Protein 7N6Q (pdb70)

Organism: Homo sapiens (NCBI:txid9606)

Solvent-accessible surface area: 77449 Å² total; per-residue (Å²): 189,121,40,110,26,102,117,72,80,0,36,25,20,98,15,21,150,79,83,32,32,105,3,56,47,19,41,77,67,0,13,35,39,3,31,63,83,8,4,110,41,12,59,171,113,200,69,47,129,98,46,40,114,88,21,72,34,90,45,31,41,0,68,40,8,66,65,56,0,23,77,21,0,21,87,15,0,27,80,3,3,104,98,129,26,169,119,74,132,4,88,62,64,45,55,64,5,45,100,59,0,65,42,51,1,49,113,14,0,82,130,106,152,11,19,24,26,0,22,34,40,0,3,86,32,8,26,69,0,70,32,3,6,100,0,0,40,72,48,16,38,56,50,59,138,187,132,87,30,79,38,56,21,0,41,42,0,0,69,3,11,10,15,3,8,54,99,94,5,33,109,18,125,140,34,80,49,123,22,5,59,88,1,60,66,22,8,124,24,14,76,54,24,22,12,0,2,73,12,32,52,2,48,72,67,3,51,74,55,99,155,155,101,142,50,87,134,54,46,44,27,16,21,10,83,2,14,66,3,4,12,47,57,14,36,17,96,13,39,15,98,5,4,0,107,20,0,0,51,0,2,69,34,72,1,1,6,4,37,7,0,89,39,6,27,27,7,81,49,48,28,59,12,66,82,15,48,33,0,19,33,18,18,25,13,68,28,7,49,42,35,25,17,58,147,151,128,55,29,239,52,167,46,92,10,63,67,32,10,24,59,68,32,9,87,34,72,45,82,11,66,39,23,20,43,40,4,168,82,45,14,26,30,99,38,22,86,87,45,17,25,119,82,113,175,187,106,179,10,26,84,5,2,13,44,9,25,52,7,36,0,48,33,26,0,37,24,21,20,32,68,56,77,135,190,188,120,41,108,26,102,121,72,90,0,34,26,20,102,15,20,149,78,85,32,32,104,3,54,45,20,41,75,66,0,14,35,41,4,33,65,85,8,5,108,41,14,57,168,114,195,81,50,129,99,46,41,114,88,21,69,33,93,52,99,53,0,90,107,7,61,70,56,0,25,76,15,2,20,90,10,9,26,68,0,4,104,96,126,25,165,121,84,140,1,80,53,49,41,64,61,84,49,80,49,9,67,42,53,1,50,111,15,0,80,128,103,153,12,20,25,27,0,23,33,39,0,1,97,34,4,25,64,0,76,38,5,20,107,0,0,48,73,48,14,37,56,49,61,135,186,134,88,30,77,85,84,21,0,75,42,0,1,72,2,12,9,15,2,7,54,100,95,4,34,107,22,126,140,38,74,160,129,23,4,60,88,1,60,65,22,9,123,24,14,76,58,22,22,13,6,2,74,12,32,54,3,46,71,63,1,53,70,59,100,160,158,101,152,52,85,135,55,44,44,28,12,19,10,84,1,14,66,3,3,10,46,58,14,35,17,94,12,39,15,99,6,5,0,107,20,0,0,50,0,1,70,32,72,1,1,6,6,39,7,0,89,39,6,26,29,6,81,49,51,30,60,12,65,88,16,50,33,0,18,30,18,17,24,12,68,26,7,48,35,35,25,18,58,146,151,130,54,29,238,53,159,42,93,11,48,68,31,12,27,59,69,33,8,86,34,67,44,84,11,66,40,19,21,44,42,4,169,81,44,11,27,28,98,41,31,86,77,66,17,26,117,85,114,174,185,105,178,9,25,82,5,1,11,47,8,24,51,22,37,0,42,39,26,0,36,23,21,22,32,68,57,81,137,192,187,119,39,111,26,101,118,71,79,0,35,24,21,98,16,20,150,78,86,34,32,105,3,58,47,19,40,78,65,0,12,34,42,4,31,64,88,9,4,110,41,14,58,168,115,198,69,50,126,99,46,43,114,89,21,72,33,91,45,31,41,0,67,42,8,64,65,56,0,23,76,20,0,21,88,15,0,26,80,5,3,107,97,131,25,167,120,75,129,4,87,62,63,42,53,64,5,46,101,59,0,65,42,51,2,50,112,15,0,81,128,103,150,11,19,24,26,0,22,35,41,0,3,88,31,10,27,70,0,69,33,4,5,102,0,0,40,74,49,15,38,55,50,60,136,189,133,87,30,76,35,56,19,0,41,40,0,0,70,4,11,9,14,3,7,53,98,94,5,34,107,18,125,141,34,80,47,121,23,5,58,90,1,62,65,21,8,124,25,13,77,56,24,22,13,0,2,74,12,31,55,2,46,72,69,3,51,74,53,97,156,155,100,141,51,87,138,54,46,44,26,16,19,10,84,2,15,65,2,4,10,47,58,14,38,18,93,12,38,15,98,5,5,0,105,22,0,0,51,0,1,68,34,71,1,1,6,3,35,7,0,90,39,6,26,28,6,81,50,49,29,60,12,67,85,15,49,34,0,19,32,17,18,25,12,67,27,6,49,44,37,26,17,59,145,154,128,53,30,237,53,164,44,94,11,65,67,32,12,23,59,71,31,8,87,35,71,45,82,10,68,40,21,20,45,41,4,170,82,46,14,26,30,98,37,22,86,89,45,17,23,121,82,112,175,184,104,178,9,24,82,5,1,12,44,8,25,48,8,36,0,48,34,27,0,37,24,21,22,32,68,58,78,138,192,189,120,40,110,27,102,119,73,90,0,34,25,20,100,17,22,148,77,86,35,32,104,3,58,47,18,43,77,67,0,13,34,42,4,32,65,86,10,4,110,40,14,56,170,114,193,81,48,129,97,45,42,115,89,21,72,34,90,52,99,55,0,90,106,7,62,70,56,1,24,75,14,1,20,89,10,10,26,67,0,4,102,97,126,24,168,123,86,140,2,82,55,49,42,66,62,85,48,83,49,9,66,42,53,2,50,111,15,0,81,127,103,151,12,20,23,27,0,22,33,41,0,1,98,32,5,24,65,0,76,38,5,21,106,0,0,48,71,50,15,38,56,52,58,137,191,133,88,29,78,83,86,20,0,76,41,0,1,71,2,11,10,14,3,8,54,100,96,4,34,106,21,125,141,37,75,159,129,22,4,62,89,1,60,64,20,8,124,24,13,78,58,25,22,12,7,2,73,12,30,54,3,47,69,64,0,53,72,56,100,160,157,100,155,51,86,138,53,44,45,27,13,21,10,83,1,15,66,3,3,12,48,58,15,38,18,94,12,38,15,98,6,4,0,106,20,0,0,50,0,1,71,33,72,1,1,6,4,36,7,0,89,40,7,27,29,6,80,50,52,31,60,12,67,87,16,50,34,0,18,32,18,18,24,12,68,26,6,49,34,36,25,17,60,145,154,129,54,30,239,53,160,43,92,11,50,70,31,12,27,60,70,32,9,88,33,69,45,84,10,67,38,19,19,42,42,3,170,82,46,11,26,30,96,41,31,87,78,64,18,24,117,84,113,177,182,104,176,9,27,80,5,1,13,49,8,26,52,21,37,0,43,38,26,0,37,22,21,24,31,69,57,80,138,191

Secondary structure (DSSP, 8-state):
----------HHHHHHTSHHHHHHHHHHHHHHHHHHHHHHHHHT---SHHHHHHHTTTHHHHHHTHHHHHHHHHHHHHHHHHHHT---THHHHHHHHHHHHHHHHHHHHHTTT--SHHHHHHHHTTTTHHHHHHHHHHHHSTTT------HHHHHHHHHSS-SS--S---B-S---HHHHHHHHHHHHHHHHHHHHHHHHHTHHHHS----S---HHHHHHHHHHHHHHHHHHHHHHHIIIIIIHHHHHHHHTTB----S---GGG-SSHHHHHHHSSHHHHHHHHHHHHHSHHHHT--S--HHHHHHHHHHHHHHHHHHHHHHS-----HHHHHHHHHHHHHHH--THHHHHHHHHHHHHHHHHHHHHHHHH--/----------HHHHHHTSHHHHHHHHHHHHHHHHHHHHHHHHHH---STHHHHHHTTTHHHHHHTHHHHHHHHHHHHHHHHHHHT----HHHHHHHSSSHHHHHHHHHHHTTT--SHHHHHHHHHHHHHHHHHHHHHHHHSTTT------HHHHHHHHHSS-SS--S---B-S---HHHHHHHHHHHHHHHHHHHHHHHHHTHHHHH----S---HHHHHHHHHHHHHHHHHHHHHHHIIIIIIHHHHHHHHTTB----S---GGG-SSHHHHHHHSSHHHHHHHHHHHHHHHHHHT--S--HHHHHHHHHHHHHHHHHHHHHHS-----HHHHHHHHHHHHHHH--THHHHHHHHHHHHHHHHHHHHHHHSS--/----------HHHHHHTSHHHHHHHHHHHHHHHHHHHHHHHHHT---SHHHHHHHTTTHHHHHHTHHHHHHHHHHHHHHHHHHHT---THHHHHHHHHHHHHHHHHHHHHTTT--SHHHHHHHHTTTTHHHHHHHHHHHHSTTT------HHHHHHHHHSS-SS--S---B-S---HHHHHHHHHHHHHHHHHHHHHHHHHTHHHHS----S---HHHHHHHHHHHHHHHHHHHHHHHIIIIIIHHHHHHHHTTB----S---GGG-SSHHHHHHHSSHHHHHHHHHHHHHHHHHHT--S--HHHHHHHHHHHHHHHHHHHHHHS-----HHHHHHHHHHHHHHH--THHHHHHHHHHHHHHHHHHHHHHHHH--/----------HHHHHHTSHHHHHHHHHHHHHHHHHHHHHHHHHH---S-HHHHHHTTTHHHHHHTHHHHHHHHHHHHHHHHHHHT----HHHHHHHSSSHHHHHHHHHHHTTT--SHHHHHHHHHHHHHHHHHHHHHHHHSTTT------HHHHHHHHHSS-SS--S---B-S---HHHHHHHHHHHHHHHHHHHHHHHHHTHHHHH----S---HHHHHHHHHHHHHHHHHHHHHHHIIIIIIHHHHHHHHTTB----S---GGG-SSHHHHHHHSSHHHHHHHHHHHHHHHHHHT--S--HHHHHHHHHHHHHHHHHHHHHHS-----HHHHHHHHHHHHHHH--THHHHHHHHHHHHHHHHHHHHHHHSS--

Radius of gyration: 48.89 Å; Cα contacts (8 Å, |Δi|>4): 1642; chains: 4; bounding box: 139×126×60 Å

GO terms:
  GO:0004772 sterol O-acyltransferase activity (F, IDA)
  GO:0008203 cholesterol metabolic process (P, IDA)
  GO:0004772 sterol O-acyltransferase activity (F, EXP)
  GO:0016746 acyltransferase activity (F, TAS)
  GO:0034383 low-density lipoprotein particle clearance (P, TAS)
  GO:0005789 endoplasmic reticulum membrane (C, TAS)
  GO:0034736 cholesterol O-acyltransferase activity (F, TAS)
  GO:0005515 protein binding (F, IPI)
  GO:0000062 fatty-acyl-CoA binding (F, IDA)
  GO:0015485 cholesterol binding (F, IDA)
  GO:0005783 endoplasmic reticulum (C, IDA)
  GO:0005789 endoplasmic reticulum membrane (C, IDA)
  GO:0005903 brush border (C, IDA)
  GO:0034736 cholesterol O-acyltransferase activity (F, IDA)
  GO:0042632 cholesterol homeostasis (P, TAS)
  GO:0010742 macrophage derived foam cell differentiation (P, TAS)
  GO:0030299 intestinal cholesterol absorption (P, IC)
  GO:0034379 very-low-density lipoprotein particle assembly (P, IMP)
  GO:0033344 cholesterol efflux (P, IMP)
  GO:0006869 lipid transport (P, IMP)

Nearest PDB structures (foldseek):
  7n6q-assembly1_A  TM=1.003E+00  e=4.274E-49  Homo sapiens
  6l47-assembly1_B  TM=9.657E-01  e=1.230E-27  Homo sapiens
  6l48-assembly1_B  TM=9.473E-01  e=5.949E-28  Homo sapiens
  6vum-assembly1_A  TM=9.523E-01  e=1.406E-26  Homo sapiens
  6p2p-assembly1_B  TM=8.940E-01  e=3.490E-24  Homo sapiens

Foldseek 3Di:
DADDFDQDDAPVVVVCVPVVSVVVVVVVVVVLVCLCVVQVVVCVCPHLCVCVCQQCPPLVLLVVLLVVLLVLLLPQLQVLLVVVLVVDCSVVSLVVNVVSLVPSLQCCCPVVVHHQNSSLSSLVSSVLSVLQSVLVNVVCVVVSVVCHDDSVLVNLQSLQLFSHSPSPFDFADAFPVVLLVVLVVVLVSLVVVLSSLCSPQQCVLLLPPVDDDVDPVSLVVLLVSQLVNLVSVVVSCQCNVLPRVNVSSCRVSRGGRSQLADPLLPQLDVLSNVCRGRVRVNSSLCCCQVVVVCVVVVDPDCVCSSVVSVLVVLVSVQVSLCSSLVHNDRPLSCLCVVVVCVVVPPVSSVVVVVSVSSSSSVVSSVSSNVSSVVD/DADDFDQDDAPVVVVCVPVVSVVVVVVVVVVLVCLCVVQVVVCVCPHLCVCVCQQCPPLVLLVVLLVVLLVLLLPLLQVLLVVVLVVDCSVVSCVVSLVSLVPSLQCCCPVVVHHQNSSLSSLCSSVLSVLLSVLQNVVCVVVSVVCHDDSVLVNLSSLQLFSHSPSPFDFADAFPVVLLVVLVVVLVSLVVVLSSLCSPQQCVLLLPPVDDDVDPVSLVVLLVSQLVNLVSVVVSCQCNVLPRVNVSSCRVSRGGRSQLADPLLPVLDVLSNVCRGRVRVSSSLCCCQVVVVCVVVVDPDCVCSSVVSVLVVLVSVQVSLCSSLVHNDSPLSCLCVVVVCVVVPPVSSVVVVVSSSSSSSVVSSVSSNVSSVVD/DADDFDQDDAPVVVVCVPVVSVVVVVVVVVVLVCLCVVQVVVCVCPGLCVCVCQQCPPLVLLVVLLVVLLVLLLPQLQVLQVVVLVVDCSVVSLVVNVVSLVPSLQCCCPVVVHHQNSSLSSLVSSVLSVLQSVLVNVVCVVVSVVCHDDSVLVNLQSLQLFSHSPSPFDFADAFPVVLLVVLVVVLVSLVVVLSSLCSPQQCVLLLPLVDDDVDPVSLVVLLVSQLVNLVSVVVSCQCNVLPRVNVSSCRVSRGGRSQLADPLLPVLDVLSNVCRGRVRVNSSLCCCQVVVVCVVVVDPDCVCSSVVSVLVVLVSVQVSLCSSLVHNDRPLSCLCVVVVCVVVPPVSSVVVVVSVSSSSSVVSSVSSNVSSVVD/DADDFDQDDAPVVVVCVPVVSVVVVVVVVVVLVCLCVVQVVVCVCPGLCVCVCQQCPPLVLLVVLLVVLLVLLLPLLQVLLVVVLVVDCSVVSCVVSLVSLVPSLQCCCPVVVHHQNSSLSSLCSSVLSVLLSVLQNVVCVVVSVVCHDDSVLVNLSSLQLFSHSPSPFDFADAFPVVLLVVLVVVLVSLVVVLSSLCSPQQCVLLLPPVDDDVDPVSLVVLLVSQLVNLVSVVVSCQCNVLPRVNVSSCRVSRGGRSQLADPLLPVLDVLSNVCRGRVRVNSSLCCCQVVVVCVVVVDPDCVCSSVVSVLVVLVSVQVSLCSSLVHNDSPLSCLCVVVVCVVVPPVSSVVVVVSSSSSSSVVSSVSSNVSSVVD

Sequence (1500 aa):
KQKVFIIRKSLLDELMEVQHFRTIYHMFIAGLCVFIISTLAIDFILLEFDLLIFSFGQLPLALVTWVPMFLSTLLAPYQALRLWARGGLGCALLAAHAVVLCALPVHVAVEHQLPPASRCVLVFEQVRFLMKSYSFLREAVPGILRAAPSFSSYLYFLFCPTLIYRETYPRTPYVRWNYVAKNFAQALGCVLYACFILGRLCVPVFANMSREPFSTRALVLSILHATLPGIFMLLLIFFAFLHCWLNAFAEMLRFGDRMFYRDWWNSTSFSNYYRTWNVVVHDWLYSYVYQDGLRLLGARARGVAMLGVFLVSAVAHEYIFCFVLGFFYPVMLILFLVIGGMLNFMAWNVLMWTMLFLGQGIQVSLYCQEWYARRKQKVFIIRKSLLDELMEVQHFRTIYHMFIAGLCVFIISTLAIDFILLEFDLLIFSFGQLPLALVTWVPMFLSTLLAPYQALRLWARGGLGCALLAAHAVVLCALPVHVAVEHQLPPASRCVLVFEQVRFLMKSYSFLREAVPGILRAAPSFSSYLYFLFCPTLIYRETYPRTPYVRWNYVAKNFAQALGCVLYACFILGRLCVPVFANMSREPFSTRALVLSILHATLPGIFMLLLIFFAFLHCWLNAFAEMLRFGDRMFYRDWWNSTSFSNYYRTWNVVVHDWLYSYVYQDGLRLLGARARGVAMLGVFLVSAVAHEYIFCFVLGFFYPVMLILFLVIGGMLNFMAWNVLMWTMLFLGQGIQVSLYCQEWYARRKQKVFIIRKSLLDELMEVQHFRTIYHMFIAGLCVFIISTLAIDFILLEFDLLIFSFGQLPLALVTWVPMFLSTLLAPYQALRLWARGGLGCALLAAHAVVLCALPVHVAVEHQLPPASRCVLVFEQVRFLMKSYSFLREAVPGILRAAPSFSSYLYFLFCPTLIYRETYPRTPYVRWNYVAKNFAQALGCVLYACFILGRLCVPVFANMSREPFSTRALVLSILHATLPGIFMLLLIFFAFLHCWLNAFAEMLRFGDRMFYRDWWNSTSFSNYYRTWNVVVHDWLYSYVYQDGLRLLGARARGVAMLGVFLVSAVAHEYIFCFVLGFFYPVMLILFLVIGGMLNFMAWNVLMWTMLFLGQGIQVSLYCQEWYARRKQKVFIIRKSLLDELMEVQHFRTIYHMFIAGLCVFIISTLAIDFILLEFDLLIFSFGQLPLALVTWVPMFLSTLLAPYQALRLWARGGLGCALLAAHAVVLCALPVHVAVEHQLPPASRCVLVFEQVRFLMKSYSFLREAVPGILRAAPSFSSYLYFLFCPTLIYRETYPRTPYVRWNYVAKNFAQALGCVLYACFILGRLCVPVFANMSREPFSTRALVLSILHATLPGIFMLLLIFFAFLHCWLNAFAEMLRFGDRMFYRDWWNSTSFSNYYRTWNVVVHDWLYSYVYQDGLRLLGARARGVAMLGVFLVSAVAHEYIFCFVLGFFYPVMLILFLVIGGMLNFMAWNVLMWTMLFLGQGIQVSLYCQEWYARR

InterPro domains:
  IPR004299 Membrane bound O-acyl transferase, MBOAT [PF03062] (151-494)
  IPR014371 Sterol O-acyltransferase, ACAT/DAG/ARE types [PIRSF000439] (20-503)
  IPR014371 Sterol O-acyltransferase, ACAT/DAG/ARE types [PTHR10408] (92-501)
  IPR030687 Sterol O-acyltransferase, metazoa [PIRSF500230] (1-522)

Structure (mmCIF, N/CA/C/O backbone):
data_7N6Q
#
_entry.id   7N6Q
#
_cell.length_a   1.00
_cell.length_b   1.00
_cell.length_c   1.00
_cell.angle_alpha   90.00
_cell.angle_beta   90.00
_cell.angle_gamma   90.00
#
_symmetry.space_group_name_H-M   'P 1'
#
loop_
_entity.id
_entity.type
_entity.pdbx_description
1 polymer 'Sterol O-acyltransferase 2'
2 non-polymer '(3S,4R,4aR,6S,6aS,12R,12aS,12bS)-4-[(acetyloxy)methyl]-12-hydroxy-4,6a,12b-trimethyl-11-oxo-9-(pyridin-3-yl)-1,3,4,4a,5,6,6a,12,12a,12b-decahydro-2H,11H-naphtho[2,1-b]pyrano[3,4-e]pyran-3,6-diyl diacetate'
3 non-polymer CHOLESTEROL
4 non-polymer 'OLEIC ACID'
#
loop_
_atom_site.group_PDB
_atom_site.id
_atom_site.type_symbol
_atom_site.label_atom_id
_atom_site.label_alt_id
_atom_site.label_comp_id
_atom_site.label_asym_id
_atom_site.label_entity_id
_atom_site.label_seq_id
_atom_site.pdbx_PDB_ins_code
_atom_site.Cartn_x
_atom_site.Cartn_y
_atom_site.Cartn_z
_atom_site.occupancy
_atom_site.B_iso_or_equiv
_atom_site.auth_seq_id
_atom_site.auth_comp_id
_atom_site.auth_asym_id
_atom_site.auth_atom_id
_atom_site.pdbx_PDB_model_num
ATOM 1 N N . LYS A 1 108 ? 152.445 108.750 99.127 1.00 113.90 100 LYS A N 1
ATOM 2 C CA . LYS A 1 108 ? 151.131 109.446 98.911 1.00 112.87 100 LYS A CA 1
ATOM 3 C C . LYS A 1 108 ? 151.040 110.679 99.818 1.00 110.59 100 LYS A C 1
ATOM 4 O O . LYS A 1 108 ? 151.559 110.619 100.947 1.00 110.34 100 LYS A O 1
ATOM 10 N N . GLN A 1 109 ? 150.418 111.754 99.323 1.00 108.93 101 GLN A N 1
ATOM 11 C CA . GLN A 1 109 ? 150.028 112.961 100.104 1.00 109.62 101 GLN A CA 1
ATOM 12 C C . GLN A 1 109 ? 148.547 113.239 99.827 1.00 109.26 101 GLN A C 1
ATOM 13 O O . GLN A 1 109 ? 148.150 113.123 98.650 1.00 109.65 101 GLN A O 1
ATOM 19 N N . LYS A 1 110 ? 147.765 113.579 100.860 1.00 108.09 102 LYS A N 1
ATOM 20 C CA . LYS A 1 110 ? 146.299 113.816 100.738 1.00 107.68 102 LYS A CA 1
ATOM 21 C C . LYS A 1 110 ? 146.060 115.009 99.804 1.00 107.08 102 LYS A C 1
ATOM 22 O O . LYS A 1 110 ? 146.748 116.036 99.970 1.00 109.83 102 LYS A O 1
ATOM 28 N N . VAL A 1 111 ? 145.117 114.863 98.867 1.00 105.19 103 VAL A N 1
ATOM 29 C CA . VAL A 1 111 ? 144.752 115.889 97.843 1.00 105.87 103 VAL A CA 1
ATOM 30 C C . VAL A 1 111 ? 143.257 116.194 97.979 1.00 107.61 103 VAL A C 1
ATOM 31 O O . VAL A 1 111 ? 142.467 115.241 98.151 1.00 108.81 103 VAL A O 1
ATOM 35 N N . PHE A 1 112 ? 142.895 117.479 97.914 1.00 108.03 104 PHE A N 1
ATOM 36 C CA . PHE A 1 112 ? 141.577 118.015 98.345 1.00 107.07 104 PHE A CA 1
ATOM 37 C C . PHE A 1 112 ? 140.661 118.170 97.122 1.00 108.75 104 PHE A C 1
ATOM 38 O O . PHE A 1 112 ? 141.103 118.730 96.100 1.00 109.61 104 PHE A O 1
ATOM 46 N N . ILE A 1 113 ? 139.428 117.662 97.238 1.00 110.32 105 ILE A N 1
ATOM 47 C CA . ILE A 1 113 ? 138.350 117.677 96.201 1.00 110.34 105 ILE A CA 1
ATOM 48 C C . ILE A 1 113 ? 137.201 118.550 96.738 1.00 111.00 105 ILE A C 1
ATOM 49 O O . ILE A 1 113 ? 137.304 118.988 97.889 1.00 114.55 105 ILE A O 1
ATOM 54 N N . ILE A 1 114 ? 136.180 118.858 95.930 1.00 108.33 106 ILE A N 1
ATOM 55 C CA . ILE A 1 114 ? 134.964 119.621 96.355 1.00 106.91 106 ILE A CA 1
ATOM 56 C C . ILE A 1 114 ? 133.847 118.607 96.664 1.00 105.30 106 ILE A C 1
ATOM 57 O O . ILE A 1 114 ? 132.721 118.765 96.144 1.00 105.65 106 ILE A O 1
ATOM 62 N N . ARG A 1 115 ? 134.165 117.580 97.466 1.00 104.83 107 ARG A N 1
ATOM 63 C CA . ARG A 1 115 ? 133.182 116.610 98.027 1.00 105.07 107 ARG A CA 1
ATOM 64 C C . ARG A 1 115 ? 132.466 117.258 99.218 1.00 104.57 107 ARG A C 1
ATOM 65 O O . ARG A 1 115 ? 132.996 118.248 99.766 1.00 103.71 107 ARG A O 1
ATOM 73 N N . LYS A 1 116 ? 131.310 116.705 99.596 1.00 104.51 108 LYS A N 1
ATOM 74 C CA . LYS A 1 116 ? 130.409 117.239 100.652 1.00 105.31 108 LYS A CA 1
ATOM 75 C C . LYS A 1 116 ? 130.489 116.334 101.886 1.00 106.15 108 LYS A C 1
ATOM 76 O O . LYS A 1 116 ? 130.572 115.102 101.697 1.00 106.63 108 LYS A O 1
ATOM 82 N N . SER A 1 117 ? 130.470 116.924 103.090 1.00 106.64 109 SER A N 1
ATOM 83 C CA . SER A 1 117 ? 130.357 116.213 104.393 1.00 106.94 109 SER A CA 1
ATOM 84 C C . SER A 1 117 ? 129.286 115.127 104.273 1.00 107.86 109 SER A C 1
ATOM 85 O O . SER A 1 117 ? 128.148 115.473 103.902 1.00 109.95 109 SER A O 1
ATOM 88 N N . LEU A 1 118 ? 129.657 113.871 104.545 1.00 108.56 110 LEU A N 1
ATOM 89 C CA . LEU A 1 118 ? 128.866 112.661 104.185 1.00 109.27 110 LEU A CA 1
ATOM 90 C C . LEU A 1 118 ? 127.456 112.757 104.782 1.00 109.04 110 LEU A C 1
ATOM 91 O O . LEU A 1 118 ? 126.490 112.524 104.030 1.00 108.15 110 LEU A O 1
ATOM 96 N N . LEU A 1 119 ? 127.336 113.125 106.062 1.00 108.53 111 LEU A N 1
ATOM 97 C CA . LEU A 1 119 ? 126.029 113.208 106.774 1.00 108.29 111 LEU A CA 1
ATOM 98 C C . LEU A 1 119 ? 125.115 114.240 106.098 1.00 108.81 111 LEU A C 1
ATOM 99 O O . LEU A 1 119 ? 123.893 114.004 106.091 1.00 110.28 111 LEU A O 1
ATOM 104 N N . ASP A 1 120 ? 125.674 115.333 105.564 1.00 109.54 112 ASP A N 1
ATOM 105 C CA . ASP A 1 120 ? 124.907 116.401 104.862 1.00 111.03 112 ASP A CA 1
ATOM 106 C C . ASP A 1 120 ? 124.319 115.844 103.558 1.00 111.76 112 ASP A C 1
ATOM 107 O O . ASP A 1 120 ? 123.172 116.213 103.237 1.00 110.81 112 ASP A O 1
ATOM 112 N N . GLU A 1 121 ? 125.064 114.990 102.841 1.00 114.88 113 GLU A N 1
ATOM 113 C CA . GLU A 1 121 ? 124.608 114.368 101.564 1.00 118.04 113 GLU A CA 1
ATOM 114 C C . GLU A 1 121 ? 123.624 113.228 101.878 1.00 118.74 113 GLU A C 1
ATOM 115 O O . GLU A 1 121 ? 122.882 112.832 100.954 1.00 117.61 113 GLU A O 1
ATOM 121 N N . LEU A 1 122 ? 123.622 112.717 103.117 1.00 119.60 114 LEU A N 1
ATOM 122 C CA . LEU A 1 122 ? 122.583 111.783 103.642 1.00 120.15 114 LEU A CA 1
ATOM 123 C C . LEU A 1 122 ? 121.327 112.567 104.046 1.00 120.97 114 LEU A C 1
ATOM 124 O O . LEU A 1 122 ? 120.225 112.082 103.746 1.00 120.86 114 LEU A O 1
ATOM 129 N N . MET A 1 123 ? 121.485 113.727 104.696 1.00 122.59 115 MET A N 1
ATOM 130 C CA . MET A 1 123 ? 120.372 114.506 105.315 1.00 123.88 115 MET A CA 1
ATOM 131 C C . MET A 1 123 ? 119.395 115.015 104.242 1.00 124.29 115 MET A C 1
ATOM 132 O O . MET A 1 123 ? 118.240 115.306 104.605 1.00 123.89 115 MET A O 1
ATOM 137 N N . GLU A 1 124 ? 119.824 115.120 102.977 1.00 125.35 116 GLU A N 1
ATOM 138 C CA . GLU A 1 124 ? 118.939 115.447 101.822 1.00 126.86 116 GLU A CA 1
ATOM 139 C C . GLU A 1 124 ? 117.948 114.298 101.573 1.00 126.19 116 GLU A C 1
ATOM 140 O O . GLU A 1 124 ? 116.877 114.576 100.997 1.00 126.92 116 GLU A O 1
ATOM 146 N N . VAL A 1 125 ? 118.282 113.067 101.986 1.00 125.92 117 VAL A N 1
ATOM 147 C CA . VAL A 1 125 ? 117.326 111.917 102.060 1.00 126.94 117 VAL A CA 1
ATOM 148 C C . VAL A 1 125 ? 116.367 112.205 103.224 1.00 128.53 117 VAL A C 1
ATOM 149 O O . VAL A 1 125 ? 116.811 112.819 104.216 1.00 129.14 117 VAL A O 1
ATOM 153 N N . GLN A 1 126 ? 115.110 111.768 103.111 1.00 128.60 118 GLN A N 1
ATOM 154 C CA . GLN A 1 126 ? 113.997 112.174 104.016 1.00 128.48 118 GLN A CA 1
ATOM 155 C C . GLN A 1 126 ? 114.119 111.447 105.367 1.00 127.10 118 GLN A C 1
ATOM 156 O O . GLN A 1 126 ? 113.968 112.118 106.410 1.00 127.20 118 GLN A O 1
ATOM 162 N N . HIS A 1 127 ? 114.409 110.140 105.360 1.00 124.04 119 HIS A N 1
ATOM 163 C CA . HIS A 1 127 ? 114.383 109.251 106.559 1.00 122.97 119 HIS A CA 1
ATOM 164 C C . HIS A 1 127 ? 115.367 109.743 107.633 1.00 121.56 119 HIS A C 1
ATOM 165 O O . HIS A 1 127 ? 115.090 109.530 108.836 1.00 120.24 119 HIS A O 1
ATOM 172 N N . PHE A 1 128 ? 116.464 110.384 107.222 1.00 120.24 120 PHE A N 1
ATOM 173 C CA . PHE A 1 128 ? 117.487 110.970 108.127 1.00 119.82 120 PHE A CA 1
ATOM 174 C C . PHE A 1 128 ? 116.986 112.311 108.674 1.00 119.89 120 PHE A C 1
ATOM 175 O O . PHE A 1 128 ? 117.348 112.635 109.826 1.00 123.04 120 PHE A O 1
ATOM 183 N N . ARG A 1 129 ? 116.182 113.054 107.900 1.00 118.13 121 ARG A N 1
ATOM 184 C CA . ARG A 1 129 ? 115.450 114.249 108.405 1.00 117.54 121 ARG A CA 1
ATOM 185 C C . ARG A 1 129 ? 114.510 113.796 109.530 1.00 117.05 121 ARG A C 1
ATOM 186 O O . ARG A 1 129 ? 114.424 114.521 110.535 1.00 118.80 121 ARG A O 1
ATOM 194 N N . THR A 1 130 ? 113.873 112.627 109.380 1.00 115.29 122 THR A N 1
ATOM 195 C CA . THR A 1 130 ? 113.002 112.007 110.417 1.00 114.28 122 THR A CA 1
ATOM 196 C C . THR A 1 130 ? 113.819 111.701 111.681 1.00 113.37 122 THR A C 1
ATOM 197 O O . THR A 1 130 ? 113.414 112.195 112.753 1.00 111.38 122 THR A O 1
ATOM 201 N N . ILE A 1 131 ? 114.887 110.893 111.578 1.00 113.22 123 ILE A N 1
ATOM 202 C CA . ILE A 1 131 ? 115.746 110.508 112.747 1.00 111.41 123 ILE A CA 1
ATOM 203 C C . ILE A 1 131 ? 116.166 111.785 113.486 1.00 111.10 123 ILE A C 1
ATOM 204 O O . ILE A 1 131 ? 116.029 111.833 114.727 1.00 112.45 123 ILE A O 1
ATOM 209 N N . TYR A 1 132 ? 116.686 112.761 112.738 1.00 110.56 124 TYR A N 1
ATOM 210 C CA . TYR A 1 132 ? 117.125 114.093 113.235 1.00 110.65 124 TYR A CA 1
ATOM 211 C C . TYR A 1 132 ? 115.980 114.754 114.022 1.00 114.47 124 TYR A C 1
ATOM 212 O O . TYR A 1 132 ? 116.239 115.275 115.133 1.00 115.16 124 TYR A O 1
ATOM 221 N N . HIS A 1 133 ? 114.754 114.708 113.481 1.00 118.37 125 HIS A N 1
ATOM 222 C CA . HIS A 1 133 ? 113.516 115.267 114.098 1.00 120.70 125 HIS A CA 1
ATOM 223 C C . HIS A 1 133 ? 113.167 114.511 115.389 1.00 119.28 125 HIS A C 1
ATOM 224 O O . HIS A 1 133 ? 112.823 115.189 116.388 1.00 118.64 125 HIS A O 1
ATOM 231 N N . MET A 1 134 ? 113.248 113.174 115.371 1.00 118.52 126 MET A N 1
ATOM 232 C CA . MET A 1 134 ? 113.066 112.307 116.573 1.00 120.47 126 MET A CA 1
ATOM 233 C C . MET A 1 134 ? 113.971 112.800 117.712 1.00 119.23 126 MET A C 1
ATOM 234 O O . MET A 1 134 ? 113.498 112.832 118.867 1.00 122.40 126 MET A O 1
ATOM 239 N N . PHE A 1 135 ? 115.221 113.164 117.403 1.00 115.26 127 PHE A N 1
ATOM 240 C CA . PHE A 1 135 ? 116.241 113.578 118.406 1.00 112.24 127 PHE A CA 1
ATOM 241 C C . PHE A 1 135 ? 115.911 114.974 118.957 1.00 111.32 127 PHE A C 1
ATOM 242 O O . PHE A 1 135 ? 116.041 115.154 120.191 1.00 113.35 127 PHE A O 1
ATOM 250 N N . ILE A 1 136 ? 115.481 115.918 118.108 1.00 108.70 128 ILE A N 1
ATOM 251 C CA . ILE A 1 136 ? 115.023 117.266 118.574 1.00 109.39 128 ILE A CA 1
ATOM 252 C C . ILE A 1 136 ? 113.762 117.081 119.430 1.00 111.20 128 ILE A C 1
ATOM 253 O O . ILE A 1 136 ? 113.617 117.823 120.426 1.00 113.11 128 ILE A O 1
ATOM 258 N N . ALA A 1 137 ? 112.891 116.128 119.077 1.00 112.83 129 ALA A N 1
ATOM 259 C CA . ALA A 1 137 ? 111.684 115.790 119.870 1.00 113.39 129 ALA A CA 1
ATOM 260 C C . ALA A 1 137 ? 112.105 115.298 121.265 1.00 112.99 129 ALA A C 1
ATOM 261 O O . ALA A 1 137 ? 111.483 115.736 122.266 1.00 112.31 129 ALA A O 1
ATOM 263 N N . GLY A 1 138 ? 113.138 114.447 121.325 1.00 113.09 130 GLY A N 1
ATOM 264 C CA . GLY A 1 138 ? 113.795 114.009 122.574 1.00 113.21 130 GLY A CA 1
ATOM 265 C C . GLY A 1 138 ? 114.180 115.188 123.456 1.00 113.47 130 GLY A C 1
ATOM 266 O O . GLY A 1 138 ? 113.856 115.146 124.668 1.00 113.83 130 GLY A O 1
ATOM 267 N N . LEU A 1 139 ? 114.827 116.208 122.873 1.00 113.21 131 LEU A N 1
ATOM 268 C CA . LEU A 1 139 ? 115.205 117.476 123.569 1.00 113.28 131 LEU A CA 1
ATOM 269 C C . LEU A 1 139 ? 113.944 118.167 124.098 1.00 113.49 131 LEU A C 1
ATOM 270 O O . LEU A 1 139 ? 113.960 118.595 125.272 1.00 114.63 131 LEU A O 1
ATOM 275 N N . CYS A 1 140 ? 112.913 118.293 123.258 1.00 113.85 132 CYS A N 1
ATOM 276 C CA . CYS A 1 140 ? 111.629 118.968 123.594 1.00 116.69 132 CYS A CA 1
ATOM 277 C C . CYS A 1 140 ? 110.943 118.262 124.773 1.00 116.48 132 CYS A C 1
ATOM 278 O O . CYS A 1 140 ? 110.393 118.972 125.639 1.00 116.26 132 CYS A O 1
ATOM 281 N N . VAL A 1 141 ? 110.975 116.925 124.824 1.00 116.06 133 VAL A N 1
ATOM 282 C CA . VAL A 1 141 ? 110.408 116.140 125.967 1.00 115.62 133 VAL A CA 1
ATOM 283 C C . VAL A 1 141 ? 111.189 116.484 127.245 1.00 115.93 133 VAL A C 1
ATOM 284 O O . VAL A 1 141 ? 110.529 116.810 128.266 1.00 115.08 133 VAL A O 1
ATOM 288 N N . PHE A 1 142 ? 112.526 116.427 127.190 1.00 117.14 134 PHE A N 1
ATOM 289 C CA . PHE A 1 142 ? 113.435 116.750 128.326 1.00 117.29 134 PHE A CA 1
ATOM 290 C C . PHE A 1 142 ? 113.126 118.160 128.850 1.00 119.59 134 PHE A C 1
ATOM 291 O O . PHE A 1 142 ? 112.901 118.283 130.076 1.00 122.91 134 PHE A O 1
ATOM 299 N N . ILE A 1 143 ? 113.058 119.168 127.969 1.00 121.09 135 ILE A N 1
ATOM 300 C CA . ILE A 1 143 ? 112.829 120.592 128.373 1.00 121.06 135 ILE A CA 1
ATOM 301 C C . ILE A 1 143 ? 111.442 120.710 129.026 1.00 121.52 135 ILE A C 1
ATOM 302 O O . ILE A 1 143 ? 111.368 121.347 130.097 1.00 124.16 135 ILE A O 1
ATOM 307 N N . ILE A 1 144 ? 110.403 120.089 128.445 1.00 120.98 136 ILE A N 1
ATOM 308 C CA . ILE A 1 144 ? 109.005 120.147 128.976 1.00 121.12 136 ILE A CA 1
ATOM 309 C C . ILE A 1 144 ? 108.966 119.471 130.353 1.00 122.17 136 ILE A C 1
ATOM 310 O O . ILE A 1 144 ? 108.435 120.101 131.294 1.00 123.15 136 ILE A O 1
ATOM 315 N N . SER A 1 145 ? 109.498 118.249 130.467 1.00 123.69 137 SER A N 1
ATOM 316 C CA . SER A 1 145 ? 109.445 117.444 131.717 1.00 125.40 137 SER A CA 1
ATOM 317 C C . SER A 1 145 ? 110.227 118.140 132.839 1.00 126.30 137 SER A C 1
ATOM 318 O O . SER A 1 145 ? 109.668 118.259 133.954 1.00 127.29 137 SER A O 1
ATOM 321 N N . THR A 1 146 ? 111.460 118.585 132.562 1.00 127.13 138 THR A N 1
ATOM 322 C CA . THR A 1 146 ? 112.340 119.270 133.552 1.00 128.54 138 THR A CA 1
ATOM 323 C C . THR A 1 146 ? 111.702 120.600 133.977 1.00 129.57 138 THR A C 1
ATOM 324 O O . THR A 1 146 ? 111.706 120.879 135.199 1.00 129.98 138 THR A O 1
ATOM 328 N N . LEU A 1 147 ? 111.161 121.370 133.022 1.00 131.44 139 LEU A N 1
ATOM 329 C CA . LEU A 1 147 ? 110.421 122.636 133.295 1.00 133.65 139 LEU A CA 1
ATOM 330 C C . LEU A 1 147 ? 109.237 122.350 134.229 1.00 134.70 139 LEU A C 1
ATOM 331 O O . LEU A 1 147 ? 109.030 123.154 135.149 1.00 134.61 139 LEU A O 1
ATOM 336 N N . ALA A 1 148 ? 108.499 121.257 133.998 1.00 136.68 140 ALA A N 1
ATOM 337 C CA . ALA A 1 148 ? 107.288 120.871 134.765 1.00 139.17 140 ALA A CA 1
ATOM 338 C C . ALA A 1 148 ? 107.663 120.373 136.170 1.00 141.98 140 ALA A C 1
ATOM 339 O O . ALA A 1 148 ? 106.879 120.637 137.105 1.00 144.82 140 ALA A O 1
ATOM 341 N N . ILE A 1 149 ? 108.791 119.666 136.315 1.00 141.63 141 ILE A N 1
ATOM 342 C CA . ILE A 1 149 ? 109.283 119.131 137.624 1.00 141.03 141 ILE A CA 1
ATOM 343 C C . ILE A 1 149 ? 109.832 120.294 138.459 1.00 142.13 141 ILE A C 1
ATOM 344 O O . ILE A 1 149 ? 109.277 120.550 139.552 1.00 141.79 141 ILE A O 1
ATOM 349 N N . ASP A 1 150 ? 110.856 120.987 137.946 1.00 144.28 142 ASP A N 1
ATOM 350 C CA . ASP A 1 150 ? 111.561 122.095 138.654 1.00 146.63 142 ASP A CA 1
ATOM 351 C C . ASP A 1 150 ? 110.607 123.272 138.918 1.00 147.21 142 ASP A C 1
ATOM 352 O O . ASP A 1 150 ? 110.993 124.165 139.701 1.00 147.90 142 ASP A O 1
ATOM 357 N N . PHE A 1 151 ? 109.420 123.284 138.296 1.00 147.22 143 PHE A N 1
ATOM 358 C CA . PHE A 1 151 ? 108.302 124.219 138.599 1.00 146.70 143 PHE A CA 1
ATOM 359 C C . PHE A 1 151 ? 107.765 123.962 140.015 1.00 146.98 143 PHE A C 1
ATOM 360 O O . PHE A 1 151 ? 107.418 124.954 140.688 1.00 150.29 143 PHE A O 1
ATOM 368 N N . ILE A 1 152 ? 107.700 122.694 140.449 1.00 145.72 144 ILE A N 1
ATOM 369 C CA . ILE A 1 152 ? 107.108 122.275 141.759 1.00 144.78 144 ILE A CA 1
ATOM 370 C C . ILE A 1 152 ? 108.219 121.702 142.649 1.00 143.04 144 ILE A C 1
ATOM 371 O O . ILE A 1 152 ? 108.956 122.519 143.237 1.00 141.39 144 ILE A O 1
ATOM 376 N N . LEU A 1 158 ? 115.991 127.472 139.311 1.00 141.03 150 LEU A N 1
ATOM 377 C CA . LEU A 1 158 ? 114.904 126.983 138.414 1.00 141.84 150 LEU A CA 1
ATOM 378 C C . LEU A 1 158 ? 115.383 125.737 137.653 1.00 141.34 150 LEU A C 1
ATOM 379 O O . LEU A 1 158 ? 115.173 124.626 138.170 1.00 140.45 150 LEU A O 1
ATOM 384 N N . LEU A 1 159 ? 116.055 125.920 136.509 1.00 140.83 151 LEU A N 1
ATOM 385 C CA . LEU A 1 159 ? 116.427 124.844 135.547 1.00 139.56 151 LEU A CA 1
ATOM 386 C C . LEU A 1 159 ? 117.765 124.236 135.998 1.00 139.78 151 LEU A C 1
ATOM 387 O O . LEU A 1 159 ? 118.217 124.578 137.113 1.00 140.52 151 LEU A O 1
ATOM 392 N N . GLU A 1 160 ? 118.379 123.372 135.178 1.00 138.67 152 GLU A N 1
ATOM 393 C CA . GLU A 1 160 ? 119.729 122.787 135.425 1.00 137.85 152 GLU A CA 1
ATOM 394 C C . GLU A 1 160 ? 120.818 123.654 134.766 1.00 138.59 152 GLU A C 1
ATOM 395 O O . GLU A 1 160 ? 121.888 123.104 134.411 1.00 139.19 152 GLU A O 1
ATOM 401 N N . PHE A 1 161 ? 120.593 124.974 134.693 1.00 138.40 153 PHE A N 1
ATOM 402 C CA . PHE A 1 161 ? 121.562 126.008 134.232 1.00 137.39 153 PHE A CA 1
ATOM 403 C C . PHE A 1 161 ? 122.803 126.032 135.141 1.00 134.66 153 PHE A C 1
ATOM 404 O O . PHE A 1 161 ? 123.829 126.602 134.717 1.00 134.72 153 PHE A O 1
ATOM 412 N N . ASP A 1 162 ? 122.706 125.453 136.347 1.00 132.11 154 ASP A N 1
ATOM 413 C CA . ASP A 1 162 ? 123.779 125.402 137.379 1.00 131.90 154 ASP A CA 1
ATOM 414 C C . ASP A 1 162 ? 125.049 124.749 136.812 1.00 130.48 154 ASP A C 1
ATOM 415 O O . ASP A 1 162 ? 126.146 125.310 137.054 1.00 131.80 154 ASP A O 1
ATOM 420 N N . LEU A 1 163 ? 124.917 123.630 136.085 1.00 127.18 155 LEU A N 1
ATOM 421 C CA . LEU A 1 163 ? 126.077 122.905 135.489 1.00 123.12 155 LEU A CA 1
ATOM 422 C C . LEU A 1 163 ? 126.789 123.821 134.487 1.00 120.90 155 LEU A C 1
ATOM 423 O O . LEU A 1 163 ? 128.033 123.865 134.523 1.00 121.16 155 LEU A O 1
ATOM 428 N N . LEU A 1 164 ? 126.027 124.542 133.657 1.00 119.93 156 LEU A N 1
ATOM 429 C CA . LEU A 1 164 ? 126.566 125.533 132.685 1.00 120.75 156 LEU A CA 1
ATOM 430 C C . LEU A 1 164 ? 127.308 126.644 133.442 1.00 120.18 156 LEU A C 1
ATOM 431 O O . LEU A 1 164 ? 128.521 126.789 133.207 1.00 119.39 156 LEU A O 1
ATOM 436 N N . ILE A 1 165 ? 126.630 127.377 134.335 1.00 118.63 157 ILE A N 1
ATOM 437 C CA . ILE A 1 165 ? 127.234 128.537 135.067 1.00 117.44 157 ILE A CA 1
ATOM 438 C C . ILE A 1 165 ? 128.445 128.068 135.891 1.00 117.48 157 ILE A C 1
ATOM 439 O O . ILE A 1 165 ? 129.407 128.857 135.989 1.00 119.12 157 ILE A O 1
ATOM 444 N N . PHE A 1 166 ? 128.419 126.850 136.452 1.00 116.70 158 PHE A N 1
ATOM 445 C CA . PHE A 1 166 ? 129.562 126.277 137.219 1.00 116.15 158 PHE A CA 1
ATOM 446 C C . PHE A 1 166 ? 130.716 125.913 136.273 1.00 116.85 158 PHE A C 1
ATOM 447 O O . PHE A 1 166 ? 131.861 126.321 136.555 1.00 117.07 158 PHE A O 1
ATOM 455 N N . SER A 1 167 ? 130.428 125.153 135.211 1.00 117.87 159 SER A N 1
ATOM 456 C CA . SER A 1 167 ? 131.435 124.551 134.292 1.00 118.15 159 SER A CA 1
ATOM 457 C C . SER A 1 167 ? 132.184 125.630 133.491 1.00 116.78 159 SER A C 1
ATOM 458 O O . SER A 1 167 ? 133.334 125.354 133.092 1.00 118.28 159 SER A O 1
ATOM 461 N N . PHE A 1 168 ? 131.576 126.806 133.276 1.00 114.05 160 PHE A N 1
ATOM 462 C CA . PHE A 1 168 ? 132.158 127.953 132.523 1.00 112.87 160 PHE A CA 1
ATOM 463 C C . PHE A 1 168 ? 132.596 129.067 133.492 1.00 112.47 160 PHE A C 1
ATOM 464 O O . PHE A 1 168 ? 132.476 130.262 133.144 1.00 114.90 160 PHE A O 1
ATOM 472 N N . GLY A 1 169 ? 133.148 128.671 134.646 1.00 109.91 161 GLY A N 1
ATOM 473 C CA . GLY A 1 169 ? 133.495 129.522 135.806 1.00 109.72 161 GLY A CA 1
ATOM 474 C C . GLY A 1 169 ? 134.214 130.809 135.432 1.00 110.39 161 GLY A C 1
ATOM 475 O O . GLY A 1 169 ? 133.613 131.885 135.635 1.00 113.35 161 GLY A O 1
ATOM 476 N N . GLN A 1 170 ? 135.449 130.718 134.919 1.00 109.20 162 GLN A N 1
ATOM 477 C CA . GLN A 1 170 ? 136.290 131.894 134.549 1.00 108.85 162 GLN A CA 1
ATOM 478 C C . GLN A 1 170 ? 136.435 131.988 133.023 1.00 108.88 162 GLN A C 1
ATOM 479 O O . GLN A 1 170 ? 137.515 132.430 132.561 1.00 108.61 162 GLN A O 1
ATOM 485 N N . LEU A 1 171 ? 135.365 131.681 132.274 1.00 108.09 163 LEU A N 1
ATOM 486 C CA . LEU A 1 171 ? 135.362 131.664 130.782 1.00 107.43 163 LEU A CA 1
ATOM 487 C C . LEU A 1 171 ? 135.973 132.949 130.217 1.00 107.58 163 LEU A C 1
ATOM 488 O O . LEU A 1 171 ? 136.670 132.887 129.203 1.00 107.52 163 LEU A O 1
ATOM 493 N N . PRO A 1 172 ? 135.736 134.146 130.815 1.00 107.79 164 PRO A N 1
ATOM 494 C CA . PRO A 1 172 ? 136.510 135.338 130.461 1.00 108.89 164 PRO A CA 1
ATOM 495 C C . PRO A 1 172 ? 138.033 135.119 130.454 1.00 110.73 164 PRO A C 1
ATOM 496 O O . PRO A 1 172 ? 138.656 135.461 129.452 1.00 115.03 164 PRO A O 1
ATOM 500 N N . LEU A 1 173 ? 138.593 134.559 131.536 1.00 107.71 165 LEU A N 1
ATOM 501 C CA . LEU A 1 173 ? 140.060 134.317 131.662 1.00 105.28 165 LEU A CA 1
ATOM 502 C C . LEU A 1 173 ? 140.492 133.302 130.594 1.00 104.93 165 LEU A C 1
ATOM 503 O O . LEU A 1 173 ? 141.515 133.554 129.914 1.00 103.52 165 LEU A O 1
ATOM 508 N N . ALA A 1 174 ? 139.709 132.228 130.427 1.00 105.67 166 ALA A N 1
ATOM 509 C CA . ALA A 1 174 ? 139.920 131.142 129.438 1.00 105.83 166 ALA A CA 1
ATOM 510 C C . ALA A 1 174 ? 140.056 131.706 128.017 1.00 104.88 166 ALA A C 1
ATOM 511 O O . ALA A 1 174 ? 140.823 131.112 127.239 1.00 105.60 166 ALA A O 1
ATOM 513 N N . LEU A 1 175 ? 139.343 132.788 127.680 1.00 104.03 167 LEU A N 1
ATOM 514 C CA . LEU A 1 175 ? 139.400 133.403 126.323 1.00 104.87 167 LEU A CA 1
ATOM 515 C C . LEU A 1 175 ? 140.564 134.405 126.230 1.00 106.14 167 LEU A C 1
ATOM 516 O O . LEU A 1 175 ? 141.293 134.346 125.215 1.00 109.43 167 LEU A O 1
ATOM 521 N N . VAL A 1 176 ? 140.802 135.238 127.253 1.00 103.76 168 VAL A N 1
ATOM 522 C CA . VAL A 1 176 ? 141.953 136.198 127.259 1.00 102.59 168 VAL A CA 1
ATOM 523 C C . VAL A 1 176 ? 143.279 135.435 127.434 1.00 100.75 168 VAL A C 1
ATOM 524 O O . VAL A 1 176 ? 144.331 136.063 127.235 1.00 101.32 168 VAL A O 1
ATOM 528 N N . THR A 1 177 ? 143.251 134.139 127.772 1.00 99.04 169 THR A N 1
ATOM 529 C CA . THR A 1 177 ? 144.424 133.223 127.668 1.00 97.89 169 THR A CA 1
ATOM 530 C C . THR A 1 177 ? 144.479 132.553 126.292 1.00 98.05 169 THR A C 1
ATOM 531 O O . THR A 1 177 ? 145.580 132.099 125.914 1.00 99.06 169 THR A O 1
ATOM 535 N N . TRP A 1 178 ? 143.343 132.459 125.594 1.00 97.41 170 TRP A N 1
ATOM 536 C CA . TRP A 1 178 ? 143.283 131.957 124.196 1.00 95.90 170 TRP A CA 1
ATOM 537 C C . TRP A 1 178 ? 143.968 132.955 123.250 1.00 96.83 170 TRP A C 1
ATOM 538 O O . TRP A 1 178 ? 144.571 132.492 122.260 1.00 98.51 170 TRP A O 1
ATOM 549 N N . VAL A 1 179 ? 143.889 134.261 123.541 1.00 97.58 171 VAL A N 1
ATOM 550 C CA . VAL A 1 179 ? 144.408 135.350 122.654 1.00 99.18 171 VAL A CA 1
ATOM 551 C C . VAL A 1 179 ? 145.939 135.280 122.575 1.00 99.57 171 VAL A C 1
ATOM 552 O O . VAL A 1 179 ? 146.473 135.221 121.468 1.00 101.56 171 VAL A O 1
ATOM 556 N N . PRO A 1 180 ? 146.707 135.287 123.698 1.00 97.95 172 PRO A N 1
ATOM 557 C CA . PRO A 1 180 ? 148.168 135.161 123.644 1.00 96.12 172 PRO A CA 1
ATOM 558 C C . PRO A 1 180 ? 148.696 133.959 122.844 1.00 95.34 172 PRO A C 1
ATOM 559 O O . PRO A 1 180 ? 149.602 134.155 122.050 1.00 96.18 172 PRO A O 1
ATOM 563 N N . MET A 1 181 ? 148.130 132.769 123.075 1.00 94.70 173 MET A N 1
ATOM 564 C CA . MET A 1 181 ? 148.494 131.512 122.363 1.00 95.61 173 MET A CA 1
ATOM 565 C C . MET A 1 181 ? 148.228 131.673 120.861 1.00 96.87 173 MET A C 1
ATOM 566 O O . MET A 1 181 ? 149.124 131.307 120.067 1.00 98.07 173 MET A O 1
ATOM 571 N N . PHE A 1 182 ? 147.058 132.212 120.494 1.00 97.28 174 PHE A N 1
ATOM 572 C CA . PHE A 1 182 ? 146.642 132.463 119.087 1.00 97.16 174 PHE A CA 1
ATOM 573 C C . PHE A 1 182 ? 147.627 133.427 118.409 1.00 97.95 174 PHE A C 1
ATOM 574 O O . PHE A 1 182 ? 148.021 133.164 117.250 1.00 101.04 174 PHE A O 1
ATOM 582 N N . LEU A 1 183 ? 148.003 134.515 119.094 1.00 96.37 175 LEU A N 1
ATOM 583 C CA . LEU A 1 183 ? 148.979 135.512 118.568 1.00 95.68 175 LEU A CA 1
ATOM 584 C C . LEU A 1 183 ? 150.367 134.868 118.449 1.00 96.56 175 LEU A C 1
ATOM 585 O O . LEU A 1 183 ? 151.062 135.161 117.449 1.00 98.32 175 LEU A O 1
ATOM 590 N N . SER A 1 184 ? 150.750 134.019 119.411 1.00 97.45 176 SER A N 1
ATOM 591 C CA . SER A 1 184 ? 152.046 133.287 119.418 1.00 98.67 176 SER A CA 1
ATOM 592 C C . SER A 1 184 ? 152.139 132.383 118.184 1.00 99.39 176 SER A C 1
ATOM 593 O O . SER A 1 184 ? 153.099 132.547 117.411 1.00 102.96 176 SER A O 1
ATOM 596 N N . THR A 1 185 ? 151.171 131.477 118.014 1.00 98.65 177 THR A N 1
ATOM 597 C CA . THR A 1 185 ? 151.090 130.518 116.875 1.00 99.43 177 THR A CA 1
ATOM 598 C C . THR A 1 185 ? 150.914 131.254 115.538 1.00 97.53 177 THR A C 1
ATOM 599 O O . THR A 1 185 ? 151.308 130.673 114.512 1.00 95.24 177 THR A O 1
ATOM 603 N N . LEU A 1 186 ? 150.296 132.442 115.528 1.00 96.96 178 LEU A N 1
ATOM 604 C CA . LEU A 1 186 ? 150.108 133.244 114.286 1.00 96.52 178 LEU A CA 1
ATOM 605 C C . LEU A 1 186 ? 151.454 133.832 113.845 1.00 95.64 178 LEU A C 1
ATOM 606 O O . LEU A 1 186 ? 151.769 133.715 112.644 1.00 94.49 178 LEU A O 1
ATOM 611 N N . LEU A 1 187 ? 152.217 134.428 114.770 1.00 96.00 179 LEU A N 1
ATOM 612 C CA . LEU A 1 187 ? 153.442 135.208 114.435 1.00 95.74 179 LEU A CA 1
ATOM 613 C C . LEU A 1 187 ? 154.694 134.320 114.476 1.00 96.41 179 LEU A C 1
ATOM 614 O O . LEU A 1 187 ? 155.424 134.322 113.464 1.00 100.03 179 LEU A O 1
ATOM 619 N N . ALA A 1 188 ? 154.936 133.590 115.571 1.00 94.89 180 ALA A N 1
ATOM 620 C CA . ALA A 1 188 ? 156.236 132.934 115.864 1.00 93.74 180 ALA A CA 1
ATOM 621 C C . ALA A 1 188 ? 156.641 131.969 114.746 1.00 93.62 180 ALA A C 1
ATOM 622 O O . ALA A 1 188 ? 157.740 132.104 114.207 1.00 96.79 180 ALA A O 1
ATOM 624 N N . PRO A 1 189 ? 155.797 130.991 114.331 1.00 92.73 181 PRO A N 1
ATOM 625 C CA . PRO A 1 189 ? 156.183 130.033 113.290 1.00 93.50 181 PRO A CA 1
ATOM 626 C C . PRO A 1 189 ? 156.519 130.673 111.933 1.00 95.60 181 PRO A C 1
ATOM 627 O O . PRO A 1 189 ? 157.459 130.222 111.292 1.00 95.67 181 PRO A O 1
ATOM 631 N N . TYR A 1 190 ? 155.758 131.698 111.532 1.00 99.52 182 TYR A N 1
ATOM 632 C CA . TYR A 1 190 ? 155.902 132.375 110.215 1.00 103.17 182 TYR A CA 1
ATOM 633 C C . TYR A 1 190 ? 157.216 133.163 110.172 1.00 106.51 182 TYR A C 1
ATOM 634 O O . TYR A 1 190 ? 157.974 133.000 109.189 1.00 109.73 182 TYR A O 1
ATOM 643 N N . GLN A 1 191 ? 157.471 133.986 111.196 1.00 107.72 183 GLN A N 1
ATOM 644 C CA . GLN A 1 191 ? 158.716 134.791 111.329 1.00 108.22 183 GLN A CA 1
ATOM 645 C C . GLN A 1 191 ? 159.913 133.843 111.396 1.00 108.33 183 GLN A C 1
ATOM 646 O O . GLN A 1 191 ? 160.912 134.108 110.686 1.00 109.37 183 GLN A O 1
ATOM 652 N N . ALA A 1 192 ? 159.804 132.783 112.206 1.00 108.58 184 ALA A N 1
ATOM 653 C CA . ALA A 1 192 ? 160.800 131.691 112.281 1.00 110.33 184 ALA A CA 1
ATOM 654 C C . ALA A 1 192 ? 161.134 131.229 110.861 1.00 111.02 184 ALA A C 1
ATOM 655 O O . ALA A 1 192 ? 162.320 131.290 110.504 1.00 114.73 184 ALA A O 1
ATOM 657 N N . LEU A 1 193 ? 160.116 130.860 110.073 1.00 109.49 185 LEU A N 1
ATOM 658 C CA . LEU A 1 193 ? 160.300 130.314 108.700 1.00 109.56 185 LEU A CA 1
ATOM 659 C C . LEU A 1 193 ? 160.920 131.376 107.782 1.00 110.38 185 LEU A C 1
ATOM 660 O O . LEU A 1 193 ? 161.925 131.051 107.110 1.00 111.95 185 LEU A O 1
ATOM 665 N N . ARG A 1 194 ? 160.356 132.591 107.770 1.00 111.60 186 ARG A N 1
ATOM 666 C CA . ARG A 1 194 ? 160.727 133.680 106.822 1.00 113.91 186 ARG A CA 1
ATOM 667 C C . ARG A 1 194 ? 162.199 134.071 107.022 1.00 116.75 186 ARG A C 1
ATOM 668 O O . ARG A 1 194 ? 162.905 134.209 106.002 1.00 116.99 186 ARG A O 1
ATOM 676 N N . LEU A 1 195 ? 162.645 134.229 108.275 1.00 119.53 187 LEU A N 1
ATOM 677 C CA . LEU A 1 195 ? 164.047 134.610 108.615 1.00 121.51 187 LEU A CA 1
ATOM 678 C C . LEU A 1 195 ? 164.969 133.389 108.471 1.00 121.29 187 LEU A C 1
ATOM 679 O O . LEU A 1 195 ? 166.081 133.568 107.935 1.00 118.51 187 LEU A O 1
ATOM 684 N N . TRP A 1 196 ? 164.533 132.202 108.917 1.00 124.13 188 TRP A N 1
ATOM 685 C CA . TRP A 1 196 ? 165.303 130.926 108.818 1.00 126.34 188 TRP A CA 1
ATOM 686 C C . TRP A 1 196 ? 165.570 130.572 107.347 1.00 126.07 188 TRP A C 1
ATOM 687 O O . TRP A 1 196 ? 166.649 130.006 107.075 1.00 125.96 188 TRP A O 1
ATOM 698 N N . ALA A 1 197 ? 164.647 130.912 106.437 1.00 127.10 189 ALA A N 1
ATOM 699 C CA . ALA A 1 197 ? 164.773 130.687 104.975 1.00 127.66 189 ALA A CA 1
ATOM 700 C C . ALA A 1 197 ? 165.408 131.905 104.282 1.00 127.62 189 ALA A C 1
ATOM 701 O O . ALA A 1 197 ? 165.069 132.147 103.103 1.00 127.42 189 ALA A O 1
ATOM 703 N N . ARG A 1 198 ? 166.311 132.629 104.962 1.00 128.00 190 ARG A N 1
ATOM 704 C CA . ARG A 1 198 ? 166.977 133.858 104.443 1.00 128.55 190 ARG A CA 1
ATOM 705 C C . ARG A 1 198 ? 168.502 133.715 104.570 1.00 128.44 190 ARG A C 1
ATOM 706 O O . ARG A 1 198 ? 169.175 134.723 104.882 1.00 129.30 190 ARG A O 1
ATOM 714 N N . GLY A 1 199 ? 169.032 132.512 104.311 1.00 126.91 191 GLY A N 1
ATOM 715 C CA . GLY A 1 199 ? 170.479 132.219 104.367 1.00 126.63 191 GLY A CA 1
ATOM 716 C C . GLY A 1 199 ? 170.779 130.748 104.124 1.00 125.70 191 GLY A C 1
ATOM 717 O O . GLY A 1 199 ? 169.993 130.119 103.384 1.00 125.28 191 GLY A O 1
ATOM 718 N N . GLY A 1 206 ? 169.532 131.035 111.885 1.00 114.88 198 GLY A N 1
ATOM 719 C CA . GLY A 1 206 ? 169.646 132.267 112.695 1.00 115.18 198 GLY A CA 1
ATOM 720 C C . GLY A 1 206 ? 168.969 132.135 114.054 1.00 115.72 198 GLY A C 1
ATOM 721 O O . GLY A 1 206 ? 169.002 131.021 114.621 1.00 112.17 198 GLY A O 1
ATOM 722 N N . LEU A 1 207 ? 168.385 133.235 114.560 1.00 119.29 199 LEU A N 1
ATOM 723 C CA . LEU A 1 207 ? 167.469 133.284 115.743 1.00 122.68 199 LEU A CA 1
ATOM 724 C C . LEU A 1 207 ? 166.393 132.204 115.626 1.00 124.93 199 LEU A C 1
ATOM 725 O O . LEU A 1 207 ? 165.931 131.679 116.678 1.00 124.67 199 LEU A O 1
ATOM 730 N N . GLY A 1 208 ? 165.890 132.042 114.396 1.00 127.47 200 GLY A N 1
ATOM 731 C CA . GLY A 1 208 ? 164.747 131.187 114.033 1.00 129.00 200 GLY A CA 1
ATOM 732 C C . GLY A 1 208 ? 164.787 129.850 114.745 1.00 131.39 200 GLY A C 1
ATOM 733 O O . GLY A 1 208 ? 163.707 129.368 115.136 1.00 134.25 200 GLY A O 1
ATOM 734 N N . CYS A 1 209 ? 165.983 129.275 114.919 1.00 133.34 201 CYS A N 1
ATOM 735 C CA . CYS A 1 209 ? 166.202 127.985 115.629 1.00 133.79 201 CYS A CA 1
ATOM 736 C C . CYS A 1 209 ? 165.870 128.119 117.125 1.00 132.76 201 CYS A C 1
ATOM 737 O O . CYS A 1 209 ? 165.519 127.084 117.728 1.00 132.94 201 CYS A O 1
ATOM 740 N N . ALA A 1 210 ? 165.977 129.324 117.706 1.00 131.86 202 ALA A N 1
ATOM 741 C CA . ALA A 1 210 ? 165.523 129.634 119.085 1.00 129.75 202 ALA A CA 1
ATOM 742 C C . ALA A 1 210 ? 164.037 129.989 119.057 1.00 127.31 202 ALA A C 1
ATOM 743 O O . ALA A 1 210 ? 163.236 129.252 119.683 1.00 128.24 202 ALA A O 1
ATOM 745 N N . LEU A 1 211 ? 163.684 131.060 118.337 1.00 123.29 203 LEU A N 1
ATOM 746 C CA . LEU A 1 211 ? 162.335 131.685 118.432 1.00 121.37 203 LEU A CA 1
ATOM 747 C C . LEU A 1 211 ? 161.261 130.603 118.404 1.00 121.09 203 LEU A C 1
ATOM 748 O O . LEU A 1 211 ? 160.325 130.680 119.228 1.00 121.38 203 LEU A O 1
ATOM 753 N N . LEU A 1 212 ? 161.383 129.667 117.458 1.00 120.77 204 LEU A N 1
ATOM 754 C CA . LEU A 1 212 ? 160.514 128.467 117.385 1.00 120.03 204 LEU A CA 1
ATOM 755 C C . LEU A 1 212 ? 160.418 127.817 118.758 1.00 119.69 204 LEU A C 1
ATOM 756 O O . LEU A 1 212 ? 159.371 127.238 119.033 1.00 121.07 204 LEU A O 1
ATOM 761 N N . ALA A 1 213 ? 161.461 127.917 119.577 1.00 118.59 205 ALA A N 1
ATOM 762 C CA . ALA A 1 213 ? 161.459 127.321 120.908 1.00 117.23 205 ALA A CA 1
ATOM 763 C C . ALA A 1 213 ? 160.498 128.034 121.855 1.00 114.75 205 ALA A C 1
ATOM 764 O O . ALA A 1 213 ? 159.729 127.391 122.570 1.00 112.61 205 ALA A O 1
ATOM 766 N N . ALA A 1 214 ? 160.551 129.363 121.859 1.00 113.48 206 ALA A N 1
ATOM 767 C CA . ALA A 1 214 ? 159.685 130.164 122.718 1.00 112.44 206 ALA A CA 1
ATOM 768 C C . ALA A 1 214 ? 158.221 129.795 122.511 1.00 110.50 206 ALA A C 1
ATOM 769 O O . ALA A 1 214 ? 157.497 129.516 123.467 1.00 110.77 206 ALA A O 1
ATOM 771 N N . HIS A 1 215 ? 157.793 129.796 121.253 1.00 107.63 207 HIS A N 1
ATOM 772 C CA . HIS A 1 215 ? 156.396 129.446 120.899 1.00 106.36 207 HIS A CA 1
ATOM 773 C C . HIS A 1 215 ? 156.134 127.956 121.188 1.00 104.76 207 HIS A C 1
ATOM 774 O O . HIS A 1 215 ? 154.947 127.592 121.294 1.00 102.15 207 HIS A O 1
ATOM 781 N N . ALA A 1 216 ? 157.175 127.124 121.340 1.00 106.13 208 ALA A N 1
ATOM 782 C CA . ALA A 1 216 ? 157.031 125.786 121.956 1.00 107.78 208 ALA A CA 1
ATOM 783 C C . ALA A 1 216 ? 156.666 126.016 123.419 1.00 107.65 208 ALA A C 1
ATOM 784 O O . ALA A 1 216 ? 155.663 125.442 123.863 1.00 110.36 208 ALA A O 1
ATOM 786 N N . VAL A 1 217 ? 157.418 126.874 124.112 1.00 104.70 209 VAL A N 1
ATOM 787 C CA . VAL A 1 217 ? 157.231 127.090 125.575 1.00 103.14 209 VAL A CA 1
ATOM 788 C C . VAL A 1 217 ? 156.064 128.049 125.869 1.00 101.98 209 VAL A C 1
ATOM 789 O O . VAL A 1 217 ? 155.558 127.928 126.991 1.00 102.65 209 VAL A O 1
ATOM 793 N N . VAL A 1 218 ? 155.595 128.941 124.979 1.00 99.79 210 VAL A N 1
ATOM 794 C CA . VAL A 1 218 ? 154.483 129.842 125.430 1.00 98.77 210 VAL A CA 1
ATOM 795 C C . VAL A 1 218 ? 153.131 129.127 125.365 1.00 100.29 210 VAL A C 1
ATOM 796 O O . VAL A 1 218 ? 152.356 129.330 126.321 1.00 101.09 210 VAL A O 1
ATOM 800 N N . LEU A 1 219 ? 152.827 128.352 124.318 1.00 100.98 211 LEU A N 1
ATOM 801 C CA . LEU A 1 219 ? 151.511 127.648 124.258 1.00 100.05 211 LEU A CA 1
ATOM 802 C C . LEU A 1 219 ? 151.652 126.227 124.815 1.00 99.26 211 LEU A C 1
ATOM 803 O O . LEU A 1 219 ? 150.818 125.379 124.475 1.00 98.61 211 LEU A O 1
ATOM 808 N N . CYS A 1 220 ? 152.650 125.999 125.671 1.00 99.77 212 CYS A N 1
ATOM 809 C CA . CYS A 1 220 ? 152.872 124.733 126.416 1.00 99.66 212 CYS A CA 1
ATOM 810 C C . CYS A 1 220 ? 152.822 124.992 127.929 1.00 98.33 212 CYS A C 1
ATOM 811 O O . CYS A 1 220 ? 152.249 124.151 128.644 1.00 97.26 212 CYS A O 1
ATOM 814 N N . ALA A 1 221 ? 153.395 126.111 128.387 1.00 97.40 213 ALA A N 1
ATOM 815 C CA . ALA A 1 221 ? 153.517 126.515 129.807 1.00 97.68 213 ALA A CA 1
ATOM 816 C C . ALA A 1 221 ? 152.299 127.343 130.237 1.00 98.33 213 ALA A C 1
ATOM 817 O O . ALA A 1 221 ? 151.715 126.998 131.279 1.00 98.62 213 ALA A O 1
ATOM 819 N N . LEU A 1 222 ? 151.939 128.385 129.473 1.00 98.94 214 LEU A N 1
ATOM 820 C CA . LEU A 1 222 ? 150.848 129.348 129.813 1.00 98.47 214 LEU A CA 1
ATOM 821 C C . LEU A 1 222 ? 149.529 128.613 130.057 1.00 98.94 214 LEU A C 1
ATOM 822 O O . LEU A 1 222 ? 148.928 128.800 131.114 1.00 100.08 214 LEU A O 1
ATOM 827 N N . PRO A 1 223 ? 149.033 127.753 129.133 1.00 97.77 215 PRO A N 1
ATOM 828 C CA . PRO A 1 223 ? 147.711 127.142 129.303 1.00 97.53 215 PRO A CA 1
ATOM 829 C C . PRO A 1 223 ? 147.605 126.150 130.474 1.00 97.90 215 PRO A C 1
ATOM 830 O O . PRO A 1 223 ? 146.490 125.787 130.783 1.00 97.16 215 PRO A O 1
ATOM 834 N N . VAL A 1 224 ? 148.734 125.748 131.079 1.00 99.85 216 VAL A N 1
ATOM 835 C CA . VAL A 1 224 ? 148.801 124.927 132.329 1.00 102.19 216 VAL A CA 1
ATOM 836 C C . VAL A 1 224 ? 148.800 125.868 133.541 1.00 103.51 216 VAL A C 1
ATOM 837 O O . VAL A 1 224 ? 148.014 125.613 134.484 1.00 104.31 216 VAL A O 1
ATOM 841 N N . HIS A 1 225 ? 149.657 126.896 133.520 1.00 104.83 217 HIS A N 1
ATOM 842 C CA . HIS A 1 225 ? 149.821 127.909 134.600 1.00 106.89 217 HIS A CA 1
ATOM 843 C C . HIS A 1 225 ? 148.485 128.600 134.886 1.00 107.19 217 HIS A C 1
ATOM 844 O O . HIS A 1 225 ? 148.160 128.750 136.070 1.00 109.88 217 HIS A O 1
ATOM 851 N N . VAL A 1 226 ? 147.727 128.984 133.856 1.00 106.82 218 VAL A N 1
ATOM 852 C CA . VAL A 1 226 ? 146.428 129.699 134.051 1.00 108.00 218 VAL A CA 1
ATOM 853 C C . VAL A 1 226 ? 145.330 128.684 134.409 1.00 108.22 218 VAL A C 1
ATOM 854 O O . VAL A 1 226 ? 144.304 129.115 134.964 1.00 110.29 218 VAL A O 1
ATOM 858 N N . ALA A 1 227 ? 145.531 127.390 134.133 1.00 108.19 219 ALA A N 1
ATOM 859 C CA . ALA A 1 227 ? 144.542 126.313 134.384 1.00 108.33 219 ALA A CA 1
ATOM 860 C C . ALA A 1 227 ? 144.677 125.745 135.802 1.00 108.82 219 ALA A C 1
ATOM 861 O O . ALA A 1 227 ? 143.628 125.405 136.383 1.00 110.53 219 ALA A O 1
ATOM 863 N N . VAL A 1 228 ? 145.901 125.624 136.332 1.00 108.56 220 VAL A N 1
ATOM 864 C CA . VAL A 1 228 ? 146.175 125.001 137.666 1.00 107.45 220 VAL A CA 1
ATOM 865 C C . VAL A 1 228 ? 146.254 126.091 138.745 1.00 107.77 220 VAL A C 1
ATOM 866 O O . VAL A 1 228 ? 145.594 125.921 139.791 1.00 106.16 220 VAL A O 1
ATOM 870 N N . GLU A 1 229 ? 147.012 127.168 138.499 1.00 109.57 221 GLU A N 1
ATOM 871 C CA . GLU A 1 229 ? 147.347 128.207 139.518 1.00 111.64 221 GLU A CA 1
ATOM 872 C C . GLU A 1 229 ? 146.122 129.092 139.805 1.00 111.82 221 GLU A C 1
ATOM 873 O O . GLU A 1 229 ? 146.150 129.788 140.841 1.00 112.48 221 GLU A O 1
ATOM 879 N N . HIS A 1 230 ? 145.105 129.084 138.929 1.00 111.49 222 HIS A N 1
ATOM 880 C CA . HIS A 1 230 ? 143.850 129.879 139.057 1.00 111.62 222 HIS A CA 1
ATOM 881 C C . HIS A 1 230 ? 142.635 128.991 139.373 1.00 112.43 222 HIS A C 1
ATOM 882 O O . HIS A 1 230 ? 141.549 129.572 139.586 1.00 111.94 222 HIS A O 1
ATOM 889 N N . GLN A 1 231 ? 142.796 127.658 139.415 1.00 113.44 223 GLN A N 1
ATOM 890 C CA . GLN A 1 231 ? 141.733 126.675 139.775 1.00 113.99 223 GLN A CA 1
ATOM 891 C C . GLN A 1 231 ? 140.505 126.887 138.876 1.00 113.64 223 GLN A C 1
ATOM 892 O O . GLN A 1 231 ? 139.451 127.319 139.394 1.00 116.40 223 GLN A O 1
ATOM 898 N N . LEU A 1 232 ? 140.643 126.620 137.572 1.00 111.02 224 LEU A N 1
ATOM 899 C CA . LEU A 1 232 ? 139.526 126.683 136.590 1.00 108.66 224 LEU A CA 1
ATOM 900 C C . LEU A 1 232 ? 138.633 125.453 136.749 1.00 107.95 224 LEU A C 1
ATOM 901 O O . LEU A 1 232 ? 139.082 124.416 137.235 1.00 105.31 224 LEU A O 1
ATOM 906 N N . PRO A 1 233 ? 137.342 125.529 136.342 1.00 108.39 225 PRO A N 1
ATOM 907 C CA . PRO A 1 233 ? 136.476 124.349 136.254 1.00 108.11 225 PRO A CA 1
ATOM 908 C C . PRO A 1 233 ? 136.878 123.431 135.099 1.00 106.30 225 PRO A C 1
ATOM 909 O O . PRO A 1 233 ? 137.813 123.745 134.368 1.00 105.74 225 PRO A O 1
ATOM 913 N N . PRO A 1 234 ? 136.202 122.273 134.890 1.00 104.82 226 PRO A N 1
ATOM 914 C CA . PRO A 1 234 ? 136.524 121.393 133.763 1.00 104.20 226 PRO A CA 1
ATOM 915 C C . PRO A 1 234 ? 136.279 122.006 132.371 1.00 104.58 226 PRO A C 1
ATOM 916 O O . PRO A 1 234 ? 137.212 122.025 131.593 1.00 105.19 226 PRO A O 1
ATOM 920 N N . ALA A 1 235 ? 135.067 122.501 132.089 1.00 104.58 227 ALA A N 1
ATOM 921 C CA . ALA A 1 235 ? 134.622 122.897 130.726 1.00 104.79 227 ALA A CA 1
ATOM 922 C C . ALA A 1 235 ? 135.366 124.148 130.238 1.00 103.97 227 ALA A C 1
ATOM 923 O O . ALA A 1 235 ? 135.698 124.198 129.039 1.00 102.94 227 ALA A O 1
ATOM 925 N N . SER A 1 236 ? 135.602 125.125 131.120 1.00 104.95 228 SER A N 1
ATOM 926 C CA . SER A 1 236 ? 136.362 126.370 130.819 1.00 105.77 228 SER A CA 1
ATOM 927 C C . SER A 1 236 ? 137.869 126.087 130.728 1.00 104.95 228 SER A C 1
ATOM 928 O O . SER A 1 236 ? 138.604 127.008 130.316 1.00 104.25 228 SER A O 1
ATOM 931 N N . ARG A 1 237 ? 138.315 124.883 131.112 1.00 105.09 229 ARG A N 1
ATOM 932 C CA . ARG A 1 237 ? 139.730 124.435 131.008 1.00 105.99 229 ARG A CA 1
ATOM 933 C C . ARG A 1 237 ? 139.954 123.716 129.675 1.00 108.32 229 ARG A C 1
ATOM 934 O O . ARG A 1 237 ? 140.971 124.025 129.027 1.00 109.08 229 ARG A O 1
ATOM 942 N N . CYS A 1 238 ? 139.057 122.791 129.304 1.00 111.22 230 CYS A N 1
ATOM 943 C CA . CYS A 1 238 ? 139.136 121.965 128.065 1.00 113.61 230 CYS A CA 1
ATOM 944 C C . CYS A 1 238 ? 139.395 122.883 126.861 1.00 109.51 230 CYS A C 1
ATOM 945 O O . CYS A 1 238 ? 140.270 122.529 126.040 1.00 110.29 230 CYS A O 1
ATOM 948 N N . VAL A 1 239 ? 138.730 124.046 126.809 1.00 104.09 231 VAL A N 1
ATOM 949 C CA . VAL A 1 239 ? 138.945 125.105 125.773 1.00 102.01 231 VAL A CA 1
ATOM 950 C C . VAL A 1 239 ? 140.455 125.248 125.537 1.00 102.15 231 VAL A C 1
ATOM 951 O O . VAL A 1 239 ? 140.894 124.935 124.424 1.00 106.04 231 VAL A O 1
ATOM 955 N N . LEU A 1 240 ? 141.216 125.644 126.561 1.00 100.40 232 LEU A N 1
ATOM 956 C CA . LEU A 1 240 ? 142.688 125.867 126.474 1.00 100.33 232 LEU A CA 1
ATOM 957 C C . LEU A 1 240 ? 143.419 124.566 126.112 1.00 99.48 232 LEU A C 1
ATOM 958 O O . LEU A 1 240 ? 144.299 124.638 125.223 1.00 99.61 232 LEU A O 1
ATOM 963 N N . VAL A 1 241 ? 143.050 123.429 126.723 1.00 97.41 233 VAL A N 1
ATOM 964 C CA . VAL A 1 241 ? 143.631 122.084 126.408 1.00 96.70 233 VAL A CA 1
ATOM 965 C C . VAL A 1 241 ? 143.637 121.939 124.886 1.00 96.15 233 VAL A C 1
ATOM 966 O O . VAL A 1 241 ? 144.724 121.733 124.300 1.00 100.27 233 VAL A O 1
ATOM 970 N N . PHE A 1 242 ? 142.459 122.100 124.282 1.00 93.89 234 PHE A N 1
ATOM 971 C CA . PHE A 1 242 ? 142.236 121.939 122.822 1.00 94.29 234 PHE A CA 1
ATOM 972 C C . PHE A 1 242 ? 142.940 123.012 121.992 1.00 95.74 234 PHE A C 1
ATOM 973 O O . PHE A 1 242 ? 143.166 122.740 120.785 1.00 98.13 234 PHE A O 1
ATOM 981 N N . GLU A 1 243 ? 143.261 124.168 122.580 1.00 97.19 235 GLU A N 1
ATOM 982 C CA . GLU A 1 243 ? 143.936 125.255 121.824 1.00 98.69 235 GLU A CA 1
ATOM 983 C C . GLU A 1 243 ? 145.401 125.302 122.244 1.00 97.57 235 GLU A C 1
ATOM 984 O O . GLU A 1 243 ? 146.003 126.393 122.176 1.00 97.85 235 GLU A O 1
ATOM 990 N N . GLN A 1 244 ? 145.935 124.163 122.687 1.00 96.24 236 GLN A N 1
ATOM 991 C CA . GLN A 1 244 ? 147.397 123.929 122.713 1.00 96.22 236 GLN A CA 1
ATOM 992 C C . GLN A 1 244 ? 147.733 122.625 121.983 1.00 95.28 236 GLN A C 1
ATOM 993 O O . GLN A 1 244 ? 148.902 122.491 121.604 1.00 94.85 236 GLN A O 1
ATOM 999 N N . VAL A 1 245 ? 146.785 121.699 121.798 1.00 95.25 237 VAL A N 1
ATOM 1000 C CA . VAL A 1 245 ? 147.003 120.535 120.888 1.00 96.10 237 VAL A CA 1
ATOM 1001 C C . VAL A 1 245 ? 146.389 120.830 119.524 1.00 96.96 237 VAL A C 1
ATOM 1002 O O . VAL A 1 245 ? 146.551 119.975 118.658 1.00 97.49 237 VAL A O 1
ATOM 1006 N N . ARG A 1 246 ? 145.674 121.938 119.327 1.00 96.76 238 ARG A N 1
ATOM 1007 C CA . ARG A 1 246 ? 145.523 122.425 117.938 1.00 96.07 238 ARG A CA 1
ATOM 1008 C C . ARG A 1 246 ? 146.863 123.033 117.557 1.00 95.24 238 ARG A C 1
ATOM 1009 O O . ARG A 1 246 ? 147.553 122.407 116.778 1.00 93.69 238 ARG A O 1
ATOM 1017 N N . PHE A 1 247 ? 147.251 124.143 118.185 1.00 96.06 239 PHE A N 1
ATOM 1018 C CA . PHE A 1 247 ? 148.360 125.002 117.695 1.00 96.99 239 PHE A CA 1
ATOM 1019 C C . PHE A 1 247 ? 149.696 124.281 117.597 1.00 100.62 239 PHE A C 1
ATOM 1020 O O . PHE A 1 247 ? 150.520 124.775 116.819 1.00 104.61 239 PHE A O 1
ATOM 1028 N N . LEU A 1 248 ? 149.929 123.196 118.328 1.00 102.18 240 LEU A N 1
ATOM 1029 C CA . LEU A 1 248 ? 151.151 122.399 118.057 1.00 102.53 240 LEU A CA 1
ATOM 1030 C C . LEU A 1 248 ? 150.942 121.609 116.784 1.00 103.94 240 LEU A C 1
ATOM 1031 O O . LEU A 1 248 ? 151.915 121.431 116.057 1.00 110.39 240 LEU A O 1
ATOM 1036 N N . MET A 1 249 ? 149.738 121.088 116.586 1.00 103.26 241 MET A N 1
ATOM 1037 C CA . MET A 1 249 ? 149.461 120.242 115.407 1.00 103.54 241 MET A CA 1
ATOM 1038 C C . MET A 1 249 ? 149.639 121.047 114.128 1.00 99.14 241 MET A C 1
ATOM 1039 O O . MET A 1 249 ? 150.085 120.458 113.161 1.00 98.23 241 MET A O 1
ATOM 1044 N N . LYS A 1 250 ? 149.326 122.340 114.150 1.00 95.28 242 LYS A N 1
ATOM 1045 C CA . LYS A 1 250 ? 149.459 123.195 112.974 1.00 94.77 242 LYS A CA 1
ATOM 1046 C C . LYS A 1 250 ? 150.804 123.919 112.925 1.00 95.24 242 LYS A C 1
ATOM 1047 O O . LYS A 1 250 ? 151.482 123.907 111.897 1.00 96.41 242 LYS A O 1
ATOM 1053 N N . SER A 1 251 ? 151.178 124.557 114.033 1.00 95.31 243 SER A N 1
ATOM 1054 C CA . SER A 1 251 ? 152.444 125.283 114.117 1.00 95.08 243 SER A CA 1
ATOM 1055 C C . SER A 1 251 ? 153.598 124.367 113.729 1.00 94.97 243 SER A C 1
ATOM 1056 O O . SER A 1 251 ? 154.726 124.811 113.514 1.00 96.70 243 SER A O 1
ATOM 1059 N N . TYR A 1 252 ? 153.288 123.080 113.646 1.00 93.70 244 TYR A N 1
ATOM 1060 C CA . TYR A 1 252 ? 154.264 122.023 113.266 1.00 93.22 244 TYR A CA 1
ATOM 1061 C C . TYR A 1 252 ? 153.978 121.528 111.844 1.00 94.06 244 TYR A C 1
ATOM 1062 O O . TYR A 1 252 ? 154.947 121.358 111.081 1.00 97.01 244 TYR A O 1
ATOM 1071 N N . SER A 1 253 ? 152.704 121.281 111.515 1.00 94.29 245 SER A N 1
ATOM 1072 C CA . SER A 1 253 ? 152.225 120.884 110.161 1.00 94.50 245 SER A CA 1
ATOM 1073 C C . SER A 1 253 ? 152.733 121.903 109.145 1.00 92.81 245 SER A C 1
ATOM 1074 O O . SER A 1 253 ? 153.438 121.502 108.194 1.00 90.88 245 SER A O 1
ATOM 1077 N N . PHE A 1 254 ? 152.370 123.168 109.368 1.00 92.55 246 PHE A N 1
ATOM 1078 C CA . PHE A 1 254 ? 152.771 124.337 108.546 1.00 94.58 246 PHE A CA 1
ATOM 1079 C C . PHE A 1 254 ? 154.284 124.303 108.311 1.00 95.88 246 PHE A C 1
ATOM 1080 O O . PHE A 1 254 ? 154.719 124.407 107.144 1.00 98.11 246 PHE A O 1
ATOM 1088 N N . LEU A 1 255 ? 155.052 124.168 109.397 1.00 97.12 247 LEU A N 1
ATOM 1089 C CA . LEU A 1 255 ? 156.537 124.234 109.383 1.00 99.02 247 LEU A CA 1
ATOM 1090 C C . LEU A 1 255 ? 157.087 123.087 108.528 1.00 99.51 247 LEU A C 1
ATOM 1091 O O . LEU A 1 255 ? 157.784 123.378 107.540 1.00 98.99 247 LEU A O 1
ATOM 1096 N N . ARG A 1 256 ? 156.740 121.842 108.869 1.00 101.31 248 ARG A N 1
ATOM 1097 C CA . ARG A 1 256 ? 157.267 120.611 108.215 1.00 103.00 248 ARG A CA 1
ATOM 1098 C C . ARG A 1 256 ? 156.774 120.518 106.761 1.00 101.44 248 ARG A C 1
ATOM 1099 O O . ARG A 1 256 ? 157.431 119.805 105.979 1.00 98.87 248 ARG A O 1
ATOM 1107 N N . GLU A 1 257 ? 155.674 121.196 106.406 1.00 101.74 249 GLU A N 1
ATOM 1108 C CA . GLU A 1 257 ? 155.204 121.320 104.996 1.00 102.17 249 GLU A CA 1
ATOM 1109 C C . GLU A 1 257 ? 156.111 122.280 104.219 1.00 102.10 249 GLU A C 1
ATOM 1110 O O . GLU A 1 257 ? 156.517 121.918 103.100 1.00 101.74 249 GLU A O 1
ATOM 1116 N N . ALA A 1 258 ? 156.400 123.457 104.783 1.00 103.98 250 ALA A N 1
ATOM 1117 C CA . ALA A 1 258 ? 157.022 124.600 104.071 1.00 106.63 250 ALA A CA 1
ATOM 1118 C C . ALA A 1 258 ? 158.551 124.626 104.247 1.00 107.96 250 ALA A C 1
ATOM 1119 O O . ALA A 1 258 ? 159.184 125.467 103.583 1.00 106.82 250 ALA A O 1
ATOM 1121 N N . VAL A 1 259 ? 159.125 123.762 105.097 1.00 109.84 251 VAL A N 1
ATOM 1122 C CA . VAL A 1 259 ? 160.607 123.576 105.234 1.00 111.31 251 VAL A CA 1
ATOM 1123 C C . VAL A 1 259 ? 161.168 122.880 103.990 1.00 111.68 251 VAL A C 1
ATOM 1124 O O . VAL A 1 259 ? 162.097 123.412 103.383 1.00 114.64 251 VAL A O 1
ATOM 1128 N N . PRO A 1 260 ? 160.671 121.690 103.558 1.00 110.45 252 PRO A N 1
ATOM 1129 C CA . PRO A 1 260 ? 161.233 121.004 102.389 1.00 110.79 252 PRO A CA 1
ATOM 1130 C C . PRO A 1 260 ? 161.203 121.812 101.080 1.00 113.03 252 PRO A C 1
ATOM 1131 O O . PRO A 1 260 ? 161.931 121.453 100.172 1.00 113.37 252 PRO A O 1
ATOM 1135 N N . GLY A 1 261 ? 160.372 122.858 101.009 1.00 116.82 253 GLY A N 1
ATOM 1136 C CA . GLY A 1 261 ? 160.436 123.910 99.974 1.00 119.85 253 GLY A CA 1
ATOM 1137 C C . GLY A 1 261 ? 161.727 124.716 100.044 1.00 121.84 253 GLY A C 1
ATOM 1138 O O . GLY A 1 261 ? 162.179 125.183 98.980 1.00 123.91 253 GLY A O 1
ATOM 1139 N N . ILE A 1 262 ? 162.301 124.876 101.245 1.00 122.75 254 ILE A N 1
ATOM 1140 C CA . ILE A 1 262 ? 163.534 125.678 101.523 1.00 123.53 254 ILE A CA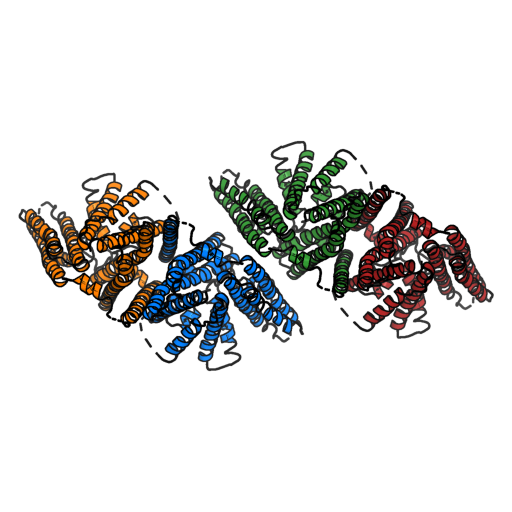 1
ATOM 1141 C C . ILE A 1 262 ? 164.778 124.773 101.479 1.00 125.28 254 ILE A C 1
ATOM 1142 O O . ILE A 1 262 ? 165.889 125.329 101.354 1.00 125.41 254 ILE A O 1
ATOM 1147 N N . LEU A 1 263 ? 164.620 123.441 101.528 1.00 128.60 255 LEU A N 1
ATOM 1148 C CA . LEU A 1 263 ? 165.740 122.472 101.332 1.00 131.76 255 LEU A CA 1
ATOM 1149 C C . LEU A 1 263 ? 166.338 122.619 99.922 1.00 135.06 255 LEU A C 1
ATOM 1150 O O . LEU A 1 263 ? 167.468 122.126 99.721 1.00 137.08 255 LEU A O 1
ATOM 1155 N N . ARG A 1 264 ? 165.608 123.241 98.985 1.00 135.89 256 ARG A N 1
ATOM 1156 C CA . ARG A 1 264 ? 166.143 123.738 97.685 1.00 136.19 256 ARG A CA 1
ATOM 1157 C C . ARG A 1 264 ? 167.352 124.647 97.950 1.00 136.61 256 ARG A C 1
ATOM 1158 O O . ARG A 1 264 ? 167.159 125.732 98.537 1.00 135.62 256 ARG A O 1
ATOM 1166 N N . ALA A 1 265 ? 168.544 124.209 97.528 1.00 136.36 257 ALA A N 1
ATOM 1167 C CA . ALA A 1 265 ? 169.845 124.884 97.761 1.00 135.08 257 ALA A CA 1
ATOM 1168 C C . ALA A 1 265 ? 170.086 125.946 96.680 1.00 133.22 257 ALA A C 1
ATOM 1169 O O . ALA A 1 265 ? 169.723 125.678 95.515 1.00 130.61 257 ALA A O 1
ATOM 1171 N N . ALA A 1 273 ? 159.290 130.923 100.913 1.00 97.29 265 ALA A N 1
ATOM 1172 C CA . ALA A 1 273 ? 158.481 131.717 101.870 1.00 98.33 265 ALA A CA 1
ATOM 1173 C C . ALA A 1 273 ? 157.024 131.739 101.408 1.00 99.14 265 ALA A C 1
ATOM 1174 O O . ALA A 1 273 ? 156.697 132.452 100.461 1.00 101.51 265 ALA A O 1
ATOM 1176 N N . PRO A 1 274 ? 156.106 130.964 102.038 1.00 99.38 266 PRO A N 1
ATOM 1177 C CA . PRO A 1 274 ? 154.710 130.923 101.599 1.00 99.79 266 PRO A CA 1
ATOM 1178 C C . PRO A 1 274 ? 153.960 132.205 101.987 1.00 99.97 266 PRO A C 1
ATOM 1179 O O . PRO A 1 274 ? 154.299 132.770 103.004 1.00 99.26 266 PRO A O 1
ATOM 1183 N N . SER A 1 275 ? 152.978 132.621 101.177 1.00 100.48 267 SER A N 1
ATOM 1184 C CA . SER A 1 275 ? 152.154 133.846 101.379 1.00 99.90 267 SER A CA 1
ATOM 1185 C C . SER A 1 275 ? 151.486 133.794 102.759 1.00 97.58 267 SER A C 1
ATOM 1186 O O . SER A 1 275 ? 150.844 132.769 103.053 1.00 96.97 267 SER A O 1
ATOM 1189 N N . PHE A 1 276 ? 151.648 134.845 103.572 1.00 95.85 268 PHE A N 1
ATOM 1190 C CA . PHE A 1 276 ? 151.187 134.905 104.987 1.00 95.99 268 PHE A CA 1
ATOM 1191 C C . PHE A 1 276 ? 149.663 134.735 105.038 1.00 96.35 268 PHE A C 1
ATOM 1192 O O . PHE A 1 276 ? 149.186 133.872 105.811 1.00 99.16 268 PHE A O 1
ATOM 1200 N N . SER A 1 277 ? 148.932 135.506 104.225 1.00 93.84 269 SER A N 1
ATOM 1201 C CA . SER A 1 277 ? 147.448 135.465 104.103 1.00 91.40 269 SER A CA 1
ATOM 1202 C C . SER A 1 277 ? 146.952 134.012 104.111 1.00 89.79 269 SER A C 1
ATOM 1203 O O . SER A 1 277 ? 145.945 133.735 104.799 1.00 90.08 269 SER A O 1
ATOM 1206 N N . SER A 1 278 ? 147.651 133.125 103.390 1.00 88.53 270 SER A N 1
ATOM 1207 C CA . SER A 1 278 ? 147.396 131.660 103.350 1.00 88.84 270 SER A CA 1
ATOM 1208 C C . SER A 1 278 ? 147.569 131.046 104.746 1.00 86.91 270 SER A C 1
ATOM 1209 O O . SER A 1 278 ? 146.730 130.195 105.106 1.00 87.22 270 SER A O 1
ATOM 1212 N N . TYR A 1 279 ? 148.603 131.447 105.501 1.00 85.92 271 TYR A N 1
ATOM 1213 C CA . TYR A 1 279 ? 148.892 130.915 106.862 1.00 86.14 271 TYR A CA 1
ATOM 1214 C C . TYR A 1 279 ? 147.829 131.400 107.858 1.00 84.69 271 TYR A C 1
ATOM 1215 O O . TYR A 1 279 ? 147.387 130.579 108.699 1.00 85.15 271 TYR A O 1
ATOM 1224 N N . LEU A 1 280 ? 147.434 132.677 107.789 1.00 83.40 272 LEU A N 1
ATOM 1225 C CA . LEU A 1 280 ? 146.322 133.217 108.621 1.00 84.11 272 LEU A CA 1
ATOM 1226 C C . LEU A 1 280 ? 145.065 132.390 108.344 1.00 84.01 272 LEU A C 1
ATOM 1227 O O . LEU A 1 280 ? 144.495 131.844 109.308 1.00 84.60 272 LEU A O 1
ATOM 1232 N N . TYR A 1 281 ? 144.658 132.320 107.073 1.00 84.04 273 TYR A N 1
ATOM 1233 C CA . TYR A 1 281 ? 143.487 131.530 106.608 1.00 83.24 273 TYR A CA 1
ATOM 1234 C C . TYR A 1 281 ? 143.612 130.082 107.100 1.00 82.13 273 TYR A C 1
ATOM 1235 O O . TYR A 1 281 ? 142.589 129.516 107.522 1.00 82.67 273 TYR A O 1
ATOM 1244 N N . PHE A 1 282 ? 144.824 129.515 107.045 1.00 81.89 274 PHE A N 1
ATOM 1245 C CA . PHE A 1 282 ? 145.129 128.115 107.445 1.00 81.96 274 PHE A CA 1
ATOM 1246 C C . PHE A 1 282 ? 144.805 127.899 108.931 1.00 84.15 274 PHE A C 1
ATOM 1247 O O . PHE A 1 282 ? 144.193 126.855 109.237 1.00 86.44 274 PHE A O 1
ATOM 1255 N N . LEU A 1 283 ? 145.180 128.833 109.817 1.00 85.10 275 LEU A N 1
ATOM 1256 C CA . LEU A 1 283 ? 144.995 128.682 111.293 1.00 85.90 275 LEU A CA 1
ATOM 1257 C C . LEU A 1 283 ? 143.516 128.462 111.654 1.00 87.76 275 LEU A C 1
ATOM 1258 O O . LEU A 1 283 ? 143.273 127.796 112.681 1.00 88.28 275 LEU A O 1
ATOM 1263 N N . PHE A 1 284 ? 142.577 129.000 110.864 1.00 89.32 276 PHE A N 1
ATOM 1264 C CA . PHE A 1 284 ? 141.108 128.901 111.092 1.00 89.07 276 PHE A CA 1
ATOM 1265 C C . PHE A 1 284 ? 140.458 127.834 110.202 1.00 91.41 276 PHE A C 1
ATOM 1266 O O . PHE A 1 284 ? 139.328 127.430 110.538 1.00 93.72 276 PHE A O 1
ATOM 1274 N N . CYS A 1 285 ? 141.109 127.411 109.112 1.00 92.69 277 CYS A N 1
ATOM 1275 C CA . CYS A 1 285 ? 140.563 126.409 108.156 1.00 93.96 277 CYS A CA 1
ATOM 1276 C C . CYS A 1 285 ? 140.365 125.087 108.895 1.00 92.29 277 CYS A C 1
ATOM 1277 O O . CYS A 1 285 ? 141.220 124.695 109.686 1.00 89.94 277 CYS A O 1
ATOM 1280 N N . PRO A 1 286 ? 139.242 124.368 108.666 1.00 92.85 278 PRO A N 1
ATOM 1281 C CA . PRO A 1 286 ? 138.925 123.155 109.426 1.00 93.91 278 PRO A CA 1
ATOM 1282 C C . PRO A 1 286 ? 139.792 121.905 109.175 1.00 95.57 278 PRO A C 1
ATOM 1283 O O . PRO A 1 286 ? 139.425 120.868 109.693 1.00 98.99 278 PRO A O 1
ATOM 1287 N N . THR A 1 287 ? 140.901 122.010 108.428 1.00 96.98 279 THR A N 1
ATOM 1288 C CA . THR A 1 287 ? 141.910 120.924 108.246 1.00 99.45 279 THR A CA 1
ATOM 1289 C C . THR A 1 287 ? 143.195 121.266 109.014 1.00 100.36 279 THR A C 1
ATOM 1290 O O . THR A 1 287 ? 143.417 122.462 109.291 1.00 103.12 279 THR A O 1
ATOM 1294 N N . LEU A 1 288 ? 144.005 120.246 109.326 1.00 99.62 280 LEU A N 1
ATOM 1295 C CA . LEU A 1 288 ? 145.321 120.374 110.018 1.00 100.11 280 LEU A CA 1
ATOM 1296 C C . LEU A 1 288 ? 146.483 120.297 109.013 1.00 101.19 280 LEU A C 1
ATOM 1297 O O . LEU A 1 288 ? 147.608 120.660 109.408 1.00 103.25 280 LEU A O 1
ATOM 1302 N N . ILE A 1 289 ? 146.237 119.837 107.779 1.00 99.76 281 ILE A N 1
ATOM 1303 C CA . ILE A 1 289 ? 147.256 119.764 106.687 1.00 98.18 281 ILE A CA 1
ATOM 1304 C C . ILE A 1 289 ? 147.390 121.160 106.066 1.00 97.51 281 ILE A C 1
ATOM 1305 O O . ILE A 1 289 ? 146.348 121.725 105.685 1.00 98.68 281 ILE A O 1
ATOM 1310 N N . TYR A 1 290 ? 148.618 121.685 105.960 1.00 97.48 282 TYR A N 1
ATOM 1311 C CA . TYR A 1 290 ? 148.925 122.973 105.281 1.00 97.69 282 TYR A CA 1
ATOM 1312 C C . TYR A 1 290 ? 149.175 122.714 103.789 1.00 97.73 282 TYR A C 1
ATOM 1313 O O . TYR A 1 290 ? 150.298 122.315 103.426 1.00 97.55 282 TYR A O 1
ATOM 1322 N N . ARG A 1 291 ? 148.157 122.946 102.954 1.00 99.80 283 ARG A N 1
ATOM 1323 C CA . ARG A 1 291 ? 148.177 122.653 101.495 1.00 104.93 283 ARG A CA 1
ATOM 1324 C C . ARG A 1 291 ? 148.259 123.940 100.655 1.00 107.80 283 ARG A C 1
ATOM 1325 O O . ARG A 1 291 ? 148.648 123.824 99.473 1.00 107.53 283 ARG A O 1
ATOM 1333 N N . GLU A 1 292 ? 147.884 125.101 101.218 1.00 109.67 284 GLU A N 1
ATOM 1334 C CA . GLU A 1 292 ? 147.907 126.474 100.617 1.00 109.73 284 GLU A CA 1
ATOM 1335 C C . GLU A 1 292 ? 147.273 126.526 99.211 1.00 109.11 284 GLU A C 1
ATOM 1336 O O . GLU A 1 292 ? 147.550 127.508 98.491 1.00 105.57 284 GLU A O 1
ATOM 1342 N N . THR A 1 293 ? 146.411 125.564 98.853 1.00 112.05 285 THR A N 1
ATOM 1343 C CA . THR A 1 293 ? 145.547 125.588 97.638 1.00 113.48 285 THR A CA 1
ATOM 1344 C C . THR A 1 293 ? 144.089 125.681 98.100 1.00 111.54 285 THR A C 1
ATOM 1345 O O . THR A 1 293 ? 143.444 126.708 97.808 1.00 110.92 285 THR A O 1
ATOM 1349 N N . TYR A 1 294 ? 143.619 124.642 98.805 1.00 109.15 286 TYR A N 1
ATOM 1350 C CA . TYR A 1 294 ? 142.314 124.564 99.513 1.00 107.27 286 TYR A CA 1
ATOM 1351 C C . TYR A 1 294 ? 141.169 124.861 98.546 1.00 104.26 286 TYR A C 1
ATOM 1352 O O . TYR A 1 294 ? 140.725 126.006 98.463 1.00 103.95 286 TYR A O 1
ATOM 1361 N N . PRO A 1 295 ? 140.657 123.865 97.781 1.00 101.49 287 PRO A N 1
ATOM 1362 C CA . PRO A 1 295 ? 139.599 124.116 96.798 1.00 101.59 287 PRO A CA 1
ATOM 1363 C C . PRO A 1 295 ? 138.367 124.760 97.450 1.00 101.59 287 PRO A C 1
ATOM 1364 O O . PRO A 1 295 ? 137.875 124.209 98.417 1.00 103.72 287 PRO A O 1
ATOM 1368 N N . ARG A 1 296 ? 137.921 125.905 96.921 1.00 100.54 288 ARG A N 1
ATOM 1369 C CA . ARG A 1 296 ? 136.913 126.789 97.567 1.00 101.61 288 ARG A CA 1
ATOM 1370 C C . ARG A 1 296 ? 135.598 126.765 96.783 1.00 102.85 288 ARG A C 1
ATOM 1371 O O . ARG A 1 296 ? 135.608 126.368 95.600 1.00 102.86 288 ARG A O 1
ATOM 1379 N N . THR A 1 297 ? 134.519 127.195 97.444 1.00 103.69 289 THR A N 1
ATOM 1380 C CA . THR A 1 297 ? 133.111 127.146 96.969 1.00 103.53 289 THR A CA 1
ATOM 1381 C C . THR A 1 297 ? 132.682 128.554 96.559 1.00 105.79 289 THR A C 1
ATOM 1382 O O . THR A 1 297 ? 133.304 129.528 96.981 1.00 107.97 289 THR A O 1
ATOM 1386 N N . PRO A 1 298 ? 131.618 128.712 95.731 1.00 106.87 290 PRO A N 1
ATOM 1387 C CA . PRO A 1 298 ? 131.244 130.021 95.187 1.00 106.59 290 PRO A CA 1
ATOM 1388 C C . PRO A 1 298 ? 130.971 131.134 96.215 1.00 106.17 290 PRO A C 1
ATOM 1389 O O . PRO A 1 298 ? 131.572 132.186 96.075 1.00 107.39 290 PRO A O 1
ATOM 1393 N N . TYR A 1 299 ? 130.100 130.891 97.204 1.00 104.00 291 TYR A N 1
ATOM 1394 C CA . TYR A 1 299 ? 129.528 131.940 98.096 1.00 103.01 291 TYR A CA 1
ATOM 1395 C C . TYR A 1 299 ? 129.160 131.362 99.470 1.00 100.46 291 TYR A C 1
ATOM 1396 O O . TYR A 1 299 ? 129.287 130.139 99.678 1.00 101.01 291 TYR A O 1
ATOM 1405 N N . VAL A 1 300 ? 128.715 132.244 100.372 1.00 98.97 292 VAL A N 1
ATOM 1406 C CA . VAL A 1 300 ? 128.469 131.975 101.820 1.00 99.91 292 VAL A CA 1
ATOM 1407 C C . VAL A 1 300 ? 126.954 131.895 102.054 1.00 101.21 292 VAL A C 1
ATOM 1408 O O . VAL A 1 300 ? 126.293 132.952 101.986 1.00 101.93 292 VAL A O 1
ATOM 1412 N N . ARG A 1 301 ? 126.437 130.690 102.324 1.00 101.85 293 ARG A N 1
ATOM 1413 C CA . ARG A 1 301 ? 124.998 130.430 102.611 1.00 101.44 293 ARG A CA 1
ATOM 1414 C C . ARG A 1 301 ? 124.746 130.724 104.096 1.00 99.79 293 ARG A C 1
ATOM 1415 O O . ARG A 1 301 ? 124.757 129.776 104.910 1.00 98.01 293 ARG A O 1
ATOM 1423 N N . TRP A 1 302 ? 124.530 132.001 104.431 1.00 100.04 294 TRP A N 1
ATOM 1424 C CA . TRP A 1 302 ? 124.441 132.510 105.829 1.00 101.29 294 TRP A CA 1
ATOM 1425 C C . TRP A 1 302 ? 123.265 131.866 106.580 1.00 102.51 294 TRP A C 1
ATOM 1426 O O . TRP A 1 302 ? 123.369 131.710 107.820 1.00 103.15 294 TRP A O 1
ATOM 1437 N N . ASN A 1 303 ? 122.195 131.508 105.862 1.00 102.99 295 ASN A N 1
ATOM 1438 C CA . ASN A 1 303 ? 121.066 130.687 106.378 1.00 102.68 295 ASN A CA 1
ATOM 1439 C C . ASN A 1 303 ? 121.610 129.350 106.900 1.00 100.66 295 ASN A C 1
ATOM 1440 O O . ASN A 1 303 ? 121.233 128.956 108.026 1.00 102.43 295 ASN A O 1
ATOM 1445 N N . TYR A 1 304 ? 122.469 128.689 106.116 1.00 97.52 296 TYR A N 1
ATOM 1446 C CA . TYR A 1 304 ? 123.037 127.349 106.424 1.00 96.54 296 TYR A CA 1
ATOM 1447 C C . TYR A 1 304 ? 123.923 127.428 107.678 1.00 95.51 296 TYR A C 1
ATOM 1448 O O . TYR A 1 304 ? 123.789 126.531 108.539 1.00 95.51 296 TYR A O 1
ATOM 1457 N N . VAL A 1 305 ? 124.804 128.434 107.779 1.00 94.11 297 VAL A N 1
ATOM 1458 C CA . VAL A 1 305 ? 125.742 128.584 108.938 1.00 94.20 297 VAL A CA 1
ATOM 1459 C C . VAL A 1 305 ? 124.940 128.923 110.203 1.00 94.20 297 VAL A C 1
ATOM 1460 O O . VAL A 1 305 ? 125.295 128.384 111.274 1.00 94.47 297 VAL A O 1
ATOM 1464 N N . ALA A 1 306 ? 123.919 129.781 110.092 1.00 94.23 298 ALA A N 1
ATOM 1465 C CA . ALA A 1 306 ? 122.996 130.124 111.203 1.00 95.01 298 ALA A CA 1
ATOM 1466 C C . ALA A 1 306 ? 122.352 128.839 111.741 1.00 95.42 298 ALA A C 1
ATOM 1467 O O . ALA A 1 306 ? 122.387 128.633 112.974 1.00 96.83 298 ALA A O 1
ATOM 1469 N N . LYS A 1 307 ? 121.814 128.005 110.841 1.00 95.43 299 LYS A N 1
ATOM 1470 C CA . LYS A 1 307 ? 121.214 126.675 111.152 1.00 94.71 299 LYS A CA 1
ATOM 1471 C C . LYS A 1 307 ? 122.234 125.794 111.888 1.00 93.00 299 LYS A C 1
ATOM 1472 O O . LYS A 1 307 ? 121.846 125.172 112.898 1.00 92.92 299 LYS A O 1
ATOM 1478 N N . ASN A 1 308 ? 123.474 125.725 111.388 1.00 91.62 300 ASN A N 1
ATOM 1479 C CA . ASN A 1 308 ? 124.538 124.828 111.918 1.00 92.27 300 ASN A CA 1
ATOM 1480 C C . ASN A 1 308 ? 124.929 125.250 113.340 1.00 91.39 300 ASN A C 1
ATOM 1481 O O . ASN A 1 308 ? 125.102 124.348 114.186 1.00 91.76 300 ASN A O 1
ATOM 1486 N N . PHE A 1 309 ? 125.063 126.556 113.602 1.00 91.31 301 PHE A N 1
ATOM 1487 C CA . PHE A 1 309 ? 125.388 127.096 114.952 1.00 91.51 301 PHE A CA 1
ATOM 1488 C C . PHE A 1 309 ? 124.212 126.856 115.907 1.00 92.71 301 PHE A C 1
ATOM 1489 O O . PHE A 1 309 ? 124.476 126.455 117.057 1.00 93.12 301 PHE A O 1
ATOM 1497 N N . ALA A 1 310 ? 122.972 127.071 115.450 1.00 94.26 302 ALA A N 1
ATOM 1498 C CA . ALA A 1 310 ? 121.731 126.801 116.220 1.00 94.82 302 ALA A CA 1
ATOM 1499 C C . ALA A 1 310 ? 121.700 125.333 116.669 1.00 94.23 302 ALA A C 1
ATOM 1500 O O . ALA A 1 310 ? 121.343 125.076 117.841 1.00 95.51 302 ALA A O 1
ATOM 1502 N N . GLN A 1 311 ? 122.075 124.410 115.776 1.00 93.76 303 GLN A N 1
ATOM 1503 C CA . GLN A 1 311 ? 122.168 122.953 116.069 1.00 95.09 303 GLN A CA 1
ATOM 1504 C C . GLN A 1 311 ? 123.278 122.695 117.096 1.00 96.35 303 GLN A C 1
ATOM 1505 O O . GLN A 1 311 ? 123.006 121.953 118.054 1.00 99.06 303 GLN A O 1
ATOM 1511 N N . ALA A 1 312 ? 124.469 123.278 116.902 1.00 96.61 304 ALA A N 1
ATOM 1512 C CA . ALA A 1 312 ? 125.651 123.125 117.791 1.00 97.22 304 ALA A CA 1
ATOM 1513 C C . ALA A 1 312 ? 125.310 123.566 119.223 1.00 98.45 304 ALA A C 1
ATOM 1514 O O . ALA A 1 312 ? 125.731 122.872 120.177 1.00 101.27 304 ALA A O 1
ATOM 1516 N N . LEU A 1 313 ? 124.578 124.674 119.373 1.00 97.85 305 LEU A N 1
ATOM 1517 C CA . LEU A 1 313 ? 124.181 125.233 120.695 1.00 97.27 305 LEU A CA 1
ATOM 1518 C C . LEU A 1 313 ? 123.059 124.382 121.305 1.00 98.77 305 LEU A C 1
ATOM 1519 O O . LEU A 1 313 ? 123.126 124.125 122.527 1.00 100.88 305 LEU A O 1
ATOM 1524 N N . GLY A 1 314 ? 122.080 123.956 120.493 1.00 100.38 306 GLY A N 1
ATOM 1525 C CA . GLY A 1 314 ? 121.060 122.958 120.880 1.00 101.59 306 GLY A CA 1
ATOM 1526 C C . GLY A 1 314 ? 121.694 121.666 121.380 1.00 102.73 306 GLY A C 1
ATOM 1527 O O . GLY A 1 314 ? 121.165 121.077 122.351 1.00 105.99 306 GLY A O 1
ATOM 1528 N N . CYS A 1 315 ? 122.802 121.253 120.752 1.00 100.82 307 CYS A N 1
ATOM 1529 C CA . CYS A 1 315 ? 123.603 120.046 121.092 1.00 99.92 307 CYS A CA 1
ATOM 1530 C C . CYS A 1 315 ? 124.248 120.206 122.475 1.00 100.21 307 CYS A C 1
ATOM 1531 O O . CYS A 1 315 ? 124.141 119.257 123.281 1.00 105.33 307 CYS A O 1
ATOM 1534 N N . VAL A 1 316 ? 124.893 121.352 122.738 1.00 98.26 308 VAL A N 1
ATOM 1535 C CA . VAL A 1 316 ? 125.488 121.688 124.072 1.00 97.86 308 VAL A CA 1
ATOM 1536 C C . VAL A 1 316 ? 124.392 121.597 125.144 1.00 97.85 308 VAL A C 1
ATOM 1537 O O . VAL A 1 316 ? 124.664 121.001 126.210 1.00 97.72 308 VAL A O 1
ATOM 1541 N N . LEU A 1 317 ? 123.209 122.166 124.875 1.00 99.85 309 LEU A N 1
ATOM 1542 C CA . LEU A 1 317 ? 122.036 122.136 125.797 1.00 102.75 309 LEU A CA 1
ATOM 1543 C C . LEU A 1 317 ? 121.569 120.688 126.008 1.00 103.41 309 LEU A C 1
ATOM 1544 O O . LEU A 1 317 ? 121.168 120.356 127.149 1.00 104.53 309 LEU A O 1
ATOM 1549 N N . TYR A 1 318 ? 121.608 119.856 124.962 1.00 103.41 310 TYR A N 1
ATOM 1550 C CA . TYR A 1 318 ? 121.238 118.417 125.043 1.00 105.19 310 TYR A CA 1
ATOM 1551 C C . TYR A 1 318 ? 122.186 117.705 126.017 1.00 104.95 310 TYR A C 1
ATOM 1552 O O . TYR A 1 318 ? 121.691 117.003 126.926 1.00 105.76 310 TYR A O 1
ATOM 1561 N N . ALA A 1 319 ? 123.498 117.907 125.846 1.00 105.74 311 ALA A N 1
ATOM 1562 C CA . ALA A 1 319 ? 124.570 117.351 126.710 1.00 108.20 311 ALA A CA 1
ATOM 1563 C C . ALA A 1 319 ? 124.389 117.831 128.158 1.00 109.40 311 ALA A C 1
ATOM 1564 O O . ALA A 1 319 ? 124.573 116.999 129.078 1.00 109.37 311 ALA A O 1
ATOM 1566 N N . CYS A 1 320 ? 124.038 119.111 128.348 1.00 110.31 312 CYS A N 1
ATOM 1567 C CA . CYS A 1 320 ? 123.759 119.735 129.674 1.00 110.27 312 CYS A CA 1
ATOM 1568 C C . CYS A 1 320 ? 122.643 118.962 130.389 1.00 110.49 312 CYS A C 1
ATOM 1569 O O . CYS A 1 320 ? 122.823 118.650 131.590 1.00 112.83 312 CYS A O 1
ATOM 1572 N N . PHE A 1 321 ? 121.553 118.645 129.678 1.00 109.56 313 PHE A N 1
ATOM 1573 C CA . PHE A 1 321 ? 120.413 117.853 130.216 1.00 108.99 313 PHE A CA 1
ATOM 1574 C C . PHE A 1 321 ? 120.880 116.428 130.538 1.00 109.69 313 PHE A C 1
ATOM 1575 O O . PHE A 1 321 ? 120.654 116.005 131.687 1.00 110.72 313 PHE A O 1
ATOM 1583 N N . ILE A 1 322 ? 121.536 115.739 129.594 1.00 108.78 314 ILE A N 1
ATOM 1584 C CA . ILE A 1 322 ? 122.006 114.329 129.776 1.00 107.88 314 ILE A CA 1
ATOM 1585 C C . ILE A 1 322 ? 122.837 114.238 131.064 1.00 107.86 314 ILE A C 1
ATOM 1586 O O . ILE A 1 322 ? 122.542 113.335 131.880 1.00 109.04 314 ILE A O 1
ATOM 1591 N N . LEU A 1 323 ? 123.810 115.140 131.252 1.00 107.26 315 LEU A N 1
ATOM 1592 C CA . LEU A 1 323 ? 124.666 115.165 132.473 1.00 107.61 315 LEU A CA 1
ATOM 1593 C C . LEU A 1 323 ? 123.792 115.438 133.702 1.00 108.67 315 LEU A C 1
ATOM 1594 O O . LEU A 1 323 ? 123.770 114.577 134.604 1.00 109.86 315 LEU A O 1
ATOM 1599 N N . GLY A 1 324 ? 123.069 116.563 133.705 1.00 110.21 316 GLY A N 1
ATOM 1600 C CA . GLY A 1 324 ? 122.295 117.051 134.864 1.00 113.08 316 GLY A CA 1
ATOM 1601 C C . GLY A 1 324 ? 121.101 116.182 135.228 1.00 115.55 316 GLY A C 1
ATOM 1602 O O . GLY A 1 324 ? 120.491 116.470 136.278 1.00 119.27 316 GLY A O 1
ATOM 1603 N N . ARG A 1 325 ? 120.769 115.168 134.418 1.00 115.52 317 ARG A N 1
ATOM 1604 C CA . ARG A 1 325 ? 119.590 114.288 134.639 1.00 115.92 317 ARG A CA 1
ATOM 1605 C C . ARG A 1 325 ? 119.995 112.812 134.790 1.00 114.50 317 ARG A C 1
ATOM 1606 O O . ARG A 1 325 ? 119.368 112.148 135.636 1.00 114.01 317 ARG A O 1
ATOM 1614 N N . LEU A 1 326 ? 120.965 112.299 134.017 1.00 115.69 318 LEU A N 1
ATOM 1615 C CA . LEU A 1 326 ? 121.241 110.832 133.937 1.00 118.44 318 LEU A CA 1
ATOM 1616 C C . LEU A 1 326 ? 122.662 110.453 134.392 1.00 119.79 318 LEU A C 1
ATOM 1617 O O . LEU A 1 326 ? 122.950 109.237 134.366 1.00 120.74 318 LEU A O 1
ATOM 1622 N N . CYS A 1 327 ? 123.513 111.405 134.800 1.00 119.29 319 CYS A N 1
ATOM 1623 C CA . CYS A 1 327 ? 124.894 111.124 135.289 1.00 118.21 319 CYS A CA 1
ATOM 1624 C C . CYS A 1 327 ? 125.027 111.526 136.764 1.00 117.60 319 CYS A C 1
ATOM 1625 O O . CYS A 1 327 ? 125.353 110.643 137.578 1.00 119.42 319 CYS A O 1
ATOM 1628 N N . VAL A 1 328 ? 124.760 112.794 137.092 1.00 116.79 320 VAL A N 1
ATOM 1629 C CA . VAL A 1 328 ? 124.937 113.377 138.459 1.00 117.54 320 VAL A CA 1
ATOM 1630 C C . VAL A 1 328 ? 124.156 112.547 139.483 1.00 117.72 320 VAL A C 1
ATOM 1631 O O . VAL A 1 328 ? 124.745 112.119 140.476 1.00 116.77 320 VAL A O 1
ATOM 1635 N N . PRO A 1 329 ? 122.838 112.273 139.293 1.00 119.08 321 PRO A N 1
ATOM 1636 C CA . PRO A 1 329 ? 122.050 111.537 140.290 1.00 118.86 321 PRO A CA 1
ATOM 1637 C C . PRO A 1 329 ? 122.570 110.135 140.653 1.00 118.00 321 PRO A C 1
ATOM 1638 O O . PRO A 1 329 ? 122.581 109.816 141.828 1.00 116.58 321 PRO A O 1
ATOM 1642 N N . VAL A 1 330 ? 122.969 109.343 139.652 1.00 119.49 322 VAL A N 1
ATOM 1643 C CA . VAL A 1 330 ? 123.483 107.948 139.825 1.00 122.42 322 VAL A CA 1
ATOM 1644 C C . VAL A 1 330 ? 124.836 107.991 140.551 1.00 123.16 322 VAL A C 1
ATOM 1645 O O . VAL A 1 330 ? 125.055 107.124 141.421 1.00 125.48 322 VAL A O 1
ATOM 1649 N N . PHE A 1 331 ? 125.695 108.962 140.220 1.00 123.15 323 PHE A N 1
ATOM 1650 C CA . PHE A 1 331 ? 127.136 108.982 140.593 1.00 124.30 323 PHE A CA 1
ATOM 1651 C C . PHE A 1 331 ? 127.390 109.812 141.859 1.00 125.28 323 PHE A C 1
ATOM 1652 O O . PHE A 1 331 ? 128.432 109.557 142.497 1.00 125.00 323 PHE A O 1
ATOM 1660 N N . ALA A 1 332 ? 126.497 110.746 142.218 1.00 128.01 324 ALA A N 1
ATOM 1661 C CA . ALA A 1 332 ? 126.621 111.621 143.414 1.00 130.69 324 ALA A CA 1
ATOM 1662 C C . ALA A 1 332 ? 126.900 110.785 144.671 1.00 133.00 324 ALA A C 1
ATOM 1663 O O . ALA A 1 332 ? 127.781 111.188 145.459 1.00 132.36 324 ALA A O 1
ATOM 1665 N N . ASN A 1 333 ? 126.184 109.667 144.837 1.00 136.72 325 ASN A N 1
ATOM 1666 C CA . ASN A 1 333 ? 126.225 108.796 146.044 1.00 139.97 325 ASN A CA 1
ATOM 1667 C C . ASN A 1 333 ? 127.248 107.673 145.827 1.00 139.61 325 ASN A C 1
ATOM 1668 O O . ASN A 1 333 ? 126.833 106.500 145.714 1.00 139.36 325 ASN A O 1
ATOM 1673 N N . MET A 1 334 ? 128.533 108.037 145.754 1.00 140.07 326 MET A N 1
ATOM 1674 C CA . MET A 1 334 ? 129.692 107.102 145.773 1.00 141.79 326 MET A CA 1
ATOM 1675 C C . MET A 1 334 ? 130.466 107.246 147.093 1.00 142.74 326 MET A C 1
ATOM 1676 O O . MET A 1 334 ? 131.365 106.415 147.332 1.00 142.80 326 MET A O 1
ATOM 1681 N N . SER A 1 335 ? 130.134 108.255 147.913 1.00 144.41 327 SER A N 1
ATOM 1682 C CA . SER A 1 335 ? 130.508 108.362 149.350 1.00 145.82 327 SER A CA 1
ATOM 1683 C C . SER A 1 335 ? 130.048 107.106 150.105 1.00 148.77 327 SER A C 1
ATOM 1684 O O . SER A 1 335 ? 130.682 106.772 151.126 1.00 150.29 327 SER A O 1
ATOM 1687 N N . ARG A 1 336 ? 128.968 106.471 149.627 1.00 151.78 328 ARG A N 1
ATOM 1688 C CA . ARG A 1 336 ? 128.474 105.126 150.040 1.00 153.67 328 ARG A CA 1
ATOM 1689 C C . ARG A 1 336 ? 129.654 104.171 150.263 1.00 155.33 328 ARG A C 1
ATOM 1690 O O . ARG A 1 336 ? 130.543 104.107 149.390 1.00 154.98 328 ARG A O 1
ATOM 1698 N N . GLU A 1 337 ? 129.628 103.438 151.380 1.00 158.15 329 GLU A N 1
ATOM 1699 C CA . GLU A 1 337 ? 130.749 102.595 151.879 1.00 159.39 329 GLU A CA 1
ATOM 1700 C C . GLU A 1 337 ? 130.947 101.337 151.030 1.00 158.26 329 GLU A C 1
ATOM 1701 O O . GLU A 1 337 ? 132.089 101.033 150.693 1.00 157.27 329 GLU A O 1
ATOM 1707 N N . PRO A 1 338 ? 129.891 100.569 150.650 1.00 157.77 330 PRO A N 1
ATOM 1708 C CA . PRO A 1 338 ? 130.064 99.185 150.195 1.00 158.28 330 PRO A CA 1
ATOM 1709 C C . PRO A 1 338 ? 131.240 98.916 149.240 1.00 158.18 330 PRO A C 1
ATOM 1710 O O . PRO A 1 338 ? 132.055 98.068 149.564 1.00 160.94 330 PRO A O 1
ATOM 1714 N N . PHE A 1 339 ? 131.299 99.638 148.113 1.00 155.56 331 PHE A N 1
ATOM 1715 C CA . PHE A 1 339 ? 132.178 99.357 146.943 1.00 153.52 331 PHE A CA 1
ATOM 1716 C C . PHE A 1 339 ? 131.933 97.915 146.465 1.00 151.93 331 PHE A C 1
ATOM 1717 O O . PHE A 1 339 ? 132.876 97.259 145.981 1.00 152.37 331 PHE A O 1
ATOM 1725 N N . SER A 1 340 ? 130.692 97.428 146.589 1.00 150.04 332 SER A N 1
ATOM 1726 C CA . SER A 1 340 ? 130.281 96.066 146.159 1.00 148.42 332 SER A CA 1
ATOM 1727 C C . SER A 1 340 ? 130.342 96.006 144.629 1.00 146.27 332 SER A C 1
ATOM 1728 O O . SER A 1 340 ? 129.977 97.010 143.984 1.00 145.94 332 SER A O 1
ATOM 1731 N N . THR A 1 341 ? 130.821 94.889 144.078 1.00 143.86 333 THR A N 1
ATOM 1732 C CA . THR A 1 341 ? 131.109 94.721 142.627 1.00 143.82 333 THR A CA 1
ATOM 1733 C C . THR A 1 341 ? 129.792 94.721 141.835 1.00 143.03 333 THR A C 1
ATOM 1734 O O . THR A 1 341 ? 129.812 95.199 140.681 1.00 144.74 333 THR A O 1
ATOM 1738 N N . ARG A 1 342 ? 128.697 94.230 142.435 1.00 140.37 334 ARG A N 1
ATOM 1739 C CA . ARG A 1 342 ? 127.314 94.314 141.883 1.00 138.89 334 ARG A CA 1
ATOM 1740 C C . ARG A 1 342 ? 126.962 95.786 141.631 1.00 139.22 334 ARG A C 1
ATOM 1741 O O . ARG A 1 342 ? 126.591 96.114 140.481 1.00 142.78 334 ARG A O 1
ATOM 1749 N N . ALA A 1 343 ? 127.072 96.625 142.668 1.00 136.79 335 ALA A N 1
ATOM 1750 C CA . ALA A 1 343 ? 126.768 98.077 142.639 1.00 135.16 335 ALA A CA 1
ATOM 1751 C C . ALA A 1 343 ? 127.562 98.761 141.517 1.00 133.34 335 ALA A C 1
ATOM 1752 O O . ALA A 1 343 ? 126.934 99.488 140.714 1.00 132.86 335 ALA A O 1
ATOM 1754 N N . LEU A 1 344 ? 128.877 98.516 141.449 1.00 131.55 336 LEU A N 1
ATOM 1755 C CA . LEU A 1 344 ? 129.795 99.125 140.443 1.00 130.15 336 LEU A CA 1
ATOM 1756 C C . LEU A 1 344 ? 129.395 98.685 139.028 1.00 127.90 336 LEU A C 1
ATOM 1757 O O . LEU A 1 344 ? 129.261 99.569 138.157 1.00 126.19 336 LEU A O 1
ATOM 1762 N N . VAL A 1 345 ? 129.239 97.376 138.796 1.00 124.78 337 VAL A N 1
ATOM 1763 C CA . VAL A 1 345 ? 128.950 96.808 137.442 1.00 121.79 337 VAL A CA 1
ATOM 1764 C C . VAL A 1 345 ? 127.575 97.303 136.964 1.00 119.73 337 VAL A C 1
ATOM 1765 O O . VAL A 1 345 ? 127.458 97.603 135.755 1.00 119.25 337 VAL A O 1
ATOM 1769 N N . LEU A 1 346 ? 126.581 97.408 137.856 1.00 118.54 338 LEU A N 1
ATOM 1770 C CA . LEU A 1 346 ? 125.220 97.888 137.479 1.00 119.71 338 LEU A CA 1
ATOM 1771 C C . LEU A 1 346 ? 125.246 99.409 137.267 1.00 119.28 338 LEU A C 1
ATOM 1772 O O . LEU A 1 346 ? 124.440 99.895 136.440 1.00 117.60 338 LEU A O 1
ATOM 1777 N N . SER A 1 347 ? 126.137 100.132 137.959 1.00 120.33 339 SER A N 1
ATOM 1778 C CA . SER A 1 347 ? 126.423 101.570 137.697 1.00 123.00 339 SER A CA 1
ATOM 1779 C C . SER A 1 347 ? 127.004 101.727 136.283 1.00 124.53 339 SER A C 1
ATOM 1780 O O . SER A 1 347 ? 126.575 102.667 135.572 1.00 126.26 339 SER A O 1
ATOM 1783 N N . ILE A 1 348 ? 127.920 100.830 135.888 1.00 124.79 340 ILE A N 1
ATOM 1784 C CA . ILE A 1 348 ? 128.546 100.788 134.527 1.00 124.35 340 ILE A CA 1
ATOM 1785 C C . ILE A 1 348 ? 127.445 100.604 133.470 1.00 122.42 340 ILE A C 1
ATOM 1786 O O . ILE A 1 348 ? 127.445 101.388 132.492 1.00 121.62 340 ILE A O 1
ATOM 1791 N N . LEU A 1 349 ? 126.549 99.622 133.648 1.00 119.83 341 LEU A N 1
ATOM 1792 C CA . LEU A 1 349 ? 125.413 99.375 132.712 1.00 118.49 341 LEU A CA 1
ATOM 1793 C C . LEU A 1 349 ? 124.482 100.592 132.691 1.00 115.11 341 LEU A C 1
ATOM 1794 O O . LEU A 1 349 ? 124.055 100.975 131.587 1.00 113.79 341 LEU A O 1
ATOM 1799 N N . HIS A 1 350 ? 124.148 101.144 133.863 1.00 112.90 342 HIS A N 1
ATOM 1800 C CA . HIS A 1 350 ? 123.280 102.347 134.004 1.00 110.92 342 HIS A CA 1
ATOM 1801 C C . HIS A 1 350 ? 123.887 103.540 133.254 1.00 107.97 342 HIS A C 1
ATOM 1802 O O . HIS A 1 350 ? 123.101 104.334 132.701 1.00 106.78 342 HIS A O 1
ATOM 1809 N N . ALA A 1 351 ? 125.221 103.656 133.230 1.00 105.34 343 ALA A N 1
ATOM 1810 C CA . ALA A 1 351 ? 125.956 104.830 132.700 1.00 103.60 343 ALA A CA 1
ATOM 1811 C C . ALA A 1 351 ? 126.397 104.639 131.241 1.00 102.39 343 ALA A C 1
ATOM 1812 O O . ALA A 1 351 ? 126.850 105.642 130.658 1.00 101.52 343 ALA A O 1
ATOM 1814 N N . THR A 1 352 ? 126.254 103.443 130.652 1.00 102.11 344 THR A N 1
ATOM 1815 C CA . THR A 1 352 ? 126.688 103.164 129.251 1.00 102.01 344 THR A CA 1
ATOM 1816 C C . THR A 1 352 ? 125.899 104.028 128.253 1.00 102.48 344 THR A C 1
ATOM 1817 O O . THR A 1 352 ? 126.469 104.318 127.183 1.00 102.97 344 THR A O 1
ATOM 1821 N N . LEU A 1 353 ? 124.661 104.431 128.575 1.00 104.29 345 LEU A N 1
ATOM 1822 C CA . LEU A 1 353 ? 123.763 105.158 127.631 1.00 104.71 345 LEU A CA 1
ATOM 1823 C C . LEU A 1 353 ? 124.116 106.646 127.565 1.00 103.48 345 LEU A C 1
ATOM 1824 O O . LEU A 1 353 ? 124.202 107.189 126.466 1.00 103.27 345 LEU A O 1
ATOM 1829 N N . PRO A 1 354 ? 124.303 107.388 128.686 1.00 101.30 346 PRO A N 1
ATOM 1830 C CA . PRO A 1 354 ? 124.875 108.735 128.602 1.00 99.93 346 PRO A CA 1
ATOM 1831 C C . PRO A 1 354 ? 126.227 108.746 127.872 1.00 98.56 346 PRO A C 1
ATOM 1832 O O . PRO A 1 354 ? 126.475 109.686 127.137 1.00 98.68 346 PRO A O 1
ATOM 1836 N N . GLY A 1 355 ? 127.037 107.698 128.072 1.00 99.54 347 GLY A N 1
ATOM 1837 C CA . GLY A 1 355 ? 128.286 107.441 127.329 1.00 101.38 347 GLY A CA 1
ATOM 1838 C C . GLY A 1 355 ? 128.092 107.555 125.825 1.00 102.57 347 GLY A C 1
ATOM 1839 O O . GLY A 1 355 ? 128.835 108.344 125.196 1.00 105.43 347 GLY A O 1
ATOM 1840 N N . ILE A 1 356 ? 127.118 106.827 125.263 1.00 102.27 348 ILE A N 1
ATOM 1841 C CA . ILE A 1 356 ? 126.910 106.743 123.785 1.00 102.70 348 ILE A CA 1
ATOM 1842 C C . ILE A 1 356 ? 126.347 108.075 123.269 1.00 104.20 348 ILE A C 1
ATOM 1843 O O . ILE A 1 356 ? 126.813 108.528 122.198 1.00 105.96 348 ILE A O 1
ATOM 1848 N N . PHE A 1 357 ? 125.400 108.686 123.991 1.00 105.36 349 PHE A N 1
ATOM 1849 C CA . PHE A 1 357 ? 124.782 109.985 123.609 1.00 105.96 349 PHE A CA 1
ATOM 1850 C C . PHE A 1 357 ? 125.839 111.089 123.690 1.00 103.87 349 PHE A C 1
ATOM 1851 O O . PHE A 1 357 ? 125.856 111.926 122.767 1.00 104.20 349 PHE A O 1
ATOM 1859 N N . MET A 1 358 ? 126.709 111.070 124.708 1.00 102.39 350 MET A N 1
ATOM 1860 C CA . MET A 1 358 ? 127.866 112.003 124.785 1.00 101.25 350 MET A CA 1
ATOM 1861 C C . MET A 1 358 ? 128.728 111.828 123.524 1.00 100.04 350 MET A C 1
ATOM 1862 O O . MET A 1 358 ? 129.005 112.859 122.883 1.00 101.98 350 MET A O 1
ATOM 1867 N N . LEU A 1 359 ? 129.065 110.588 123.132 1.00 98.03 351 LEU A N 1
ATOM 1868 C CA . LEU A 1 359 ? 129.881 110.308 121.911 1.00 97.77 351 LEU A CA 1
ATOM 1869 C C . LEU A 1 359 ? 129.167 110.852 120.665 1.00 97.35 351 LEU A C 1
ATOM 1870 O O . LEU A 1 359 ? 129.801 111.635 119.917 1.00 96.92 351 LEU A O 1
ATOM 1875 N N . LEU A 1 360 ? 127.912 110.440 120.442 1.00 97.24 352 LEU A N 1
ATOM 1876 C CA . LEU A 1 360 ? 127.090 110.859 119.268 1.00 97.15 352 LEU A CA 1
ATOM 1877 C C . LEU A 1 360 ? 126.980 112.390 119.218 1.00 97.33 352 LEU A C 1
ATOM 1878 O O . LEU A 1 360 ? 127.082 112.943 118.101 1.00 99.16 352 LEU A O 1
ATOM 1883 N N . LEU A 1 361 ? 126.789 113.047 120.369 1.00 97.50 353 LEU A N 1
ATOM 1884 C CA . LEU A 1 361 ? 126.691 114.533 120.461 1.00 97.89 353 LEU A CA 1
ATOM 1885 C C . LEU A 1 361 ? 128.045 115.168 120.123 1.00 98.31 353 LEU A C 1
ATOM 1886 O O . LEU A 1 361 ? 128.062 116.044 119.217 1.00 99.97 353 LEU A O 1
ATOM 1891 N N . ILE A 1 362 ? 129.121 114.750 120.809 1.00 97.23 354 ILE A N 1
ATOM 1892 C CA . ILE A 1 362 ? 130.524 115.174 120.502 1.00 96.25 354 ILE A CA 1
ATOM 1893 C C . ILE A 1 362 ? 130.692 115.108 118.985 1.00 96.60 354 ILE A C 1
ATOM 1894 O O . ILE A 1 362 ? 130.963 116.164 118.369 1.00 96.11 354 ILE A O 1
ATOM 1899 N N . PHE A 1 363 ? 130.510 113.908 118.424 1.00 97.86 355 PHE A N 1
ATOM 1900 C CA . PHE A 1 363 ? 130.616 113.642 116.968 1.00 98.79 355 PHE A CA 1
ATOM 1901 C C . PHE A 1 363 ? 129.757 114.643 116.195 1.00 99.00 355 PHE A C 1
ATOM 1902 O O . PHE A 1 363 ? 130.332 115.453 115.459 1.00 100.92 355 PHE A O 1
ATOM 1910 N N . PHE A 1 364 ? 128.431 114.582 116.352 1.00 99.40 356 PHE A N 1
ATOM 1911 C CA . PHE A 1 364 ? 127.483 115.327 115.483 1.00 100.10 356 PHE A CA 1
ATOM 1912 C C . PHE A 1 364 ? 127.807 116.822 115.537 1.00 99.65 356 PHE A C 1
ATOM 1913 O O . PHE A 1 364 ? 128.187 117.380 114.482 1.00 99.69 356 PHE A O 1
ATOM 1921 N N . ALA A 1 365 ? 127.692 117.436 116.720 1.00 99.08 357 ALA A N 1
ATOM 1922 C CA . ALA A 1 365 ? 127.916 118.888 116.911 1.00 98.67 357 ALA A CA 1
ATOM 1923 C C . ALA A 1 365 ? 129.304 119.251 116.379 1.00 99.22 357 ALA A C 1
ATOM 1924 O O . ALA A 1 365 ? 129.374 119.984 115.384 1.00 100.33 357 ALA A O 1
ATOM 1926 N N . PHE A 1 366 ? 130.367 118.701 116.971 1.00 98.60 358 PHE A N 1
ATOM 1927 C CA . PHE A 1 366 ? 131.744 119.219 116.766 1.00 97.51 358 PHE A CA 1
ATOM 1928 C C . PHE A 1 366 ? 132.347 118.770 115.423 1.00 96.76 358 PHE A C 1
ATOM 1929 O O . PHE A 1 366 ? 133.265 119.482 114.971 1.00 98.74 358 PHE A O 1
ATOM 1937 N N . LEU A 1 367 ? 131.878 117.683 114.796 1.00 94.40 359 LEU A N 1
ATOM 1938 C CA . LEU A 1 367 ? 132.450 117.194 113.506 1.00 94.01 359 LEU A CA 1
ATOM 1939 C C . LEU A 1 367 ? 131.509 117.454 112.324 1.00 96.22 359 LEU A C 1
ATOM 1940 O O . LEU A 1 367 ? 132.047 117.519 111.202 1.00 96.86 359 LEU A O 1
ATOM 1945 N N . HIS A 1 368 ? 130.194 117.617 112.529 1.00 100.59 360 HIS A N 1
ATOM 1946 C CA . HIS A 1 368 ? 129.263 118.009 111.433 1.00 103.35 360 HIS A CA 1
ATOM 1947 C C . HIS A 1 368 ? 128.838 119.477 111.569 1.00 107.12 360 HIS A C 1
ATOM 1948 O O . HIS A 1 368 ? 128.883 120.162 110.545 1.00 109.89 360 HIS A O 1
ATOM 1955 N N . CYS A 1 369 ? 128.416 119.944 112.749 1.00 108.22 361 CYS A N 1
ATOM 1956 C CA . CYS A 1 369 ? 127.825 121.304 112.916 1.00 108.55 361 CYS A CA 1
ATOM 1957 C C . CYS A 1 369 ? 128.934 122.365 112.943 1.00 105.21 361 CYS A C 1
ATOM 1958 O O . CYS A 1 369 ? 128.889 123.277 112.090 1.00 108.99 361 CYS A O 1
ATOM 1961 N N . TRP A 1 370 ? 129.903 122.229 113.855 1.00 100.98 362 TRP A N 1
ATOM 1962 C CA . TRP A 1 370 ? 130.955 123.243 114.147 1.00 98.64 362 TRP A CA 1
ATOM 1963 C C . TRP A 1 370 ? 131.872 123.435 112.932 1.00 97.64 362 TRP A C 1
ATOM 1964 O O . TRP A 1 370 ? 132.046 124.598 112.508 1.00 97.94 362 TRP A O 1
ATOM 1975 N N . LEU A 1 371 ? 132.436 122.349 112.393 1.00 96.86 363 LEU A N 1
ATOM 1976 C CA . LEU A 1 371 ? 133.434 122.414 111.290 1.00 97.51 363 LEU A CA 1
ATOM 1977 C C . LEU A 1 371 ? 132.749 122.712 109.951 1.00 100.12 363 LEU A C 1
ATOM 1978 O O . LEU A 1 371 ? 133.422 123.331 109.110 1.00 104.69 363 LEU A O 1
ATOM 1983 N N . ASN A 1 372 ? 131.482 122.322 109.750 1.00 98.96 364 ASN A N 1
ATOM 1984 C CA . ASN A 1 372 ? 130.712 122.735 108.543 1.00 98.37 364 ASN A CA 1
ATOM 1985 C C . ASN A 1 372 ? 130.424 124.236 108.634 1.00 96.45 364 ASN A C 1
ATOM 1986 O O . ASN A 1 372 ? 130.705 124.929 107.644 1.00 98.50 364 ASN A O 1
ATOM 1991 N N . ALA A 1 373 ? 129.916 124.716 109.776 1.00 94.00 365 ALA A N 1
ATOM 1992 C CA . ALA A 1 373 ? 129.650 126.154 110.028 1.00 94.07 365 ALA A CA 1
ATOM 1993 C C . ALA A 1 373 ? 130.899 126.970 109.668 1.00 94.19 365 ALA A C 1
ATOM 1994 O O . ALA A 1 373 ? 130.779 127.939 108.882 1.00 96.69 365 ALA A O 1
ATOM 1996 N N . PHE A 1 374 ? 132.063 126.551 110.176 1.00 93.05 366 PHE A N 1
ATOM 1997 C CA . PHE A 1 374 ? 133.366 127.237 109.963 1.00 93.27 366 PHE A CA 1
ATOM 1998 C C . PHE A 1 374 ? 133.898 126.971 108.549 1.00 93.59 366 PHE A C 1
ATOM 1999 O O . PHE A 1 374 ? 134.663 127.823 108.067 1.00 97.65 366 PHE A O 1
ATOM 2007 N N . ALA A 1 375 ? 133.515 125.859 107.911 1.00 92.90 367 ALA A N 1
ATOM 2008 C CA . ALA A 1 375 ? 133.840 125.552 106.495 1.00 95.25 367 ALA A CA 1
ATOM 2009 C C . ALA A 1 375 ? 132.866 126.253 105.536 1.00 97.31 367 ALA A C 1
ATOM 2010 O O . ALA A 1 375 ? 133.065 126.106 104.319 1.00 100.25 367 ALA A O 1
ATOM 2012 N N . GLU A 1 376 ? 131.824 126.927 106.039 1.00 96.71 368 GLU A N 1
ATOM 2013 C CA . GLU A 1 376 ? 130.843 127.685 105.212 1.00 95.69 368 GLU A CA 1
ATOM 2014 C C . GLU A 1 376 ? 131.108 129.187 105.331 1.00 94.52 368 GLU A C 1
ATOM 2015 O O . GLU A 1 376 ? 130.912 129.889 104.319 1.00 95.44 368 GLU A O 1
ATOM 2021 N N . MET A 1 377 ? 131.524 129.659 106.511 1.00 93.15 369 MET A N 1
ATOM 2022 C CA . MET A 1 377 ? 131.991 131.059 106.708 1.00 94.58 369 MET A CA 1
ATOM 2023 C C . MET A 1 377 ? 133.257 131.316 105.877 1.00 92.69 369 MET A C 1
ATOM 2024 O O . MET A 1 377 ? 133.420 132.462 105.413 1.00 93.89 369 MET A O 1
ATOM 2029 N N . LEU A 1 378 ? 134.106 130.297 105.689 1.00 90.03 370 LEU A N 1
ATOM 2030 C CA . LEU A 1 378 ? 135.438 130.413 105.029 1.00 89.97 370 LEU A CA 1
ATOM 2031 C C . LEU A 1 378 ? 135.401 129.921 103.572 1.00 91.49 370 LEU A C 1
ATOM 2032 O O . LEU A 1 378 ? 136.420 130.119 102.879 1.00 92.18 370 LEU A O 1
ATOM 2037 N N . ARG A 1 379 ? 134.296 129.311 103.123 1.00 93.23 371 ARG A N 1
ATOM 2038 C CA . ARG A 1 379 ? 134.114 128.775 101.743 1.00 94.93 371 ARG A CA 1
ATOM 2039 C C . ARG A 1 379 ? 135.179 127.702 101.465 1.00 96.27 371 ARG A C 1
ATOM 2040 O O . ARG A 1 379 ? 135.937 127.854 100.490 1.00 98.12 371 ARG A O 1
ATOM 2048 N N . PHE A 1 380 ? 135.230 126.663 102.301 1.00 96.67 372 PHE A N 1
ATOM 2049 C CA . PHE A 1 380 ? 136.176 125.516 102.219 1.00 97.03 372 PHE A CA 1
ATOM 2050 C C . PHE A 1 380 ? 135.517 124.363 101.447 1.00 99.79 372 PHE A C 1
ATOM 2051 O O . PHE A 1 380 ? 134.289 124.180 101.586 1.00 99.02 372 PHE A O 1
ATOM 2059 N N . GLY A 1 381 ? 136.311 123.616 100.668 1.00 103.84 373 GLY A N 1
ATOM 2060 C CA . GLY A 1 381 ? 135.905 122.359 100.002 1.00 106.66 373 GLY A CA 1
ATOM 2061 C C . GLY A 1 381 ? 136.331 121.146 100.816 1.00 109.25 373 GLY A C 1
ATOM 2062 O O . GLY A 1 381 ? 136.644 121.333 102.014 1.00 109.65 373 GLY A O 1
ATOM 2063 N N . ASP A 1 382 ? 136.337 119.952 100.195 1.00 110.67 374 ASP A N 1
ATOM 2064 C CA . ASP A 1 382 ? 136.635 118.635 100.832 1.00 111.36 374 ASP A CA 1
ATOM 2065 C C . ASP A 1 382 ? 136.228 118.669 102.311 1.00 111.68 374 ASP A C 1
ATOM 2066 O O . ASP A 1 382 ? 137.122 118.612 103.185 1.00 113.48 374 ASP A O 1
ATOM 2071 N N . ARG A 1 383 ? 134.922 118.729 102.586 1.00 109.58 375 ARG A N 1
ATOM 2072 C CA . ARG A 1 383 ? 134.378 118.740 103.971 1.00 108.76 375 ARG A CA 1
ATOM 2073 C C . ARG A 1 383 ? 134.183 117.294 104.446 1.00 108.94 375 ARG A C 1
ATOM 2074 O O . ARG A 1 383 ? 133.196 117.043 105.160 1.00 111.52 375 ARG A O 1
ATOM 2082 N N . MET A 1 384 ? 135.085 116.377 104.073 1.00 108.68 376 MET A N 1
ATOM 2083 C CA . MET A 1 384 ? 135.101 114.973 104.556 1.00 108.69 376 MET A CA 1
ATOM 2084 C C . MET A 1 384 ? 135.960 114.930 105.826 1.00 107.90 376 MET A C 1
ATOM 2085 O O . MET A 1 384 ? 137.046 114.311 105.813 1.00 110.64 376 MET A O 1
ATOM 2090 N N . PHE A 1 385 ? 135.467 115.583 106.884 1.00 104.12 377 PHE A N 1
ATOM 2091 C CA . PHE A 1 385 ? 136.068 115.623 108.244 1.00 101.57 377 PHE A CA 1
ATOM 2092 C C . PHE A 1 385 ? 135.882 114.266 108.927 1.00 100.91 377 PHE A C 1
ATOM 2093 O O . PHE A 1 385 ? 136.538 114.023 109.952 1.00 102.26 377 PHE A O 1
ATOM 2101 N N . TYR A 1 386 ? 134.972 113.445 108.396 1.00 100.40 378 TYR A N 1
ATOM 2102 C CA . TYR A 1 386 ? 134.636 112.085 108.885 1.00 100.53 378 TYR A CA 1
ATOM 2103 C C . TYR A 1 386 ? 134.060 111.272 107.720 1.00 104.13 378 TYR A C 1
ATOM 2104 O O . TYR A 1 386 ? 133.136 111.763 107.042 1.00 108.42 378 TYR A O 1
ATOM 2113 N N . ARG A 1 387 ? 134.609 110.079 107.483 1.00 107.33 379 ARG A N 1
ATOM 2114 C CA . ARG A 1 387 ? 133.976 109.021 106.654 1.00 109.91 379 ARG A CA 1
ATOM 2115 C C . ARG A 1 387 ? 132.965 108.305 107.555 1.00 110.45 379 ARG A C 1
ATOM 2116 O O . ARG A 1 387 ? 132.931 108.610 108.767 1.00 110.40 379 ARG A O 1
ATOM 2124 N N . ASP A 1 388 ? 132.177 107.390 106.989 1.00 110.67 380 ASP A N 1
ATOM 2125 C CA . ASP A 1 388 ? 131.139 106.625 107.732 1.00 110.31 380 ASP A CA 1
ATOM 2126 C C . ASP A 1 388 ? 131.831 105.615 108.661 1.00 108.42 380 ASP A C 1
ATOM 2127 O O . ASP A 1 388 ? 132.004 104.447 108.255 1.00 108.13 380 ASP A O 1
ATOM 2132 N N . TRP A 1 389 ? 132.224 106.059 109.862 1.00 104.85 381 TRP A N 1
ATOM 2133 C CA . TRP A 1 389 ? 132.814 105.191 110.921 1.00 102.92 381 TRP A CA 1
ATOM 2134 C C . TRP A 1 389 ? 131.778 104.173 111.407 1.00 105.41 381 TRP A C 1
ATOM 2135 O O . TRP A 1 389 ? 132.188 103.068 111.807 1.00 108.01 381 TRP A O 1
ATOM 2146 N N . TRP A 1 390 ? 130.490 104.521 111.342 1.00 106.29 382 TRP A N 1
ATOM 2147 C CA . TRP A 1 390 ? 129.357 103.644 111.748 1.00 107.76 382 TRP A CA 1
ATOM 2148 C C . TRP A 1 390 ? 129.262 102.394 110.850 1.00 107.75 382 TRP A C 1
ATOM 2149 O O . TRP A 1 390 ? 128.507 101.482 111.227 1.00 107.52 382 TRP A O 1
ATOM 2160 N N . ASN A 1 391 ? 130.020 102.326 109.744 1.00 109.66 383 ASN A N 1
ATOM 2161 C CA . ASN A 1 391 ? 130.152 101.127 108.866 1.00 112.07 383 ASN A CA 1
ATOM 2162 C C . ASN A 1 391 ? 131.492 100.406 109.076 1.00 113.24 383 ASN A C 1
ATOM 2163 O O . ASN A 1 391 ? 131.680 99.351 108.433 1.00 114.83 383 ASN A O 1
ATOM 2168 N N . SER A 1 392 ? 132.390 100.933 109.920 1.00 113.16 384 SER A N 1
ATOM 2169 C CA . SER A 1 392 ? 133.757 100.387 110.140 1.00 113.91 384 SER A CA 1
ATOM 2170 C C . SER A 1 392 ? 133.661 98.942 110.644 1.00 116.11 384 SER A C 1
ATOM 2171 O O . SER A 1 392 ? 133.256 98.751 111.808 1.00 117.72 384 SER A O 1
ATOM 2174 N N . THR A 1 393 ? 134.009 97.973 109.790 1.00 118.48 385 THR A N 1
ATOM 2175 C CA . THR A 1 393 ? 133.939 96.512 110.069 1.00 121.30 385 THR A CA 1
ATOM 2176 C C . THR A 1 393 ? 134.859 96.179 111.249 1.00 120.95 385 THR A C 1
ATOM 2177 O O . THR A 1 393 ? 134.359 95.628 112.250 1.00 120.39 385 THR A O 1
ATOM 2181 N N . SER A 1 394 ? 136.145 96.521 111.121 1.00 121.73 386 SER A N 1
ATOM 2182 C CA . SER A 1 394 ? 137.202 96.346 112.153 1.00 124.79 386 SER A CA 1
ATOM 2183 C C . SER A 1 394 ? 137.363 97.648 112.952 1.00 126.58 386 SER A C 1
ATOM 2184 O O . SER A 1 394 ? 136.634 98.618 112.653 1.00 127.88 386 SER A O 1
ATOM 2187 N N . PHE A 1 395 ? 138.287 97.669 113.920 1.00 126.13 387 PHE A N 1
ATOM 2188 C CA . PHE A 1 395 ? 138.478 98.777 114.896 1.00 123.68 387 PHE A CA 1
ATOM 2189 C C . PHE A 1 395 ? 139.363 99.871 114.282 1.00 123.25 387 PHE A C 1
ATOM 2190 O O . PHE A 1 395 ? 138.985 101.061 114.350 1.00 120.65 387 PHE A O 1
ATOM 2198 N N . SER A 1 396 ? 140.505 99.485 113.703 1.00 125.00 388 SER A N 1
ATOM 2199 C CA . SER A 1 396 ? 141.456 100.398 113.010 1.00 127.20 388 SER A CA 1
ATOM 2200 C C . SER A 1 396 ? 140.686 101.296 112.031 1.00 126.10 388 SER A C 1
ATOM 2201 O O . SER A 1 396 ? 140.900 102.530 112.067 1.00 128.30 388 SER A O 1
ATOM 2204 N N . ASN A 1 397 ? 139.794 100.698 111.230 1.00 121.94 389 ASN A N 1
ATOM 2205 C CA . ASN A 1 397 ? 138.887 101.407 110.286 1.00 119.54 389 ASN A CA 1
ATOM 2206 C C . ASN A 1 397 ? 138.083 102.469 111.047 1.00 118.22 389 ASN A C 1
ATOM 2207 O O . ASN A 1 397 ? 138.024 103.609 110.540 1.00 117.49 389 ASN A O 1
ATOM 2212 N N . TYR A 1 398 ? 137.512 102.125 112.212 1.00 116.69 390 TYR A N 1
ATOM 2213 C CA . TYR A 1 398 ? 136.765 103.078 113.082 1.00 115.74 390 TYR A CA 1
ATOM 2214 C C . TYR A 1 398 ? 137.674 104.275 113.380 1.00 115.81 390 TYR A C 1
ATOM 2215 O O . TYR A 1 398 ? 137.250 105.414 113.117 1.00 116.06 390 TYR A O 1
ATOM 2224 N N . TYR A 1 399 ? 138.888 104.014 113.878 1.00 115.33 391 TYR A N 1
ATOM 2225 C CA . TYR A 1 399 ? 139.862 105.055 114.308 1.00 114.04 391 TYR A CA 1
ATOM 2226 C C . TYR A 1 399 ? 140.336 105.898 113.119 1.00 114.02 391 TYR A C 1
ATOM 2227 O O . TYR A 1 399 ? 140.591 107.102 113.332 1.00 113.94 391 TYR A O 1
ATOM 2236 N N . ARG A 1 400 ? 140.468 105.302 111.930 1.00 113.03 392 ARG A N 1
ATOM 2237 C CA . ARG A 1 400 ? 140.853 106.041 110.697 1.00 113.01 392 ARG A CA 1
ATOM 2238 C C . ARG A 1 400 ? 139.696 106.941 110.239 1.00 115.90 392 ARG A C 1
ATOM 2239 O O . ARG A 1 400 ? 139.988 108.054 109.767 1.00 118.46 392 ARG A O 1
ATOM 2247 N N . THR A 1 401 ? 138.440 106.498 110.392 1.00 116.31 393 THR A N 1
ATOM 2248 C CA . THR A 1 401 ? 137.234 107.144 109.797 1.00 117.17 393 THR A CA 1
ATOM 2249 C C . THR A 1 401 ? 136.450 107.957 110.843 1.00 115.82 393 THR A C 1
ATOM 2250 O O . THR A 1 401 ? 135.402 108.516 110.464 1.00 116.23 393 THR A O 1
ATOM 2254 N N . TRP A 1 402 ? 136.930 108.032 112.093 1.00 114.65 394 TRP A N 1
ATOM 2255 C CA . TRP A 1 402 ? 136.384 108.893 113.181 1.00 113.55 394 TRP A CA 1
ATOM 2256 C C . TRP A 1 402 ? 137.348 110.065 113.401 1.00 112.32 394 TRP A C 1
ATOM 2257 O O . TRP A 1 402 ? 138.526 109.796 113.713 1.00 114.95 394 TRP A O 1
ATOM 2268 N N . ASN A 1 403 ? 136.868 111.304 113.240 1.00 109.41 395 ASN A N 1
ATOM 2269 C CA . ASN A 1 403 ? 137.682 112.545 113.352 1.00 108.13 395 ASN A CA 1
ATOM 2270 C C . ASN A 1 403 ? 138.807 112.473 112.307 1.00 107.18 395 ASN A C 1
ATOM 2271 O O . ASN A 1 403 ? 139.991 112.592 112.685 1.00 107.02 395 ASN A O 1
ATOM 2276 N N . VAL A 1 404 ? 138.434 112.278 111.036 1.00 106.22 396 VAL A N 1
ATOM 2277 C CA . VAL A 1 404 ? 139.356 112.045 109.879 1.00 106.15 396 VAL A CA 1
ATOM 2278 C C . VAL A 1 404 ? 140.379 113.187 109.770 1.00 105.28 396 VAL A C 1
ATOM 2279 O O . VAL A 1 404 ? 141.489 112.906 109.290 1.00 105.55 396 VAL A O 1
ATOM 2283 N N . VAL A 1 405 ? 140.030 114.415 110.180 1.00 104.75 397 VAL A N 1
ATOM 2284 C CA . VAL A 1 405 ? 140.947 115.598 110.139 1.00 104.29 397 VAL A CA 1
ATOM 2285 C C . VAL A 1 405 ? 142.205 115.316 110.978 1.00 104.15 397 VAL A C 1
ATOM 2286 O O . VAL A 1 405 ? 143.318 115.431 110.408 1.00 105.25 397 VAL A O 1
ATOM 2290 N N . VAL A 1 406 ? 142.058 114.950 112.259 1.00 104.34 398 VAL A N 1
ATOM 2291 C CA . VAL A 1 406 ? 143.217 114.703 113.172 1.00 104.74 398 VAL A CA 1
ATOM 2292 C C . VAL A 1 406 ? 143.914 113.419 112.710 1.00 104.47 398 VAL A C 1
ATOM 2293 O O . VAL A 1 406 ? 145.163 113.412 112.681 1.00 105.82 398 VAL A O 1
ATOM 2297 N N . HIS A 1 407 ? 143.136 112.403 112.320 1.00 104.44 399 HIS A N 1
ATOM 2298 C CA . HIS A 1 407 ? 143.645 111.131 111.743 1.00 104.30 399 HIS A CA 1
ATOM 2299 C C . HIS A 1 407 ? 144.594 111.430 110.577 1.00 102.98 399 HIS A C 1
ATOM 2300 O O . HIS A 1 407 ? 145.688 110.855 110.578 1.00 101.45 399 HIS A O 1
ATOM 2307 N N . ASP A 1 408 ? 144.192 112.300 109.642 1.00 104.82 400 ASP A N 1
ATOM 2308 C CA . ASP A 1 408 ? 144.946 112.612 108.392 1.00 107.79 400 ASP A CA 1
ATOM 2309 C C . ASP A 1 408 ? 146.246 113.349 108.738 1.00 108.31 400 ASP A C 1
ATOM 2310 O O . ASP A 1 408 ? 147.297 112.958 108.177 1.00 111.29 400 ASP A O 1
ATOM 2315 N N . TRP A 1 409 ? 146.186 114.365 109.610 1.00 106.61 401 TRP A N 1
ATOM 2316 C CA . TRP A 1 409 ? 147.397 115.016 110.184 1.00 104.76 401 TRP A CA 1
ATOM 2317 C C . TRP A 1 409 ? 148.317 113.931 110.743 1.00 102.99 401 TRP A C 1
ATOM 2318 O O . TRP A 1 409 ? 149.494 113.855 110.324 1.00 102.66 401 TRP A O 1
ATOM 2329 N N . LEU A 1 410 ? 147.768 113.137 111.664 1.00 102.94 402 LEU A N 1
ATOM 2330 C CA . LEU A 1 410 ? 148.509 112.117 112.449 1.00 103.57 402 LEU A CA 1
ATOM 2331 C C . LEU A 1 410 ? 149.080 111.071 111.486 1.00 104.05 402 LEU A C 1
ATOM 2332 O O . LEU A 1 410 ? 150.327 110.868 111.495 1.00 104.48 402 LEU A O 1
ATOM 2337 N N . TYR A 1 411 ? 148.200 110.464 110.680 1.00 105.66 403 TYR A N 1
ATOM 2338 C CA . TYR A 1 411 ? 148.529 109.542 109.562 1.00 107.07 403 TYR A CA 1
ATOM 2339 C C . TYR A 1 411 ? 149.728 110.116 108.805 1.00 106.61 403 TYR A C 1
ATOM 2340 O O . TYR A 1 411 ? 150.802 109.495 108.842 1.00 110.04 403 TYR A O 1
ATOM 2349 N N . SER A 1 412 ? 149.549 111.281 108.174 1.00 105.63 404 SER A N 1
ATOM 2350 C CA . SER A 1 412 ? 150.536 111.880 107.236 1.00 106.29 404 SER A CA 1
ATOM 2351 C C . SER A 1 412 ? 151.903 111.974 107.922 1.00 108.87 404 SER A C 1
ATOM 2352 O O . SER A 1 412 ? 152.866 111.383 107.398 1.00 110.89 404 SER A O 1
ATOM 2355 N N . TYR A 1 413 ? 151.969 112.614 109.090 1.00 109.26 405 TYR A N 1
ATOM 2356 C CA . TYR A 1 413 ? 153.251 113.026 109.717 1.00 108.44 405 TYR A CA 1
ATOM 2357 C C . TYR A 1 413 ? 153.891 111.810 110.388 1.00 106.72 405 TYR A C 1
ATOM 2358 O O . TYR A 1 413 ? 155.050 111.513 110.057 1.00 108.09 405 TYR A O 1
ATOM 2367 N N . VAL A 1 414 ? 153.153 111.090 111.235 1.00 104.20 406 VAL A N 1
ATOM 2368 C CA . VAL A 1 414 ? 153.746 109.982 112.043 1.00 103.35 406 VAL A CA 1
ATOM 2369 C C . VAL A 1 414 ? 153.897 108.716 111.178 1.00 103.67 406 VAL A C 1
ATOM 2370 O O . VAL A 1 414 ? 154.778 107.900 111.523 1.00 101.88 406 VAL A O 1
ATOM 2374 N N . TYR A 1 415 ? 153.138 108.562 110.080 1.00 107.02 407 TYR A N 1
ATOM 2375 C CA . TYR A 1 415 ? 153.201 107.361 109.198 1.00 109.36 407 TYR A CA 1
ATOM 2376 C C . TYR A 1 415 ? 153.808 107.676 107.818 1.00 109.62 407 TYR A C 1
ATOM 2377 O O . TYR A 1 415 ? 153.913 106.723 107.022 1.00 111.28 407 TYR A O 1
ATOM 2386 N N . GLN A 1 416 ? 154.214 108.919 107.525 1.00 110.26 408 GLN A N 1
ATOM 2387 C CA . GLN A 1 416 ? 155.078 109.213 106.342 1.00 114.03 408 GLN A CA 1
ATOM 2388 C C . GLN A 1 416 ? 156.315 110.028 106.754 1.00 117.67 408 GLN A C 1
ATOM 2389 O O . GLN A 1 416 ? 156.987 110.558 105.850 1.00 120.03 408 GLN A O 1
ATOM 2395 N N . ASP A 1 417 ? 156.625 110.109 108.055 1.00 119.85 409 ASP A N 1
ATOM 2396 C CA . ASP A 1 417 ? 157.993 110.406 108.565 1.00 120.50 409 ASP A CA 1
ATOM 2397 C C . ASP A 1 417 ? 158.545 109.163 109.278 1.00 121.24 409 ASP A C 1
ATOM 2398 O O . ASP A 1 417 ? 159.767 108.942 109.180 1.00 124.37 409 ASP A O 1
ATOM 2403 N N . GLY A 1 418 ? 157.690 108.380 109.950 1.00 120.86 410 GLY A N 1
ATOM 2404 C CA . GLY A 1 418 ? 158.041 107.061 110.512 1.00 120.29 410 GLY A CA 1
ATOM 2405 C C . GLY A 1 418 ? 158.663 106.159 109.459 1.00 119.56 410 GLY A C 1
ATOM 2406 O O . GLY A 1 418 ? 159.881 105.897 109.555 1.00 118.01 410 GLY A O 1
ATOM 2407 N N . LEU A 1 419 ? 157.875 105.771 108.450 1.00 120.30 411 LEU A N 1
ATOM 2408 C CA . LEU A 1 419 ? 158.278 104.829 107.364 1.00 123.06 411 LEU A CA 1
ATOM 2409 C C . LEU A 1 419 ? 159.325 105.452 106.430 1.00 125.08 411 LEU A C 1
ATOM 2410 O O . LEU A 1 419 ? 159.844 104.705 105.580 1.00 126.96 411 LEU A O 1
ATOM 2415 N N . ARG A 1 420 ? 159.606 106.754 106.553 1.00 126.60 412 ARG A N 1
ATOM 2416 C CA . ARG A 1 420 ? 160.686 107.441 105.797 1.00 127.76 412 ARG A CA 1
ATOM 2417 C C . ARG A 1 420 ? 161.992 107.367 106.598 1.00 127.75 412 ARG A C 1
ATOM 2418 O O . ARG A 1 420 ? 162.978 106.827 106.055 1.00 127.93 412 ARG A O 1
ATOM 2426 N N . LEU A 1 421 ? 161.994 107.875 107.837 1.00 128.60 413 LEU A N 1
ATOM 2427 C CA . LEU A 1 421 ? 163.212 107.959 108.695 1.00 130.26 413 LEU A CA 1
ATOM 2428 C C . LEU A 1 421 ? 163.617 106.558 109.164 1.00 131.19 413 LEU A C 1
ATOM 2429 O O . LEU A 1 421 ? 164.810 106.222 109.011 1.00 131.61 413 LEU A O 1
ATOM 2434 N N . LEU A 1 422 ? 162.681 105.779 109.723 1.00 132.71 414 LEU A N 1
ATOM 2435 C CA . LEU A 1 422 ? 162.939 104.361 110.098 1.00 134.78 414 LEU A CA 1
ATOM 2436 C C . LEU A 1 422 ? 163.228 103.557 108.825 1.00 136.81 414 LEU A C 1
ATOM 2437 O O . LEU A 1 422 ? 164.133 102.697 108.871 1.00 136.60 414 LEU A O 1
ATOM 2442 N N . GLY A 1 423 ? 162.497 103.839 107.738 1.00 138.88 415 GLY A N 1
ATOM 2443 C CA . GLY A 1 423 ? 162.557 103.079 106.473 1.00 140.13 415 GLY A CA 1
ATOM 2444 C C . GLY A 1 423 ? 162.269 101.605 106.701 1.00 141.01 415 GLY A C 1
ATOM 2445 O O . GLY A 1 423 ? 162.779 100.776 105.921 1.00 141.61 415 GLY A O 1
ATOM 2446 N N . ALA A 1 424 ? 161.477 101.292 107.734 1.00 141.36 416 ALA A N 1
ATOM 2447 C CA . ALA A 1 424 ? 161.273 99.926 108.267 1.00 141.82 416 ALA A CA 1
ATOM 2448 C C . ALA A 1 424 ? 160.289 99.173 107.369 1.00 142.20 416 ALA A C 1
ATOM 2449 O O . ALA A 1 424 ? 159.153 99.663 107.200 1.00 141.79 416 ALA A O 1
ATOM 2451 N N . ARG A 1 425 ? 160.723 98.036 106.811 1.00 143.03 417 ARG A N 1
ATOM 2452 C CA . ARG A 1 425 ? 159.859 97.052 106.097 1.00 144.58 417 ARG A CA 1
ATOM 2453 C C . ARG A 1 425 ? 158.665 96.678 106.992 1.00 144.42 417 ARG A C 1
ATOM 2454 O O . ARG A 1 425 ? 157.561 96.483 106.444 1.00 145.78 417 ARG A O 1
ATOM 2462 N N . ALA A 1 426 ? 158.879 96.595 108.312 1.00 142.07 418 ALA A N 1
ATOM 2463 C CA . ALA A 1 426 ? 157.831 96.399 109.343 1.00 139.34 418 ALA A CA 1
ATOM 2464 C C . ALA A 1 426 ? 156.980 97.671 109.456 1.00 136.73 418 ALA A C 1
ATOM 2465 O O . ALA A 1 426 ? 157.558 98.736 109.754 1.00 133.66 418 ALA A O 1
ATOM 2467 N N . ARG A 1 427 ? 155.665 97.557 109.219 1.00 135.14 419 ARG A N 1
ATOM 2468 C CA . ARG A 1 427 ? 154.691 98.688 109.232 1.00 133.60 419 ARG A CA 1
ATOM 2469 C C . ARG A 1 427 ? 153.715 98.566 110.415 1.00 132.08 419 ARG A C 1
ATOM 2470 O O . ARG A 1 427 ? 153.285 99.625 110.914 1.00 132.03 419 ARG A O 1
ATOM 2478 N N . GLY A 1 428 ? 153.354 97.345 110.837 1.00 131.71 420 GLY A N 1
ATOM 2479 C CA . GLY A 1 428 ? 152.473 97.089 111.997 1.00 132.60 420 GLY A CA 1
ATOM 2480 C C . GLY A 1 428 ? 152.915 97.864 113.231 1.00 132.36 420 GLY A C 1
ATOM 2481 O O . GLY A 1 428 ? 152.039 98.411 113.938 1.00 132.70 420 GLY A O 1
ATOM 2482 N N . VAL A 1 429 ? 154.230 97.899 113.477 1.00 132.66 421 VAL A N 1
ATOM 2483 C CA . VAL A 1 429 ? 154.910 98.761 114.494 1.00 133.44 421 VAL A CA 1
ATOM 2484 C C . VAL A 1 429 ? 154.428 100.215 114.347 1.00 134.07 421 VAL A C 1
ATOM 2485 O O . VAL A 1 429 ? 154.097 100.827 115.386 1.00 134.87 421 VAL A O 1
ATOM 2489 N N . ALA A 1 430 ? 154.376 100.739 113.115 1.00 134.25 422 ALA A N 1
ATOM 2490 C CA . ALA A 1 430 ? 154.005 102.142 112.807 1.00 133.97 422 ALA A CA 1
ATOM 2491 C C . ALA A 1 430 ? 152.504 102.353 113.044 1.00 132.58 422 ALA A C 1
ATOM 2492 O O . ALA A 1 430 ? 152.151 103.425 113.570 1.00 132.37 422 ALA A O 1
ATOM 2494 N N . MET A 1 431 ? 151.662 101.377 112.678 1.00 130.99 423 MET A N 1
ATOM 2495 C CA . MET A 1 431 ? 150.192 101.399 112.929 1.00 130.65 423 MET A CA 1
ATOM 2496 C C . MET A 1 431 ? 149.942 101.630 114.427 1.00 132.53 423 MET A C 1
ATOM 2497 O O . MET A 1 431 ? 149.261 102.627 114.766 1.00 135.07 423 MET A O 1
ATOM 2502 N N . LEU A 1 432 ? 150.492 100.759 115.283 1.00 132.14 424 LEU A N 1
ATOM 2503 C CA . LEU A 1 432 ? 150.355 100.850 116.768 1.00 130.08 424 LEU A CA 1
ATOM 2504 C C . LEU A 1 432 ? 151.076 102.102 117.288 1.00 129.03 424 LEU A C 1
ATOM 2505 O O . LEU A 1 432 ? 150.553 102.722 118.247 1.00 128.81 424 LEU A O 1
ATOM 2510 N N . GLY A 1 433 ? 152.221 102.455 116.687 1.00 128.38 425 GLY A N 1
ATOM 2511 C CA . GLY A 1 433 ? 152.968 103.697 116.972 1.00 128.58 425 GLY A CA 1
ATOM 2512 C C . GLY A 1 433 ? 152.057 104.913 116.936 1.00 128.14 425 GLY A C 1
ATOM 2513 O O . GLY A 1 433 ? 151.922 105.581 117.982 1.00 129.38 425 GLY A O 1
ATOM 2514 N N . VAL A 1 434 ? 151.420 105.149 115.782 1.00 126.04 426 VAL A N 1
ATOM 2515 C CA . VAL A 1 434 ? 150.445 106.254 115.523 1.00 124.80 426 VAL A CA 1
ATOM 2516 C C . VAL A 1 434 ? 149.347 106.224 116.595 1.00 125.04 426 VAL A C 1
ATOM 2517 O O . VAL A 1 434 ? 149.038 107.291 117.170 1.00 123.76 426 VAL A O 1
ATOM 2521 N N . PHE A 1 435 ? 148.763 105.047 116.827 1.00 126.22 427 PHE A N 1
ATOM 2522 C CA . PHE A 1 435 ? 147.548 104.858 117.665 1.00 127.38 427 PHE A CA 1
ATOM 2523 C C . PHE A 1 435 ? 147.869 105.122 119.145 1.00 126.61 427 PHE A C 1
ATOM 2524 O O . PHE A 1 435 ? 147.012 105.736 119.831 1.00 126.88 427 PHE A O 1
ATOM 2532 N N . LEU A 1 436 ? 149.050 104.718 119.630 1.00 123.97 428 LEU A N 1
ATOM 2533 C CA . LEU A 1 436 ? 149.492 105.045 121.016 1.00 121.42 428 LEU A CA 1
ATOM 2534 C C . LEU A 1 436 ? 149.832 106.540 121.122 1.00 118.33 428 LEU A C 1
ATOM 2535 O O . LEU A 1 436 ? 149.623 107.092 122.220 1.00 116.00 428 LEU A O 1
ATOM 2540 N N . VAL A 1 437 ? 150.310 107.178 120.041 1.00 115.66 429 VAL A N 1
ATOM 2541 C CA . VAL A 1 437 ? 150.490 108.664 119.977 1.00 114.89 429 VAL A CA 1
ATOM 2542 C C . VAL A 1 437 ? 149.120 109.321 120.197 1.00 113.31 429 VAL A C 1
ATOM 2543 O O . VAL A 1 437 ? 149.042 110.243 121.043 1.00 115.69 429 VAL A O 1
ATOM 2547 N N . SER A 1 438 ? 148.090 108.861 119.473 1.00 109.49 430 SER A N 1
ATOM 2548 C CA . SER A 1 438 ? 146.683 109.329 119.609 1.00 108.34 430 SER A CA 1
ATOM 2549 C C . SER A 1 438 ? 146.192 109.090 121.044 1.00 108.44 430 SER A C 1
ATOM 2550 O O . SER A 1 438 ? 145.701 110.057 121.667 1.00 110.64 430 SER A O 1
ATOM 2553 N N . ALA A 1 439 ? 146.336 107.858 121.549 1.00 105.95 431 ALA A N 1
ATOM 2554 C CA . ALA A 1 439 ? 145.881 107.442 122.900 1.00 104.89 431 ALA A CA 1
ATOM 2555 C C . ALA A 1 439 ? 146.541 108.315 123.978 1.00 103.20 431 ALA A C 1
ATOM 2556 O O . ALA A 1 439 ? 145.802 108.836 124.846 1.00 102.70 431 ALA A O 1
ATOM 2558 N N . VAL A 1 440 ? 147.871 108.471 123.919 1.00 101.33 432 VAL A N 1
ATOM 2559 C CA . VAL A 1 440 ? 148.682 109.271 124.892 1.00 100.32 432 VAL A CA 1
ATOM 2560 C C . VAL A 1 440 ? 148.191 110.725 124.878 1.00 99.76 432 VAL A C 1
ATOM 2561 O O . VAL A 1 440 ? 148.031 111.296 125.980 1.00 100.48 432 VAL A O 1
ATOM 2565 N N . ALA A 1 441 ? 147.972 111.297 123.688 1.00 99.69 433 ALA A N 1
ATOM 2566 C CA . ALA A 1 441 ? 147.462 112.678 123.496 1.00 102.32 433 ALA A CA 1
ATOM 2567 C C . ALA A 1 441 ? 146.099 112.832 124.188 1.00 104.39 433 ALA A C 1
ATOM 2568 O O . ALA A 1 441 ? 145.935 113.804 124.956 1.00 105.05 433 ALA A O 1
ATOM 2570 N N . HIS A 1 442 ? 145.170 111.898 123.946 1.00 105.35 434 HIS A N 1
ATOM 2571 C CA . HIS A 1 442 ? 143.788 111.905 124.509 1.00 106.25 434 HIS A CA 1
ATOM 2572 C C . HIS A 1 442 ? 143.824 111.711 126.031 1.00 108.63 434 HIS A C 1
ATOM 2573 O O . HIS A 1 442 ? 143.076 112.431 126.736 1.00 109.79 434 HIS A O 1
ATOM 2580 N N . GLU A 1 443 ? 144.644 110.771 126.518 1.00 109.58 435 GLU A N 1
ATOM 2581 C CA . GLU A 1 443 ? 144.872 110.532 127.970 1.00 109.49 435 GLU A CA 1
ATOM 2582 C C . GLU A 1 443 ? 145.357 111.833 128.623 1.00 108.12 435 GLU A C 1
ATOM 2583 O O . GLU A 1 443 ? 144.811 112.194 129.693 1.00 109.63 435 GLU A O 1
ATOM 2589 N N . TYR A 1 444 ? 146.340 112.501 128.003 1.00 105.05 436 TYR A N 1
ATOM 2590 C CA . TYR A 1 444 ? 146.880 113.813 128.450 1.00 102.85 436 TYR A CA 1
ATOM 2591 C C . TYR A 1 444 ? 145.744 114.843 128.520 1.00 104.38 436 TYR A C 1
ATOM 2592 O O . TYR A 1 444 ? 145.650 115.541 129.556 1.00 107.04 436 TYR A O 1
ATOM 2601 N N . ILE A 1 445 ? 144.920 114.936 127.465 1.00 103.87 437 ILE A N 1
ATOM 2602 C CA . ILE A 1 445 ? 143.768 115.889 127.385 1.00 103.96 437 ILE A CA 1
ATOM 2603 C C . ILE A 1 445 ? 142.905 115.713 128.643 1.00 104.59 437 ILE A C 1
ATOM 2604 O O . ILE A 1 445 ? 142.663 116.726 129.322 1.00 105.00 437 ILE A O 1
ATOM 2609 N N . PHE A 1 446 ? 142.503 114.478 128.967 1.00 105.33 438 PHE A N 1
ATOM 2610 C CA . PHE A 1 446 ? 141.611 114.161 130.119 1.00 106.50 438 PHE A CA 1
ATOM 2611 C C . PHE A 1 446 ? 142.341 114.389 131.447 1.00 105.41 438 PHE A C 1
ATOM 2612 O O . PHE A 1 446 ? 141.741 115.022 132.349 1.00 106.69 438 PHE A O 1
ATOM 2620 N N . CYS A 1 447 ? 143.580 113.894 131.558 1.00 103.40 439 CYS A N 1
ATOM 2621 C CA . CYS A 1 447 ? 144.488 114.118 132.718 1.00 103.06 439 CYS A CA 1
ATOM 2622 C C . CYS A 1 447 ? 144.571 115.617 133.034 1.00 101.07 439 CYS A C 1
ATOM 2623 O O . CYS A 1 447 ? 144.703 115.957 134.224 1.00 100.37 439 CYS A O 1
ATOM 2626 N N . PHE A 1 448 ? 144.479 116.476 132.013 1.00 101.59 440 PHE A N 1
ATOM 2627 C CA . PHE A 1 448 ? 144.486 117.953 132.166 1.00 103.07 440 PHE A CA 1
ATOM 2628 C C . PHE A 1 448 ? 143.107 118.481 132.583 1.00 103.91 440 PHE A C 1
ATOM 2629 O O . PHE A 1 448 ? 143.062 119.266 133.552 1.00 108.02 440 PHE A O 1
ATOM 2637 N N . VAL A 1 449 ? 142.042 118.119 131.855 1.00 101.14 441 VAL A N 1
ATOM 2638 C CA . VAL A 1 449 ? 140.680 118.722 132.007 1.00 99.33 441 VAL A CA 1
ATOM 2639 C C . VAL A 1 449 ? 140.165 118.441 133.424 1.00 96.50 441 VAL A C 1
ATOM 2640 O O . VAL A 1 449 ? 139.883 119.416 134.148 1.00 93.93 441 VAL A O 1
ATOM 2644 N N . LEU A 1 450 ? 140.055 117.163 133.803 1.00 96.22 442 LEU A N 1
ATOM 2645 C CA . LEU A 1 450 ? 139.471 116.738 135.107 1.00 97.52 442 LEU A CA 1
ATOM 2646 C C . LEU A 1 450 ? 140.509 116.843 136.235 1.00 98.35 442 LEU A C 1
ATOM 2647 O O . LEU A 1 450 ? 140.118 116.635 137.401 1.00 96.23 442 LEU A O 1
ATOM 2652 N N . GLY A 1 451 ? 141.772 117.147 135.912 1.00 100.92 443 GLY A N 1
ATOM 2653 C CA . GLY A 1 451 ? 142.841 117.417 136.893 1.00 103.17 443 GLY A CA 1
ATOM 2654 C C . GLY A 1 451 ? 143.286 116.162 137.626 1.00 104.41 443 GLY A C 1
ATOM 2655 O O . GLY A 1 451 ? 143.873 116.305 138.718 1.00 103.48 443 GLY A O 1
ATOM 2656 N N . PHE A 1 452 ? 143.027 114.980 137.052 1.00 107.11 444 PHE A N 1
ATOM 2657 C CA . PHE A 1 452 ? 143.439 113.657 137.593 1.00 109.82 444 PHE A CA 1
ATOM 2658 C C . PHE A 1 452 ? 144.807 113.273 137.023 1.00 111.13 444 PHE A C 1
ATOM 2659 O O . PHE A 1 452 ? 145.437 114.087 136.320 1.00 111.70 444 PHE A O 1
ATOM 2667 N N . PHE A 1 453 ? 145.252 112.058 137.347 1.00 113.36 445 PHE A N 1
ATOM 2668 C CA . PHE A 1 453 ? 146.336 111.319 136.653 1.00 115.72 445 PHE A CA 1
ATOM 2669 C C . PHE A 1 453 ? 145.837 109.908 136.320 1.00 115.13 445 PHE A C 1
ATOM 2670 O O . PHE A 1 453 ? 146.676 108.990 136.250 1.00 115.85 445 PHE A O 1
ATOM 2678 N N . TYR A 1 454 ? 144.522 109.752 136.104 1.00 113.61 446 TYR A N 1
ATOM 2679 C CA . TYR A 1 454 ? 143.805 108.448 136.058 1.00 113.67 446 TYR A CA 1
ATOM 2680 C C . TYR A 1 454 ? 143.637 108.005 134.604 1.00 114.18 446 TYR A C 1
ATOM 2681 O O . TYR A 1 454 ? 142.682 108.411 133.943 1.00 115.48 446 TYR A O 1
ATOM 2690 N N . PRO A 1 455 ? 144.539 107.149 134.061 1.00 114.19 447 PRO A N 1
ATOM 2691 C CA . PRO A 1 455 ? 144.590 106.871 132.626 1.00 114.65 447 PRO A CA 1
ATOM 2692 C C . PRO A 1 455 ? 143.846 105.584 132.227 1.00 115.26 447 PRO A C 1
ATOM 2693 O O . PRO A 1 455 ? 144.489 104.632 131.822 1.00 114.76 447 PRO A O 1
ATOM 2697 N N . VAL A 1 456 ? 142.514 105.592 132.341 1.00 116.86 448 VAL A N 1
ATOM 2698 C CA . VAL A 1 456 ? 141.639 104.398 132.109 1.00 118.31 448 VAL A CA 1
ATOM 2699 C C . VAL A 1 456 ? 141.577 104.080 130.606 1.00 120.51 448 VAL A C 1
ATOM 2700 O O . VAL A 1 456 ? 141.773 102.895 130.254 1.00 124.37 448 VAL A O 1
ATOM 2704 N N . MET A 1 457 ? 141.317 105.088 129.765 1.00 120.47 449 MET A N 1
ATOM 2705 C CA . MET A 1 457 ? 141.053 104.955 128.302 1.00 120.35 449 MET A CA 1
ATOM 2706 C C . MET A 1 457 ? 142.211 104.217 127.618 1.00 118.53 449 MET A C 1
ATOM 2707 O O . MET A 1 457 ? 141.943 103.239 126.874 1.00 118.29 449 MET A O 1
ATOM 2712 N N . LEU A 1 458 ? 143.443 104.682 127.847 1.00 116.74 450 LEU A N 1
ATOM 2713 C CA . LEU A 1 458 ? 144.670 104.135 127.208 1.00 115.63 450 LEU A CA 1
ATOM 2714 C C . LEU A 1 458 ? 144.833 102.658 127.583 1.00 114.46 450 LEU A C 1
ATOM 2715 O O . LEU A 1 458 ? 145.159 101.867 126.676 1.00 113.79 450 LEU A O 1
ATOM 2720 N N . ILE A 1 459 ? 144.605 102.305 128.855 1.00 115.00 451 ILE A N 1
ATOM 2721 C CA . ILE A 1 459 ? 144.705 100.901 129.361 1.00 116.84 451 ILE A CA 1
ATOM 2722 C C . ILE A 1 459 ? 143.672 100.049 128.607 1.00 119.44 451 ILE A C 1
ATOM 2723 O O . ILE A 1 459 ? 144.066 98.967 128.109 1.00 120.33 451 ILE A O 1
ATOM 2728 N N . LEU A 1 460 ? 142.423 100.529 128.493 1.00 121.57 452 LEU A N 1
ATOM 2729 C CA . LEU A 1 460 ? 141.326 99.840 127.751 1.00 123.41 452 LEU A CA 1
ATOM 2730 C C . LEU A 1 460 ? 141.747 99.641 126.292 1.00 126.00 452 LEU A C 1
ATOM 2731 O O . LEU A 1 460 ? 141.753 98.474 125.832 1.00 127.55 452 LEU A O 1
ATOM 2736 N N . PHE A 1 461 ? 142.043 100.738 125.584 1.00 127.32 453 PHE A N 1
ATOM 2737 C CA . PHE A 1 461 ? 142.421 100.708 124.145 1.00 127.25 453 PHE A CA 1
ATOM 2738 C C . PHE A 1 461 ? 143.590 99.730 123.954 1.00 127.26 453 PHE A C 1
ATOM 2739 O O . PHE A 1 461 ? 143.477 98.829 123.091 1.00 128.08 453 PHE A O 1
ATOM 2747 N N . LEU A 1 462 ? 144.665 99.905 124.735 1.00 125.20 454 LEU A N 1
ATOM 2748 C CA . LEU A 1 462 ? 145.898 99.071 124.677 1.00 123.13 454 LEU A CA 1
ATOM 2749 C C . LEU A 1 462 ? 145.534 97.595 124.882 1.00 123.78 454 LEU A C 1
ATOM 2750 O O . LEU A 1 462 ? 145.912 96.777 124.010 1.00 125.44 454 LEU A O 1
ATOM 2755 N N . VAL A 1 463 ? 144.836 97.267 125.978 1.00 123.92 455 VAL A N 1
ATOM 2756 C CA . VAL A 1 463 ? 144.630 95.853 126.424 1.00 125.18 455 VAL A CA 1
ATOM 2757 C C . VAL A 1 463 ? 143.801 95.095 125.374 1.00 127.55 455 VAL A C 1
ATOM 2758 O O . VAL A 1 463 ? 144.216 93.967 125.008 1.00 126.78 455 VAL A O 1
ATOM 2762 N N . ILE A 1 464 ? 142.706 95.684 124.873 1.00 130.85 456 ILE A N 1
ATOM 2763 C CA . ILE A 1 464 ? 141.835 95.033 123.845 1.00 133.37 456 ILE A CA 1
ATOM 2764 C C . ILE A 1 464 ? 142.519 95.126 122.470 1.00 135.79 456 ILE A C 1
ATOM 2765 O O . ILE A 1 464 ? 142.283 94.218 121.642 1.00 137.05 456 ILE A O 1
ATOM 2770 N N . GLY A 1 465 ? 143.331 96.165 122.230 1.00 136.99 457 GLY A N 1
ATOM 2771 C CA . GLY A 1 465 ? 144.288 96.198 121.106 1.00 136.25 457 GLY A CA 1
ATOM 2772 C C . GLY A 1 465 ? 145.100 94.915 121.075 1.00 136.56 457 GLY A C 1
ATOM 2773 O O . GLY A 1 465 ? 144.966 94.146 120.091 1.00 136.52 457 GLY A O 1
ATOM 2774 N N . GLY A 1 466 ? 145.852 94.666 122.155 1.00 137.27 458 GLY A N 1
ATOM 2775 C CA . GLY A 1 466 ? 146.574 93.405 122.414 1.00 139.35 458 GLY A CA 1
ATOM 2776 C C . GLY A 1 466 ? 145.684 92.187 122.217 1.00 140.90 458 GLY A C 1
ATOM 2777 O O . GLY A 1 466 ? 146.105 91.275 121.475 1.00 142.38 458 GLY A O 1
ATOM 2778 N N . MET A 1 467 ? 144.488 92.187 122.824 1.00 141.76 459 MET A N 1
ATOM 2779 C CA . MET A 1 467 ? 143.521 91.050 122.794 1.00 143.19 459 MET A CA 1
ATOM 2780 C C . MET A 1 467 ? 143.202 90.647 121.348 1.00 144.64 459 MET A C 1
ATOM 2781 O O . MET A 1 467 ? 143.333 89.454 121.049 1.00 148.03 459 MET A O 1
ATOM 2786 N N . LEU A 1 468 ? 142.736 91.584 120.514 1.00 143.35 460 LEU A N 1
ATOM 2787 C CA . LEU A 1 468 ? 142.244 91.281 119.140 1.00 142.14 460 LEU A CA 1
ATOM 2788 C C . LEU A 1 468 ? 143.431 91.112 118.178 1.00 142.42 460 LEU A C 1
ATOM 2789 O O . LEU A 1 468 ? 143.295 90.291 117.248 1.00 142.73 460 LEU A O 1
ATOM 2794 N N . ASN A 1 469 ? 144.548 91.826 118.391 1.00 143.85 461 ASN A N 1
ATOM 2795 C CA . ASN A 1 469 ? 145.706 91.822 117.449 1.00 146.51 461 ASN A CA 1
ATOM 2796 C C . ASN A 1 469 ? 146.720 90.713 117.788 1.00 148.09 461 ASN A C 1
ATOM 2797 O O . ASN A 1 469 ? 147.656 90.543 116.978 1.00 149.68 461 ASN A O 1
ATOM 2802 N N . PHE A 1 470 ? 146.560 89.976 118.899 1.00 149.04 462 PHE A N 1
ATOM 2803 C CA . PHE A 1 470 ? 147.395 88.785 119.238 1.00 150.01 462 PHE A CA 1
ATOM 2804 C C . PHE A 1 470 ? 146.598 87.478 119.111 1.00 151.23 462 PHE A C 1
ATOM 2805 O O . PHE A 1 470 ? 147.197 86.472 118.678 1.00 153.57 462 PHE A O 1
ATOM 2813 N N . MET A 1 471 ? 145.308 87.493 119.465 1.00 151.45 463 MET A N 1
ATOM 2814 C CA . MET A 1 471 ? 144.498 86.292 119.810 1.00 151.61 463 MET A CA 1
ATOM 2815 C C . MET A 1 471 ? 143.153 86.334 119.072 1.00 151.11 463 MET A C 1
ATOM 2816 O O . MET A 1 471 ? 142.814 87.414 118.544 1.00 149.48 463 MET A O 1
ATOM 2821 N N . ALA A 1 480 ? 128.336 91.717 109.186 1.00 121.58 472 ALA A N 1
ATOM 2822 C CA . ALA A 1 480 ? 127.884 91.070 110.446 1.00 124.49 472 ALA A CA 1
ATOM 2823 C C . ALA A 1 480 ? 128.931 91.212 111.564 1.00 126.42 472 ALA A C 1
ATOM 2824 O O . ALA A 1 480 ? 128.514 91.328 112.735 1.00 127.19 472 ALA A O 1
ATOM 2826 N N . TRP A 1 481 ? 130.229 91.203 111.227 1.00 128.25 473 TRP A N 1
ATOM 2827 C CA . TRP A 1 481 ? 131.373 91.356 112.173 1.00 129.46 473 TRP A CA 1
ATOM 2828 C C . TRP A 1 481 ? 131.357 92.733 112.860 1.00 129.88 473 TRP A C 1
ATOM 2829 O O . TRP A 1 481 ? 131.936 92.835 113.960 1.00 128.70 473 TRP A O 1
ATOM 2840 N N . ASN A 1 482 ? 130.734 93.741 112.234 1.00 130.75 474 ASN A N 1
ATOM 2841 C CA . ASN A 1 482 ? 130.577 95.138 112.736 1.00 131.13 474 ASN A CA 1
ATOM 2842 C C . ASN A 1 482 ? 129.979 95.159 114.154 1.00 131.76 474 ASN A C 1
ATOM 2843 O O . ASN A 1 482 ? 130.357 96.060 114.942 1.00 131.44 474 ASN A O 1
ATOM 2848 N N . VAL A 1 483 ? 129.092 94.207 114.474 1.00 130.25 475 VAL A N 1
ATOM 2849 C CA . VAL A 1 483 ? 128.285 94.172 115.734 1.00 128.19 475 VAL A CA 1
ATOM 2850 C C . VAL A 1 483 ? 129.228 94.051 116.944 1.00 126.47 475 VAL A C 1
ATOM 2851 O O . VAL A 1 483 ? 129.036 94.828 117.909 1.00 129.55 475 VAL A O 1
ATOM 2855 N N . LEU A 1 484 ? 130.211 93.140 116.895 1.00 122.74 476 LEU A N 1
ATOM 2856 C CA . LEU A 1 484 ? 131.229 92.942 117.971 1.00 121.25 476 LEU A CA 1
ATOM 2857 C C . LEU A 1 484 ? 131.919 94.277 118.279 1.00 118.70 476 LEU A C 1
ATOM 2858 O O . LEU A 1 484 ? 132.077 94.598 119.479 1.00 119.48 476 LEU A O 1
ATOM 2863 N N . MET A 1 485 ? 132.330 95.007 117.237 1.00 115.38 477 MET A N 1
ATOM 2864 C CA . MET A 1 485 ? 132.958 96.352 117.349 1.00 115.21 477 MET A CA 1
ATOM 2865 C C . MET A 1 485 ? 131.997 97.282 118.101 1.00 114.82 477 MET A C 1
ATOM 2866 O O . MET A 1 485 ? 132.435 97.902 119.098 1.00 114.47 477 MET A O 1
ATOM 2871 N N . TRP A 1 486 ? 130.734 97.343 117.659 1.00 113.84 478 TRP A N 1
ATOM 2872 C CA . TRP A 1 486 ? 129.672 98.207 118.250 1.00 114.31 478 TRP A CA 1
ATOM 2873 C C . TRP A 1 486 ? 129.486 97.902 119.743 1.00 116.01 478 TRP A C 1
ATOM 2874 O O . TRP A 1 486 ? 129.452 98.869 120.541 1.00 116.79 478 TRP A O 1
ATOM 2885 N N . THR A 1 487 ? 129.377 96.619 120.110 1.00 117.61 479 THR A N 1
ATOM 2886 C CA . THR A 1 487 ? 129.174 96.163 121.514 1.00 118.67 479 THR A CA 1
ATOM 2887 C C . THR A 1 487 ? 130.364 96.591 122.378 1.00 117.52 479 THR A C 1
ATOM 2888 O O . THR A 1 487 ? 130.135 97.120 123.487 1.00 117.81 479 THR A O 1
ATOM 2892 N N . MET A 1 488 ? 131.585 96.362 121.888 1.00 116.85 480 MET A N 1
ATOM 2893 C CA . MET A 1 488 ? 132.834 96.717 122.612 1.00 118.77 480 MET A CA 1
ATOM 2894 C C . MET A 1 488 ? 132.973 98.241 122.706 1.00 118.80 480 MET A C 1
ATOM 2895 O O . MET A 1 488 ? 133.486 98.705 123.748 1.00 120.23 480 MET A O 1
ATOM 2900 N N . LEU A 1 489 ? 132.538 98.990 121.682 1.00 118.79 481 LEU A N 1
ATOM 2901 C CA . LEU A 1 489 ? 132.500 100.479 121.736 1.00 120.16 481 LEU A CA 1
ATOM 2902 C C . LEU A 1 489 ? 131.532 100.913 122.845 1.00 118.92 481 LEU A C 1
ATOM 2903 O O . LEU A 1 489 ? 131.928 101.792 123.628 1.00 121.27 481 LEU A O 1
ATOM 2908 N N . PHE A 1 490 ? 130.333 100.317 122.918 1.00 115.86 482 PHE A N 1
ATOM 2909 C CA . PHE A 1 490 ? 129.312 100.605 123.967 1.00 113.76 482 PHE A CA 1
ATOM 2910 C C . PHE A 1 490 ? 129.922 100.425 125.367 1.00 112.72 482 PHE A C 1
ATOM 2911 O O . PHE A 1 490 ? 129.763 101.340 126.211 1.00 111.64 482 PHE A O 1
ATOM 2919 N N . LEU A 1 491 ? 130.602 99.299 125.609 1.00 111.68 483 LEU A N 1
ATOM 2920 C CA . LEU A 1 491 ? 131.222 98.993 126.930 1.00 111.40 483 LEU A CA 1
ATOM 2921 C C . LEU A 1 491 ? 132.448 99.889 127.159 1.00 111.07 483 LEU A C 1
ATOM 2922 O O . LEU A 1 491 ? 132.646 100.303 128.316 1.00 109.58 483 LEU A O 1
ATOM 2927 N N . GLY A 1 492 ? 133.219 100.195 126.108 1.00 111.91 484 GLY A N 1
ATOM 2928 C CA . GLY A 1 492 ? 134.292 101.211 126.142 1.00 112.05 484 GLY A CA 1
ATOM 2929 C C . GLY A 1 492 ? 133.791 102.535 126.698 1.00 112.55 484 GLY A C 1
ATOM 2930 O O . GLY A 1 492 ? 134.409 103.051 127.661 1.00 113.15 484 GLY A O 1
ATOM 2931 N N . GLN A 1 493 ? 132.687 103.043 126.136 1.00 113.30 485 GLN A N 1
ATOM 2932 C CA . GLN A 1 493 ? 131.993 104.283 126.580 1.00 114.44 485 GLN A CA 1
ATOM 2933 C C . GLN A 1 493 ? 131.521 104.103 128.027 1.00 116.32 485 GLN A C 1
ATOM 2934 O O . GLN A 1 493 ? 131.837 104.984 128.852 1.00 119.01 485 GLN A O 1
ATOM 2940 N N . GLY A 1 494 ? 130.815 103.001 128.312 1.00 116.00 486 GLY A N 1
ATOM 2941 C CA . GLY A 1 494 ? 130.279 102.671 129.649 1.00 115.34 486 GLY A CA 1
ATOM 2942 C C . GLY A 1 494 ? 131.345 102.716 130.731 1.00 113.37 486 GLY A C 1
ATOM 2943 O O . GLY A 1 494 ? 131.116 103.390 131.760 1.00 113.99 486 GLY A O 1
ATOM 2944 N N . ILE A 1 495 ? 132.476 102.042 130.504 1.00 110.82 487 ILE A N 1
ATOM 2945 C CA . ILE A 1 495 ? 133.618 101.975 131.466 1.00 110.58 487 ILE A CA 1
ATOM 2946 C C . ILE A 1 495 ? 134.190 103.386 131.659 1.00 109.83 487 ILE A C 1
ATOM 2947 O O . ILE A 1 495 ? 134.328 103.800 132.832 1.00 111.19 487 ILE A O 1
ATOM 2952 N N . GLN A 1 496 ? 134.494 104.095 130.565 1.00 107.95 488 GLN A N 1
ATOM 2953 C CA . GLN A 1 496 ? 135.139 105.438 130.614 1.00 106.45 488 GLN A CA 1
ATOM 2954 C C . GLN A 1 496 ? 134.268 106.398 131.436 1.00 107.36 488 GLN A C 1
ATOM 2955 O O . GLN A 1 496 ? 134.796 106.951 132.424 1.00 109.31 488 GLN A O 1
ATOM 2961 N N . VAL A 1 497 ? 132.986 106.552 131.079 1.00 107.52 489 VAL A N 1
ATOM 2962 C CA . VAL A 1 497 ? 132.039 107.489 131.764 1.00 108.24 489 VAL A CA 1
ATOM 2963 C C . VAL A 1 497 ? 131.903 107.083 133.239 1.00 109.82 489 VAL A C 1
ATOM 2964 O O . VAL A 1 497 ? 131.986 107.992 134.100 1.00 114.67 489 VAL A O 1
ATOM 2968 N N . SER A 1 498 ? 131.724 105.785 133.524 1.00 107.63 490 SER A N 1
ATOM 2969 C CA . SER A 1 498 ? 131.520 105.261 134.900 1.00 105.14 490 SER A CA 1
ATOM 2970 C C . SER A 1 498 ? 132.716 105.656 135.768 1.00 102.82 490 SER A C 1
ATOM 2971 O O . SER A 1 498 ? 132.515 106.429 136.719 1.00 103.05 490 SER A O 1
ATOM 2974 N N . LEU A 1 499 ? 133.915 105.200 135.395 1.00 100.86 491 LEU A N 1
ATOM 2975 C CA . LEU A 1 499 ? 135.159 105.382 136.192 1.00 101.05 491 LEU A CA 1
ATOM 2976 C C . LEU A 1 499 ? 135.521 106.870 136.311 1.00 100.47 491 LEU A C 1
ATOM 2977 O O . LEU A 1 499 ? 136.033 107.244 137.387 1.00 102.00 491 LEU A O 1
ATOM 2982 N N . TYR A 1 500 ? 135.252 107.693 135.289 1.00 99.73 492 TYR A N 1
ATOM 2983 C CA . TYR A 1 500 ? 135.575 109.148 135.311 1.00 100.66 492 TYR A CA 1
ATOM 2984 C C . TYR A 1 500 ? 134.610 109.897 136.241 1.00 101.86 492 TYR A C 1
ATOM 2985 O O . TYR A 1 500 ? 135.081 110.827 136.934 1.00 100.79 492 TYR A O 1
ATOM 2994 N N . CYS A 1 501 ? 133.329 109.513 136.276 1.00 105.01 493 CYS A N 1
ATOM 2995 C CA . CYS A 1 501 ? 132.326 110.069 137.229 1.00 108.47 493 CYS A CA 1
ATOM 2996 C C . CYS A 1 501 ? 132.696 109.675 138.667 1.00 111.07 493 CYS A C 1
ATOM 2997 O O . CYS A 1 501 ? 132.629 110.559 139.552 1.00 114.69 493 CYS A O 1
ATOM 3000 N N . GLN A 1 502 ? 133.085 108.410 138.884 1.00 111.23 494 GLN A N 1
ATOM 3001 C CA . GLN A 1 502 ? 133.546 107.886 140.202 1.00 110.83 494 GLN A CA 1
ATOM 3002 C C . GLN A 1 502 ? 134.761 108.694 140.667 1.00 111.47 494 GLN A C 1
ATOM 3003 O O . GLN A 1 502 ? 134.773 109.113 141.842 1.00 111.85 494 GLN A O 1
ATOM 3009 N N . GLU A 1 503 ? 135.731 108.913 139.773 1.00 112.93 495 GLU A N 1
ATOM 3010 C CA . GLU A 1 503 ? 137.003 109.617 140.088 1.00 114.53 495 GLU A CA 1
ATOM 3011 C C . GLU A 1 503 ? 136.731 111.102 140.365 1.00 113.10 495 GLU A C 1
ATOM 3012 O O . GLU A 1 503 ? 137.387 111.640 141.268 1.00 112.58 495 GLU A O 1
ATOM 3018 N N . TRP A 1 504 ? 135.809 111.736 139.630 1.00 112.60 496 TRP A N 1
ATOM 3019 C CA . TRP A 1 504 ? 135.445 113.172 139.807 1.00 113.38 496 TRP A CA 1
ATOM 3020 C C . TRP A 1 504 ? 134.648 113.382 141.103 1.00 115.43 496 TRP A C 1
ATOM 3021 O O . TRP A 1 504 ? 134.750 114.494 141.661 1.00 118.03 496 TRP A O 1
ATOM 3032 N N . TYR A 1 505 ? 133.910 112.369 141.577 1.00 115.72 497 TYR A N 1
ATOM 3033 C CA . TYR A 1 505 ? 133.060 112.453 142.798 1.00 117.04 497 TYR A CA 1
ATOM 3034 C C . TYR A 1 505 ? 133.673 111.680 143.979 1.00 117.90 497 TYR A C 1
ATOM 3035 O O . TYR A 1 505 ? 133.024 111.654 145.046 1.00 118.24 497 TYR A O 1
ATOM 3044 N N . ALA A 1 506 ? 134.868 111.096 143.820 1.00 118.31 498 ALA A N 1
ATOM 3045 C CA . ALA A 1 506 ? 135.712 110.586 144.930 1.00 119.33 498 ALA A CA 1
ATOM 3046 C C . ALA A 1 506 ? 136.963 111.461 145.113 1.00 120.20 498 ALA A C 1
ATOM 3047 O O . ALA A 1 506 ? 137.729 111.180 146.057 1.00 121.24 498 ALA A O 1
ATOM 3049 N N . ARG A 1 507 ? 137.164 112.473 144.254 1.00 120.20 499 ARG A N 1
ATOM 3050 C CA . ARG A 1 507 ? 138.211 113.525 144.394 1.00 120.20 499 ARG A CA 1
ATOM 3051 C C . ARG A 1 507 ? 137.545 114.857 144.773 1.00 120.00 499 ARG A C 1
ATOM 3052 O O . ARG A 1 507 ? 138.175 115.914 144.561 1.00 121.12 499 ARG A O 1
ATOM 3060 N N . ARG A 1 508 ? 136.325 114.809 145.323 1.00 120.03 500 ARG A N 1
ATOM 3061 C CA . ARG A 1 508 ? 135.516 116.004 145.685 1.00 121.34 500 ARG A CA 1
ATOM 3062 C C . ARG A 1 508 ? 134.494 115.616 146.760 1.00 120.62 500 ARG A C 1
ATOM 3063 O O . ARG A 1 508 ? 134.861 115.202 147.862 1.00 118.85 500 ARG A O 1
ATOM 3071 N N . LYS B 1 108 ? 86.268 103.926 95.565 1.00 169.40 100 LYS B N 1
ATOM 3072 C CA . LYS B 1 108 ? 87.591 103.229 95.432 1.00 169.89 100 LYS B CA 1
ATOM 3073 C C . LYS B 1 108 ? 87.581 101.933 96.253 1.00 170.31 100 LYS B C 1
ATOM 3074 O O . LYS B 1 108 ? 86.924 101.911 97.309 1.00 171.23 100 LYS B O 1
ATOM 3080 N N . GLN B 1 109 ? 88.269 100.896 95.762 1.00 170.47 101 GLN B N 1
ATOM 3081 C CA . GLN B 1 109 ? 88.575 99.636 96.495 1.00 170.50 101 GLN B CA 1
ATOM 3082 C C . GLN B 1 109 ? 90.076 99.361 96.353 1.00 170.25 101 GLN B C 1
ATOM 3083 O O . GLN B 1 109 ? 90.593 99.549 95.232 1.00 168.91 101 GLN B O 1
ATOM 3089 N N . LYS B 1 110 ? 90.747 98.947 97.435 1.00 171.16 102 LYS B N 1
ATOM 3090 C CA . LYS B 1 110 ? 92.218 98.708 97.452 1.00 171.55 102 LYS B CA 1
ATOM 3091 C C . LYS B 1 110 ? 92.549 97.571 96.477 1.00 171.31 102 LYS B C 1
ATOM 3092 O O . LYS B 1 110 ? 91.838 96.544 96.501 1.00 172.16 102 LYS B O 1
ATOM 3098 N N . VAL B 1 111 ? 93.588 97.765 95.656 1.00 169.87 103 VAL B N 1
ATOM 3099 C CA . VAL B 1 111 ? 94.055 96.809 94.606 1.00 168.30 103 VAL B CA 1
ATOM 3100 C C . VAL B 1 111 ? 95.529 96.484 94.874 1.00 166.85 103 VAL B C 1
ATOM 3101 O O . VAL B 1 111 ? 96.300 97.420 95.176 1.00 167.05 103 VAL B O 1
ATOM 3105 N N . PHE B 1 112 ? 95.894 95.203 94.780 1.00 164.73 104 PHE B N 1
ATOM 3106 C CA . PHE B 1 112 ? 97.166 94.644 95.306 1.00 163.74 104 PHE B CA 1
ATOM 3107 C C . PHE B 1 112 ? 98.198 94.562 94.174 1.00 162.23 104 PHE B C 1
ATOM 3108 O O . PHE B 1 112 ? 97.857 94.084 93.073 1.00 160.23 104 PHE B O 1
ATOM 3116 N N . ILE B 1 113 ? 99.416 95.042 94.452 1.00 163.00 105 ILE B N 1
ATOM 3117 C CA . ILE B 1 113 ? 100.595 95.085 93.532 1.00 163.94 105 ILE B CA 1
ATOM 3118 C C . ILE B 1 113 ? 101.676 94.160 94.122 1.00 163.39 105 ILE B C 1
ATOM 3119 O O . ILE B 1 113 ? 101.431 93.604 95.201 1.00 164.91 105 ILE B O 1
ATOM 3124 N N . ILE B 1 114 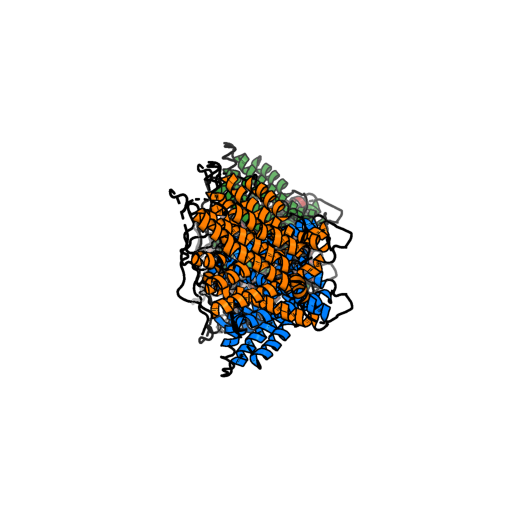? 102.791 93.930 93.418 1.00 161.57 106 ILE B N 1
ATOM 3125 C CA . ILE B 1 114 ? 103.966 93.146 93.914 1.00 160.08 106 ILE B CA 1
ATOM 3126 C C . ILE B 1 114 ? 105.048 94.137 94.381 1.00 157.83 106 ILE B C 1
ATOM 3127 O O . ILE B 1 114 ? 106.222 93.992 93.979 1.00 156.48 106 ILE B O 1
ATOM 3132 N N . ARG B 1 115 ? 104.652 95.136 95.183 1.00 156.27 107 ARG B N 1
ATOM 3133 C CA . ARG B 1 115 ? 105.570 96.022 95.956 1.00 154.08 107 ARG B CA 1
ATOM 3134 C C . ARG B 1 115 ? 106.096 95.237 97.163 1.00 149.60 107 ARG B C 1
ATOM 3135 O O . ARG B 1 115 ? 105.468 94.221 97.524 1.00 148.08 107 ARG B O 1
ATOM 3143 N N . LYS B 1 116 ? 107.203 95.693 97.758 1.00 145.14 108 LYS B N 1
ATOM 3144 C CA . LYS B 1 116 ? 107.894 95.001 98.880 1.00 143.01 108 LYS B CA 1
ATOM 3145 C C . LYS B 1 116 ? 107.900 95.917 100.110 1.00 141.85 108 LYS B C 1
ATOM 3146 O O . LYS B 1 116 ? 108.009 97.147 99.925 1.00 140.57 108 LYS B O 1
ATOM 3152 N N . SER B 1 117 ? 107.779 95.325 101.306 1.00 142.31 109 SER B N 1
ATOM 3153 C CA . SER B 1 117 ? 107.728 96.010 102.626 1.00 142.37 109 SER B CA 1
ATOM 3154 C C . SER B 1 117 ? 108.805 97.096 102.695 1.00 139.99 109 SER B C 1
ATOM 3155 O O . SER B 1 117 ? 109.997 96.754 102.553 1.00 136.38 109 SER B O 1
ATOM 3158 N N . LEU B 1 118 ? 108.383 98.347 102.908 1.00 139.20 110 LEU B N 1
ATOM 3159 C CA . LEU B 1 118 ? 109.211 99.571 102.730 1.00 139.98 110 LEU B CA 1
ATOM 3160 C C . LEU B 1 118 ? 110.547 99.415 103.471 1.00 140.45 110 LEU B C 1
ATOM 3161 O O . LEU B 1 118 ? 111.588 99.678 102.844 1.00 141.21 110 LEU B O 1
ATOM 3166 N N . LEU B 1 119 ? 110.526 98.965 104.731 1.00 140.36 111 LEU B N 1
ATOM 3167 C CA . LEU B 1 119 ? 111.750 98.826 105.572 1.00 139.82 111 LEU B CA 1
ATOM 3168 C C . LEU B 1 119 ? 112.722 97.820 104.938 1.00 141.32 111 LEU B C 1
ATOM 3169 O O . LEU B 1 119 ? 113.942 98.031 105.086 1.00 142.24 111 LEU B O 1
ATOM 3174 N N . ASP B 1 120 ? 112.215 96.777 104.266 1.00 141.97 112 ASP B N 1
ATOM 3175 C CA . ASP B 1 120 ? 113.051 95.748 103.587 1.00 143.05 112 ASP B CA 1
ATOM 3176 C C . ASP B 1 120 ? 113.782 96.384 102.396 1.00 142.64 112 ASP B C 1
ATOM 3177 O O . ASP B 1 120 ? 114.968 96.048 102.198 1.00 142.70 112 ASP B O 1
ATOM 3182 N N . GLU B 1 121 ? 113.113 97.269 101.645 1.00 141.32 113 GLU B N 1
ATOM 3183 C CA . GLU B 1 121 ? 113.708 97.973 100.472 1.00 139.23 113 GLU B CA 1
ATOM 3184 C C . GLU B 1 121 ? 114.678 99.057 100.975 1.00 139.08 113 GLU B C 1
ATOM 3185 O O . GLU B 1 121 ? 115.566 99.446 100.190 1.00 139.87 113 GLU B O 1
ATOM 3191 N N . LEU B 1 122 ? 114.519 99.519 102.223 1.00 138.01 114 LEU B N 1
ATOM 3192 C CA . LEU B 1 122 ? 115.489 100.412 102.920 1.00 138.16 114 LEU B CA 1
ATOM 3193 C C . LEU B 1 122 ? 116.698 99.602 103.405 1.00 138.15 114 LEU B C 1
ATOM 3194 O O . LEU B 1 122 ? 117.824 100.105 103.256 1.00 139.56 114 LEU B O 1
ATOM 3199 N N . MET B 1 123 ? 116.480 98.405 103.964 1.00 137.71 115 MET B N 1
ATOM 3200 C CA . MET B 1 123 ? 117.534 97.595 104.643 1.00 138.22 115 MET B CA 1
ATOM 3201 C C . MET B 1 123 ? 118.607 97.137 103.640 1.00 137.26 115 MET B C 1
ATOM 3202 O O . MET B 1 123 ? 119.718 96.805 104.095 1.00 138.24 115 MET B O 1
ATOM 3207 N N . GLU B 1 124 ? 118.303 97.117 102.336 1.00 134.57 116 GLU B N 1
ATOM 3208 C CA . GLU B 1 124 ? 119.300 96.865 101.256 1.00 133.65 116 GLU B CA 1
ATOM 3209 C C . GLU B 1 124 ? 120.318 98.018 101.198 1.00 134.26 116 GLU B C 1
ATOM 3210 O O . GLU B 1 124 ? 121.447 97.765 100.731 1.00 138.39 116 GLU B O 1
ATOM 3216 N N . VAL B 1 125 ? 119.947 99.224 101.655 1.00 131.99 117 VAL B N 1
ATOM 3217 C CA . VAL B 1 125 ? 120.891 100.361 101.896 1.00 129.84 117 VAL B CA 1
ATOM 3218 C C . VAL B 1 125 ? 121.727 100.002 103.132 1.00 129.02 117 VAL B C 1
ATOM 3219 O O . VAL B 1 125 ? 121.180 99.351 104.045 1.00 130.71 117 VAL B O 1
ATOM 3223 N N . GLN B 1 126 ? 122.992 100.428 103.167 1.00 127.40 118 GLN B N 1
ATOM 3224 C CA . GLN B 1 126 ? 124.007 99.962 104.154 1.00 127.16 118 GLN B CA 1
ATOM 3225 C C . GLN B 1 126 ? 123.750 100.607 105.527 1.00 126.12 118 GLN B C 1
ATOM 3226 O O . GLN B 1 126 ? 123.811 99.876 106.539 1.00 124.34 118 GLN B O 1
ATOM 3232 N N . HIS B 1 127 ? 123.449 101.911 105.571 1.00 125.94 119 HIS B N 1
ATOM 3233 C CA . HIS B 1 127 ? 123.348 102.726 106.818 1.00 125.68 119 HIS B CA 1
ATOM 3234 C C . HIS B 1 127 ? 122.255 102.180 107.750 1.00 125.38 119 HIS B C 1
ATOM 3235 O O . HIS B 1 127 ? 122.398 102.331 108.985 1.00 126.78 119 HIS B O 1
ATOM 3242 N N . PHE B 1 128 ? 121.210 101.563 107.190 1.00 124.35 120 PHE B N 1
ATOM 3243 C CA . PHE B 1 128 ? 120.098 100.930 107.949 1.00 123.99 120 PHE B CA 1
ATOM 3244 C C . PHE B 1 128 ? 120.534 99.553 108.463 1.00 124.01 120 PHE B C 1
ATOM 3245 O O . PHE B 1 128 ? 120.049 99.161 109.546 1.00 123.81 120 PHE B O 1
ATOM 3253 N N . ARG B 1 129 ? 121.415 98.852 107.735 1.00 124.33 121 ARG B N 1
ATOM 3254 C CA . ARG B 1 129 ? 122.092 97.624 108.242 1.00 125.12 121 ARG B CA 1
ATOM 3255 C C . ARG B 1 129 ? 122.907 98.005 109.484 1.00 125.70 121 ARG B C 1
ATOM 3256 O O . ARG B 1 129 ? 122.877 97.226 110.456 1.00 127.42 121 ARG B O 1
ATOM 3264 N N . THR B 1 130 ? 123.567 99.171 109.464 1.00 124.83 122 THR B N 1
ATOM 3265 C CA . THR B 1 130 ? 124.328 99.733 110.615 1.00 123.75 122 THR B CA 1
ATOM 3266 C C . THR B 1 130 ? 123.389 99.971 111.807 1.00 122.66 122 THR B C 1
ATOM 3267 O O . THR B 1 130 ? 123.689 99.425 112.888 1.00 122.91 122 THR B O 1
ATOM 3271 N N . ILE B 1 131 ? 122.331 100.780 111.639 1.00 120.46 123 ILE B N 1
ATOM 3272 C CA . ILE B 1 131 ? 121.354 101.098 112.732 1.00 118.89 123 ILE B CA 1
ATOM 3273 C C . ILE B 1 131 ? 120.861 99.780 113.343 1.00 118.14 123 ILE B C 1
ATOM 3274 O O . ILE B 1 131 ? 120.863 99.658 114.587 1.00 120.85 123 ILE B O 1
ATOM 3279 N N . TYR B 1 132 ? 120.428 98.851 112.488 1.00 116.29 124 TYR B N 1
ATOM 3280 C CA . TYR B 1 132 ? 119.944 97.493 112.855 1.00 115.82 124 TYR B CA 1
ATOM 3281 C C . TYR B 1 132 ? 121.004 96.782 113.715 1.00 115.20 124 TYR B C 1
ATOM 3282 O O . TYR B 1 132 ? 120.636 96.204 114.766 1.00 114.83 124 TYR B O 1
ATOM 3291 N N . HIS B 1 133 ? 122.276 96.850 113.301 1.00 116.28 125 HIS B N 1
ATOM 3292 C CA . HIS B 1 133 ? 123.443 96.248 114.007 1.00 118.30 125 HIS B CA 1
ATOM 3293 C C . HIS B 1 133 ? 123.657 96.921 115.371 1.00 118.38 125 HIS B C 1
ATOM 3294 O O . HIS B 1 133 ? 123.898 96.179 116.354 1.00 117.90 125 HIS B O 1
ATOM 3301 N N . MET B 1 134 ? 123.574 98.259 115.432 1.00 118.19 126 MET B N 1
ATOM 3302 C CA . MET B 1 134 ? 123.632 99.053 116.696 1.00 118.83 126 MET B CA 1
ATOM 3303 C C . MET B 1 134 ? 122.614 98.500 117.705 1.00 118.95 126 MET B C 1
ATOM 3304 O O . MET B 1 134 ? 122.963 98.407 118.900 1.00 120.78 126 MET B O 1
ATOM 3309 N N . PHE B 1 135 ? 121.405 98.156 117.244 1.00 117.28 127 PHE B N 1
ATOM 3310 C CA . PHE B 1 135 ? 120.284 97.680 118.102 1.00 115.32 127 PHE B CA 1
ATOM 3311 C C . PHE B 1 135 ? 120.567 96.257 118.606 1.00 114.86 127 PHE B C 1
ATOM 3312 O O . PHE B 1 135 ? 120.307 96.005 119.808 1.00 117.98 127 PHE B O 1
ATOM 3320 N N . ILE B 1 136 ? 121.095 95.365 117.756 1.00 112.38 128 ILE B N 1
ATOM 3321 C CA . ILE B 1 136 ? 121.503 93.987 118.182 1.00 112.18 128 ILE B CA 1
ATOM 3322 C C . ILE B 1 136 ? 122.679 94.106 119.163 1.00 112.03 128 ILE B C 1
ATOM 3323 O O . ILE B 1 136 ? 122.741 93.286 120.108 1.00 112.74 128 ILE B O 1
ATOM 3328 N N . ALA B 1 137 ? 123.570 95.083 118.964 1.00 112.09 129 ALA B N 1
ATOM 3329 C CA . ALA B 1 137 ? 124.689 95.372 119.894 1.00 114.80 129 ALA B CA 1
ATOM 3330 C C . ALA B 1 137 ? 124.127 95.783 121.264 1.00 115.63 129 ALA B C 1
ATOM 3331 O O . ALA B 1 137 ? 124.646 95.289 122.297 1.00 115.15 129 ALA B O 1
ATOM 3333 N N . GLY B 1 138 ? 123.091 96.632 121.269 1.00 116.49 130 GLY B N 1
ATOM 3334 C CA . GLY B 1 138 ? 122.307 96.992 122.467 1.00 118.01 130 GLY B CA 1
ATOM 3335 C C . GLY B 1 138 ? 121.851 95.760 123.234 1.00 119.79 130 GLY B C 1
ATOM 3336 O O . GLY B 1 138 ? 122.102 95.705 124.462 1.00 121.10 130 GLY B O 1
ATOM 3337 N N . LEU B 1 139 ? 121.229 94.797 122.537 1.00 121.74 131 LEU B N 1
ATOM 3338 C CA . LEU B 1 139 ? 120.787 93.491 123.111 1.00 123.09 131 LEU B CA 1
ATOM 3339 C C . LEU B 1 139 ? 121.991 92.770 123.727 1.00 123.66 131 LEU B C 1
ATOM 3340 O O . LEU B 1 139 ? 121.863 92.293 124.875 1.00 125.77 131 LEU B O 1
ATOM 3345 N N . CYS B 1 140 ? 123.101 92.682 122.987 1.00 123.24 132 CYS B N 1
ATOM 3346 C CA . CYS B 1 140 ? 124.341 91.973 123.408 1.00 124.56 132 CYS B CA 1
ATOM 3347 C C . CYS B 1 140 ? 124.905 92.597 124.695 1.00 123.81 132 CYS B C 1
ATOM 3348 O O . CYS B 1 140 ? 125.359 91.828 125.567 1.00 122.52 132 CYS B O 1
ATOM 3351 N N . VAL B 1 141 ? 124.872 93.929 124.827 1.00 122.63 133 VAL B N 1
ATOM 3352 C CA . VAL B 1 141 ? 125.320 94.636 126.070 1.00 122.11 133 VAL B CA 1
ATOM 3353 C C . VAL B 1 141 ? 124.411 94.218 127.237 1.00 122.16 133 VAL B C 1
ATOM 3354 O O . VAL B 1 141 ? 124.962 93.826 128.299 1.00 121.63 133 VAL B O 1
ATOM 3358 N N . PHE B 1 142 ? 123.086 94.283 127.048 1.00 123.31 134 PHE B N 1
ATOM 3359 C CA . PHE B 1 142 ? 122.066 93.896 128.063 1.00 124.69 134 PHE B CA 1
ATOM 3360 C C . PHE B 1 142 ? 122.317 92.454 128.527 1.00 125.80 134 PHE B C 1
ATOM 3361 O O . PHE B 1 142 ? 122.407 92.252 129.760 1.00 126.85 134 PHE B O 1
ATOM 3369 N N . ILE B 1 143 ? 122.479 91.504 127.597 1.00 126.53 135 ILE B N 1
ATOM 3370 C CA . ILE B 1 143 ? 122.663 90.056 127.932 1.00 126.82 135 ILE B CA 1
ATOM 3371 C C . ILE B 1 143 ? 123.975 89.889 128.716 1.00 126.77 135 ILE B C 1
ATOM 3372 O O . ILE B 1 143 ? 123.937 89.190 129.749 1.00 129.30 135 ILE B O 1
ATOM 3377 N N . ILE B 1 144 ? 125.069 90.535 128.284 1.00 125.80 136 ILE B N 1
ATOM 3378 C CA . ILE B 1 144 ? 126.407 90.432 128.949 1.00 126.46 136 ILE B CA 1
ATOM 3379 C C . ILE B 1 144 ? 126.310 91.020 130.363 1.00 125.76 136 ILE B C 1
ATOM 3380 O O . ILE B 1 144 ? 126.734 90.324 131.315 1.00 123.36 136 ILE B O 1
ATOM 3385 N N . SER B 1 145 ? 125.782 92.241 130.497 1.00 126.25 137 SER B N 1
ATOM 3386 C CA . SER B 1 145 ? 125.714 92.971 131.791 1.00 126.46 137 SER B CA 1
ATOM 3387 C C . SER B 1 145 ? 124.812 92.222 132.783 1.00 127.96 137 SER B C 1
ATOM 3388 O O . SER B 1 145 ? 125.250 92.033 133.942 1.00 128.56 137 SER B O 1
ATOM 3391 N N . THR B 1 146 ? 123.614 91.804 132.351 1.00 128.89 138 THR B N 1
ATOM 3392 C CA . THR B 1 146 ? 122.628 91.067 133.193 1.00 129.88 138 THR B CA 1
ATOM 3393 C C . THR B 1 146 ? 123.208 89.707 133.606 1.00 129.79 138 THR B C 1
ATOM 3394 O O . THR B 1 146 ? 123.069 89.355 134.802 1.00 128.36 138 THR B O 1
ATOM 3398 N N . LEU B 1 147 ? 123.842 88.986 132.668 1.00 130.13 139 LEU B N 1
ATOM 3399 C CA . LEU B 1 147 ? 124.542 87.696 132.935 1.00 130.04 139 LEU B CA 1
ATOM 3400 C C . LEU B 1 147 ? 125.618 87.908 134.008 1.00 130.19 139 LEU B C 1
ATOM 3401 O O . LEU B 1 147 ? 125.722 87.045 134.893 1.00 128.25 139 LEU B O 1
ATOM 3406 N N . ALA B 1 148 ? 126.377 89.007 133.928 1.00 131.84 140 ALA B N 1
ATOM 3407 C CA . ALA B 1 148 ? 127.479 89.349 134.861 1.00 134.21 140 ALA B CA 1
ATOM 3408 C C . ALA B 1 148 ? 126.929 89.761 136.237 1.00 136.05 140 ALA B C 1
ATOM 3409 O O . ALA B 1 148 ? 127.594 89.445 137.245 1.00 134.64 140 ALA B O 1
ATOM 3411 N N . ILE B 1 149 ? 125.779 90.447 136.283 1.00 138.18 141 ILE B N 1
ATOM 3412 C CA . ILE B 1 149 ? 125.158 90.960 137.545 1.00 140.36 141 ILE B CA 1
ATOM 3413 C C . ILE B 1 149 ? 124.458 89.815 138.284 1.00 142.69 141 ILE B C 1
ATOM 3414 O O . ILE B 1 149 ? 124.653 89.713 139.510 1.00 143.60 141 ILE B O 1
ATOM 3419 N N . ASP B 1 150 ? 123.643 89.023 137.578 1.00 145.67 142 ASP B N 1
ATOM 3420 C CA . ASP B 1 150 ? 122.864 87.900 138.174 1.00 148.70 142 ASP B CA 1
ATOM 3421 C C . ASP B 1 150 ? 123.791 86.714 138.487 1.00 150.02 142 ASP B C 1
ATOM 3422 O O . ASP B 1 150 ? 123.331 85.789 139.187 1.00 149.79 142 ASP B O 1
ATOM 3427 N N . PHE B 1 151 ? 125.038 86.735 137.996 1.00 151.36 143 PHE B N 1
ATOM 3428 C CA . PHE B 1 151 ? 126.111 85.760 138.333 1.00 151.60 143 PHE B CA 1
ATOM 3429 C C . PHE B 1 151 ? 126.504 85.899 139.811 1.00 151.23 143 PHE B C 1
ATOM 3430 O O . PHE B 1 151 ? 126.719 84.856 140.463 1.00 153.34 143 PHE B O 1
ATOM 3438 N N . ILE B 1 152 ? 126.591 87.138 140.314 1.00 148.66 144 ILE B N 1
ATOM 3439 C CA . ILE B 1 152 ? 127.027 87.484 141.703 1.00 147.56 144 ILE B CA 1
ATOM 3440 C C . ILE B 1 152 ? 125.814 87.992 142.494 1.00 145.70 144 ILE B C 1
ATOM 3441 O O . ILE B 1 152 ? 125.008 87.137 142.914 1.00 145.65 144 ILE B O 1
ATOM 3446 N N . LEU B 1 158 ? 118.396 82.540 138.030 1.00 180.34 150 LEU B N 1
ATOM 3447 C CA . LEU B 1 158 ? 119.561 83.078 137.267 1.00 180.98 150 LEU B CA 1
ATOM 3448 C C . LEU B 1 158 ? 119.149 84.370 136.540 1.00 181.90 150 LEU B C 1
ATOM 3449 O O . LEU B 1 158 ? 119.233 85.438 137.172 1.00 183.07 150 LEU B O 1
ATOM 3454 N N . LEU B 1 159 ? 118.679 84.274 135.288 1.00 182.21 151 LEU B N 1
ATOM 3455 C CA . LEU B 1 159 ? 118.373 85.429 134.395 1.00 180.62 151 LEU B CA 1
ATOM 3456 C C . LEU B 1 159 ? 116.995 86.006 134.759 1.00 179.37 151 LEU B C 1
ATOM 3457 O O . LEU B 1 159 ? 116.441 85.600 135.803 1.00 179.94 151 LEU B O 1
ATOM 3462 N N . GLU B 1 160 ? 116.466 86.920 133.934 1.00 176.69 152 GLU B N 1
ATOM 3463 C CA . GLU B 1 160 ? 115.083 87.464 134.042 1.00 174.52 152 GLU B CA 1
ATOM 3464 C C . GLU B 1 160 ? 114.141 86.649 133.139 1.00 174.81 152 GLU B C 1
ATOM 3465 O O . GLU B 1 160 ? 113.283 87.259 132.461 1.00 175.90 152 GLU B O 1
ATOM 3471 N N . PHE B 1 161 ? 114.284 85.316 133.157 1.00 175.14 153 PHE B N 1
ATOM 3472 C CA . PHE B 1 161 ? 113.374 84.330 132.511 1.00 175.37 153 PHE B CA 1
ATOM 3473 C C . PHE B 1 161 ? 112.039 84.268 133.274 1.00 175.70 153 PHE B C 1
ATOM 3474 O O . PHE B 1 161 ? 111.066 83.724 132.713 1.00 176.53 153 PHE B O 1
ATOM 3482 N N . ASP B 1 162 ? 112.002 84.797 134.507 1.00 176.12 154 ASP B N 1
ATOM 3483 C CA . ASP B 1 162 ? 110.838 84.774 135.437 1.00 176.32 154 ASP B CA 1
ATOM 3484 C C . ASP B 1 162 ? 109.620 85.461 134.800 1.00 175.60 154 ASP B C 1
ATOM 3485 O O . ASP B 1 162 ? 108.510 84.888 134.900 1.00 177.24 154 ASP B O 1
ATOM 3490 N N . LEU B 1 163 ? 109.813 86.630 134.175 1.00 173.68 155 LEU B N 1
ATOM 3491 C CA . LEU B 1 163 ? 108.730 87.393 133.491 1.00 173.29 155 LEU B CA 1
ATOM 3492 C C . LEU B 1 163 ? 108.139 86.539 132.364 1.00 172.67 155 LEU B C 1
ATOM 3493 O O . LEU B 1 163 ? 106.901 86.500 132.260 1.00 170.53 155 LEU B O 1
ATOM 3498 N N . LEU B 1 164 ? 108.989 85.868 131.577 1.00 173.83 156 LEU B N 1
ATOM 3499 C CA . LEU B 1 164 ? 108.559 84.947 130.487 1.00 175.24 156 LEU B CA 1
ATOM 3500 C C . LEU B 1 164 ? 107.737 83.796 131.085 1.00 176.53 156 LEU B C 1
ATOM 3501 O O . LEU B 1 164 ? 106.555 83.680 130.716 1.00 174.88 156 LEU B O 1
ATOM 3506 N N . ILE B 1 165 ? 108.317 82.999 131.991 1.00 177.54 157 ILE B N 1
ATOM 3507 C CA . ILE B 1 165 ? 107.639 81.800 132.583 1.00 178.01 157 ILE B CA 1
ATOM 3508 C C . ILE B 1 165 ? 106.351 82.227 133.308 1.00 179.87 157 ILE B C 1
ATOM 3509 O O . ILE B 1 165 ? 105.380 81.445 133.252 1.00 182.43 157 ILE B O 1
ATOM 3514 N N . PHE B 1 166 ? 106.322 83.405 133.950 1.00 179.20 158 PHE B N 1
ATOM 3515 C CA . PHE B 1 166 ? 105.109 83.939 134.631 1.00 178.30 158 PHE B CA 1
ATOM 3516 C C . PHE B 1 166 ? 104.060 84.361 133.593 1.00 179.02 158 PHE B C 1
ATOM 3517 O O . PHE B 1 166 ? 102.893 83.941 133.727 1.00 182.16 158 PHE B O 1
ATOM 3525 N N . SER B 1 167 ? 104.459 85.176 132.610 1.00 178.23 159 SER B N 1
ATOM 3526 C CA . SER B 1 167 ? 103.559 85.841 131.627 1.00 178.85 159 SER B CA 1
ATOM 3527 C C . SER B 1 167 ? 102.896 84.819 130.687 1.00 179.45 159 SER B C 1
ATOM 3528 O O . SER B 1 167 ? 101.796 85.131 130.181 1.00 180.35 159 SER B O 1
ATOM 3531 N N . PHE B 1 168 ? 103.518 83.650 130.473 1.00 179.31 160 PHE B N 1
ATOM 3532 C CA . PHE B 1 168 ? 103.022 82.554 129.593 1.00 180.48 160 PHE B CA 1
ATOM 3533 C C . PHE B 1 168 ? 102.500 81.375 130.436 1.00 181.15 160 PHE B C 1
ATOM 3534 O O . PHE B 1 168 ? 102.642 80.209 130.006 1.00 181.64 160 PHE B O 1
ATOM 3542 N N . GLY B 1 169 ? 101.868 81.684 131.576 1.00 181.87 161 GLY B N 1
ATOM 3543 C CA . GLY B 1 169 ? 101.364 80.741 132.598 1.00 183.08 161 GLY B CA 1
ATOM 3544 C C . GLY B 1 169 ? 100.695 79.507 132.013 1.00 184.54 161 GLY B C 1
ATOM 3545 O O . GLY B 1 169 ? 101.320 78.428 132.069 1.00 184.79 161 GLY B O 1
ATOM 3546 N N . GLN B 1 170 ? 99.476 79.649 131.474 1.00 186.98 162 GLN B N 1
ATOM 3547 C CA . GLN B 1 170 ? 98.668 78.529 130.909 1.00 189.75 162 GLN B CA 1
ATOM 3548 C C . GLN B 1 170 ? 98.671 78.601 129.375 1.00 189.77 162 GLN B C 1
ATOM 3549 O O . GLN B 1 170 ? 97.606 78.330 128.763 1.00 191.04 162 GLN B O 1
ATOM 3555 N N . LEU B 1 171 ? 99.834 78.875 128.769 1.00 188.44 163 LEU B N 1
ATOM 3556 C CA . LEU B 1 171 ? 99.991 78.989 127.292 1.00 188.28 163 LEU B CA 1
ATOM 3557 C C . LEU B 1 171 ? 99.431 77.747 126.594 1.00 187.40 163 LEU B C 1
ATOM 3558 O O . LEU B 1 171 ? 98.817 77.882 125.536 1.00 185.92 163 LEU B O 1
ATOM 3563 N N . PRO B 1 172 ? 99.614 76.509 127.127 1.00 187.85 164 PRO B N 1
ATOM 3564 C CA . PRO B 1 172 ? 98.895 75.341 126.611 1.00 187.76 164 PRO B CA 1
ATOM 3565 C C . PRO B 1 172 ? 97.375 75.537 126.478 1.00 186.68 164 PRO B C 1
ATOM 3566 O O . PRO B 1 172 ? 96.843 75.199 125.427 1.00 184.47 164 PRO B O 1
ATOM 3570 N N . LEU B 1 173 ? 96.721 76.080 127.515 1.00 187.16 165 LEU B N 1
ATOM 3571 C CA . LEU B 1 173 ? 95.249 76.324 127.517 1.00 187.71 165 LEU B CA 1
ATOM 3572 C C . LEU B 1 173 ? 94.930 77.420 126.492 1.00 190.06 165 LEU B C 1
ATOM 3573 O O . LEU B 1 173 ? 93.959 77.241 125.722 1.00 189.65 165 LEU B O 1
ATOM 3578 N N . ALA B 1 174 ? 95.746 78.482 126.457 1.00 193.64 166 ALA B N 1
ATOM 3579 C CA . ALA B 1 174 ? 95.632 79.630 125.522 1.00 196.56 166 ALA B CA 1
ATOM 3580 C C . ALA B 1 174 ? 95.625 79.154 124.062 1.00 198.66 166 ALA B C 1
ATOM 3581 O O . ALA B 1 174 ? 94.923 79.795 123.255 1.00 200.67 166 ALA B O 1
ATOM 3583 N N . LEU B 1 175 ? 96.366 78.088 123.731 1.00 199.30 167 LEU B N 1
ATOM 3584 C CA . LEU B 1 175 ? 96.453 77.552 122.343 1.00 199.69 167 LEU B CA 1
ATOM 3585 C C . LEU B 1 175 ? 95.313 76.554 122.076 1.00 201.47 167 LEU B C 1
ATOM 3586 O O . LEU B 1 175 ? 94.690 76.675 121.002 1.00 204.08 167 LEU B O 1
ATOM 3591 N N . VAL B 1 176 ? 94.991 75.651 123.012 1.00 202.13 168 VAL B N 1
ATOM 3592 C CA . VAL B 1 176 ? 93.854 74.686 122.847 1.00 201.92 168 VAL B CA 1
ATOM 3593 C C . VAL B 1 176 ? 92.512 75.436 122.939 1.00 201.46 168 VAL B C 1
ATOM 3594 O O . VAL B 1 176 ? 91.488 74.826 122.588 1.00 202.35 168 VAL B O 1
ATOM 3598 N N . THR B 1 177 ? 92.501 76.701 123.378 1.00 199.53 169 THR B N 1
ATOM 3599 C CA . THR B 1 177 ? 91.348 77.630 123.209 1.00 197.57 169 THR B CA 1
ATOM 3600 C C . THR B 1 177 ? 91.416 78.340 121.855 1.00 195.70 169 THR B C 1
ATOM 3601 O O . THR B 1 177 ? 90.341 78.712 121.347 1.00 193.58 169 THR B O 1
ATOM 3605 N N . TRP B 1 178 ? 92.621 78.549 121.316 1.00 194.49 170 TRP B N 1
ATOM 3606 C CA . TRP B 1 178 ? 92.821 79.123 119.959 1.00 193.83 170 TRP B CA 1
ATOM 3607 C C . TRP B 1 178 ? 92.235 78.187 118.890 1.00 195.03 170 TRP B C 1
ATOM 3608 O O . TRP B 1 178 ? 91.746 78.711 117.876 1.00 194.22 170 TRP B O 1
ATOM 3619 N N . VAL B 1 179 ? 92.284 76.865 119.098 1.00 197.56 171 VAL B N 1
ATOM 3620 C CA . VAL B 1 179 ? 91.880 75.844 118.079 1.00 199.07 171 VAL B CA 1
ATOM 3621 C C . VAL B 1 179 ? 90.366 75.898 117.847 1.00 199.80 171 VAL B C 1
ATOM 3622 O O . VAL B 1 179 ? 89.948 76.061 116.699 1.00 199.60 171 VAL B O 1
ATOM 3626 N N . PRO B 1 180 ? 89.493 75.767 118.881 1.00 201.41 172 PRO B N 1
ATOM 3627 C CA . PRO B 1 180 ? 88.046 75.902 118.694 1.00 202.43 172 PRO B CA 1
ATOM 3628 C C . PRO B 1 180 ? 87.673 77.193 117.955 1.00 203.81 172 PRO B C 1
ATOM 3629 O O . PRO B 1 180 ? 86.793 77.149 117.100 1.00 203.61 172 PRO B O 1
ATOM 3633 N N . MET B 1 181 ? 88.361 78.289 118.294 1.00 206.11 173 MET B N 1
ATOM 3634 C CA . MET B 1 181 ? 88.146 79.616 117.670 1.00 209.08 173 MET B CA 1
ATOM 3635 C C . MET B 1 181 ? 88.380 79.497 116.160 1.00 211.71 173 MET B C 1
ATOM 3636 O O . MET B 1 181 ? 87.442 79.765 115.368 1.00 214.03 173 MET B O 1
ATOM 3641 N N . PHE B 1 182 ? 89.590 79.071 115.799 1.00 212.53 174 PHE B N 1
ATOM 3642 C CA . PHE B 1 182 ? 90.086 78.932 114.407 1.00 212.06 174 PHE B CA 1
ATOM 3643 C C . PHE B 1 182 ? 89.140 78.035 113.595 1.00 211.00 174 PHE B C 1
ATOM 3644 O O . PHE B 1 182 ? 88.845 78.384 112.432 1.00 210.61 174 PHE B O 1
ATOM 3652 N N . LEU B 1 183 ? 88.677 76.923 114.182 1.00 209.86 175 LEU B N 1
ATOM 3653 C CA . LEU B 1 183 ? 87.739 75.977 113.511 1.00 208.29 175 LEU B CA 1
ATOM 3654 C C . LEU B 1 183 ? 86.374 76.648 113.300 1.00 206.99 175 LEU B C 1
ATOM 3655 O O . LEU B 1 183 ? 85.790 76.444 112.210 1.00 205.88 175 LEU B O 1
ATOM 3660 N N . SER B 1 184 ? 85.889 77.418 114.285 1.00 206.24 176 SER B N 1
ATOM 3661 C CA . SER B 1 184 ? 84.600 78.162 114.214 1.00 206.23 176 SER B CA 1
ATOM 3662 C C . SER B 1 184 ? 84.633 79.144 113.033 1.00 206.55 176 SER B C 1
ATOM 3663 O O . SER B 1 184 ? 83.755 79.024 112.140 1.00 206.83 176 SER B O 1
ATOM 3666 N N . THR B 1 185 ? 85.622 80.050 113.019 1.00 207.75 177 THR B N 1
ATOM 3667 C CA . THR B 1 185 ? 85.827 81.079 111.955 1.00 209.38 177 THR B CA 1
ATOM 3668 C C . THR B 1 185 ? 86.130 80.424 110.599 1.00 210.24 177 THR B C 1
ATOM 3669 O O . THR B 1 185 ? 85.849 81.074 109.578 1.00 210.27 177 THR B O 1
ATOM 3673 N N . LEU B 1 186 ? 86.732 79.228 110.577 1.00 210.63 178 LEU B N 1
ATOM 3674 C CA . LEU B 1 186 ? 87.038 78.509 109.309 1.00 210.36 178 LEU B CA 1
ATOM 3675 C C . LEU B 1 186 ? 85.739 77.962 108.701 1.00 211.31 178 LEU B C 1
ATOM 3676 O O . LEU B 1 186 ? 85.546 78.152 107.483 1.00 212.28 178 LEU B O 1
ATOM 3681 N N . LEU B 1 187 ? 84.879 77.329 109.508 1.00 211.90 179 LEU B N 1
ATOM 3682 C CA . LEU B 1 187 ? 83.701 76.567 109.004 1.00 211.45 179 LEU B CA 1
ATOM 3683 C C . LEU B 1 187 ? 82.442 77.447 108.960 1.00 210.48 179 LEU B C 1
ATOM 3684 O O . LEU B 1 187 ? 81.814 77.482 107.879 1.00 210.20 179 LEU B O 1
ATOM 3689 N N . ALA B 1 188 ? 82.082 78.130 110.056 1.00 209.98 180 ALA B N 1
ATOM 3690 C CA . ALA B 1 188 ? 80.754 78.780 110.223 1.00 210.18 180 ALA B CA 1
ATOM 3691 C C . ALA B 1 188 ? 80.501 79.821 109.126 1.00 210.99 180 ALA B C 1
ATOM 3692 O O . ALA B 1 188 ? 79.465 79.749 108.459 1.00 210.95 180 ALA B O 1
ATOM 3694 N N . PRO B 1 189 ? 81.416 80.796 108.877 1.00 212.17 181 PRO B N 1
ATOM 3695 C CA . PRO B 1 189 ? 81.217 81.808 107.831 1.00 213.92 181 PRO B CA 1
ATOM 3696 C C . PRO B 1 189 ? 80.946 81.226 106.435 1.00 216.53 181 PRO B C 1
ATOM 3697 O O . PRO B 1 189 ? 80.027 81.691 105.767 1.00 218.63 181 PRO B O 1
ATOM 3701 N N . TYR B 1 190 ? 81.723 80.210 106.048 1.00 218.31 182 TYR B N 1
ATOM 3702 C CA . TYR B 1 190 ? 81.701 79.614 104.688 1.00 220.32 182 TYR B CA 1
ATOM 3703 C C . TYR B 1 190 ? 80.394 78.841 104.469 1.00 221.45 182 TYR B C 1
ATOM 3704 O O . TYR B 1 190 ? 79.713 79.095 103.446 1.00 222.17 182 TYR B O 1
ATOM 3713 N N . GLN B 1 191 ? 80.063 77.932 105.395 1.00 222.32 183 GLN B N 1
ATOM 3714 C CA . GLN B 1 191 ? 78.836 77.088 105.344 1.00 222.78 183 GLN B CA 1
ATOM 3715 C C . GLN B 1 191 ? 77.600 77.988 105.305 1.00 222.44 183 GLN B C 1
ATOM 3716 O O . GLN B 1 191 ? 76.687 77.702 104.496 1.00 223.14 183 GLN B O 1
ATOM 3722 N N . ALA B 1 192 ? 77.580 79.022 106.152 1.00 220.94 184 ALA B N 1
ATOM 3723 C CA . ALA B 1 192 ? 76.523 80.055 106.162 1.00 219.73 184 ALA B CA 1
ATOM 3724 C C . ALA B 1 192 ? 76.393 80.662 104.768 1.00 219.99 184 ALA B C 1
ATOM 3725 O O . ALA B 1 192 ? 75.277 80.643 104.252 1.00 218.53 184 ALA B O 1
ATOM 3727 N N . LEU B 1 193 ? 77.496 81.155 104.190 1.00 222.21 185 LEU B N 1
ATOM 3728 C CA . LEU B 1 193 ? 77.478 81.819 102.857 1.00 224.64 185 LEU B CA 1
ATOM 3729 C C . LEU B 1 193 ? 76.967 80.833 101.797 1.00 224.22 185 LEU B C 1
ATOM 3730 O O . LEU B 1 193 ? 76.054 81.219 101.028 1.00 224.72 185 LEU B O 1
ATOM 3735 N N . ARG B 1 194 ? 77.502 79.605 101.791 1.00 223.00 186 ARG B N 1
ATOM 3736 C CA . ARG B 1 194 ? 77.227 78.574 100.750 1.00 221.82 186 ARG B CA 1
ATOM 3737 C C . ARG B 1 194 ? 75.743 78.175 100.771 1.00 222.54 186 ARG B C 1
ATOM 3738 O O . ARG B 1 194 ? 75.161 78.062 99.673 1.00 222.05 186 ARG B O 1
ATOM 3746 N N . LEU B 1 195 ? 75.157 77.971 101.959 1.00 224.03 187 LEU B N 1
ATOM 3747 C CA . LEU B 1 195 ? 73.725 77.583 102.123 1.00 225.36 187 LEU B CA 1
ATOM 3748 C C . LEU B 1 195 ? 72.816 78.810 101.955 1.00 226.26 187 LEU B C 1
ATOM 3749 O O . LEU B 1 195 ? 71.764 78.668 101.302 1.00 227.70 187 LEU B O 1
ATOM 3754 N N . TRP B 1 196 ? 73.195 79.958 102.529 1.00 226.28 188 TRP B N 1
ATOM 3755 C CA . TRP B 1 196 ? 72.457 81.251 102.434 1.00 226.17 188 TRP B CA 1
ATOM 3756 C C . TRP B 1 196 ? 72.359 81.698 100.969 1.00 224.07 188 TRP B C 1
ATOM 3757 O O . TRP B 1 196 ? 71.310 82.270 100.606 1.00 224.46 188 TRP B O 1
ATOM 3768 N N . ALA B 1 197 ? 73.390 81.426 100.157 1.00 221.88 189 ALA B N 1
ATOM 3769 C CA . ALA B 1 197 ? 73.426 81.724 98.704 1.00 220.76 189 ALA B CA 1
ATOM 3770 C C . ALA B 1 197 ? 72.883 80.538 97.886 1.00 220.18 189 ALA B C 1
ATOM 3771 O O . ALA B 1 197 ? 73.381 80.333 96.757 1.00 220.91 189 ALA B O 1
ATOM 3773 N N . ARG B 1 198 ? 71.895 79.799 98.414 1.00 219.08 190 ARG B N 1
ATOM 3774 C CA . ARG B 1 198 ? 71.284 78.607 97.759 1.00 217.89 190 ARG B CA 1
ATOM 3775 C C . ARG B 1 198 ? 69.754 78.753 97.753 1.00 215.04 190 ARG B C 1
ATOM 3776 O O . ARG B 1 198 ? 69.054 77.746 98.004 1.00 214.17 190 ARG B O 1
ATOM 3784 N N . GLY B 1 199 ? 69.256 79.960 97.455 1.00 212.15 191 GLY B N 1
ATOM 3785 C CA . GLY B 1 199 ? 67.812 80.262 97.370 1.00 210.95 191 GLY B CA 1
ATOM 3786 C C . GLY B 1 199 ? 67.550 81.729 97.071 1.00 209.55 191 GLY B C 1
ATOM 3787 O O . GLY B 1 199 ? 68.351 82.308 96.308 1.00 208.26 191 GLY B O 1
ATOM 3788 N N . GLY B 1 206 ? 67.947 81.004 105.019 1.00 209.30 198 GLY B N 1
ATOM 3789 C CA . GLY B 1 206 ? 67.784 79.705 105.705 1.00 210.41 198 GLY B CA 1
ATOM 3790 C C . GLY B 1 206 ? 68.327 79.735 107.125 1.00 212.18 198 GLY B C 1
ATOM 3791 O O . GLY B 1 206 ? 68.035 80.712 107.844 1.00 211.96 198 GLY B O 1
ATOM 3792 N N . LEU B 1 207 ? 69.089 78.705 107.514 1.00 214.96 199 LEU B N 1
ATOM 3793 C CA . LEU B 1 207 ? 69.695 78.567 108.870 1.00 216.99 199 LEU B CA 1
ATOM 3794 C C . LEU B 1 207 ? 70.938 79.459 109.000 1.00 218.17 199 LEU B C 1
ATOM 3795 O O . LEU B 1 207 ? 71.283 79.784 110.150 1.00 218.15 199 LEU B O 1
ATOM 3800 N N . GLY B 1 208 ? 71.589 79.823 107.886 1.00 219.46 200 GLY B N 1
ATOM 3801 C CA . GLY B 1 208 ? 72.808 80.660 107.858 1.00 220.36 200 GLY B CA 1
ATOM 3802 C C . GLY B 1 208 ? 72.676 81.892 108.739 1.00 221.62 200 GLY B C 1
ATOM 3803 O O . GLY B 1 208 ? 73.567 82.104 109.598 1.00 221.14 200 GLY B O 1
ATOM 3804 N N . CYS B 1 209 ? 71.580 82.641 108.560 1.00 223.16 201 CYS B N 1
ATOM 3805 C CA . CYS B 1 209 ? 71.192 83.847 109.346 1.00 223.35 201 CYS B CA 1
ATOM 3806 C C . CYS B 1 209 ? 71.235 83.550 110.853 1.00 222.25 201 CYS B C 1
ATOM 3807 O O . CYS B 1 209 ? 71.609 84.464 111.616 1.00 220.91 201 CYS B O 1
ATOM 3810 N N . ALA B 1 210 ? 70.872 82.325 111.256 1.00 221.66 202 ALA B N 1
ATOM 3811 C CA . ALA B 1 210 ? 70.947 81.821 112.650 1.00 220.85 202 ALA B CA 1
ATOM 3812 C C . ALA B 1 210 ? 72.342 81.244 112.941 1.00 220.81 202 ALA B C 1
ATOM 3813 O O . ALA B 1 210 ? 72.852 81.508 114.051 1.00 220.79 202 ALA B O 1
ATOM 3815 N N . LEU B 1 211 ? 72.932 80.498 111.993 1.00 220.72 203 LEU B N 1
ATOM 3816 C CA . LEU B 1 211 ? 74.220 79.762 112.168 1.00 219.98 203 LEU B CA 1
ATOM 3817 C C . LEU B 1 211 ? 75.322 80.757 112.554 1.00 219.31 203 LEU B C 1
ATOM 3818 O O . LEU B 1 211 ? 75.939 80.561 113.623 1.00 219.07 203 LEU B O 1
ATOM 3823 N N . LEU B 1 212 ? 75.544 81.783 111.723 1.00 218.70 204 LEU B N 1
ATOM 3824 C CA . LEU B 1 212 ? 76.618 82.800 111.916 1.00 218.11 204 LEU B CA 1
ATOM 3825 C C . LEU B 1 212 ? 76.402 83.551 113.226 1.00 215.45 204 LEU B C 1
ATOM 3826 O O . LEU B 1 212 ? 77.377 83.713 113.971 1.00 214.70 204 LEU B O 1
ATOM 3831 N N . ALA B 1 213 ? 75.174 84.016 113.458 1.00 212.78 205 ALA B N 1
ATOM 3832 C CA . ALA B 1 213 ? 74.755 84.754 114.671 1.00 211.19 205 ALA B CA 1
ATOM 3833 C C . ALA B 1 213 ? 74.948 83.882 115.920 1.00 209.51 205 ALA B C 1
ATOM 3834 O O . ALA B 1 213 ? 75.247 84.457 116.982 1.00 207.05 205 ALA B O 1
ATOM 3836 N N . ALA B 1 214 ? 74.777 82.559 115.797 1.00 209.40 206 ALA B N 1
ATOM 3837 C CA . ALA B 1 214 ? 74.949 81.578 116.898 1.00 209.98 206 ALA B CA 1
ATOM 3838 C C . ALA B 1 214 ? 76.433 81.223 117.086 1.00 210.27 206 ALA B C 1
ATOM 3839 O O . ALA B 1 214 ? 76.811 80.943 118.242 1.00 211.03 206 ALA B O 1
ATOM 3841 N N . HIS B 1 215 ? 77.238 81.235 116.012 1.00 210.15 207 HIS B N 1
ATOM 3842 C CA . HIS B 1 215 ? 78.697 80.919 116.032 1.00 209.08 207 HIS B CA 1
ATOM 3843 C C . HIS B 1 215 ? 79.547 82.188 115.847 1.00 205.44 207 HIS B C 1
ATOM 3844 O O . HIS B 1 215 ? 80.746 82.050 115.526 1.00 203.20 207 HIS B O 1
ATOM 3851 N N . ALA B 1 216 ? 78.959 83.371 116.062 1.00 202.98 208 ALA B N 1
ATOM 3852 C CA . ALA B 1 216 ? 79.671 84.648 116.312 1.00 201.30 208 ALA B CA 1
ATOM 3853 C C . ALA B 1 216 ? 79.840 84.838 117.825 1.00 199.27 208 ALA B C 1
ATOM 3854 O O . ALA B 1 216 ? 80.604 85.742 118.217 1.00 198.82 208 ALA B O 1
ATOM 3856 N N . VAL B 1 217 ? 79.159 84.013 118.632 1.00 197.54 209 VAL B N 1
ATOM 3857 C CA . VAL B 1 217 ? 79.151 84.070 120.125 1.00 197.77 209 VAL B CA 1
ATOM 3858 C C . VAL B 1 217 ? 80.250 83.152 120.678 1.00 198.17 209 VAL B C 1
ATOM 3859 O O . VAL B 1 217 ? 80.818 83.516 121.723 1.00 197.83 209 VAL B O 1
ATOM 3863 N N . VAL B 1 218 ? 80.544 82.023 120.017 1.00 198.98 210 VAL B N 1
ATOM 3864 C CA . VAL B 1 218 ? 81.636 81.081 120.423 1.00 200.48 210 VAL B CA 1
ATOM 3865 C C . VAL B 1 218 ? 82.938 81.892 120.513 1.00 203.84 210 VAL B C 1
ATOM 3866 O O . VAL B 1 218 ? 83.549 81.900 121.599 1.00 205.19 210 VAL B O 1
ATOM 3870 N N . LEU B 1 219 ? 83.279 82.624 119.444 1.00 206.44 211 LEU B N 1
ATOM 3871 C CA . LEU B 1 219 ? 84.503 83.472 119.332 1.00 207.28 211 LEU B CA 1
ATOM 3872 C C . LEU B 1 219 ? 84.388 84.766 120.144 1.00 204.56 211 LEU B C 1
ATOM 3873 O O . LEU B 1 219 ? 85.383 85.505 120.174 1.00 203.64 211 LEU B O 1
ATOM 3878 N N . CYS B 1 220 ? 83.228 85.052 120.739 1.00 202.05 212 CYS B N 1
ATOM 3879 C CA . CYS B 1 220 ? 82.973 86.256 121.572 1.00 200.30 212 CYS B CA 1
ATOM 3880 C C . CYS B 1 220 ? 82.883 85.879 123.058 1.00 199.14 212 CYS B C 1
ATOM 3881 O O . CYS B 1 220 ? 83.386 86.663 123.884 1.00 198.85 212 CYS B O 1
ATOM 3884 N N . ALA B 1 221 ? 82.270 84.732 123.381 1.00 198.20 213 ALA B N 1
ATOM 3885 C CA . ALA B 1 221 ? 82.022 84.252 124.763 1.00 197.80 213 ALA B CA 1
ATOM 3886 C C . ALA B 1 221 ? 83.204 83.408 125.259 1.00 197.31 213 ALA B C 1
ATOM 3887 O O . ALA B 1 221 ? 83.680 83.689 126.379 1.00 195.68 213 ALA B O 1
ATOM 3889 N N . LEU B 1 222 ? 83.660 82.427 124.464 1.00 197.23 214 LEU B N 1
ATOM 3890 C CA . LEU B 1 222 ? 84.716 81.451 124.866 1.00 197.45 214 LEU B CA 1
ATOM 3891 C C . LEU B 1 222 ? 85.995 82.176 125.289 1.00 198.95 214 LEU B C 1
ATOM 3892 O O . LEU B 1 222 ? 86.488 81.921 126.388 1.00 199.40 214 LEU B O 1
ATOM 3897 N N . PRO B 1 223 ? 86.571 83.105 124.481 1.00 200.39 215 PRO B N 1
ATOM 3898 C CA . PRO B 1 223 ? 87.869 83.695 124.821 1.00 201.28 215 PRO B CA 1
ATOM 3899 C C . PRO B 1 223 ? 87.856 84.589 126.074 1.00 201.13 215 PRO B C 1
ATOM 3900 O O . PRO B 1 223 ? 88.932 84.901 126.541 1.00 202.01 215 PRO B O 1
ATOM 3904 N N . VAL B 1 224 ? 86.671 84.962 126.578 1.00 199.54 216 VAL B N 1
ATOM 3905 C CA . VAL B 1 224 ? 86.473 85.701 127.864 1.00 198.47 216 VAL B CA 1
ATOM 3906 C C . VAL B 1 224 ? 86.352 84.682 129.005 1.00 195.79 216 VAL B C 1
ATOM 3907 O O . VAL B 1 224 ? 87.043 84.865 130.035 1.00 195.71 216 VAL B O 1
ATOM 3911 N N . HIS B 1 225 ? 85.498 83.667 128.829 1.00 193.11 217 HIS B N 1
ATOM 3912 C CA . HIS B 1 225 ? 85.224 82.591 129.823 1.00 192.97 217 HIS B CA 1
ATOM 3913 C C . HIS B 1 225 ? 86.523 81.871 130.200 1.00 190.95 217 HIS B C 1
ATOM 3914 O O . HIS B 1 225 ? 86.726 81.648 131.401 1.00 191.30 217 HIS B O 1
ATOM 3921 N N . VAL B 1 226 ? 87.381 81.542 129.230 1.00 188.83 218 VAL B N 1
ATOM 3922 C CA . VAL B 1 226 ? 88.651 80.805 129.513 1.00 188.41 218 VAL B CA 1
ATOM 3923 C C . VAL B 1 226 ? 89.709 81.786 130.047 1.00 188.69 218 VAL B C 1
ATOM 3924 O O . VAL B 1 226 ? 90.672 81.310 130.674 1.00 189.35 218 VAL B O 1
ATOM 3928 N N . ALA B 1 227 ? 89.540 83.097 129.837 1.00 189.08 219 ALA B N 1
ATOM 3929 C CA . ALA B 1 227 ? 90.495 84.148 130.265 1.00 189.48 219 ALA B CA 1
ATOM 3930 C C . ALA B 1 227 ? 90.213 84.609 131.701 1.00 189.24 219 ALA B C 1
ATOM 3931 O O . ALA B 1 227 ? 91.195 84.869 132.422 1.00 189.32 219 ALA B O 1
ATOM 3933 N N . VAL B 1 228 ? 88.940 84.724 132.099 1.00 189.03 220 VAL B N 1
ATOM 3934 C CA . VAL B 1 228 ? 88.529 85.265 133.433 1.00 188.94 220 VAL B CA 1
ATOM 3935 C C . VAL B 1 228 ? 88.341 84.111 134.428 1.00 187.19 220 VAL B C 1
ATOM 3936 O O . VAL B 1 228 ? 88.888 84.214 135.546 1.00 187.29 220 VAL B O 1
ATOM 3940 N N . GLU B 1 229 ? 87.613 83.057 134.040 1.00 185.52 221 GLU B N 1
ATOM 3941 C CA . GLU B 1 229 ? 87.177 81.962 134.955 1.00 184.51 221 GLU B CA 1
ATOM 3942 C C . GLU B 1 229 ? 88.372 81.062 135.316 1.00 184.52 221 GLU B C 1
ATOM 3943 O O . GLU B 1 229 ? 88.251 80.323 136.314 1.00 185.19 221 GLU B O 1
ATOM 3949 N N . HIS B 1 230 ? 89.469 81.115 134.545 1.00 183.68 222 HIS B N 1
ATOM 3950 C CA . HIS B 1 230 ? 90.705 80.305 134.744 1.00 182.55 222 HIS B CA 1
ATOM 3951 C C . HIS B 1 230 ? 91.883 81.164 135.238 1.00 180.82 222 HIS B C 1
ATOM 3952 O O . HIS B 1 230 ? 92.938 80.564 135.528 1.00 179.56 222 HIS B O 1
ATOM 3959 N N . GLN B 1 231 ? 91.720 82.493 135.343 1.00 180.14 223 GLN B N 1
ATOM 3960 C CA . GLN B 1 231 ? 92.737 83.443 135.883 1.00 180.36 223 GLN B CA 1
ATOM 3961 C C . GLN B 1 231 ? 94.056 83.285 135.111 1.00 180.78 223 GLN B C 1
ATOM 3962 O O . GLN B 1 231 ? 95.052 82.830 135.715 1.00 181.51 223 GLN B O 1
ATOM 3968 N N . LEU B 1 232 ? 94.054 83.626 133.819 1.00 180.74 224 LEU B N 1
ATOM 3969 C CA . LEU B 1 232 ? 95.266 83.614 132.954 1.00 180.26 224 LEU B CA 1
ATOM 3970 C C . LEU B 1 232 ? 96.141 84.823 133.285 1.00 177.63 224 LEU B C 1
ATOM 3971 O O . LEU B 1 232 ? 95.646 85.828 133.792 1.00 174.09 224 LEU B O 1
ATOM 3976 N N . PRO B 1 233 ? 97.467 84.764 133.007 1.00 177.94 225 PRO B N 1
ATOM 3977 C CA . PRO B 1 233 ? 98.336 85.941 133.082 1.00 179.39 225 PRO B CA 1
ATOM 3978 C C . PRO B 1 233 ? 98.046 86.935 131.957 1.00 181.11 225 PRO B C 1
ATOM 3979 O O . PRO B 1 233 ? 97.180 86.680 131.123 1.00 180.22 225 PRO B O 1
ATOM 3983 N N . PRO B 1 234 ? 98.741 88.098 131.888 1.00 183.88 226 PRO B N 1
ATOM 3984 C CA . PRO B 1 234 ? 98.534 89.048 130.792 1.00 186.18 226 PRO B CA 1
ATOM 3985 C C . PRO B 1 234 ? 98.922 88.524 129.395 1.00 188.70 226 PRO B C 1
ATOM 3986 O O . PRO B 1 234 ? 98.071 88.554 128.524 1.00 190.67 226 PRO B O 1
ATOM 3990 N N . ALA B 1 235 ? 100.161 88.050 129.209 1.00 189.55 227 ALA B N 1
ATOM 3991 C CA . ALA B 1 235 ? 100.750 87.744 127.879 1.00 188.80 227 ALA B CA 1
ATOM 3992 C C . ALA B 1 235 ? 100.074 86.524 127.237 1.00 188.18 227 ALA B C 1
ATOM 3993 O O . ALA B 1 235 ? 99.895 86.540 126.004 1.00 189.29 227 ALA B O 1
ATOM 3995 N N . SER B 1 236 ? 99.726 85.505 128.030 1.00 186.39 228 SER B N 1
ATOM 3996 C CA . SER B 1 236 ? 99.008 84.283 127.572 1.00 184.13 228 SER B CA 1
ATOM 3997 C C . SER B 1 236 ? 97.531 84.593 127.277 1.00 182.77 228 SER B C 1
ATOM 3998 O O . SER B 1 236 ? 96.877 83.736 126.646 1.00 181.53 228 SER B O 1
ATOM 4001 N N . ARG B 1 237 ? 97.027 85.758 127.711 1.00 182.36 229 ARG B N 1
ATOM 4002 C CA . ARG B 1 237 ? 95.629 86.222 127.486 1.00 182.60 229 ARG B CA 1
ATOM 4003 C C . ARG B 1 237 ? 95.544 87.039 126.190 1.00 185.59 229 ARG B C 1
ATOM 4004 O O . ARG B 1 237 ? 94.592 86.796 125.413 1.00 185.60 229 ARG B O 1
ATOM 4012 N N . CYS B 1 238 ? 96.486 87.971 125.976 1.00 188.57 230 CYS B N 1
ATOM 4013 C CA . CYS B 1 238 ? 96.544 88.886 124.797 1.00 189.23 230 CYS B CA 1
ATOM 4014 C C . CYS B 1 238 ? 96.457 88.077 123.495 1.00 189.29 230 CYS B C 1
ATOM 4015 O O . CYS B 1 238 ? 95.783 88.557 122.555 1.00 190.38 230 CYS B O 1
ATOM 4018 N N . VAL B 1 239 ? 97.067 86.883 123.465 1.00 188.44 231 VAL B N 1
ATOM 4019 C CA . VAL B 1 239 ? 96.956 85.896 122.347 1.00 188.01 231 VAL B CA 1
ATOM 4020 C C . VAL B 1 239 ? 95.476 85.800 121.949 1.00 189.04 231 VAL B C 1
ATOM 4021 O O . VAL B 1 239 ? 95.148 86.258 120.843 1.00 191.05 231 VAL B O 1
ATOM 4025 N N . LEU B 1 240 ? 94.618 85.297 122.845 1.00 188.94 232 LEU B N 1
ATOM 4026 C CA . LEU B 1 240 ? 93.159 85.099 122.601 1.00 188.38 232 LEU B CA 1
ATOM 4027 C C . LEU B 1 240 ? 92.465 86.431 122.284 1.00 186.21 232 LEU B C 1
ATOM 4028 O O . LEU B 1 240 ? 91.542 86.409 121.433 1.00 185.91 232 LEU B O 1
ATOM 4033 N N . VAL B 1 241 ? 92.884 87.538 122.917 1.00 183.06 233 VAL B N 1
ATOM 4034 C CA . VAL B 1 241 ? 92.320 88.900 122.650 1.00 181.70 233 VAL B CA 1
ATOM 4035 C C . VAL B 1 241 ? 92.490 89.186 121.158 1.00 181.62 233 VAL B C 1
ATOM 4036 O O . VAL B 1 241 ? 91.471 89.394 120.476 1.00 184.17 233 VAL B O 1
ATOM 4040 N N . PHE B 1 242 ? 93.738 89.172 120.683 1.00 180.21 234 PHE B N 1
ATOM 4041 C CA . PHE B 1 242 ? 94.105 89.477 119.275 1.00 179.44 234 PHE B CA 1
ATOM 4042 C C . PHE B 1 242 ? 93.416 88.497 118.321 1.00 181.04 234 PHE B C 1
ATOM 4043 O O . PHE B 1 242 ? 93.003 88.938 117.243 1.00 181.87 234 PHE B O 1
ATOM 4051 N N . GLU B 1 243 ? 93.276 87.227 118.712 1.00 182.77 235 GLU B N 1
ATOM 4052 C CA . GLU B 1 243 ? 92.728 86.153 117.841 1.00 184.99 235 GLU B CA 1
ATOM 4053 C C . GLU B 1 243 ? 91.209 86.313 117.698 1.00 183.49 235 GLU B C 1
ATOM 4054 O O . GLU B 1 243 ? 90.707 86.055 116.577 1.00 182.45 235 GLU B O 1
ATOM 4060 N N . GLN B 1 244 ? 90.507 86.759 118.749 1.00 182.53 236 GLN B N 1
ATOM 4061 C CA . GLN B 1 244 ? 89.035 86.981 118.687 1.00 182.48 236 GLN B CA 1
ATOM 4062 C C . GLN B 1 244 ? 88.757 88.214 117.814 1.00 182.69 236 GLN B C 1
ATOM 4063 O O . GLN B 1 244 ? 87.858 88.116 116.958 1.00 183.04 236 GLN B O 1
ATOM 4069 N N . VAL B 1 245 ? 89.519 89.304 117.982 1.00 183.08 237 VAL B N 1
ATOM 4070 C CA . VAL B 1 245 ? 89.337 90.562 117.193 1.00 183.61 237 VAL B CA 1
ATOM 4071 C C . VAL B 1 245 ? 89.753 90.274 115.744 1.00 182.42 237 VAL B C 1
ATOM 4072 O O . VAL B 1 245 ? 89.037 90.730 114.826 1.00 180.95 237 VAL B O 1
ATOM 4076 N N . ARG B 1 246 ? 90.843 89.518 115.557 1.00 181.81 238 ARG B N 1
ATOM 4077 C CA . ARG B 1 246 ? 91.383 89.131 114.226 1.00 181.87 238 ARG B CA 1
ATOM 4078 C C . ARG B 1 246 ? 90.299 88.372 113.454 1.00 180.25 238 ARG B C 1
ATOM 4079 O O . ARG B 1 246 ? 90.009 88.779 112.313 1.00 180.32 238 ARG B O 1
ATOM 4087 N N . PHE B 1 247 ? 89.706 87.336 114.059 1.00 178.55 239 PHE B N 1
ATOM 4088 C CA . PHE B 1 247 ? 88.709 86.453 113.394 1.00 178.25 239 PHE B CA 1
ATOM 4089 C C . PHE B 1 247 ? 87.405 87.220 113.143 1.00 178.79 239 PHE B C 1
ATOM 4090 O O . PHE B 1 247 ? 86.896 87.107 112.011 1.00 179.87 239 PHE B O 1
ATOM 4098 N N . LEU B 1 248 ? 86.906 87.984 114.124 1.00 178.05 240 LEU B N 1
ATOM 4099 C CA . LEU B 1 248 ? 85.757 88.918 113.938 1.00 177.94 240 LEU B CA 1
ATOM 4100 C C . LEU B 1 248 ? 86.007 89.762 112.683 1.00 179.28 240 LEU B C 1
ATOM 4101 O O . LEU B 1 248 ? 85.155 89.726 111.760 1.00 182.24 240 LEU B O 1
ATOM 4106 N N . MET B 1 249 ? 87.154 90.453 112.652 1.00 178.48 241 MET B N 1
ATOM 4107 C CA . MET B 1 249 ? 87.551 91.395 111.570 1.00 178.79 241 MET B CA 1
ATOM 4108 C C . MET B 1 249 ? 87.478 90.690 110.209 1.00 179.39 241 MET B C 1
ATOM 4109 O O . MET B 1 249 ? 86.674 91.142 109.379 1.00 178.50 241 MET B O 1
ATOM 4114 N N . LYS B 1 250 ? 88.233 89.604 110.003 1.00 180.97 242 LYS B N 1
ATOM 4115 C CA . LYS B 1 250 ? 88.419 89.003 108.650 1.00 183.15 242 LYS B CA 1
ATOM 4116 C C . LYS B 1 250 ? 87.239 88.089 108.279 1.00 182.52 242 LYS B C 1
ATOM 4117 O O . LYS B 1 250 ? 86.947 88.004 107.066 1.00 183.59 242 LYS B O 1
ATOM 4123 N N . SER B 1 251 ? 86.559 87.459 109.248 1.00 181.83 243 SER B N 1
ATOM 4124 C CA . SER B 1 251 ? 85.308 86.685 109.001 1.00 181.56 243 SER B CA 1
ATOM 4125 C C . SER B 1 251 ? 84.228 87.624 108.446 1.00 182.71 243 SER B C 1
ATOM 4126 O O . SER B 1 251 ? 83.602 87.270 107.416 1.00 181.03 243 SER B O 1
ATOM 4129 N N . TYR B 1 252 ? 84.033 88.782 109.090 1.00 185.87 244 TYR B N 1
ATOM 4130 C CA . TYR B 1 252 ? 83.062 89.825 108.660 1.00 189.39 244 TYR B CA 1
ATOM 4131 C C . TYR B 1 252 ? 83.468 90.380 107.285 1.00 192.42 244 TYR B C 1
ATOM 4132 O O . TYR B 1 252 ? 82.568 90.537 106.426 1.00 192.37 244 TYR B O 1
ATOM 4141 N N . SER B 1 253 ? 84.763 90.671 107.089 1.00 196.64 245 SER B N 1
ATOM 4142 C CA . SER B 1 253 ? 85.357 91.126 105.800 1.00 199.93 245 SER B CA 1
ATOM 4143 C C . SER B 1 253 ? 84.944 90.168 104.683 1.00 202.29 245 SER B C 1
ATOM 4144 O O . SER B 1 253 ? 84.297 90.626 103.713 1.00 204.30 245 SER B O 1
ATOM 4147 N N . PHE B 1 254 ? 85.322 88.894 104.834 1.00 202.45 246 PHE B N 1
ATOM 4148 C CA . PHE B 1 254 ? 84.989 87.783 103.905 1.00 201.10 246 PHE B CA 1
ATOM 4149 C C . PHE B 1 254 ? 83.503 87.848 103.538 1.00 200.35 246 PHE B C 1
ATOM 4150 O O . PHE B 1 254 ? 83.182 87.857 102.327 1.00 199.64 246 PHE B O 1
ATOM 4158 N N . LEU B 1 255 ? 82.634 87.885 104.556 1.00 199.56 247 LEU B N 1
ATOM 4159 C CA . LEU B 1 255 ? 81.158 87.843 104.377 1.00 199.54 247 LEU B CA 1
ATOM 4160 C C . LEU B 1 255 ? 80.704 89.047 103.543 1.00 197.84 247 LEU B C 1
ATOM 4161 O O . LEU B 1 255 ? 80.092 88.823 102.480 1.00 196.78 247 LEU B O 1
ATOM 4166 N N . ARG B 1 256 ? 81.023 90.267 103.989 1.00 196.65 248 ARG B N 1
ATOM 4167 C CA . ARG B 1 256 ? 80.558 91.533 103.352 1.00 197.22 248 ARG B CA 1
ATOM 4168 C C . ARG B 1 256 ? 81.190 91.708 101.961 1.00 196.68 248 ARG B C 1
ATOM 4169 O O . ARG B 1 256 ? 80.607 92.463 101.159 1.00 196.79 248 ARG B O 1
ATOM 4177 N N . GLU B 1 257 ? 82.323 91.051 101.672 1.00 196.77 249 GLU B N 1
ATOM 4178 C CA . GLU B 1 257 ? 82.931 91.024 100.310 1.00 197.86 249 GLU B CA 1
ATOM 4179 C C . GLU B 1 257 ? 82.113 90.119 99.381 1.00 198.23 249 GLU B C 1
ATOM 4180 O O . GLU B 1 257 ? 81.836 90.551 98.246 1.00 198.26 249 GLU B O 1
ATOM 4186 N N . ALA B 1 258 ? 81.761 88.913 99.838 1.00 199.15 250 ALA B N 1
ATOM 4187 C CA . ALA B 1 258 ? 81.217 87.821 98.994 1.00 199.71 250 ALA B CA 1
ATOM 4188 C C . ALA B 1 258 ? 79.678 87.802 98.995 1.00 199.64 250 ALA B C 1
ATOM 4189 O O . ALA B 1 258 ? 79.122 87.041 98.181 1.00 199.98 250 ALA B O 1
ATOM 4191 N N . VAL B 1 259 ? 79.013 88.587 99.855 1.00 198.97 251 VAL B N 1
ATOM 4192 C CA . VAL B 1 259 ? 77.525 88.772 99.846 1.00 198.89 251 VAL B CA 1
ATOM 4193 C C . VAL B 1 259 ? 77.091 89.548 98.598 1.00 199.88 251 VAL B C 1
ATOM 4194 O O . VAL B 1 259 ? 76.221 89.065 97.873 1.00 200.79 251 VAL B O 1
ATOM 4198 N N . PRO B 1 260 ? 77.632 90.758 98.291 1.00 200.26 252 PRO B N 1
ATOM 4199 C CA . PRO B 1 260 ? 77.194 91.517 97.113 1.00 201.59 252 PRO B CA 1
ATOM 4200 C C . PRO B 1 260 ? 77.355 90.784 95.770 1.00 204.48 252 PRO B C 1
ATOM 4201 O O . PRO B 1 260 ? 76.701 91.181 94.821 1.00 205.56 252 PRO B O 1
ATOM 4205 N N . GLY B 1 261 ? 78.208 89.753 95.718 1.00 207.42 253 GLY B N 1
ATOM 4206 C CA . GLY B 1 261 ? 78.262 88.766 94.622 1.00 209.20 253 GLY B CA 1
ATOM 4207 C C . GLY B 1 261 ? 76.975 87.958 94.504 1.00 210.39 253 GLY B C 1
ATOM 4208 O O . GLY B 1 261 ? 76.654 87.538 93.373 1.00 210.97 253 GLY B O 1
ATOM 4209 N N . ILE B 1 262 ? 76.265 87.745 95.622 1.00 210.95 254 ILE B N 1
ATOM 4210 C CA . ILE B 1 262 ? 75.010 86.935 95.719 1.00 210.40 254 ILE B CA 1
ATOM 4211 C C . ILE B 1 262 ? 73.776 87.847 95.596 1.00 209.93 254 ILE B C 1
ATOM 4212 O O . ILE B 1 262 ? 72.688 87.304 95.311 1.00 210.37 254 ILE B O 1
ATOM 4217 N N . LEU B 1 263 ? 73.923 89.172 95.751 1.00 208.88 255 LEU B N 1
ATOM 4218 C CA . LEU B 1 263 ? 72.828 90.157 95.503 1.00 207.84 255 LEU B CA 1
ATOM 4219 C C . LEU B 1 263 ? 72.373 90.098 94.035 1.00 208.35 255 LEU B C 1
ATOM 4220 O O . LEU B 1 263 ? 71.261 90.594 93.758 1.00 207.97 255 LEU B O 1
ATOM 4225 N N . ARG B 1 264 ? 73.200 89.547 93.135 1.00 209.19 256 ARG B N 1
ATOM 4226 C CA . ARG B 1 264 ? 72.804 89.134 91.758 1.00 209.58 256 ARG B CA 1
ATOM 4227 C C . ARG B 1 264 ? 71.573 88.220 91.837 1.00 209.53 256 ARG B C 1
ATOM 4228 O O . ARG B 1 264 ? 71.704 87.098 92.368 1.00 209.17 256 ARG B O 1
ATOM 4236 N N . ALA B 1 265 ? 70.430 88.693 91.328 1.00 209.23 257 ALA B N 1
ATOM 4237 C CA . ALA B 1 265 ? 69.117 88.006 91.371 1.00 208.79 257 ALA B CA 1
ATOM 4238 C C . ALA B 1 265 ? 69.000 87.036 90.189 1.00 209.09 257 ALA B C 1
ATOM 4239 O O . ALA B 1 265 ? 69.374 87.448 89.070 1.00 210.08 257 ALA B O 1
ATOM 4241 N N . ALA B 1 273 ? 79.277 81.727 95.217 1.00 194.30 265 ALA B N 1
ATOM 4242 C CA . ALA B 1 273 ? 79.997 80.874 96.193 1.00 195.46 265 ALA B CA 1
ATOM 4243 C C . ALA B 1 273 ? 81.491 80.885 95.875 1.00 196.05 265 ALA B C 1
ATOM 4244 O O . ALA B 1 273 ? 81.911 80.256 94.904 1.00 196.32 265 ALA B O 1
ATOM 4246 N N . PRO B 1 274 ? 82.340 81.598 96.656 1.00 196.75 266 PRO B N 1
ATOM 4247 C CA . PRO B 1 274 ? 83.776 81.650 96.376 1.00 197.57 266 PRO B CA 1
ATOM 4248 C C . PRO B 1 274 ? 84.467 80.330 96.748 1.00 198.48 266 PRO B C 1
ATOM 4249 O O . PRO B 1 274 ? 83.994 79.682 97.657 1.00 194.81 266 PRO B O 1
ATOM 4253 N N . SER B 1 275 ? 85.546 79.973 96.041 1.00 201.98 267 SER B N 1
ATOM 4254 C CA . SER B 1 275 ? 86.341 78.731 96.255 1.00 203.83 267 SER B CA 1
ATOM 4255 C C . SER B 1 275 ? 86.857 78.696 97.700 1.00 204.09 267 SER B C 1
ATOM 4256 O O . SER B 1 275 ? 87.453 79.701 98.131 1.00 204.20 267 SER B O 1
ATOM 4259 N N . PHE B 1 276 ? 86.623 77.589 98.416 1.00 203.91 268 PHE B N 1
ATOM 4260 C CA . PHE B 1 276 ? 86.919 77.430 99.867 1.00 203.56 268 PHE B CA 1
ATOM 4261 C C . PHE B 1 276 ? 88.425 77.596 100.111 1.00 200.61 268 PHE B C 1
ATOM 4262 O O . PHE B 1 276 ? 88.803 78.411 100.983 1.00 198.48 268 PHE B O 1
ATOM 4270 N N . SER B 1 277 ? 89.250 76.868 99.350 1.00 198.30 269 SER B N 1
ATOM 4271 C CA . SER B 1 277 ? 90.738 76.912 99.401 1.00 198.55 269 SER B CA 1
ATOM 4272 C C . SER B 1 277 ? 91.228 78.363 99.523 1.00 199.80 269 SER B C 1
ATOM 4273 O O . SER B 1 277 ? 92.165 78.603 100.318 1.00 203.52 269 SER B O 1
ATOM 4276 N N . SER B 1 278 ? 90.604 79.290 98.783 1.00 199.45 270 SER B N 1
ATOM 4277 C CA . SER B 1 278 ? 90.861 80.755 98.849 1.00 199.63 270 SER B CA 1
ATOM 4278 C C . SER B 1 278 ? 90.548 81.288 100.254 1.00 199.96 270 SER B C 1
ATOM 4279 O O . SER B 1 278 ? 91.350 82.105 100.753 1.00 199.43 270 SER B O 1
ATOM 4282 N N . TYR B 1 279 ? 89.439 80.850 100.869 1.00 200.46 271 TYR B N 1
ATOM 4283 C CA . TYR B 1 279 ? 89.014 81.293 102.227 1.00 201.05 271 TYR B CA 1
ATOM 4284 C C . TYR B 1 279 ? 89.984 80.747 103.284 1.00 199.22 271 TYR B C 1
ATOM 4285 O O . TYR B 1 279 ? 90.359 81.523 104.195 1.00 198.48 271 TYR B O 1
ATOM 4294 N N . LEU B 1 280 ? 90.373 79.469 103.185 1.00 198.04 272 LEU B N 1
ATOM 4295 C CA . LEU B 1 280 ? 91.392 78.859 104.088 1.00 198.23 272 LEU B CA 1
ATOM 4296 C C . LEU B 1 280 ? 92.681 79.681 103.999 1.00 196.34 272 LEU B C 1
ATOM 4297 O O . LEU B 1 280 ? 93.181 80.111 105.059 1.00 196.28 272 LEU B O 1
ATOM 4302 N N . TYR B 1 281 ? 93.197 79.865 102.779 1.00 193.81 273 TYR B N 1
ATOM 4303 C CA . TYR B 1 281 ? 94.417 80.665 102.492 1.00 191.64 273 TYR B CA 1
ATOM 4304 C C . TYR B 1 281 ? 94.253 82.085 103.050 1.00 189.96 273 TYR B C 1
ATOM 4305 O O . TYR B 1 281 ? 95.237 82.621 103.597 1.00 187.82 273 TYR B O 1
ATOM 4314 N N . PHE B 1 282 ? 93.057 82.666 102.903 1.00 189.51 274 PHE B N 1
ATOM 4315 C CA . PHE B 1 282 ? 92.713 84.042 103.353 1.00 189.43 274 PHE B CA 1
ATOM 4316 C C . PHE B 1 282 ? 92.880 84.165 104.876 1.00 188.20 274 PHE B C 1
ATOM 4317 O O . PHE B 1 282 ? 93.445 85.190 105.311 1.00 188.54 274 PHE B O 1
ATOM 4325 N N . LEU B 1 283 ? 92.420 83.175 105.654 1.00 186.11 275 LEU B N 1
ATOM 4326 C CA . LEU B 1 283 ? 92.453 83.220 107.147 1.00 184.44 275 LEU B CA 1
ATOM 4327 C C . LEU B 1 283 ? 93.888 83.402 107.666 1.00 181.73 275 LEU B C 1
ATOM 4328 O O . LEU B 1 283 ? 94.032 84.006 108.748 1.00 181.16 275 LEU B O 1
ATOM 4333 N N . PHE B 1 284 ? 94.900 82.909 106.942 1.00 179.73 276 PHE B N 1
ATOM 4334 C CA . PHE B 1 284 ? 96.337 82.989 107.323 1.00 179.61 276 PHE B CA 1
ATOM 4335 C C . PHE B 1 284 ? 97.069 84.112 106.578 1.00 179.76 276 PHE B C 1
ATOM 4336 O O . PHE B 1 284 ? 98.160 84.487 107.051 1.00 178.36 276 PHE B O 1
ATOM 4344 N N . CYS B 1 285 ? 96.526 84.610 105.461 1.00 180.41 277 CYS B N 1
ATOM 4345 C CA . CYS B 1 285 ? 97.163 85.670 104.632 1.00 180.74 277 CYS B CA 1
ATOM 4346 C C . CYS B 1 285 ? 97.275 86.946 105.465 1.00 178.88 277 CYS B C 1
ATOM 4347 O O . CYS B 1 285 ? 96.331 87.307 106.164 1.00 176.67 277 CYS B O 1
ATOM 4350 N N . PRO B 1 286 ? 98.422 87.664 105.413 1.00 179.81 278 PRO B N 1
ATOM 4351 C CA . PRO B 1 286 ? 98.663 88.814 106.292 1.00 181.40 278 PRO B CA 1
ATOM 4352 C C . PRO B 1 286 ? 97.808 90.076 106.066 1.00 181.77 278 PRO B C 1
ATOM 4353 O O . PRO B 1 286 ? 98.079 91.053 106.741 1.00 183.14 278 PRO B O 1
ATOM 4357 N N . THR B 1 287 ? 96.813 90.041 105.166 1.00 182.51 279 THR B N 1
ATOM 4358 C CA . THR B 1 287 ? 95.817 91.131 104.946 1.00 184.09 279 THR B CA 1
ATOM 4359 C C . THR B 1 287 ? 94.463 90.736 105.552 1.00 183.97 279 THR B C 1
ATOM 4360 O O . THR B 1 287 ? 94.233 89.525 105.755 1.00 184.97 279 THR B O 1
ATOM 4364 N N . LEU B 1 288 ? 93.607 91.732 105.813 1.00 182.39 280 LEU B N 1
ATOM 4365 C CA . LEU B 1 288 ? 92.228 91.566 106.354 1.00 180.91 280 LEU B CA 1
ATOM 4366 C C . LEU B 1 288 ? 91.176 91.732 105.246 1.00 177.98 280 LEU B C 1
ATOM 4367 O O . LEU B 1 288 ? 90.014 91.363 105.500 1.00 176.42 280 LEU B O 1
ATOM 4372 N N . ILE B 1 289 ? 91.549 92.278 104.082 1.00 176.54 281 ILE B N 1
ATOM 4373 C CA . ILE B 1 289 ? 90.654 92.422 102.893 1.00 177.57 281 ILE B CA 1
ATOM 4374 C C . ILE B 1 289 ? 90.592 91.066 102.180 1.00 178.89 281 ILE B C 1
ATOM 4375 O O . ILE B 1 289 ? 91.673 90.526 101.867 1.00 178.24 281 ILE B O 1
ATOM 4380 N N . TYR B 1 290 ? 89.383 90.549 101.925 1.00 181.65 282 TYR B N 1
ATOM 4381 C CA . TYR B 1 290 ? 89.151 89.311 101.133 1.00 183.65 282 TYR B CA 1
ATOM 4382 C C . TYR B 1 290 ? 89.051 89.673 99.645 1.00 183.65 282 TYR B C 1
ATOM 4383 O O . TYR B 1 290 ? 87.972 90.118 99.205 1.00 184.59 282 TYR B O 1
ATOM 4392 N N . ARG B 1 291 ? 90.144 89.475 98.898 1.00 183.19 283 ARG B N 1
ATOM 4393 C CA . ARG B 1 291 ? 90.276 89.857 97.464 1.00 183.68 283 ARG B CA 1
ATOM 4394 C C . ARG B 1 291 ? 90.287 88.624 96.543 1.00 180.88 283 ARG B C 1
ATOM 4395 O O . ARG B 1 291 ? 90.040 88.814 95.335 1.00 179.73 283 ARG B O 1
ATOM 4403 N N . GLU B 1 292 ? 90.585 87.426 97.073 1.00 177.90 284 GLU B N 1
ATOM 4404 C CA . GLU B 1 292 ? 90.622 86.098 96.382 1.00 176.07 284 GLU B CA 1
ATOM 4405 C C . GLU B 1 292 ? 91.392 86.139 95.046 1.00 176.79 284 GLU B C 1
ATOM 4406 O O . GLU B 1 292 ? 91.169 85.226 94.224 1.00 173.90 284 GLU B O 1
ATOM 4412 N N . THR B 1 293 ? 92.302 87.103 94.853 1.00 181.26 285 THR B N 1
ATOM 4413 C CA . THR B 1 293 ? 93.292 87.141 93.740 1.00 185.19 285 THR B CA 1
ATOM 4414 C C . THR B 1 293 ? 94.688 87.006 94.354 1.00 185.79 285 THR B C 1
ATOM 4415 O O . THR B 1 293 ? 95.347 85.978 94.097 1.00 185.65 285 THR B O 1
ATOM 4419 N N . TYR B 1 294 ? 95.090 88.008 95.148 1.00 186.33 286 TYR B N 1
ATOM 4420 C CA . TYR B 1 294 ? 96.318 88.039 95.987 1.00 186.43 286 TYR B CA 1
ATOM 4421 C C . TYR B 1 294 ? 97.552 87.796 95.119 1.00 184.09 286 TYR B C 1
ATOM 4422 O O . TYR B 1 294 ? 97.990 86.651 94.996 1.00 183.87 286 TYR B O 1
ATOM 4431 N N . PRO B 1 295 ? 98.145 88.837 94.481 1.00 180.47 287 PRO B N 1
ATOM 4432 C CA . PRO B 1 295 ? 99.302 88.643 93.602 1.00 179.08 287 PRO B CA 1
ATOM 4433 C C . PRO B 1 295 ? 100.456 87.952 94.344 1.00 179.15 287 PRO B C 1
ATOM 4434 O O . PRO B 1 295 ? 100.838 88.438 95.392 1.00 180.16 287 PRO B O 1
ATOM 4438 N N . ARG B 1 296 ? 100.959 86.842 93.793 1.00 179.97 288 ARG B N 1
ATOM 4439 C CA . ARG B 1 296 ? 101.892 85.912 94.485 1.00 182.03 288 ARG B CA 1
ATOM 4440 C C . ARG B 1 296 ? 103.282 85.983 93.846 1.00 183.25 288 ARG B C 1
ATOM 4441 O O . ARG B 1 296 ? 103.399 86.480 92.706 1.00 183.20 288 ARG B O 1
ATOM 4449 N N . THR B 1 297 ? 104.283 85.484 94.577 1.00 184.35 289 THR B N 1
ATOM 4450 C CA . THR B 1 297 ? 105.733 85.557 94.255 1.00 184.45 289 THR B CA 1
ATOM 4451 C C . THR B 1 297 ? 106.199 84.178 93.787 1.00 182.76 289 THR B C 1
ATOM 4452 O O . THR B 1 297 ? 105.526 83.183 94.057 1.00 183.03 289 THR B O 1
ATOM 4456 N N . PRO B 1 298 ? 107.346 84.068 93.070 1.00 179.65 290 PRO B N 1
ATOM 4457 C CA . PRO B 1 298 ? 107.781 82.793 92.490 1.00 178.42 290 PRO B CA 1
ATOM 4458 C C . PRO B 1 298 ? 107.949 81.616 93.469 1.00 177.98 290 PRO B C 1
ATOM 4459 O O . PRO B 1 298 ? 107.372 80.575 93.201 1.00 178.42 290 PRO B O 1
ATOM 4463 N N . TYR B 1 299 ? 108.710 81.795 94.557 1.00 176.23 291 TYR B N 1
ATOM 4464 C CA . TYR B 1 299 ? 109.191 80.692 95.438 1.00 174.10 291 TYR B CA 1
ATOM 4465 C C . TYR B 1 299 ? 109.418 81.184 96.875 1.00 171.95 291 TYR B C 1
ATOM 4466 O O . TYR B 1 299 ? 109.288 82.397 97.139 1.00 173.09 291 TYR B O 1
ATOM 4475 N N . VAL B 1 300 ? 109.754 80.243 97.767 1.00 168.57 292 VAL B N 1
ATOM 4476 C CA . VAL B 1 300 ? 109.860 80.424 99.247 1.00 165.58 292 VAL B CA 1
ATOM 4477 C C . VAL B 1 300 ? 111.346 80.479 99.629 1.00 163.04 292 VAL B C 1
ATOM 4478 O O . VAL B 1 300 ? 112.014 79.428 99.544 1.00 161.86 292 VAL B O 1
ATOM 4482 N N . ARG B 1 301 ? 111.835 81.659 100.031 1.00 161.30 293 ARG B N 1
ATOM 4483 C CA . ARG B 1 301 ? 113.237 81.889 100.480 1.00 160.88 293 ARG B CA 1
ATOM 4484 C C . ARG B 1 301 ? 113.333 81.503 101.964 1.00 160.84 293 ARG B C 1
ATOM 4485 O O . ARG B 1 301 ? 113.246 82.400 102.831 1.00 160.24 293 ARG B O 1
ATOM 4493 N N . TRP B 1 302 ? 113.502 80.204 102.240 1.00 161.56 294 TRP B N 1
ATOM 4494 C CA . TRP B 1 302 ? 113.443 79.605 103.604 1.00 162.95 294 TRP B CA 1
ATOM 4495 C C . TRP B 1 302 ? 114.536 80.192 104.513 1.00 162.28 294 TRP B C 1
ATOM 4496 O O . TRP B 1 302 ? 114.302 80.276 105.743 1.00 161.23 294 TRP B O 1
ATOM 4507 N N . ASN B 1 303 ? 115.677 80.590 103.936 1.00 162.05 295 ASN B N 1
ATOM 4508 C CA . ASN B 1 303 ? 116.744 81.368 104.623 1.00 163.51 295 ASN B CA 1
ATOM 4509 C C . ASN B 1 303 ? 116.148 82.670 105.175 1.00 163.85 295 ASN B C 1
ATOM 4510 O O . ASN B 1 303 ? 116.402 82.980 106.360 1.00 167.03 295 ASN B O 1
ATOM 4515 N N . TYR B 1 304 ? 115.385 83.395 104.347 1.00 161.96 296 TYR B N 1
ATOM 4516 C CA . TYR B 1 304 ? 114.789 84.718 104.682 1.00 160.37 296 TYR B CA 1
ATOM 4517 C C . TYR B 1 304 ? 113.785 84.562 105.834 1.00 160.01 296 TYR B C 1
ATOM 4518 O O . TYR B 1 304 ? 113.845 85.384 106.773 1.00 160.11 296 TYR B O 1
ATOM 4527 N N . VAL B 1 305 ? 112.886 83.569 105.765 1.00 158.91 297 VAL B N 1
ATOM 4528 C CA . VAL B 1 305 ? 111.832 83.350 106.806 1.00 158.68 297 VAL B CA 1
ATOM 4529 C C . VAL B 1 305 ? 112.499 82.926 108.124 1.00 156.60 297 VAL B C 1
ATOM 4530 O O . VAL B 1 305 ? 112.034 83.399 109.185 1.00 155.50 297 VAL B O 1
ATOM 4534 N N . ALA B 1 306 ? 113.532 82.075 108.066 1.00 154.86 298 ALA B N 1
ATOM 4535 C CA . ALA B 1 306 ? 114.333 81.652 109.243 1.00 154.84 298 ALA B CA 1
ATOM 4536 C C . ALA B 1 306 ? 114.940 82.887 109.925 1.00 153.64 298 ALA B C 1
ATOM 4537 O O . ALA B 1 306 ? 114.834 82.992 111.170 1.00 152.22 298 ALA B O 1
ATOM 4539 N N . LYS B 1 307 ? 115.537 83.786 109.131 1.00 153.19 299 LYS B N 1
ATOM 4540 C CA . LYS B 1 307 ? 116.106 85.089 109.583 1.00 152.63 299 LYS B CA 1
ATOM 4541 C C . LYS B 1 307 ? 115.020 85.923 110.278 1.00 152.10 299 LYS B C 1
ATOM 4542 O O . LYS B 1 307 ? 115.301 86.450 111.376 1.00 153.29 299 LYS B O 1
ATOM 4548 N N . ASN B 1 308 ? 113.844 86.056 109.654 1.00 151.68 300 ASN B N 1
ATOM 4549 C CA . ASN B 1 308 ? 112.734 86.924 110.139 1.00 152.79 300 ASN B CA 1
ATOM 4550 C C . ASN B 1 308 ? 112.202 86.405 111.482 1.00 150.46 300 ASN B C 1
ATOM 4551 O O . ASN B 1 308 ? 111.969 87.246 112.375 1.00 150.05 300 ASN B O 1
ATOM 4556 N N . PHE B 1 309 ? 112.022 85.087 111.632 1.00 148.02 301 PHE B N 1
ATOM 4557 C CA . PHE B 1 309 ? 111.558 84.459 112.900 1.00 146.23 301 PHE B CA 1
ATOM 4558 C C . PHE B 1 309 ? 112.630 84.625 113.985 1.00 144.15 301 PHE B C 1
ATOM 4559 O O . PHE B 1 309 ? 112.252 84.958 115.127 1.00 140.45 301 PHE B O 1
ATOM 4567 N N . ALA B 1 310 ? 113.910 84.424 113.646 1.00 144.47 302 ALA B N 1
ATOM 4568 C CA . ALA B 1 310 ? 115.062 84.637 114.559 1.00 143.82 302 ALA B CA 1
ATOM 4569 C C . ALA B 1 310 ? 115.036 86.072 115.108 1.00 143.02 302 ALA B C 1
ATOM 4570 O O . ALA B 1 310 ? 115.244 86.240 116.332 1.00 143.47 302 ALA B O 1
ATOM 4572 N N . GLN B 1 311 ? 114.764 87.059 114.244 1.00 141.78 303 GLN B N 1
ATOM 4573 C CA . GLN B 1 311 ? 114.651 88.498 114.614 1.00 141.28 303 GLN B CA 1
ATOM 4574 C C . GLN B 1 311 ? 113.439 88.714 115.533 1.00 140.61 303 GLN B C 1
ATOM 4575 O O . GLN B 1 311 ? 113.612 89.403 116.554 1.00 141.37 303 GLN B O 1
ATOM 4581 N N . ALA B 1 312 ? 112.271 88.160 115.180 1.00 139.50 304 ALA B N 1
ATOM 4582 C CA . ALA B 1 312 ? 111.004 88.273 115.949 1.00 139.90 304 ALA B CA 1
ATOM 4583 C C . ALA B 1 312 ? 111.192 87.736 117.377 1.00 140.40 304 ALA B C 1
ATOM 4584 O O . ALA B 1 312 ? 110.663 88.364 118.324 1.00 143.42 304 ALA B O 1
ATOM 4586 N N . LEU B 1 313 ? 111.913 86.620 117.529 1.00 138.63 305 LEU B N 1
ATOM 4587 C CA . LEU B 1 313 ? 112.169 85.972 118.846 1.00 136.91 305 LEU B CA 1
ATOM 4588 C C . LEU B 1 313 ? 113.225 86.767 119.626 1.00 135.31 305 LEU B C 1
ATOM 4589 O O . LEU B 1 313 ? 113.040 86.933 120.854 1.00 134.16 305 LEU B O 1
ATOM 4594 N N . GLY B 1 314 ? 114.278 87.243 118.949 1.00 135.42 306 GLY B N 1
ATOM 4595 C CA . GLY B 1 314 ? 115.256 88.201 119.506 1.00 137.28 306 GLY B CA 1
ATOM 4596 C C . GLY B 1 314 ? 114.580 89.469 120.013 1.00 138.87 306 GLY B C 1
ATOM 4597 O O . GLY B 1 314 ? 115.010 89.997 121.065 1.00 140.27 306 GLY B O 1
ATOM 4598 N N . CYS B 1 315 ? 113.546 89.929 119.299 1.00 140.24 307 CYS B N 1
ATOM 4599 C CA . CYS B 1 315 ? 112.711 91.117 119.632 1.00 141.50 307 CYS B CA 1
ATOM 4600 C C . CYS B 1 315 ? 111.925 90.873 120.927 1.00 140.62 307 CYS B C 1
ATOM 4601 O O . CYS B 1 315 ? 111.952 91.767 121.801 1.00 143.39 307 CYS B O 1
ATOM 4604 N N . VAL B 1 316 ? 111.249 89.722 121.043 1.00 137.55 308 VAL B N 1
ATOM 4605 C CA . VAL B 1 316 ? 110.516 89.304 122.282 1.00 135.65 308 VAL B CA 1
ATOM 4606 C C . VAL B 1 316 ? 111.495 89.317 123.466 1.00 134.39 308 VAL B C 1
ATOM 4607 O O . VAL B 1 316 ? 111.117 89.855 124.532 1.00 132.69 308 VAL B O 1
ATOM 4611 N N . LEU B 1 317 ? 112.696 88.754 123.287 1.00 134.31 309 LEU B N 1
ATOM 4612 C CA . LEU B 1 317 ? 113.766 88.719 124.326 1.00 134.88 309 LEU B CA 1
ATOM 4613 C C . LEU B 1 317 ? 114.202 90.149 124.680 1.00 134.49 309 LEU B C 1
ATOM 4614 O O . LEU B 1 317 ? 114.466 90.404 125.878 1.00 136.56 309 LEU B O 1
ATOM 4619 N N . TYR B 1 318 ? 114.280 91.046 123.690 1.00 132.48 310 TYR B N 1
ATOM 4620 C CA . TYR B 1 318 ? 114.637 92.478 123.894 1.00 131.65 310 TYR B CA 1
ATOM 4621 C C . TYR B 1 318 ? 113.590 93.141 124.801 1.00 133.78 310 TYR B C 1
ATOM 4622 O O . TYR B 1 318 ? 113.989 93.803 125.785 1.00 134.29 310 TYR B O 1
ATOM 4631 N N . ALA B 1 319 ? 112.301 92.946 124.493 1.00 135.55 311 ALA B N 1
ATOM 4632 C CA . ALA B 1 319 ? 111.145 93.459 125.271 1.00 137.13 311 ALA B CA 1
ATOM 4633 C C . ALA B 1 319 ? 111.165 92.887 126.696 1.00 139.77 311 ALA B C 1
ATOM 4634 O O . ALA B 1 319 ? 110.861 93.654 127.639 1.00 140.54 311 ALA B O 1
ATOM 4636 N N . CYS B 1 320 ? 111.508 91.599 126.844 1.00 142.38 312 CYS B N 1
ATOM 4637 C CA . CYS B 1 320 ? 111.652 90.894 128.151 1.00 143.48 312 CYS B CA 1
ATOM 4638 C C . CYS B 1 320 ? 112.683 91.621 129.024 1.00 142.21 312 CYS B C 1
ATOM 4639 O O . CYS B 1 320 ? 112.374 91.871 130.213 1.00 143.37 312 CYS B O 1
ATOM 4642 N N . PHE B 1 321 ? 113.846 91.962 128.455 1.00 138.86 313 PHE B N 1
ATOM 4643 C CA . PHE B 1 321 ? 114.925 92.706 129.159 1.00 137.96 313 PHE B CA 1
ATOM 4644 C C . PHE B 1 321 ? 114.433 94.115 129.512 1.00 139.04 313 PHE B C 1
ATOM 4645 O O . PHE B 1 321 ? 114.538 94.467 130.701 1.00 142.01 313 PHE B O 1
ATOM 4653 N N . ILE B 1 322 ? 113.882 94.864 128.547 1.00 139.07 314 ILE B N 1
ATOM 4654 C CA . ILE B 1 322 ? 113.394 96.264 128.761 1.00 139.62 314 ILE B CA 1
ATOM 4655 C C . ILE B 1 322 ? 112.433 96.284 129.960 1.00 140.68 314 ILE B C 1
ATOM 4656 O O . ILE B 1 322 ? 112.647 97.133 130.858 1.00 141.77 314 ILE B O 1
ATOM 4661 N N . LEU B 1 323 ? 111.440 95.383 129.992 1.00 140.52 315 LEU B N 1
ATOM 4662 C CA . LEU B 1 323 ? 110.459 95.294 131.114 1.00 139.61 315 LEU B CA 1
ATOM 4663 C C . LEU B 1 323 ? 111.197 94.943 132.410 1.00 140.16 315 LEU B C 1
ATOM 4664 O O . LEU B 1 323 ? 111.125 95.751 133.356 1.00 139.26 315 LEU B O 1
ATOM 4669 N N . GLY B 1 324 ? 111.909 93.810 132.427 1.00 142.23 316 GLY B N 1
ATOM 4670 C CA . GLY B 1 324 ? 112.566 93.254 133.628 1.00 144.38 316 GLY B CA 1
ATOM 4671 C C . GLY B 1 324 ? 113.683 94.122 134.185 1.00 145.73 316 GLY B C 1
ATOM 4672 O O . GLY B 1 324 ? 114.112 93.833 135.321 1.00 148.01 316 GLY B O 1
ATOM 4673 N N . ARG B 1 325 ? 114.141 95.138 133.441 1.00 146.18 317 ARG B N 1
ATOM 4674 C CA . ARG B 1 325 ? 115.293 95.995 133.830 1.00 148.04 317 ARG B CA 1
ATOM 4675 C C . ARG B 1 325 ? 114.880 97.463 134.030 1.00 149.87 317 ARG B C 1
ATOM 4676 O O . ARG B 1 325 ? 115.440 98.073 134.961 1.00 153.61 317 ARG B O 1
ATOM 4684 N N . LEU B 1 326 ? 113.983 98.027 133.206 1.00 150.66 318 LEU B N 1
ATOM 4685 C CA . LEU B 1 326 ? 113.718 99.499 133.189 1.00 150.78 318 LEU B CA 1
ATOM 4686 C C . LEU B 1 326 ? 112.264 99.864 133.531 1.00 153.47 318 LEU B C 1
ATOM 4687 O O . LEU B 1 326 ? 111.991 101.083 133.572 1.00 155.22 318 LEU B O 1
ATOM 4692 N N . CYS B 1 327 ? 111.367 98.898 133.780 1.00 153.90 319 CYS B N 1
ATOM 4693 C CA . CYS B 1 327 ? 109.944 99.164 134.141 1.00 153.54 319 CYS B CA 1
ATOM 4694 C C . CYS B 1 327 ? 109.641 98.656 135.557 1.00 153.31 319 CYS B C 1
ATOM 4695 O O . CYS B 1 327 ? 109.185 99.471 136.376 1.00 156.83 319 CYS B O 1
ATOM 4698 N N . VAL B 1 328 ? 109.895 97.373 135.834 1.00 151.21 320 VAL B N 1
ATOM 4699 C CA . VAL B 1 328 ? 109.578 96.704 137.134 1.00 149.88 320 VAL B CA 1
ATOM 4700 C C . VAL B 1 328 ? 110.249 97.464 138.283 1.00 148.58 320 VAL B C 1
ATOM 4701 O O . VAL B 1 328 ? 109.562 97.824 139.238 1.00 146.38 320 VAL B O 1
ATOM 4705 N N . PRO B 1 329 ? 111.578 97.750 138.244 1.00 148.80 321 PRO B N 1
ATOM 4706 C CA . PRO B 1 329 ? 112.257 98.422 139.359 1.00 149.43 321 PRO B CA 1
ATOM 4707 C C . PRO B 1 329 ? 111.688 99.794 139.759 1.00 150.25 321 PRO B C 1
ATOM 4708 O O . PRO B 1 329 ? 111.521 100.022 140.945 1.00 151.02 321 PRO B O 1
ATOM 4712 N N . VAL B 1 330 ? 111.416 100.663 138.778 1.00 150.77 322 VAL B N 1
ATOM 4713 C CA . VAL B 1 330 ? 110.873 102.043 138.985 1.00 151.04 322 VAL B CA 1
ATOM 4714 C C . VAL B 1 330 ? 109.447 101.954 139.550 1.00 153.22 322 VAL B C 1
ATOM 4715 O O . VAL B 1 330 ? 109.122 102.774 140.434 1.00 154.39 322 VAL B O 1
ATOM 4719 N N . PHE B 1 331 ? 108.640 100.997 139.076 1.00 155.44 323 PHE B N 1
ATOM 4720 C CA . PHE B 1 331 ? 107.168 100.941 139.292 1.00 156.60 323 PHE B CA 1
ATOM 4721 C C . PHE B 1 331 ? 106.787 99.994 140.440 1.00 157.84 323 PHE B C 1
ATOM 4722 O O . PHE B 1 331 ? 105.637 100.110 140.903 1.00 157.89 323 PHE B O 1
ATOM 4730 N N . ALA B 1 332 ? 107.686 99.107 140.888 1.00 160.72 324 ALA B N 1
ATOM 4731 C CA . ALA B 1 332 ? 107.434 98.147 141.995 1.00 163.12 324 ALA B CA 1
ATOM 4732 C C . ALA B 1 332 ? 107.013 98.891 143.270 1.00 164.58 324 ALA B C 1
ATOM 4733 O O . ALA B 1 332 ? 106.069 98.421 143.937 1.00 164.89 324 ALA B O 1
ATOM 4735 N N . ASN B 1 333 ? 107.684 100.005 143.584 1.00 166.94 325 ASN B N 1
ATOM 4736 C CA . ASN B 1 333 ? 107.512 100.777 144.846 1.00 170.60 325 ASN B CA 1
ATOM 4737 C C . ASN B 1 333 ? 106.504 101.913 144.621 1.00 173.46 325 ASN B C 1
ATOM 4738 O O . ASN B 1 333 ? 106.920 103.091 144.653 1.00 173.96 325 ASN B O 1
ATOM 4743 N N . MET B 1 334 ? 105.231 101.563 144.394 1.00 176.78 326 MET B N 1
ATOM 4744 C CA . MET B 1 334 ? 104.079 102.509 144.389 1.00 178.91 326 MET B CA 1
ATOM 4745 C C . MET B 1 334 ? 103.207 102.309 145.635 1.00 180.35 326 MET B C 1
ATOM 4746 O O . MET B 1 334 ? 102.344 103.177 145.881 1.00 183.76 326 MET B O 1
ATOM 4751 N N . SER B 1 335 ? 103.413 101.218 146.385 1.00 180.09 327 SER B N 1
ATOM 4752 C CA . SER B 1 335 ? 102.911 101.030 147.774 1.00 179.87 327 SER B CA 1
ATOM 4753 C C . SER B 1 335 ? 103.299 102.238 148.640 1.00 180.99 327 SER B C 1
ATOM 4754 O O . SER B 1 335 ? 102.580 102.508 149.624 1.00 181.80 327 SER B O 1
ATOM 4757 N N . ARG B 1 336 ? 104.411 102.904 148.293 1.00 182.34 328 ARG B N 1
ATOM 4758 C CA . ARG B 1 336 ? 104.850 104.234 148.807 1.00 183.48 328 ARG B CA 1
ATOM 4759 C C . ARG B 1 336 ? 103.644 105.171 148.962 1.00 186.17 328 ARG B C 1
ATOM 4760 O O . ARG B 1 336 ? 102.837 105.269 148.015 1.00 186.68 328 ARG B O 1
ATOM 4768 N N . GLU B 1 337 ? 103.560 105.853 150.109 1.00 188.99 329 GLU B N 1
ATOM 4769 C CA . GLU B 1 337 ? 102.392 106.669 150.541 1.00 189.92 329 GLU B CA 1
ATOM 4770 C C . GLU B 1 337 ? 102.278 107.979 149.755 1.00 189.82 329 GLU B C 1
ATOM 4771 O O . GLU B 1 337 ? 101.174 108.308 149.327 1.00 190.48 329 GLU B O 1
ATOM 4777 N N . PRO B 1 338 ? 103.367 108.764 149.531 1.00 188.58 330 PRO B N 1
ATOM 4778 C CA . PRO B 1 338 ? 103.240 110.175 149.148 1.00 188.37 330 PRO B CA 1
ATOM 4779 C C . PRO B 1 338 ? 102.168 110.515 148.097 1.00 188.33 330 PRO B C 1
ATOM 4780 O O . PRO B 1 338 ? 101.326 111.347 148.391 1.00 189.18 330 PRO B O 1
ATOM 4784 N N . PHE B 1 339 ? 102.223 109.867 146.926 1.00 186.60 331 PHE B N 1
ATOM 4785 C CA . PHE B 1 339 ? 101.471 110.232 145.692 1.00 183.92 331 PHE B CA 1
ATOM 4786 C C . PHE B 1 339 ? 101.764 111.701 145.343 1.00 180.87 331 PHE B C 1
ATOM 4787 O O . PHE B 1 339 ? 100.870 112.405 144.830 1.00 179.69 331 PHE B O 1
ATOM 4795 N N . SER B 1 340 ? 102.993 112.161 145.608 1.00 177.07 332 SER B N 1
ATOM 4796 C CA . SER B 1 340 ? 103.452 113.543 145.308 1.00 173.50 332 SER B CA 1
ATOM 4797 C C . SER B 1 340 ? 103.550 113.695 143.787 1.00 170.29 332 SER B C 1
ATOM 4798 O O . SER B 1 340 ? 103.988 112.733 143.123 1.00 169.57 332 SER B O 1
ATOM 4801 N N . THR B 1 341 ? 103.123 114.844 143.259 1.00 168.09 333 THR B N 1
ATOM 4802 C CA . THR B 1 341 ? 102.986 115.103 141.800 1.00 167.95 333 THR B CA 1
ATOM 4803 C C . THR B 1 341 ? 104.378 115.147 141.148 1.00 166.00 333 THR B C 1
ATOM 4804 O O . THR B 1 341 ? 104.476 114.745 139.969 1.00 166.24 333 THR B O 1
ATOM 4808 N N . ARG B 1 342 ? 105.408 115.585 141.887 1.00 162.05 334 ARG B N 1
ATOM 4809 C CA . ARG B 1 342 ? 106.840 115.534 141.470 1.00 159.44 334 ARG B CA 1
ATOM 4810 C C . ARG B 1 342 ? 107.220 114.079 141.163 1.00 160.71 334 ARG B C 1
ATOM 4811 O O . ARG B 1 342 ? 107.700 113.820 140.035 1.00 163.81 334 ARG B O 1
ATOM 4819 N N . ALA B 1 343 ? 107.010 113.179 142.131 1.00 159.10 335 ALA B N 1
ATOM 4820 C CA . ALA B 1 343 ? 107.316 111.729 142.045 1.00 156.56 335 ALA B CA 1
ATOM 4821 C C . ALA B 1 343 ? 106.641 111.121 140.807 1.00 154.63 335 ALA B C 1
ATOM 4822 O O . ALA B 1 343 ? 107.350 110.447 140.024 1.00 155.08 335 ALA B O 1
ATOM 4824 N N . LEU B 1 344 ? 105.337 111.373 140.624 1.00 152.09 336 LEU B N 1
ATOM 4825 C CA . LEU B 1 344 ? 104.533 110.839 139.487 1.00 150.37 336 LEU B CA 1
ATOM 4826 C C . LEU B 1 344 ? 105.093 111.363 138.157 1.00 149.01 336 LEU B C 1
ATOM 4827 O O . LEU B 1 344 ? 105.353 110.530 137.265 1.00 149.10 336 LEU B O 1
ATOM 4832 N N . VAL B 1 345 ? 105.254 112.684 138.021 1.00 146.45 337 VAL B N 1
ATOM 4833 C CA . VAL B 1 345 ? 105.681 113.336 136.743 1.00 144.58 337 VAL B CA 1
ATOM 4834 C C . VAL B 1 345 ? 107.098 112.864 136.378 1.00 143.84 337 VAL B C 1
ATOM 4835 O O . VAL B 1 345 ? 107.340 112.642 135.170 1.00 145.06 337 VAL B O 1
ATOM 4839 N N . LEU B 1 346 ? 107.994 112.694 137.358 1.00 143.01 338 LEU B N 1
ATOM 4840 C CA . LEU B 1 346 ? 109.384 112.227 137.090 1.00 143.27 338 LEU B CA 1
ATOM 4841 C C . LEU B 1 346 ? 109.374 110.725 136.766 1.00 142.47 338 LEU B C 1
ATOM 4842 O O . LEU B 1 346 ? 110.243 110.298 135.971 1.00 141.86 338 LEU B O 1
ATOM 4847 N N . SER B 1 347 ? 108.425 109.960 137.325 1.00 142.30 339 SER B N 1
ATOM 4848 C CA . SER B 1 347 ? 108.174 108.540 136.949 1.00 142.30 339 SER B CA 1
ATOM 4849 C C . SER B 1 347 ? 107.728 108.467 135.480 1.00 142.67 339 SER B C 1
ATOM 4850 O O . SER B 1 347 ? 108.211 107.558 134.765 1.00 142.50 339 SER B O 1
ATOM 4853 N N . ILE B 1 348 ? 106.863 109.397 135.047 1.00 143.08 340 ILE B N 1
ATOM 4854 C CA . ILE B 1 348 ? 106.382 109.524 133.634 1.00 143.47 340 ILE B CA 1
ATOM 4855 C C . ILE B 1 348 ? 107.586 109.773 132.711 1.00 144.23 340 ILE B C 1
ATOM 4856 O O . ILE B 1 348 ? 107.687 109.057 131.688 1.00 146.71 340 ILE B O 1
ATOM 4861 N N . LEU B 1 349 ? 108.458 110.736 133.046 1.00 142.84 341 LEU B N 1
ATOM 4862 C CA . LEU B 1 349 ? 109.684 111.041 132.250 1.00 142.12 341 LEU B CA 1
ATOM 4863 C C . LEU B 1 349 ? 110.616 109.824 132.247 1.00 142.85 341 LEU B C 1
ATOM 4864 O O . LEU B 1 349 ? 111.155 109.508 131.170 1.00 143.80 341 LEU B O 1
ATOM 4869 N N . HIS B 1 350 ? 110.832 109.202 133.411 1.00 143.70 342 HIS B N 1
ATOM 4870 C CA . HIS B 1 350 ? 111.677 107.984 133.563 1.00 144.30 342 HIS B CA 1
ATOM 4871 C C . HIS B 1 350 ? 111.147 106.849 132.676 1.00 143.58 342 HIS B C 1
ATOM 4872 O O . HIS B 1 350 ? 111.985 106.096 132.137 1.00 142.72 342 HIS B O 1
ATOM 4879 N N . ALA B 1 351 ? 109.822 106.738 132.523 1.00 143.27 343 ALA B N 1
ATOM 4880 C CA . ALA B 1 351 ? 109.141 105.606 131.849 1.00 144.24 343 ALA B CA 1
ATOM 4881 C C . ALA B 1 351 ? 108.864 105.884 130.363 1.00 145.28 343 ALA B C 1
ATOM 4882 O O . ALA B 1 351 ? 108.464 104.922 129.677 1.00 148.84 343 ALA B O 1
ATOM 4884 N N . THR B 1 352 ? 109.082 107.108 129.862 1.00 143.77 344 THR B N 1
ATOM 4885 C CA . THR B 1 352 ? 108.795 107.475 128.443 1.00 142.16 344 THR B CA 1
ATOM 4886 C C . THR B 1 352 ? 109.679 106.662 127.481 1.00 139.58 344 THR B C 1
ATOM 4887 O O . THR B 1 352 ? 109.220 106.431 126.342 1.00 139.56 344 THR B O 1
ATOM 4891 N N . LEU B 1 353 ? 110.876 106.230 127.905 1.00 136.00 345 LEU B N 1
ATOM 4892 C CA . LEU B 1 353 ? 111.867 105.561 127.015 1.00 134.27 345 LEU B CA 1
ATOM 4893 C C . LEU B 1 353 ? 111.533 104.080 126.822 1.00 132.54 345 LEU B C 1
ATOM 4894 O O . LEU B 1 353 ? 111.600 103.598 125.694 1.00 133.88 345 LEU B O 1
ATOM 4899 N N . PRO B 1 354 ? 111.214 103.277 127.870 1.00 131.26 346 PRO B N 1
ATOM 4900 C CA . PRO B 1 354 ? 110.641 101.947 127.644 1.00 131.63 346 PRO B CA 1
ATOM 4901 C C . PRO B 1 354 ? 109.367 101.988 126.784 1.00 132.13 346 PRO B C 1
ATOM 4902 O O . PRO B 1 354 ? 109.188 101.088 125.976 1.00 134.25 346 PRO B O 1
ATOM 4906 N N . GLY B 1 355 ? 108.543 103.031 126.958 1.00 132.19 347 GLY B N 1
ATOM 4907 C CA . GLY B 1 355 ? 107.373 103.335 126.109 1.00 132.92 347 GLY B CA 1
ATOM 4908 C C . GLY B 1 355 ? 107.718 103.322 124.626 1.00 134.68 347 GLY B C 1
ATOM 4909 O O . GLY B 1 355 ? 107.033 102.590 123.871 1.00 134.54 347 GLY B O 1
ATOM 4910 N N . ILE B 1 356 ? 108.752 104.072 124.218 1.00 136.96 348 ILE B N 1
ATOM 4911 C CA . ILE B 1 356 ? 109.121 104.247 122.778 1.00 138.08 348 ILE B CA 1
ATOM 4912 C C . ILE B 1 356 ? 109.750 102.954 122.238 1.00 139.69 348 ILE B C 1
ATOM 4913 O O . ILE B 1 356 ? 109.433 102.594 121.081 1.00 143.91 348 ILE B O 1
ATOM 4918 N N . PHE B 1 357 ? 110.603 102.284 123.023 1.00 137.85 349 PHE B N 1
ATOM 4919 C CA . PHE B 1 357 ? 111.258 101.008 122.625 1.00 136.51 349 PHE B CA 1
ATOM 4920 C C . PHE B 1 357 ? 110.202 99.904 122.529 1.00 135.56 349 PHE B C 1
ATOM 4921 O O . PHE B 1 357 ? 110.283 99.121 121.561 1.00 135.21 349 PHE B O 1
ATOM 4929 N N . MET B 1 358 ? 109.232 99.865 123.451 1.00 135.06 350 MET B N 1
ATOM 4930 C CA . MET B 1 358 ? 108.073 98.937 123.346 1.00 135.38 350 MET B CA 1
ATOM 4931 C C . MET B 1 358 ? 107.353 99.194 122.013 1.00 135.86 350 MET B C 1
ATOM 4932 O O . MET B 1 358 ? 107.165 98.209 121.275 1.00 138.40 350 MET B O 1
ATOM 4937 N N . LEU B 1 359 ? 107.045 100.456 121.673 1.00 135.78 351 LEU B N 1
ATOM 4938 C CA . LEU B 1 359 ? 106.364 100.814 120.390 1.00 135.24 351 LEU B CA 1
ATOM 4939 C C . LEU B 1 359 ? 107.210 100.343 119.198 1.00 133.35 351 LEU B C 1
ATOM 4940 O O . LEU B 1 359 ? 106.664 99.603 118.345 1.00 132.29 351 LEU B O 1
ATOM 4945 N N . LEU B 1 360 ? 108.480 100.765 119.134 1.00 131.83 352 LEU B N 1
ATOM 4946 C CA . LEU B 1 360 ? 109.425 100.414 118.031 1.00 131.24 352 LEU B CA 1
ATOM 4947 C C . LEU B 1 360 ? 109.536 98.888 117.895 1.00 132.40 352 LEU B C 1
ATOM 4948 O O . LEU B 1 360 ? 109.554 98.407 116.741 1.00 133.70 352 LEU B O 1
ATOM 4953 N N . LEU B 1 361 ? 109.595 98.158 119.016 1.00 133.21 353 LEU B N 1
ATOM 4954 C CA . LEU B 1 361 ? 109.685 96.670 119.022 1.00 135.48 353 LEU B CA 1
ATOM 4955 C C . LEU B 1 361 ? 108.375 96.062 118.504 1.00 137.10 353 LEU B C 1
ATOM 4956 O O . LEU B 1 361 ? 108.456 95.238 117.553 1.00 140.47 353 LEU B O 1
ATOM 4961 N N . ILE B 1 362 ? 107.232 96.446 119.095 1.00 137.34 354 ILE B N 1
ATOM 4962 C CA . ILE B 1 362 ? 105.868 96.051 118.619 1.00 137.81 354 ILE B CA 1
ATOM 4963 C C . ILE B 1 362 ? 105.855 96.215 117.100 1.00 138.21 354 ILE B C 1
ATOM 4964 O O . ILE B 1 362 ? 105.638 95.204 116.393 1.00 139.67 354 ILE B O 1
ATOM 4969 N N . PHE B 1 363 ? 106.099 97.445 116.637 1.00 137.31 355 PHE B N 1
ATOM 4970 C CA . PHE B 1 363 ? 106.142 97.802 115.197 1.00 136.79 355 PHE B CA 1
ATOM 4971 C C . PHE B 1 363 ? 107.077 96.846 114.455 1.00 135.49 355 PHE B C 1
ATOM 4972 O O . PHE B 1 363 ? 106.587 96.095 113.603 1.00 134.07 355 PHE B O 1
ATOM 4980 N N . PHE B 1 364 ? 108.376 96.882 114.762 1.00 135.24 356 PHE B N 1
ATOM 4981 C CA . PHE B 1 364 ? 109.408 96.185 113.953 1.00 136.44 356 PHE B CA 1
ATOM 4982 C C . PHE B 1 364 ? 109.075 94.694 113.882 1.00 135.22 356 PHE B C 1
ATOM 4983 O O . PHE B 1 364 ? 108.796 94.209 112.765 1.00 134.81 356 PHE B O 1
ATOM 4991 N N . ALA B 1 365 ? 109.077 94.007 115.030 1.00 135.29 357 ALA B N 1
ATOM 4992 C CA . ALA B 1 365 ? 108.834 92.549 115.103 1.00 137.90 357 ALA B CA 1
ATOM 4993 C C . ALA B 1 365 ? 107.508 92.232 114.405 1.00 141.03 357 ALA B C 1
ATOM 4994 O O . ALA B 1 365 ? 107.543 91.562 113.364 1.00 141.09 357 ALA B O 1
ATOM 4996 N N . PHE B 1 366 ? 106.390 92.756 114.911 1.00 144.19 358 PHE B N 1
ATOM 4997 C CA . PHE B 1 366 ? 105.043 92.258 114.531 1.00 146.62 358 PHE B CA 1
ATOM 4998 C C . PHE B 1 366 ? 104.578 92.798 113.167 1.00 147.50 358 PHE B C 1
ATOM 4999 O O . PHE B 1 366 ? 103.704 92.129 112.580 1.00 146.59 358 PHE B O 1
ATOM 5007 N N . LEU B 1 367 ? 105.117 93.916 112.658 1.00 148.62 359 LEU B N 1
ATOM 5008 C CA . LEU B 1 367 ? 104.685 94.490 111.349 1.00 148.53 359 LEU B CA 1
ATOM 5009 C C . LEU B 1 367 ? 105.747 94.309 110.256 1.00 150.26 359 LEU B C 1
ATOM 5010 O O . LEU B 1 367 ? 105.337 94.358 109.0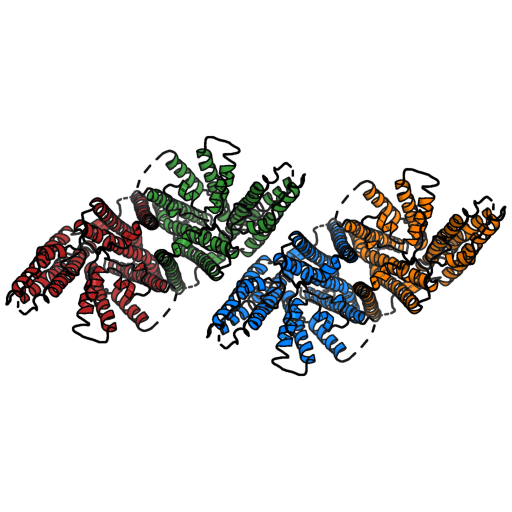79 1.00 149.07 359 LEU B O 1
ATOM 5015 N N . HIS B 1 368 ? 107.029 94.093 110.588 1.00 153.48 360 HIS B N 1
ATOM 5016 C CA . HIS B 1 368 ? 108.070 93.764 109.574 1.00 155.26 360 HIS B CA 1
ATOM 5017 C C . HIS B 1 368 ? 108.490 92.292 109.668 1.00 156.95 360 HIS B C 1
ATOM 5018 O O . HIS B 1 368 ? 108.564 91.671 108.607 1.00 158.85 360 HIS B O 1
ATOM 5025 N N . CYS B 1 369 ? 108.784 91.754 110.858 1.00 157.72 361 CYS B N 1
ATOM 5026 C CA . CYS B 1 369 ? 109.351 90.382 111.008 1.00 160.10 361 CYS B CA 1
ATOM 5027 C C . CYS B 1 369 ? 108.245 89.329 110.844 1.00 159.55 361 CYS B C 1
ATOM 5028 O O . CYS B 1 369 ? 108.382 88.466 109.947 1.00 163.98 361 CYS B O 1
ATOM 5031 N N . TRP B 1 370 ? 107.184 89.416 111.654 1.00 155.46 362 TRP B N 1
ATOM 5032 C CA . TRP B 1 370 ? 106.107 88.394 111.765 1.00 153.87 362 TRP B CA 1
ATOM 5033 C C . TRP B 1 370 ? 105.335 88.283 110.443 1.00 150.84 362 TRP B C 1
ATOM 5034 O O . TRP B 1 370 ? 105.238 87.155 109.916 1.00 149.92 362 TRP B O 1
ATOM 5045 N N . LEU B 1 371 ? 104.814 89.401 109.924 1.00 148.44 363 LEU B N 1
ATOM 5046 C CA . LEU B 1 371 ? 103.930 89.406 108.724 1.00 148.14 363 LEU B CA 1
ATOM 5047 C C . LEU B 1 371 ? 104.745 89.184 107.443 1.00 148.49 363 LEU B C 1
ATOM 5048 O O . LEU B 1 371 ? 104.161 88.615 106.506 1.00 150.93 363 LEU B O 1
ATOM 5053 N N . ASN B 1 372 ? 106.024 89.583 107.390 1.00 146.93 364 ASN B N 1
ATOM 5054 C CA . ASN B 1 372 ? 106.917 89.243 106.245 1.00 146.60 364 ASN B CA 1
ATOM 5055 C C . ASN B 1 372 ? 107.211 87.741 106.274 1.00 146.03 364 ASN B C 1
ATOM 5056 O O . ASN B 1 372 ? 107.086 87.116 105.208 1.00 145.27 364 ASN B O 1
ATOM 5061 N N . ALA B 1 373 ? 107.575 87.187 107.439 1.00 147.00 365 ALA B N 1
ATOM 5062 C CA . ALA B 1 373 ? 107.829 85.737 107.629 1.00 150.04 365 ALA B CA 1
ATOM 5063 C C . ALA B 1 373 ? 106.633 84.938 107.092 1.00 152.90 365 ALA B C 1
ATOM 5064 O O . ALA B 1 373 ? 106.848 84.006 106.281 1.00 151.74 365 ALA B O 1
ATOM 5066 N N . PHE B 1 374 ? 105.418 85.330 107.490 1.00 156.39 366 PHE B N 1
ATOM 5067 C CA . PHE B 1 374 ? 104.146 84.662 107.103 1.00 158.76 366 PHE B CA 1
ATOM 5068 C C . PHE B 1 374 ? 103.767 85.009 105.656 1.00 159.60 366 PHE B C 1
ATOM 5069 O O . PHE B 1 374 ? 103.086 84.176 105.035 1.00 162.96 366 PHE B O 1
ATOM 5077 N N . ALA B 1 375 ? 104.187 86.171 105.139 1.00 160.34 367 ALA B N 1
ATOM 5078 C CA . ALA B 1 375 ? 104.011 86.570 103.720 1.00 163.30 367 ALA B CA 1
ATOM 5079 C C . ALA B 1 375 ? 105.078 85.921 102.826 1.00 165.87 367 ALA B C 1
ATOM 5080 O O . ALA B 1 375 ? 104.986 86.112 101.604 1.00 167.96 367 ALA B O 1
ATOM 5082 N N . GLU B 1 376 ? 106.080 85.239 103.393 1.00 166.86 368 GLU B N 1
ATOM 5083 C CA . GLU B 1 376 ? 107.137 84.521 102.626 1.00 167.84 368 GLU B CA 1
ATOM 5084 C C . GLU B 1 376 ? 106.849 83.016 102.621 1.00 168.40 368 GLU B C 1
ATOM 5085 O O . GLU B 1 376 ? 107.127 82.379 101.584 1.00 170.87 368 GLU B O 1
ATOM 5091 N N . MET B 1 377 ? 106.325 82.471 103.725 1.00 167.08 369 MET B N 1
ATOM 5092 C CA . MET B 1 377 ? 105.849 81.061 103.795 1.00 165.98 369 MET B CA 1
ATOM 5093 C C . MET B 1 377 ? 104.678 80.845 102.822 1.00 163.48 369 MET B C 1
ATOM 5094 O O . MET B 1 377 ? 104.572 79.724 102.285 1.00 162.79 369 MET B O 1
ATOM 5099 N N . LEU B 1 378 ? 103.848 81.873 102.601 1.00 161.19 370 LEU B N 1
ATOM 5100 C CA . LEU B 1 378 ? 102.591 81.799 101.800 1.00 161.14 370 LEU B CA 1
ATOM 5101 C C . LEU B 1 378 ? 102.786 82.356 100.380 1.00 160.23 370 LEU B C 1
ATOM 5102 O O . LEU B 1 378 ? 101.873 82.144 99.557 1.00 159.18 370 LEU B O 1
ATOM 5107 N N . ARG B 1 379 ? 103.911 83.029 100.099 1.00 161.00 371 ARG B N 1
ATOM 5108 C CA . ARG B 1 379 ? 104.238 83.648 98.782 1.00 162.53 371 ARG B CA 1
ATOM 5109 C C . ARG B 1 379 ? 103.207 84.741 98.458 1.00 165.01 371 ARG B C 1
ATOM 5110 O O . ARG B 1 379 ? 102.558 84.655 97.400 1.00 165.34 371 ARG B O 1
ATOM 5118 N N . PHE B 1 380 ? 103.072 85.730 99.347 1.00 167.32 372 PHE B N 1
ATOM 5119 C CA . PHE B 1 380 ? 102.144 86.888 99.240 1.00 168.63 372 PHE B CA 1
ATOM 5120 C C . PHE B 1 380 ? 102.878 88.080 98.609 1.00 168.72 372 PHE B C 1
ATOM 5121 O O . PHE B 1 380 ? 104.094 88.231 98.855 1.00 167.31 372 PHE B O 1
ATOM 5129 N N . GLY B 1 381 ? 102.159 88.893 97.824 1.00 170.25 373 GLY B N 1
ATOM 5130 C CA . GLY B 1 381 ? 102.631 90.184 97.278 1.00 171.52 373 GLY B CA 1
ATOM 5131 C C . GLY B 1 381 ? 102.091 91.348 98.094 1.00 173.41 373 GLY B C 1
ATOM 5132 O O . GLY B 1 381 ? 101.580 91.089 99.198 1.00 172.97 373 GLY B O 1
ATOM 5133 N N . ASP B 1 382 ? 102.200 92.580 97.571 1.00 175.47 374 ASP B N 1
ATOM 5134 C CA . ASP B 1 382 ? 101.820 93.857 98.246 1.00 174.73 374 ASP B CA 1
ATOM 5135 C C . ASP B 1 382 ? 102.071 93.745 99.755 1.00 171.60 374 ASP B C 1
ATOM 5136 O O . ASP B 1 382 ? 101.093 93.788 100.533 1.00 171.81 374 ASP B O 1
ATOM 5141 N N . ARG B 1 383 ? 103.341 93.645 100.160 1.00 167.36 375 ARG B N 1
ATOM 5142 C CA . ARG B 1 383 ? 103.740 93.542 101.591 1.00 165.51 375 ARG B CA 1
ATOM 5143 C C . ARG B 1 383 ? 103.886 94.955 102.174 1.00 163.35 375 ARG B C 1
ATOM 5144 O O . ARG B 1 383 ? 104.798 95.158 102.998 1.00 163.92 375 ARG B O 1
ATOM 5152 N N . MET B 1 384 ? 103.023 95.895 101.772 1.00 160.08 376 MET B N 1
ATOM 5153 C CA . MET B 1 384 ? 102.949 97.264 102.343 1.00 158.05 376 MET B CA 1
ATOM 5154 C C . MET B 1 384 ? 101.956 97.220 103.512 1.00 154.92 376 MET B C 1
ATOM 5155 O O . MET B 1 384 ? 100.864 97.818 103.415 1.00 155.36 376 MET B O 1
ATOM 5160 N N . PHE B 1 385 ? 102.345 96.511 104.577 1.00 151.31 377 PHE B N 1
ATOM 5161 C CA . PHE B 1 385 ? 101.606 96.388 105.863 1.00 149.69 377 PHE B CA 1
ATOM 5162 C C . PHE B 1 385 ? 101.736 97.693 106.654 1.00 148.51 377 PHE B C 1
ATOM 5163 O O . PHE B 1 385 ? 101.012 97.862 107.654 1.00 151.22 377 PHE B O 1
ATOM 5171 N N . TYR B 1 386 ? 102.670 98.553 106.238 1.00 144.89 378 TYR B N 1
ATOM 5172 C CA . TYR B 1 386 ? 102.972 99.873 106.841 1.00 141.73 378 TYR B CA 1
ATOM 5173 C C . TYR B 1 386 ? 103.653 100.748 105.783 1.00 141.24 378 TYR B C 1
ATOM 5174 O O . TYR B 1 386 ? 104.613 100.279 105.138 1.00 141.41 378 TYR B O 1
ATOM 5183 N N . ARG B 1 387 ? 103.149 101.969 105.591 1.00 141.89 379 ARG B N 1
ATOM 5184 C CA . ARG B 1 387 ? 103.867 103.070 104.899 1.00 143.52 379 ARG B CA 1
ATOM 5185 C C . ARG B 1 387 ? 104.779 103.722 105.943 1.00 141.38 379 ARG B C 1
ATOM 5186 O O . ARG B 1 387 ? 104.691 103.341 107.131 1.00 140.06 379 ARG B O 1
ATOM 5194 N N . ASP B 1 388 ? 105.623 104.663 105.521 1.00 138.82 380 ASP B N 1
ATOM 5195 C CA . ASP B 1 388 ? 106.576 105.373 106.416 1.00 136.91 380 ASP B CA 1
ATOM 5196 C C . ASP B 1 388 ? 105.787 106.327 107.326 1.00 136.48 380 ASP B C 1
ATOM 5197 O O . ASP B 1 388 ? 105.667 107.520 106.980 1.00 135.26 380 ASP B O 1
ATOM 5202 N N . TRP B 1 389 ? 105.256 105.812 108.443 1.00 135.75 381 TRP B N 1
ATOM 5203 C CA . TRP B 1 389 ? 104.555 106.617 109.485 1.00 135.20 381 TRP B CA 1
ATOM 5204 C C . TRP B 1 389 ? 105.532 107.603 110.133 1.00 135.08 381 TRP B C 1
ATOM 5205 O O . TRP B 1 389 ? 105.082 108.686 110.550 1.00 136.53 381 TRP B O 1
ATOM 5216 N N . TRP B 1 390 ? 106.819 107.252 110.187 1.00 13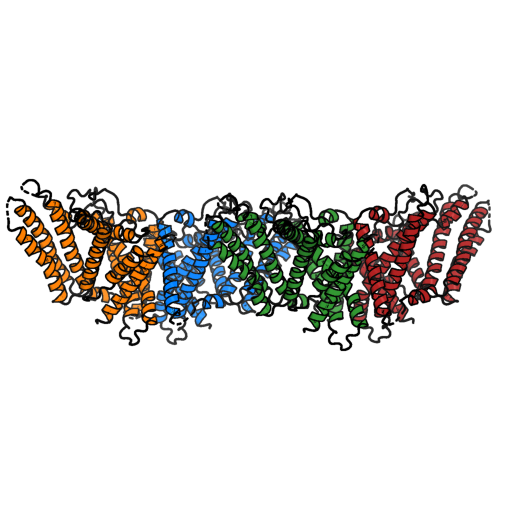3.86 382 TRP B N 1
ATOM 5217 C CA . TRP B 1 390 ? 107.905 108.093 110.758 1.00 133.99 382 TRP B CA 1
ATOM 5218 C C . TRP B 1 390 ? 108.108 109.385 109.940 1.00 136.51 382 TRP B C 1
ATOM 5219 O O . TRP B 1 390 ? 108.847 110.258 110.431 1.00 138.11 382 TRP B O 1
ATOM 5230 N N . ASN B 1 391 ? 107.460 109.527 108.773 1.00 138.18 383 ASN B N 1
ATOM 5231 C CA . ASN B 1 391 ? 107.421 110.777 107.959 1.00 140.68 383 ASN B CA 1
ATOM 5232 C C . ASN B 1 391 ? 106.055 111.478 108.045 1.00 142.70 383 ASN B C 1
ATOM 5233 O O . ASN B 1 391 ? 105.914 112.535 107.393 1.00 143.21 383 ASN B O 1
ATOM 5238 N N . SER B 1 392 ? 105.090 110.936 108.800 1.00 143.95 384 SER B N 1
ATOM 5239 C CA . SER B 1 392 ? 103.711 111.486 108.916 1.00 144.87 384 SER B CA 1
ATOM 5240 C C . SER B 1 392 ? 103.769 112.895 109.519 1.00 147.60 384 SER B C 1
ATOM 5241 O O . SER B 1 392 ? 104.073 113.007 110.724 1.00 147.88 384 SER B O 1
ATOM 5244 N N . THR B 1 393 ? 103.502 113.922 108.703 1.00 150.81 385 THR B N 1
ATOM 5245 C CA . THR B 1 393 ? 103.546 115.362 109.085 1.00 152.20 385 THR B CA 1
ATOM 5246 C C . THR B 1 393 ? 102.502 115.628 110.177 1.00 151.58 385 THR B C 1
ATOM 5247 O O . THR B 1 393 ? 102.887 116.137 111.249 1.00 149.38 385 THR B O 1
ATOM 5251 N N . SER B 1 394 ? 101.240 115.284 109.898 1.00 152.77 386 SER B N 1
ATOM 5252 C CA . SER B 1 394 ? 100.078 115.394 110.822 1.00 153.81 386 SER B CA 1
ATOM 5253 C C . SER B 1 394 ? 99.841 114.045 111.518 1.00 153.45 386 SER B C 1
ATOM 5254 O O . SER B 1 394 ? 100.607 113.096 111.245 1.00 152.90 386 SER B O 1
ATOM 5257 N N . PHE B 1 395 ? 98.815 113.964 112.373 1.00 153.33 387 PHE B N 1
ATOM 5258 C CA . PHE B 1 395 ? 98.525 112.799 113.251 1.00 154.24 387 PHE B CA 1
ATOM 5259 C C . PHE B 1 395 ? 97.704 111.753 112.483 1.00 156.23 387 PHE B C 1
ATOM 5260 O O . PHE B 1 395 ? 98.069 110.557 112.515 1.00 156.94 387 PHE B O 1
ATOM 5268 N N . SER B 1 396 ? 96.630 112.184 111.811 1.00 157.85 388 SER B N 1
ATOM 5269 C CA . SER B 1 396 ? 95.751 111.320 110.975 1.00 159.05 388 SER B CA 1
ATOM 5270 C C . SER B 1 396 ? 96.610 110.478 110.022 1.00 159.34 388 SER B C 1
ATOM 5271 O O . SER B 1 396 ? 96.388 109.248 109.957 1.00 161.39 388 SER B O 1
ATOM 5274 N N . ASN B 1 397 ? 97.580 111.116 109.352 1.00 157.52 389 ASN B N 1
ATOM 5275 C CA . ASN B 1 397 ? 98.580 110.457 108.467 1.00 156.38 389 ASN B CA 1
ATOM 5276 C C . ASN B 1 397 ? 99.307 109.349 109.240 1.00 155.55 389 ASN B C 1
ATOM 5277 O O . ASN B 1 397 ? 99.428 108.244 108.672 1.00 153.50 389 ASN B O 1
ATOM 5282 N N . TYR B 1 398 ? 99.757 109.619 110.476 1.00 156.17 390 TYR B N 1
ATOM 5283 C CA . TYR B 1 398 ? 100.414 108.611 111.356 1.00 156.42 390 TYR B CA 1
ATOM 5284 C C . TYR B 1 398 ? 99.479 107.406 111.487 1.00 156.47 390 TYR B C 1
ATOM 5285 O O . TYR B 1 398 ? 99.930 106.282 111.213 1.00 158.32 390 TYR B O 1
ATOM 5294 N N . TYR B 1 399 ? 98.217 107.647 111.862 1.00 155.76 391 TYR B N 1
ATOM 5295 C CA . TYR B 1 399 ? 97.198 106.591 112.114 1.00 156.15 391 TYR B CA 1
ATOM 5296 C C . TYR B 1 399 ? 96.860 105.829 110.825 1.00 155.29 391 TYR B C 1
ATOM 5297 O O . TYR B 1 399 ? 96.589 104.616 110.927 1.00 154.46 391 TYR B O 1
ATOM 5306 N N . ARG B 1 400 ? 96.871 106.497 109.667 1.00 154.85 392 ARG B N 1
ATOM 5307 C CA . ARG B 1 400 ? 96.603 105.848 108.353 1.00 154.25 392 ARG B CA 1
ATOM 5308 C C . ARG B 1 400 ? 97.810 105.014 107.899 1.00 155.16 392 ARG B C 1
ATOM 5309 O O . ARG B 1 400 ? 97.582 104.044 107.157 1.00 154.85 392 ARG B O 1
ATOM 5317 N N . THR B 1 401 ? 99.034 105.374 108.309 1.00 156.61 393 THR B N 1
ATOM 5318 C CA . THR B 1 401 ? 100.305 104.774 107.809 1.00 157.36 393 THR B CA 1
ATOM 5319 C C . THR B 1 401 ? 100.985 103.907 108.884 1.00 157.93 393 THR B C 1
ATOM 5320 O O . THR B 1 401 ? 102.079 103.388 108.593 1.00 159.58 393 THR B O 1
ATOM 5324 N N . TRP B 1 402 ? 100.367 103.743 110.063 1.00 156.67 394 TRP B N 1
ATOM 5325 C CA . TRP B 1 402 ? 100.803 102.825 111.153 1.00 155.25 394 TRP B CA 1
ATOM 5326 C C . TRP B 1 402 ? 99.822 101.650 111.211 1.00 154.72 394 TRP B C 1
ATOM 5327 O O . TRP B 1 402 ? 98.619 101.910 111.420 1.00 155.86 394 TRP B O 1
ATOM 5338 N N . ASN B 1 403 ? 100.315 100.418 111.032 1.00 153.50 395 ASN B N 1
ATOM 5339 C CA . ASN B 1 403 ? 99.483 99.186 110.964 1.00 153.19 395 ASN B CA 1
ATOM 5340 C C . ASN B 1 403 ? 98.471 99.375 109.823 1.00 154.63 395 ASN B C 1
ATOM 5341 O O . ASN B 1 403 ? 97.252 99.410 110.095 1.00 154.64 395 ASN B O 1
ATOM 5346 N N . VAL B 1 404 ? 98.979 99.537 108.595 1.00 156.41 396 VAL B N 1
ATOM 5347 C CA . VAL B 1 404 ? 98.187 99.868 107.368 1.00 158.43 396 VAL B CA 1
ATOM 5348 C C . VAL B 1 404 ? 97.173 98.749 107.081 1.00 160.45 396 VAL B C 1
ATOM 5349 O O . VAL B 1 404 ? 96.122 99.069 106.501 1.00 163.53 396 VAL B O 1
ATOM 5353 N N . VAL B 1 405 ? 97.471 97.498 107.458 1.00 160.82 397 VAL B N 1
ATOM 5354 C CA . VAL B 1 405 ? 96.571 96.321 107.239 1.00 161.19 397 VAL B CA 1
ATOM 5355 C C . VAL B 1 405 ? 95.227 96.552 107.951 1.00 161.64 397 VAL B C 1
ATOM 5356 O O . VAL B 1 405 ? 94.185 96.480 107.256 1.00 162.98 397 VAL B O 1
ATOM 5360 N N . VAL B 1 406 ? 95.234 96.828 109.262 1.00 162.86 398 VAL B N 1
ATOM 5361 C CA . VAL B 1 406 ? 93.989 97.037 110.066 1.00 165.22 398 VAL B CA 1
ATOM 5362 C C . VAL B 1 406 ? 93.351 98.355 109.616 1.00 166.57 398 VAL B C 1
ATOM 5363 O O . VAL B 1 406 ? 92.110 98.379 109.466 1.00 167.14 398 VAL B O 1
ATOM 5367 N N . HIS B 1 407 ? 94.171 99.386 109.375 1.00 168.19 399 HIS B N 1
ATOM 5368 C CA . HIS B 1 407 ? 93.730 100.697 108.826 1.00 169.55 399 HIS B CA 1
ATOM 5369 C C . HIS B 1 407 ? 92.898 100.472 107.558 1.00 171.12 399 HIS B C 1
ATOM 5370 O O . HIS B 1 407 ? 91.800 101.038 107.493 1.00 170.58 399 HIS B O 1
ATOM 5377 N N . ASP B 1 408 ? 93.395 99.663 106.613 1.00 174.40 400 ASP B N 1
ATOM 5378 C CA . ASP B 1 408 ? 92.770 99.433 105.279 1.00 176.71 400 ASP B CA 1
ATOM 5379 C C . ASP B 1 408 ? 91.441 98.686 105.447 1.00 176.95 400 ASP B C 1
ATOM 5380 O O . ASP B 1 408 ? 90.451 99.128 104.818 1.00 177.94 400 ASP B O 1
ATOM 5385 N N . TRP B 1 409 ? 91.412 97.609 106.246 1.00 175.88 401 TRP B N 1
ATOM 5386 C CA . TRP B 1 409 ? 90.149 96.932 106.654 1.00 174.74 401 TRP B CA 1
ATOM 5387 C C . TRP B 1 409 ? 89.179 97.994 107.173 1.00 172.33 401 TRP B C 1
ATOM 5388 O O . TRP B 1 409 ? 88.063 98.122 106.617 1.00 172.45 401 TRP B O 1
ATOM 5399 N N . LEU B 1 410 ? 89.626 98.721 108.199 1.00 170.01 402 LEU B N 1
ATOM 5400 C CA . LEU B 1 410 ? 88.805 99.693 108.966 1.00 170.26 402 LEU B CA 1
ATOM 5401 C C . LEU B 1 410 ? 88.335 100.799 108.015 1.00 170.96 402 LEU B C 1
ATOM 5402 O O . LEU B 1 410 ? 87.091 101.007 107.910 1.00 171.48 402 LEU B O 1
ATOM 5407 N N . TYR B 1 411 ? 89.294 101.446 107.341 1.00 172.30 403 TYR B N 1
ATOM 5408 C CA . TYR B 1 411 ? 89.084 102.443 106.258 1.00 173.44 403 TYR B CA 1
ATOM 5409 C C . TYR B 1 411 ? 87.965 101.930 105.348 1.00 173.73 403 TYR B C 1
ATOM 5410 O O . TYR B 1 411 ? 86.894 102.553 105.315 1.00 174.48 403 TYR B O 1
ATOM 5419 N N . SER B 1 412 ? 88.205 100.804 104.669 1.00 174.50 404 SER B N 1
ATOM 5420 C CA . SER B 1 412 ? 87.322 100.275 103.596 1.00 176.30 404 SER B CA 1
ATOM 5421 C C . SER B 1 412 ? 85.891 100.142 104.128 1.00 176.05 404 SER B C 1
ATOM 5422 O O . SER B 1 412 ? 84.986 100.767 103.547 1.00 177.14 404 SER B O 1
ATOM 5425 N N . TYR B 1 413 ? 85.705 99.429 105.239 1.00 174.52 405 TYR B N 1
ATOM 5426 C CA . TYR B 1 413 ? 84.363 98.989 105.701 1.00 173.38 405 TYR B CA 1
ATOM 5427 C C . TYR B 1 413 ? 83.662 100.168 106.376 1.00 173.83 405 TYR B C 1
ATOM 5428 O O . TYR B 1 413 ? 82.546 100.501 105.943 1.00 175.27 405 TYR B O 1
ATOM 5437 N N . VAL B 1 414 ? 84.311 100.824 107.340 1.00 173.19 406 VAL B N 1
ATOM 5438 C CA . VAL B 1 414 ? 83.638 101.880 108.153 1.00 173.19 406 VAL B CA 1
ATOM 5439 C C . VAL B 1 414 ? 83.571 103.198 107.358 1.00 175.19 406 VAL B C 1
ATOM 5440 O O . VAL B 1 414 ? 82.650 103.987 107.655 1.00 174.65 406 VAL B O 1
ATOM 5444 N N . TYR B 1 415 ? 84.442 103.419 106.357 1.00 178.07 407 TYR B N 1
ATOM 5445 C CA . TYR B 1 415 ? 84.472 104.673 105.548 1.00 179.82 407 TYR B CA 1
ATOM 5446 C C . TYR B 1 415 ? 84.024 104.447 104.091 1.00 180.50 407 TYR B C 1
ATOM 5447 O O . TYR B 1 415 ? 84.023 105.447 103.343 1.00 180.82 407 TYR B O 1
ATOM 5456 N N . GLN B 1 416 ? 83.638 103.230 103.682 1.00 181.05 408 GLN B N 1
ATOM 5457 C CA . GLN B 1 416 ? 82.901 103.013 102.400 1.00 181.64 408 GLN B CA 1
ATOM 5458 C C . GLN B 1 416 ? 81.633 102.172 102.631 1.00 181.94 408 GLN B C 1
ATOM 5459 O O . GLN B 1 416 ? 81.072 101.683 101.633 1.00 181.73 408 GLN B O 1
ATOM 5465 N N . ASP B 1 417 ? 81.183 102.024 103.883 1.00 183.07 409 ASP B N 1
ATOM 5466 C CA . ASP B 1 417 ? 79.769 101.701 104.226 1.00 185.06 409 ASP B CA 1
ATOM 5467 C C . ASP B 1 417 ? 79.142 102.895 104.960 1.00 185.02 409 ASP B C 1
ATOM 5468 O O . ASP B 1 417 ? 77.935 103.120 104.759 1.00 184.36 409 ASP B O 1
ATOM 5473 N N . GLY B 1 418 ? 79.923 103.632 105.762 1.00 185.98 410 GLY B N 1
ATOM 5474 C CA . GLY B 1 418 ? 79.519 104.918 106.365 1.00 186.99 410 GLY B CA 1
ATOM 5475 C C . GLY B 1 418 ? 79.010 105.890 105.314 1.00 187.54 410 GLY B C 1
ATOM 5476 O O . GLY B 1 418 ? 77.789 106.155 105.302 1.00 185.71 410 GLY B O 1
ATOM 5477 N N . LEU B 1 419 ? 79.898 106.340 104.417 1.00 189.36 411 LEU B N 1
ATOM 5478 C CA . LEU B 1 419 ? 79.608 107.346 103.352 1.00 190.89 411 LEU B CA 1
ATOM 5479 C C . LEU B 1 419 ? 78.665 106.785 102.279 1.00 190.94 411 LEU B C 1
ATOM 5480 O O . LEU B 1 419 ? 78.234 107.584 101.426 1.00 192.25 411 LEU B O 1
ATOM 5485 N N . ARG B 1 420 ? 78.376 105.479 102.290 1.00 190.19 412 ARG B N 1
ATOM 5486 C CA . ARG B 1 420 ? 77.381 104.845 101.387 1.00 189.33 412 ARG B CA 1
ATOM 5487 C C . ARG B 1 420 ? 76.000 104.876 102.052 1.00 189.96 412 ARG B C 1
ATOM 5488 O O . ARG B 1 420 ? 75.074 105.454 101.444 1.00 188.77 412 ARG B O 1
ATOM 5496 N N . LEU B 1 421 ? 75.870 104.293 103.251 1.00 191.81 413 LEU B N 1
ATOM 5497 C CA . LEU B 1 421 ? 74.571 104.167 103.972 1.00 193.61 413 LEU B CA 1
ATOM 5498 C C . LEU B 1 421 ? 74.118 105.541 104.479 1.00 195.57 413 LEU B C 1
ATOM 5499 O O . LEU B 1 421 ? 72.951 105.897 104.213 1.00 196.04 413 LEU B O 1
ATOM 5504 N N . LEU B 1 422 ? 74.987 106.274 105.187 1.00 197.66 414 LEU B N 1
ATOM 5505 C CA . LEU B 1 422 ? 74.693 107.670 105.619 1.00 199.83 414 LEU B CA 1
ATOM 5506 C C . LEU B 1 422 ? 74.538 108.547 104.371 1.00 202.45 414 LEU B C 1
ATOM 5507 O O . LEU B 1 422 ? 73.622 109.394 104.364 1.00 203.67 414 LEU B O 1
ATOM 5512 N N . GLY B 1 423 ? 75.388 108.333 103.356 1.00 204.46 415 GLY B N 1
ATOM 5513 C CA . GLY B 1 423 ? 75.461 109.166 102.140 1.00 205.61 415 GLY B CA 1
ATOM 5514 C C . GLY B 1 423 ? 75.732 110.622 102.481 1.00 206.78 415 GLY B C 1
ATOM 5515 O O . GLY B 1 423 ? 75.326 111.498 101.690 1.00 208.72 415 GLY B O 1
ATOM 5516 N N . ALA B 1 424 ? 76.399 110.869 103.615 1.00 206.15 416 ALA B N 1
ATOM 5517 C CA . ALA B 1 424 ? 76.547 112.201 104.244 1.00 204.90 416 ALA B CA 1
ATOM 5518 C C . ALA B 1 424 ? 77.616 113.000 103.493 1.00 205.03 416 ALA B C 1
ATOM 5519 O O . ALA B 1 424 ? 78.757 112.503 103.390 1.00 204.63 416 ALA B O 1
ATOM 5521 N N . ARG B 1 425 ? 77.243 114.178 102.978 1.00 204.82 417 ARG B N 1
ATOM 5522 C CA . ARG B 1 425 ? 78.175 115.201 102.421 1.00 203.78 417 ARG B CA 1
ATOM 5523 C C . ARG B 1 425 ? 79.265 115.522 103.458 1.00 202.57 417 ARG B C 1
ATOM 5524 O O . ARG B 1 425 ? 80.413 115.774 103.040 1.00 202.68 417 ARG B O 1
ATOM 5532 N N . ALA B 1 426 ? 78.917 115.508 104.752 1.00 200.51 418 ALA B N 1
ATOM 5533 C CA . ALA B 1 426 ? 79.849 115.647 105.898 1.00 198.26 418 ALA B CA 1
ATOM 5534 C C . ALA B 1 426 ? 80.686 114.368 106.038 1.00 196.69 418 ALA B C 1
ATOM 5535 O O . ALA B 1 426 ? 80.083 113.297 106.256 1.00 194.01 418 ALA B O 1
ATOM 5537 N N . ARG B 1 427 ? 82.017 114.484 105.919 1.00 196.34 419 ARG B N 1
ATOM 5538 C CA . ARG B 1 427 ? 82.983 113.347 105.959 1.00 196.88 419 ARG B CA 1
ATOM 5539 C C . ARG B 1 427 ? 83.830 113.381 107.243 1.00 198.43 419 ARG B C 1
ATOM 5540 O O . ARG B 1 427 ? 84.202 112.286 107.712 1.00 201.07 419 ARG B O 1
ATOM 5548 N N . GLY B 1 428 ? 84.145 114.567 107.783 1.00 198.78 420 GLY B N 1
ATOM 5549 C CA . GLY B 1 428 ? 84.909 114.738 109.038 1.00 198.86 420 GLY B CA 1
ATOM 5550 C C . GLY B 1 428 ? 84.342 113.897 110.173 1.00 199.10 420 GLY B C 1
ATOM 5551 O O . GLY B 1 428 ? 85.141 113.311 110.940 1.00 200.94 420 GLY B O 1
ATOM 5552 N N . VAL B 1 429 ? 83.008 113.852 110.277 1.00 197.66 421 VAL B N 1
ATOM 5553 C CA . VAL B 1 429 ? 82.225 112.934 111.163 1.00 194.97 421 VAL B CA 1
ATOM 5554 C C . VAL B 1 429 ? 82.714 111.488 110.974 1.00 192.73 421 VAL B C 1
ATOM 5555 O O . VAL B 1 429 ? 82.926 110.803 112.001 1.00 190.41 421 VAL B O 1
ATOM 5559 N N . ALA B 1 430 ? 82.898 111.045 109.724 1.00 191.42 422 ALA B N 1
ATOM 5560 C CA . ALA B 1 430 ? 83.307 109.664 109.367 1.00 191.03 422 ALA B CA 1
ATOM 5561 C C . ALA B 1 430 ? 84.777 109.433 109.743 1.00 189.80 422 ALA B C 1
ATOM 5562 O O . ALA B 1 430 ? 85.078 108.323 110.223 1.00 189.00 422 ALA B O 1
ATOM 5564 N N . MET B 1 431 ? 85.648 110.433 109.545 1.00 189.08 423 MET B N 1
ATOM 5565 C CA . MET B 1 431 ? 87.090 110.375 109.925 1.00 187.51 423 MET B CA 1
ATOM 5566 C C . MET B 1 431 ? 87.203 110.059 111.423 1.00 187.50 423 MET B C 1
ATOM 5567 O O . MET B 1 431 ? 87.860 109.048 111.769 1.00 185.53 423 MET B O 1
ATOM 5572 N N . LEU B 1 432 ? 86.565 110.878 112.269 1.00 189.12 424 LEU B N 1
ATOM 5573 C CA . LEU B 1 432 ? 86.540 110.691 113.750 1.00 190.33 424 LEU B CA 1
ATOM 5574 C C . LEU B 1 432 ? 85.772 109.409 114.105 1.00 190.88 424 LEU B C 1
ATOM 5575 O O . LEU B 1 432 ? 86.204 108.718 115.060 1.00 193.08 424 LEU B O 1
ATOM 5580 N N . GLY B 1 433 ? 84.688 109.109 113.375 1.00 189.91 425 GLY B N 1
ATOM 5581 C CA . GLY B 1 433 ? 83.908 107.862 113.510 1.00 188.75 425 GLY B CA 1
ATOM 5582 C C . GLY B 1 433 ? 84.809 106.637 113.486 1.00 187.82 425 GLY B C 1
ATOM 5583 O O . GLY B 1 433 ? 84.819 105.891 114.488 1.00 188.30 425 GLY B O 1
ATOM 5584 N N . VAL B 1 434 ? 85.571 106.477 112.398 1.00 185.81 426 VAL B N 1
ATOM 5585 C CA . VAL B 1 434 ? 86.567 105.383 112.173 1.00 185.01 426 VAL B CA 1
ATOM 5586 C C . VAL B 1 434 ? 87.551 105.340 113.351 1.00 184.03 426 VAL B C 1
ATOM 5587 O O . VAL B 1 434 ? 87.805 104.237 113.885 1.00 184.62 426 VAL B O 1
ATOM 5591 N N . PHE B 1 435 ? 88.109 106.498 113.714 1.00 181.75 427 PHE B N 1
ATOM 5592 C CA . PHE B 1 435 ? 89.232 106.625 114.683 1.00 179.90 427 PHE B CA 1
ATOM 5593 C C . PHE B 1 435 ? 88.761 106.270 116.103 1.00 178.42 427 PHE B C 1
ATOM 5594 O O . PHE B 1 435 ? 89.542 105.606 116.830 1.00 177.25 427 PHE B O 1
ATOM 5602 N N . LEU B 1 436 ? 87.537 106.653 116.491 1.00 178.09 428 LEU B N 1
ATOM 5603 C CA . LEU B 1 436 ? 86.957 106.242 117.803 1.00 177.94 428 LEU B CA 1
ATOM 5604 C C . LEU B 1 436 ? 86.607 104.746 117.779 1.00 174.87 428 LEU B C 1
ATOM 5605 O O . LEU B 1 436 ? 86.718 104.122 118.853 1.00 173.29 428 LEU B O 1
ATOM 5610 N N . VAL B 1 437 ? 86.224 104.182 116.622 1.00 171.98 429 VAL B N 1
ATOM 5611 C CA . VAL B 1 437 ? 86.051 102.704 116.445 1.00 170.83 429 VAL B CA 1
ATOM 5612 C C . VAL B 1 437 ? 87.388 102.027 116.780 1.00 168.12 429 VAL B C 1
ATOM 5613 O O . VAL B 1 437 ? 87.376 101.074 117.593 1.00 166.89 429 VAL B O 1
ATOM 5617 N N . SER B 1 438 ? 88.488 102.510 116.188 1.00 166.34 430 SER B N 1
ATOM 5618 C CA . SER B 1 438 ? 89.874 102.027 116.443 1.00 166.20 430 SER B CA 1
ATOM 5619 C C . SER B 1 438 ? 90.213 102.173 117.932 1.00 165.27 430 SER B C 1
ATOM 5620 O O . SER B 1 438 ? 90.623 101.162 118.542 1.00 165.73 430 SER B O 1
ATOM 5623 N N . ALA B 1 439 ? 90.032 103.375 118.494 1.00 164.46 431 ALA B N 1
ATOM 5624 C CA . ALA B 1 439 ? 90.351 103.705 119.906 1.00 165.89 431 ALA B CA 1
ATOM 5625 C C . ALA B 1 439 ? 89.583 102.777 120.860 1.00 167.30 431 ALA B C 1
ATOM 5626 O O . ALA B 1 439 ? 90.229 102.206 121.770 1.00 167.90 431 ALA B O 1
ATOM 5628 N N . VAL B 1 440 ? 88.265 102.637 120.658 1.00 168.76 432 VAL B N 1
ATOM 5629 C CA . VAL B 1 440 ? 87.358 101.781 121.488 1.00 169.88 432 VAL B CA 1
ATOM 5630 C C . VAL B 1 440 ? 87.851 100.328 121.437 1.00 170.51 432 VAL B C 1
ATOM 5631 O O . VAL B 1 440 ? 87.907 99.692 122.514 1.00 170.19 432 VAL B O 1
ATOM 5635 N N . ALA B 1 441 ? 88.188 99.826 120.241 1.00 171.61 433 ALA B N 1
ATOM 5636 C CA . ALA B 1 441 ? 88.715 98.456 120.018 1.00 172.97 433 ALA B CA 1
ATOM 5637 C C . ALA B 1 441 ? 90.000 98.251 120.833 1.00 174.35 433 ALA B C 1
ATOM 5638 O O . ALA B 1 441 ? 90.084 97.236 121.557 1.00 173.71 433 ALA B O 1
ATOM 5640 N N . HIS B 1 442 ? 90.950 99.191 120.740 1.00 176.54 434 HIS B N 1
ATOM 5641 C CA . HIS B 1 442 ? 92.267 99.147 121.439 1.00 178.58 434 HIS B CA 1
ATOM 5642 C C . HIS B 1 442 ? 92.077 99.248 122.960 1.00 178.77 434 HIS B C 1
ATOM 5643 O O . HIS B 1 442 ? 92.754 98.485 123.691 1.00 178.79 434 HIS B O 1
ATOM 5650 N N . GLU B 1 443 ? 91.209 100.158 123.417 1.00 179.31 435 GLU B N 1
ATOM 5651 C CA . GLU B 1 443 ? 90.833 100.304 124.851 1.00 181.19 435 GLU B CA 1
ATOM 5652 C C . GLU B 1 443 ? 90.290 98.964 125.365 1.00 180.00 435 GLU B C 1
ATOM 5653 O O . GLU B 1 443 ? 90.735 98.527 126.454 1.00 181.78 435 GLU B O 1
ATOM 5659 N N . TYR B 1 444 ? 89.370 98.346 124.613 1.00 177.19 436 TYR B N 1
ATOM 5660 C CA . TYR B 1 444 ? 88.782 97.015 124.925 1.00 175.27 436 TYR B CA 1
ATOM 5661 C C . TYR B 1 444 ? 89.900 95.970 125.046 1.00 174.74 436 TYR B C 1
ATOM 5662 O O . TYR B 1 444 ? 89.879 95.200 126.035 1.00 175.86 436 TYR B O 1
ATOM 5671 N N . ILE B 1 445 ? 90.829 95.939 124.079 1.00 174.20 437 ILE B N 1
ATOM 5672 C CA . ILE B 1 445 ? 91.987 94.990 124.058 1.00 174.42 437 ILE B CA 1
ATOM 5673 C C . ILE B 1 445 ? 92.720 95.088 125.405 1.00 173.79 437 ILE B C 1
ATOM 5674 O O . ILE B 1 445 ? 92.903 94.034 126.042 1.00 173.36 437 ILE B O 1
ATOM 5679 N N . PHE B 1 446 ? 93.082 96.300 125.843 1.00 172.55 438 PHE B N 1
ATOM 5680 C CA . PHE B 1 446 ? 93.856 96.543 127.095 1.00 170.64 438 PHE B CA 1
ATOM 5681 C C . PHE B 1 446 ? 93.001 96.237 128.330 1.00 170.57 438 PHE B C 1
ATOM 5682 O O . PHE B 1 446 ? 93.519 95.560 129.251 1.00 169.04 438 PHE B O 1
ATOM 5690 N N . CYS B 1 447 ? 91.751 96.719 128.348 1.00 170.91 439 CYS B N 1
ATOM 5691 C CA . CYS B 1 447 ? 90.738 96.429 129.404 1.00 169.68 439 CYS B CA 1
ATOM 5692 C C . CYS B 1 447 ? 90.617 94.914 129.613 1.00 168.41 439 CYS B C 1
ATOM 5693 O O . CYS B 1 447 ? 90.348 94.503 130.758 1.00 168.63 439 CYS B O 1
ATOM 5696 N N . PHE B 1 448 ? 90.810 94.119 128.554 1.00 167.00 440 PHE B N 1
ATOM 5697 C CA . PHE B 1 448 ? 90.782 92.635 128.609 1.00 164.82 440 PHE B CA 1
ATOM 5698 C C . PHE B 1 448 ? 92.112 92.071 129.126 1.00 162.75 440 PHE B C 1
ATOM 5699 O O . PHE B 1 448 ? 92.063 91.233 130.048 1.00 163.10 440 PHE B O 1
ATOM 5707 N N . VAL B 1 449 ? 93.243 92.467 128.526 1.00 160.48 441 VAL B N 1
ATOM 5708 C CA . VAL B 1 449 ? 94.584 91.849 128.776 1.00 160.64 441 VAL B CA 1
ATOM 5709 C C . VAL B 1 449 ? 94.952 92.041 130.252 1.00 158.42 441 VAL B C 1
ATOM 5710 O O . VAL B 1 449 ? 95.165 91.022 130.940 1.00 158.10 441 VAL B O 1
ATOM 5714 N N . LEU B 1 450 ? 95.020 93.293 130.717 1.00 156.40 442 LEU B N 1
ATOM 5715 C CA . LEU B 1 450 ? 95.461 93.633 132.099 1.00 155.65 442 LEU B CA 1
ATOM 5716 C C . LEU B 1 450 ? 94.312 93.455 133.103 1.00 154.22 442 LEU B C 1
ATOM 5717 O O . LEU B 1 450 ? 94.583 93.563 134.316 1.00 153.11 442 LEU B O 1
ATOM 5722 N N . GLY B 1 451 ? 93.087 93.194 132.630 1.00 153.39 443 GLY B N 1
ATOM 5723 C CA . GLY B 1 451 ? 91.921 92.864 133.472 1.00 153.74 443 GLY B CA 1
ATOM 5724 C C . GLY B 1 451 ? 91.401 94.068 134.242 1.00 153.91 443 GLY B C 1
ATOM 5725 O O . GLY B 1 451 ? 90.709 93.853 135.258 1.00 151.09 443 GLY B O 1
ATOM 5726 N N . PHE B 1 452 ? 91.715 95.285 133.781 1.00 157.56 444 PHE B N 1
ATOM 5727 C CA . PHE B 1 452 ? 91.248 96.569 134.368 1.00 161.35 444 PHE B CA 1
ATOM 5728 C C . PHE B 1 452 ? 89.938 96.991 133.698 1.00 163.35 444 PHE B C 1
ATOM 5729 O O . PHE B 1 452 ? 89.363 96.210 132.912 1.00 163.74 444 PHE B O 1
ATOM 5737 N N . PHE B 1 453 ? 89.475 98.197 134.035 1.00 165.96 445 PHE B N 1
ATOM 5738 C CA . PHE B 1 453 ? 88.477 98.989 133.274 1.00 167.79 445 PHE B CA 1
ATOM 5739 C C . PHE B 1 453 ? 89.008 100.420 133.106 1.00 168.04 445 PHE B C 1
ATOM 5740 O O . PHE B 1 453 ? 88.180 101.351 133.065 1.00 169.33 445 PHE B O 1
ATOM 5748 N N . TYR B 1 454 ? 90.336 100.581 133.003 1.00 167.16 446 TYR B N 1
ATOM 5749 C CA . TYR B 1 454 ? 91.058 101.880 133.105 1.00 165.80 446 TYR B CA 1
ATOM 5750 C C . TYR B 1 454 ? 91.369 102.406 131.704 1.00 165.61 446 TYR B C 1
ATOM 5751 O O . TYR B 1 454 ? 92.385 102.033 131.118 1.00 163.78 446 TYR B O 1
ATOM 5760 N N . PRO B 1 455 ? 90.524 103.297 131.126 1.00 167.10 447 PRO B N 1
ATOM 5761 C CA . PRO B 1 455 ? 90.621 103.668 129.716 1.00 168.39 447 PRO B CA 1
ATOM 5762 C C . PRO B 1 455 ? 91.402 104.974 129.489 1.00 169.39 447 PRO B C 1
ATOM 5763 O O . PRO B 1 455 ? 90.803 105.960 129.102 1.00 168.16 447 PRO B O 1
ATOM 5767 N N . VAL B 1 456 ? 92.718 104.947 129.727 1.00 171.62 448 VAL B N 1
ATOM 5768 C CA . VAL B 1 456 ? 93.611 106.147 129.660 1.00 173.98 448 VAL B CA 1
ATOM 5769 C C . VAL B 1 456 ? 93.827 106.555 128.193 1.00 177.97 448 VAL B C 1
ATOM 5770 O O . VAL B 1 456 ? 93.645 107.752 127.894 1.00 182.50 448 VAL B O 1
ATOM 5774 N N . MET B 1 457 ? 94.187 105.603 127.323 1.00 179.30 449 MET B N 1
ATOM 5775 C CA . MET B 1 457 ? 94.592 105.828 125.903 1.00 179.08 449 MET B CA 1
ATOM 5776 C C . MET B 1 457 ? 93.508 106.616 125.155 1.00 177.79 449 MET B C 1
ATOM 5777 O O . MET B 1 457 ? 93.852 107.631 124.497 1.00 176.12 449 MET B O 1
ATOM 5782 N N . LEU B 1 458 ? 92.257 106.148 125.233 1.00 177.16 450 LEU B N 1
ATOM 5783 C CA . LEU B 1 458 ? 91.103 106.738 124.503 1.00 176.51 450 LEU B CA 1
ATOM 5784 C C . LEU B 1 458 ? 90.901 108.192 124.948 1.00 176.22 450 LEU B C 1
ATOM 5785 O O . LEU B 1 458 ? 90.663 109.034 124.062 1.00 176.79 450 LEU B O 1
ATOM 5790 N N . ILE B 1 459 ? 91.007 108.471 126.254 1.00 175.98 451 ILE B N 1
ATOM 5791 C CA . ILE B 1 459 ? 90.859 109.843 126.833 1.00 175.91 451 ILE B CA 1
ATOM 5792 C C . ILE B 1 459 ? 91.965 110.731 126.237 1.00 176.64 451 ILE B C 1
ATOM 5793 O O . ILE B 1 459 ? 91.629 111.845 125.774 1.00 176.29 451 ILE B O 1
ATOM 5798 N N . LEU B 1 460 ? 93.215 110.242 126.213 1.00 178.29 452 LEU B N 1
ATOM 5799 C CA . LEU B 1 460 ? 94.397 110.959 125.650 1.00 180.25 452 LEU B CA 1
ATOM 5800 C C . LEU B 1 460 ? 94.168 111.255 124.164 1.00 182.02 452 LEU B C 1
ATOM 5801 O O . LEU B 1 460 ? 94.261 112.446 123.777 1.00 181.92 452 LEU B O 1
ATOM 5806 N N . PHE B 1 461 ? 93.910 110.212 123.363 1.00 184.16 453 PHE B N 1
ATOM 5807 C CA . PHE B 1 461 ? 93.667 110.340 121.901 1.00 186.04 453 PHE B CA 1
ATOM 5808 C C . PHE B 1 461 ? 92.520 111.331 121.661 1.00 188.63 453 PHE B C 1
ATOM 5809 O O . PHE B 1 461 ? 92.720 112.289 120.883 1.00 190.17 453 PHE B O 1
ATOM 5817 N N . LEU B 1 462 ? 91.364 111.095 122.298 1.00 190.37 454 LEU B N 1
ATOM 5818 C CA . LEU B 1 462 ? 90.139 111.934 122.164 1.00 191.27 454 LEU B CA 1
ATOM 5819 C C . LEU B 1 462 ? 90.482 113.392 122.494 1.00 193.25 454 LEU B C 1
ATOM 5820 O O . LEU B 1 462 ? 90.231 114.262 121.625 1.00 194.65 454 LEU B O 1
ATOM 5825 N N . VAL B 1 463 ? 91.034 113.645 123.690 1.00 193.59 455 VAL B N 1
ATOM 5826 C CA . VAL B 1 463 ? 91.206 115.028 124.232 1.00 193.41 455 VAL B CA 1
ATOM 5827 C C . VAL B 1 463 ? 92.120 115.826 123.287 1.00 194.00 455 VAL B C 1
ATOM 5828 O O . VAL B 1 463 ? 91.688 116.921 122.858 1.00 195.22 455 VAL B O 1
ATOM 5832 N N . ILE B 1 464 ? 93.288 115.285 122.911 1.00 193.84 456 ILE B N 1
ATOM 5833 C CA . ILE B 1 464 ? 94.261 116.002 122.028 1.00 194.72 456 ILE B CA 1
ATOM 5834 C C . ILE B 1 464 ? 93.730 116.007 120.585 1.00 196.22 456 ILE B C 1
ATOM 5835 O O . ILE B 1 464 ? 94.054 116.968 119.851 1.00 196.33 456 ILE B O 1
ATOM 5840 N N . GLY B 1 465 ? 92.948 114.994 120.191 1.00 198.35 457 GLY B N 1
ATOM 5841 C CA . GLY B 1 465 ? 92.117 115.040 118.971 1.00 201.04 457 GLY B CA 1
ATOM 5842 C C . GLY B 1 465 ? 91.312 116.328 118.938 1.00 204.40 457 GLY B C 1
ATOM 5843 O O . GLY B 1 465 ? 91.546 117.156 118.022 1.00 204.10 457 GLY B O 1
ATOM 5844 N N . GLY B 1 466 ? 90.454 116.514 119.949 1.00 207.93 458 GLY B N 1
ATOM 5845 C CA . GLY B 1 466 ? 89.706 117.761 120.209 1.00 210.00 458 GLY B CA 1
ATOM 5846 C C . GLY B 1 466 ? 90.609 118.985 120.181 1.00 211.72 458 GLY B C 1
ATOM 5847 O O . GLY B 1 466 ? 90.260 119.945 119.463 1.00 212.31 458 GLY B O 1
ATOM 5848 N N . MET B 1 467 ? 91.741 118.940 120.901 1.00 213.33 459 MET B N 1
ATOM 5849 C CA . MET B 1 467 ? 92.699 120.075 121.052 1.00 214.32 459 MET B CA 1
ATOM 5850 C C . MET B 1 467 ? 93.184 120.567 119.683 1.00 214.75 459 MET B C 1
ATOM 5851 O O . MET B 1 467 ? 93.088 121.781 119.443 1.00 215.36 459 MET B O 1
ATOM 5856 N N . LEU B 1 468 ? 93.721 119.676 118.841 1.00 215.10 460 LEU B N 1
ATOM 5857 C CA . LEU B 1 468 ? 94.342 120.052 117.540 1.00 215.49 460 LEU B CA 1
ATOM 5858 C C . LEU B 1 468 ? 93.257 120.275 116.474 1.00 217.63 460 LEU B C 1
ATOM 5859 O O . LEU B 1 468 ? 93.486 121.144 115.606 1.00 219.84 460 LEU B O 1
ATOM 5864 N N . ASN B 1 469 ? 92.124 119.554 116.530 1.00 217.62 461 ASN B N 1
ATOM 5865 C CA . ASN B 1 469 ? 91.067 119.620 115.477 1.00 217.15 461 ASN B CA 1
ATOM 5866 C C . ASN B 1 469 ? 90.015 120.703 115.781 1.00 218.91 461 ASN B C 1
ATOM 5867 O O . ASN B 1 469 ? 89.150 120.907 114.902 1.00 218.17 461 ASN B O 1
ATOM 5872 N N . PHE B 1 470 ? 90.068 121.382 116.938 1.00 221.74 462 PHE B N 1
ATOM 5873 C CA . PHE B 1 470 ? 89.210 122.561 117.256 1.00 223.51 462 PHE B CA 1
ATOM 5874 C C . PHE B 1 470 ? 90.024 123.863 117.286 1.00 227.89 462 PHE B C 1
ATOM 5875 O O . PHE B 1 470 ? 89.487 124.895 116.831 1.00 231.30 462 PHE B O 1
ATOM 5883 N N . MET B 1 471 ? 91.264 123.818 117.789 1.00 230.27 463 MET B N 1
ATOM 5884 C CA . MET B 1 471 ? 92.027 124.999 118.282 1.00 231.56 463 MET B CA 1
ATOM 5885 C C . MET B 1 471 ? 93.448 124.992 117.701 1.00 232.90 463 MET B C 1
ATOM 5886 O O . MET B 1 471 ? 93.785 124.014 117.002 1.00 235.62 463 MET B O 1
ATOM 5891 N N . ALA B 1 480 ? 109.216 120.157 109.089 1.00 128.90 472 ALA B N 1
ATOM 5892 C CA . ALA B 1 480 ? 109.525 120.733 110.425 1.00 129.07 472 ALA B CA 1
ATOM 5893 C C . ALA B 1 480 ? 108.357 120.547 111.411 1.00 129.22 472 ALA B C 1
ATOM 5894 O O . ALA B 1 480 ? 108.640 120.410 112.618 1.00 129.21 472 ALA B O 1
ATOM 5896 N N . TRP B 1 481 ? 107.105 120.544 110.930 1.00 129.77 473 TRP B N 1
ATOM 5897 C CA . TRP B 1 481 ? 105.870 120.342 111.741 1.00 130.06 473 TRP B CA 1
ATOM 5898 C C . TRP B 1 481 ? 105.821 118.929 112.346 1.00 128.34 473 TRP B C 1
ATOM 5899 O O . TRP B 1 481 ? 105.136 118.763 113.375 1.00 127.03 473 TRP B O 1
ATOM 5910 N N . ASN B 1 482 ? 106.512 117.959 111.731 1.00 127.35 474 ASN B N 1
ATOM 5911 C CA . ASN B 1 482 ? 106.611 116.533 112.158 1.00 127.25 474 ASN B CA 1
ATOM 5912 C C . ASN B 1 482 ? 107.055 116.420 113.628 1.00 126.69 474 ASN B C 1
ATOM 5913 O O . ASN B 1 482 ? 106.595 115.475 114.313 1.00 127.02 474 ASN B O 1
ATOM 5918 N N . VAL B 1 483 ? 107.900 117.344 114.100 1.00 126.15 475 VAL B N 1
ATOM 5919 C CA . VAL B 1 483 ? 108.574 117.291 115.435 1.00 126.11 475 VAL B CA 1
ATOM 5920 C C . VAL B 1 483 ? 107.517 117.347 116.551 1.00 125.84 475 VAL B C 1
ATOM 5921 O O . VAL B 1 483 ? 107.628 116.531 117.494 1.00 124.93 475 VAL B O 1
ATOM 5925 N N . LEU B 1 484 ? 106.534 118.253 116.449 1.00 127.25 476 LEU B N 1
ATOM 5926 C CA . LEU B 1 484 ? 105.411 118.389 117.424 1.00 130.96 476 LEU B CA 1
ATOM 5927 C C . LEU B 1 484 ? 104.698 117.039 117.580 1.00 133.29 476 LEU B C 1
ATOM 5928 O O . LEU B 1 484 ? 104.427 116.646 118.737 1.00 138.68 476 LEU B O 1
ATOM 5933 N N . MET B 1 485 ? 104.392 116.374 116.459 1.00 131.85 477 MET B N 1
ATOM 5934 C CA . MET B 1 485 ? 103.753 115.028 116.419 1.00 129.46 477 MET B CA 1
ATOM 5935 C C . MET B 1 485 ? 104.629 114.040 117.200 1.00 126.81 477 MET B C 1
ATOM 5936 O O . MET B 1 485 ? 104.085 113.334 118.082 1.00 125.53 477 MET B O 1
ATOM 5941 N N . TRP B 1 486 ? 105.935 114.018 116.904 1.00 124.95 478 TRP B N 1
ATOM 5942 C CA . TRP B 1 486 ? 106.933 113.114 117.545 1.00 123.98 478 TRP B CA 1
ATOM 5943 C C . TRP B 1 486 ? 106.979 113.329 119.065 1.00 124.28 478 TRP B C 1
ATOM 5944 O O . TRP B 1 486 ? 106.971 112.313 119.803 1.00 123.70 478 TRP B O 1
ATOM 5955 N N . THR B 1 487 ? 107.022 114.588 119.516 1.00 124.32 479 THR B N 1
ATOM 5956 C CA . THR B 1 487 ? 107.084 114.965 120.958 1.00 124.52 479 THR B CA 1
ATOM 5957 C C . THR B 1 487 ? 105.815 114.497 121.678 1.00 125.73 479 THR B C 1
ATOM 5958 O O . THR B 1 487 ? 105.935 113.922 122.782 1.00 126.45 479 THR B O 1
ATOM 5962 N N . MET B 1 488 ? 104.648 114.746 121.077 1.00 127.80 480 MET B N 1
ATOM 5963 C CA . MET B 1 488 ? 103.329 114.348 121.639 1.00 129.55 480 MET B CA 1
ATOM 5964 C C . MET B 1 488 ? 103.182 112.821 121.617 1.00 131.55 480 MET B C 1
ATOM 5965 O O . MET B 1 488 ? 102.555 112.291 122.562 1.00 133.29 480 MET B O 1
ATOM 5970 N N . LEU B 1 489 ? 103.725 112.139 120.597 1.00 132.62 481 LEU B N 1
ATOM 5971 C CA . LEU B 1 489 ? 103.765 110.649 120.555 1.00 133.56 481 LEU B CA 1
ATOM 5972 C C . LEU B 1 489 ? 104.609 110.140 121.731 1.00 133.67 481 LEU B C 1
ATOM 5973 O O . LEU B 1 489 ? 104.124 109.232 122.427 1.00 134.24 481 LEU B O 1
ATOM 5978 N N . PHE B 1 490 ? 105.802 110.708 121.953 1.00 134.74 482 PHE B N 1
ATOM 5979 C CA . PHE B 1 490 ? 106.704 110.355 123.087 1.00 136.15 482 PHE B CA 1
ATOM 5980 C C . PHE B 1 490 ? 105.949 110.454 124.421 1.00 136.45 482 PHE B C 1
ATOM 5981 O O . PHE B 1 490 ? 106.004 109.480 125.210 1.00 137.83 482 PHE B O 1
ATOM 5989 N N . LEU B 1 491 ? 105.260 111.576 124.667 1.00 135.98 483 LEU B N 1
ATOM 5990 C CA . LEU B 1 491 ? 104.513 111.807 125.937 1.00 135.96 483 LEU B CA 1
ATOM 5991 C C . LEU B 1 491 ? 103.272 110.905 125.991 1.00 137.19 483 LEU B C 1
ATOM 5992 O O . LEU B 1 491 ? 102.974 110.409 127.095 1.00 137.65 483 LEU B O 1
ATOM 5997 N N . GLY B 1 492 ? 102.598 110.678 124.855 1.00 138.84 484 GLY B N 1
ATOM 5998 C CA . GLY B 1 492 ? 101.526 109.668 124.722 1.00 140.60 484 GLY B CA 1
ATOM 5999 C C . GLY B 1 492 ? 101.974 108.308 125.241 1.00 142.01 484 GLY B C 1
ATOM 6000 O O . GLY B 1 492 ? 101.266 107.738 126.106 1.00 143.89 484 GLY B O 1
ATOM 6001 N N . GLN B 1 493 ? 103.130 107.830 124.760 1.00 141.98 485 GLN B N 1
ATOM 6002 C CA . GLN B 1 493 ? 103.772 106.554 125.185 1.00 140.99 485 GLN B CA 1
ATOM 6003 C C . GLN B 1 493 ? 104.104 106.627 126.680 1.00 141.00 485 GLN B C 1
ATOM 6004 O O . GLN B 1 493 ? 103.732 105.681 127.403 1.00 142.89 485 GLN B O 1
ATOM 6010 N N . GLY B 1 494 ? 104.766 107.710 127.110 1.00 140.33 486 GLY B N 1
ATOM 6011 C CA . GLY B 1 494 ? 105.180 107.944 128.510 1.00 140.17 486 GLY B CA 1
ATOM 6012 C C . GLY B 1 494 ? 104.018 107.858 129.485 1.00 140.45 486 GLY B C 1
ATOM 6013 O O . GLY B 1 494 ? 104.157 107.147 130.507 1.00 140.42 486 GLY B O 1
ATOM 6014 N N . ILE B 1 495 ? 102.909 108.541 129.184 1.00 141.35 487 ILE B N 1
ATOM 6015 C CA . ILE B 1 495 ? 101.683 108.554 130.037 1.00 143.51 487 ILE B CA 1
ATOM 6016 C C . ILE B 1 495 ? 101.090 107.140 130.076 1.00 144.80 487 ILE B C 1
ATOM 6017 O O . ILE B 1 495 ? 100.842 106.649 131.199 1.00 145.35 487 ILE B O 1
ATOM 6022 N N . GLN B 1 496 ? 100.878 106.513 128.911 1.00 146.73 488 GLN B N 1
ATOM 6023 C CA . GLN B 1 496 ? 100.228 105.175 128.805 1.00 148.70 488 GLN B CA 1
ATOM 6024 C C . GLN B 1 496 ? 101.011 104.153 129.643 1.00 150.48 488 GLN B C 1
ATOM 6025 O O . GLN B 1 496 ? 100.384 103.533 130.529 1.00 154.55 488 GLN B O 1
ATOM 6031 N N . VAL B 1 497 ? 102.324 104.016 129.411 1.00 149.65 489 VAL B N 1
ATOM 6032 C CA . VAL B 1 497 ? 103.198 103.031 130.125 1.00 147.92 489 VAL B CA 1
ATOM 6033 C C . VAL B 1 497 ? 103.195 103.343 131.628 1.00 148.42 489 VAL B C 1
ATOM 6034 O O . VAL B 1 497 ? 103.044 102.381 132.421 1.00 150.08 489 VAL B O 1
ATOM 6038 N N . SER B 1 498 ? 103.337 104.622 132.008 1.00 147.38 490 SER B N 1
ATOM 6039 C CA . SER B 1 498 ? 103.389 105.064 133.427 1.00 146.94 490 SER B CA 1
ATOM 6040 C C . SER B 1 498 ? 102.113 104.610 134.141 1.00 147.45 490 SER B C 1
ATOM 6041 O O . SER B 1 498 ? 102.223 103.762 135.044 1.00 147.40 490 SER B O 1
ATOM 6044 N N . LEU B 1 499 ? 100.954 105.101 133.690 1.00 148.49 491 LEU B N 1
ATOM 6045 C CA . LEU B 1 499 ? 99.633 104.876 134.342 1.00 149.80 491 LEU B CA 1
ATOM 6046 C C . LEU B 1 499 ? 99.256 103.386 134.328 1.00 151.17 491 LEU B C 1
ATOM 6047 O O . LEU B 1 499 ? 98.621 102.951 135.313 1.00 153.09 491 LEU B O 1
ATOM 6052 N N . TYR B 1 500 ? 99.629 102.627 133.288 1.00 152.14 492 TYR B N 1
ATOM 6053 C CA . TYR B 1 500 ? 99.308 101.174 133.184 1.00 152.82 492 TYR B CA 1
ATOM 6054 C C . TYR B 1 500 ? 100.185 100.362 134.147 1.00 152.73 492 TYR B C 1
ATOM 6055 O O . TYR B 1 500 ? 99.665 99.371 134.708 1.00 153.64 492 TYR B O 1
ATOM 6064 N N . CYS B 1 501 ? 101.449 100.756 134.348 1.00 152.23 493 CYS B N 1
ATOM 6065 C CA . CYS B 1 501 ? 102.354 100.143 135.362 1.00 153.09 493 CYS B CA 1
ATOM 6066 C C . CYS B 1 501 ? 101.841 100.451 136.778 1.00 153.23 493 CYS B C 1
ATOM 6067 O O . CYS B 1 501 ? 101.826 99.515 137.613 1.00 154.57 493 CYS B O 1
ATOM 6070 N N . GLN B 1 502 ? 101.427 101.703 137.030 1.00 152.05 494 GLN B N 1
ATOM 6071 C CA . GLN B 1 502 ? 100.810 102.148 138.314 1.00 150.72 494 GLN B CA 1
ATOM 6072 C C . GLN B 1 502 ? 99.572 101.293 138.602 1.00 152.42 494 GLN B C 1
ATOM 6073 O O . GLN B 1 502 ? 99.454 100.797 139.739 1.00 152.76 494 GLN B O 1
ATOM 6079 N N . GLU B 1 503 ? 98.693 101.134 137.605 1.00 154.39 495 GLU B N 1
ATOM 6080 C CA . GLU B 1 503 ? 97.397 100.417 137.744 1.00 155.36 495 GLU B CA 1
ATOM 6081 C C . GLU B 1 503 ? 97.645 98.916 137.955 1.00 156.27 495 GLU B C 1
ATOM 6082 O O . GLU B 1 503 ? 96.906 98.325 138.756 1.00 156.56 495 GLU B O 1
ATOM 6088 N N . TRP B 1 504 ? 98.638 98.325 137.278 1.00 157.58 496 TRP B N 1
ATOM 6089 C CA . TRP B 1 504 ? 98.990 96.881 137.403 1.00 158.27 496 TRP B CA 1
ATOM 6090 C C . TRP B 1 504 ? 99.657 96.593 138.756 1.00 159.55 496 TRP B C 1
ATOM 6091 O O . TRP B 1 504 ? 99.516 95.445 139.229 1.00 161.25 496 TRP B O 1
ATOM 6102 N N . TYR B 1 505 ? 100.328 97.578 139.368 1.00 159.42 497 TYR B N 1
ATOM 6103 C CA . TYR B 1 505 ? 101.044 97.423 140.666 1.00 158.10 497 TYR B CA 1
ATOM 6104 C C . TYR B 1 505 ? 100.318 98.146 141.814 1.00 157.21 497 TYR B C 1
ATOM 6105 O O . TYR B 1 505 ? 100.878 98.158 142.931 1.00 157.22 497 TYR B O 1
ATOM 6114 N N . ALA B 1 506 ? 99.126 98.707 141.573 1.00 156.45 498 ALA B N 1
ATOM 6115 C CA . ALA B 1 506 ? 98.172 99.156 142.619 1.00 156.43 498 ALA B CA 1
ATOM 6116 C C . ALA B 1 506 ? 96.898 98.294 142.604 1.00 156.52 498 ALA B C 1
ATOM 6117 O O . ALA B 1 506 ? 96.018 98.551 143.451 1.00 156.04 498 ALA B O 1
ATOM 6119 N N . ARG B 1 507 ? 96.802 97.319 141.687 1.00 157.80 499 ARG B N 1
ATOM 6120 C CA . ARG B 1 507 ? 95.746 96.268 141.650 1.00 159.26 499 ARG B CA 1
ATOM 6121 C C . ARG B 1 507 ? 96.371 94.910 142.011 1.00 157.89 499 ARG B C 1
ATOM 6122 O O . ARG B 1 507 ? 95.757 93.871 141.685 1.00 157.94 499 ARG B O 1
ATOM 6130 N N . ARG B 1 508 ? 97.538 94.918 142.668 1.00 155.64 500 ARG B N 1
ATOM 6131 C CA . ARG B 1 508 ? 98.312 93.702 143.036 1.00 154.24 500 ARG B CA 1
ATOM 6132 C C . ARG B 1 508 ? 99.247 94.031 144.207 1.00 152.88 500 ARG B C 1
ATOM 6133 O O . ARG B 1 508 ? 99.195 93.395 145.259 1.00 151.19 500 ARG B O 1
ATOM 6141 N N . LYS C 1 108 ? 122.506 166.172 99.084 1.00 163.61 100 LYS C N 1
ATOM 6142 C CA . LYS C 1 108 ? 123.816 165.469 98.871 1.00 162.49 100 LYS C CA 1
ATOM 6143 C C . LYS C 1 108 ? 123.894 164.231 99.774 1.00 160.19 100 LYS C C 1
ATOM 6144 O O . LYS C 1 108 ? 123.355 164.284 100.894 1.00 161.14 100 LYS C O 1
ATOM 6150 N N . GLN C 1 109 ? 124.523 163.158 99.282 1.00 156.92 101 GLN C N 1
ATOM 6151 C CA . GLN C 1 109 ? 124.904 161.948 100.063 1.00 155.56 101 GLN C CA 1
ATOM 6152 C C . GLN C 1 109 ? 126.384 161.663 99.789 1.00 154.20 101 GLN C C 1
ATOM 6153 O O . GLN C 1 109 ? 126.787 161.783 98.614 1.00 153.33 101 GLN C O 1
ATOM 6159 N N . LYS C 1 110 ? 127.161 161.316 100.823 1.00 153.08 102 LYS C N 1
ATOM 6160 C CA . LYS C 1 110 ? 128.627 161.074 100.706 1.00 152.61 102 LYS C CA 1
ATOM 6161 C C . LYS C 1 110 ? 128.862 159.880 99.773 1.00 151.48 102 LYS C C 1
ATOM 6162 O O . LYS C 1 110 ? 128.167 158.857 99.935 1.00 151.95 102 LYS C O 1
ATOM 6168 N N . VAL C 1 111 ? 129.809 160.023 98.838 1.00 150.57 103 VAL C N 1
ATOM 6169 C CA . VAL C 1 111 ? 130.172 158.999 97.812 1.00 152.05 103 VAL C CA 1
ATOM 6170 C C . VAL C 1 111 ? 131.666 158.688 97.954 1.00 153.15 103 VAL C C 1
ATOM 6171 O O . VAL C 1 111 ? 132.456 159.638 98.134 1.00 153.73 103 VAL C O 1
ATOM 6175 N N . PHE C 1 112 ? 132.025 157.403 97.888 1.00 153.83 104 PHE C N 1
ATOM 6176 C CA . PHE C 1 112 ? 133.341 156.865 98.321 1.00 153.88 104 PHE C CA 1
ATOM 6177 C C . PHE C 1 112 ? 134.260 156.710 97.100 1.00 154.36 104 PHE C C 1
ATOM 6178 O O . PHE C 1 112 ? 133.816 156.161 96.073 1.00 155.46 104 PHE C O 1
ATOM 6186 N N . ILE C 1 113 ? 135.496 157.208 97.224 1.00 154.53 105 ILE C N 1
ATOM 6187 C CA . ILE C 1 113 ? 136.578 157.190 96.190 1.00 154.16 105 ILE C CA 1
ATOM 6188 C C . ILE C 1 113 ? 137.722 156.316 96.732 1.00 153.22 105 ILE C C 1
ATOM 6189 O O . ILE C 1 113 ? 137.617 155.887 97.884 1.00 156.81 105 ILE C O 1
ATOM 6194 N N . ILE C 1 114 ? 138.742 156.001 95.926 1.00 149.83 106 ILE C N 1
ATOM 6195 C CA . ILE C 1 114 ? 139.953 155.231 96.354 1.00 147.66 106 ILE C CA 1
ATOM 6196 C C . ILE C 1 114 ? 141.074 156.237 96.673 1.00 144.99 106 ILE C C 1
ATOM 6197 O O . ILE C 1 114 ? 142.206 156.067 96.170 1.00 145.14 106 ILE C O 1
ATOM 6202 N N . ARG C 1 115 ? 140.756 157.271 97.466 1.00 142.85 107 ARG C N 1
ATOM 6203 C CA . ARG C 1 115 ? 141.742 158.236 98.031 1.00 141.94 107 ARG C CA 1
ATOM 6204 C C . ARG C 1 115 ? 142.450 157.583 99.223 1.00 140.07 107 ARG C C 1
ATOM 6205 O O . ARG C 1 115 ? 141.913 156.597 99.768 1.00 140.86 107 ARG C O 1
ATOM 6213 N N . LYS C 1 116 ? 143.608 158.129 99.605 1.00 137.58 108 LYS C N 1
ATOM 6214 C CA . LYS C 1 116 ? 144.501 157.591 100.666 1.00 136.44 108 LYS C CA 1
ATOM 6215 C C . LYS C 1 116 ? 144.409 158.493 101.901 1.00 134.94 108 LYS C C 1
ATOM 6216 O O . LYS C 1 116 ? 144.298 159.722 101.715 1.00 135.06 108 LYS C O 1
ATOM 6222 N N . SER C 1 117 ? 144.444 157.902 103.104 1.00 133.14 109 SER C N 1
ATOM 6223 C CA . SER C 1 117 ? 144.555 158.615 104.405 1.00 132.11 109 SER C CA 1
ATOM 6224 C C . SER C 1 117 ? 145.630 159.698 104.285 1.00 130.99 109 SER C C 1
ATOM 6225 O O . SER C 1 117 ? 146.768 159.349 103.915 1.00 131.24 109 SER C O 1
ATOM 6228 N N . LEU C 1 118 ? 145.261 160.954 104.556 1.00 129.96 110 LEU C N 1
ATOM 6229 C CA . LEU C 1 118 ? 146.057 162.163 104.204 1.00 129.58 110 LEU C CA 1
ATOM 6230 C C . LEU C 1 118 ? 147.464 162.058 104.806 1.00 129.11 110 LEU C C 1
ATOM 6231 O O . LEU C 1 118 ? 148.433 162.292 104.061 1.00 129.85 110 LEU C O 1
ATOM 6236 N N . LEU C 1 119 ? 147.577 161.685 106.086 1.00 128.35 111 LEU C N 1
ATOM 6237 C CA . LEU C 1 119 ? 148.881 161.600 106.804 1.00 128.39 111 LEU C CA 1
ATOM 6238 C C . LEU C 1 119 ? 149.795 160.564 106.134 1.00 129.35 111 LEU C C 1
ATOM 6239 O O . LEU C 1 119 ? 151.019 160.792 106.139 1.00 130.12 111 LEU C O 1
ATOM 6244 N N . ASP C 1 120 ? 149.234 159.476 105.592 1.00 130.69 112 ASP C N 1
ATOM 6245 C CA . ASP C 1 120 ? 149.998 158.407 104.890 1.00 132.15 112 ASP C CA 1
ATOM 6246 C C . ASP C 1 120 ? 150.592 158.965 103.589 1.00 131.80 112 ASP C C 1
ATOM 6247 O O . ASP C 1 120 ? 151.741 158.597 103.274 1.00 131.03 112 ASP C O 1
ATOM 6252 N N . GLU C 1 121 ? 149.851 159.820 102.870 1.00 132.97 113 GLU C N 1
ATOM 6253 C CA . GLU C 1 121 ? 150.313 160.443 101.596 1.00 133.71 113 GLU C CA 1
ATOM 6254 C C . GLU C 1 121 ? 151.300 161.580 101.914 1.00 132.04 113 GLU C C 1
ATOM 6255 O O . GLU C 1 121 ? 152.043 161.976 100.993 1.00 130.47 113 GLU C O 1
ATOM 6261 N N . LEU C 1 122 ? 151.300 162.088 103.155 1.00 131.39 114 LEU C N 1
ATOM 6262 C CA . LEU C 1 122 ? 152.340 163.017 103.684 1.00 131.03 114 LEU C CA 1
ATOM 6263 C C . LEU C 1 122 ? 153.592 162.227 104.092 1.00 131.04 114 LEU C C 1
ATOM 6264 O O . LEU C 1 122 ? 154.696 162.708 103.796 1.00 130.52 114 LEU C O 1
ATOM 6269 N N . MET C 1 123 ? 153.428 161.068 104.741 1.00 131.72 115 MET C N 1
ATOM 6270 C CA . MET C 1 123 ? 154.537 160.285 105.361 1.00 132.45 115 MET C CA 1
ATOM 6271 C C . MET C 1 123 ? 155.515 159.771 104.290 1.00 133.18 115 MET C C 1
ATOM 6272 O O . MET C 1 123 ? 156.665 159.471 104.658 1.00 133.88 115 MET C O 1
ATOM 6277 N N . GLU C 1 124 ? 155.089 159.670 103.024 1.00 134.09 116 GLU C N 1
ATOM 6278 C CA . GLU C 1 124 ? 155.977 159.341 101.872 1.00 135.34 116 GLU C CA 1
ATOM 6279 C C . GLU C 1 124 ? 156.972 160.487 101.624 1.00 134.29 116 GLU C C 1
ATOM 6280 O O . GLU C 1 124 ? 158.039 160.208 101.042 1.00 135.37 116 GLU C O 1
ATOM 6286 N N . VAL C 1 125 ? 156.643 161.718 102.042 1.00 132.83 117 VAL C N 1
ATOM 6287 C CA . VAL C 1 125 ? 157.604 162.865 102.119 1.00 133.10 117 VAL C CA 1
ATOM 6288 C C . VAL C 1 125 ? 158.557 162.575 103.287 1.00 134.46 117 VAL C C 1
ATOM 6289 O O . VAL C 1 125 ? 158.107 161.968 104.280 1.00 134.33 117 VAL C O 1
ATOM 6293 N N . GLN C 1 126 ? 159.817 163.006 103.177 1.00 135.16 118 GLN C N 1
ATOM 6294 C CA . GLN C 1 126 ? 160.927 162.597 104.084 1.00 135.03 118 GLN C CA 1
ATOM 6295 C C . GLN C 1 126 ? 160.806 163.325 105.435 1.00 133.56 118 GLN C C 1
ATOM 6296 O O . GLN C 1 126 ? 160.955 162.653 106.478 1.00 134.51 118 GLN C O 1
ATOM 6302 N N . HIS C 1 127 ? 160.520 164.633 105.427 1.00 129.55 119 HIS C N 1
ATOM 6303 C CA . HIS C 1 127 ? 160.541 165.522 106.627 1.00 128.21 119 HIS C CA 1
ATOM 6304 C C . HIS C 1 127 ? 159.552 165.032 107.697 1.00 127.01 119 HIS C C 1
ATOM 6305 O O . HIS C 1 127 ? 159.821 165.249 108.902 1.00 125.58 119 HIS C O 1
ATOM 6312 N N . PHE C 1 128 ? 158.458 164.389 107.281 1.00 126.15 120 PHE C N 1
ATOM 6313 C CA . PHE C 1 128 ? 157.428 163.805 108.181 1.00 126.67 120 PHE C CA 1
ATOM 6314 C C . PHE C 1 128 ? 157.921 162.461 108.729 1.00 126.73 120 PHE C C 1
ATOM 6315 O O . PHE C 1 128 ? 157.549 162.135 109.878 1.00 130.07 120 PHE C O 1
ATOM 6323 N N . ARG C 1 129 ? 158.730 161.718 107.960 1.00 124.58 121 ARG C N 1
ATOM 6324 C CA . ARG C 1 129 ? 159.458 160.522 108.469 1.00 123.67 121 ARG C CA 1
ATOM 6325 C C . ARG C 1 129 ? 160.397 160.972 109.596 1.00 122.20 121 ARG C C 1
ATOM 6326 O O . ARG C 1 129 ? 160.479 160.246 110.603 1.00 123.36 121 ARG C O 1
ATOM 6334 N N . THR C 1 130 ? 161.039 162.139 109.449 1.00 118.79 122 THR C N 1
ATOM 6335 C CA . THR C 1 130 ? 161.908 162.762 110.487 1.00 116.49 122 THR C CA 1
ATOM 6336 C C . THR C 1 130 ? 161.087 163.068 111.748 1.00 115.48 122 THR C C 1
ATOM 6337 O O . THR C 1 130 ? 161.485 162.571 112.822 1.00 114.78 122 THR C O 1
ATOM 6341 N N . ILE C 1 131 ? 160.019 163.876 111.642 1.00 114.75 123 ILE C N 1
ATOM 6342 C CA . ILE C 1 131 ? 159.156 164.260 112.808 1.00 113.23 123 ILE C CA 1
ATOM 6343 C C . ILE C 1 131 ? 158.726 162.983 113.542 1.00 112.73 123 ILE C C 1
ATOM 6344 O O . ILE C 1 131 ? 158.858 162.931 114.784 1.00 114.43 123 ILE C O 1
ATOM 6349 N N . TYR C 1 132 ? 158.202 162.011 112.791 1.00 111.80 124 TYR C N 1
ATOM 6350 C CA . TYR C 1 132 ? 157.759 160.681 113.287 1.00 113.09 124 TYR C CA 1
ATOM 6351 C C . TYR C 1 132 ? 158.902 160.023 114.080 1.00 117.74 124 TYR C C 1
ATOM 6352 O O . TYR C 1 132 ? 158.641 159.517 115.199 1.00 118.84 124 TYR C O 1
ATOM 6361 N N . HIS C 1 133 ? 160.127 160.059 113.538 1.00 122.31 125 HIS C N 1
ATOM 6362 C CA . HIS C 1 133 ? 161.362 159.495 114.154 1.00 124.85 125 HIS C CA 1
ATOM 6363 C C . HIS C 1 133 ? 161.707 160.241 115.451 1.00 123.89 125 HIS C C 1
ATOM 6364 O O . HIS C 1 133 ? 162.031 159.556 116.452 1.00 125.17 125 HIS C O 1
ATOM 6371 N N . MET C 1 134 ? 161.638 161.579 115.437 1.00 122.34 126 MET C N 1
ATOM 6372 C CA . MET C 1 134 ? 161.818 162.442 116.641 1.00 123.28 126 MET C CA 1
ATOM 6373 C C . MET C 1 134 ? 160.905 161.953 117.775 1.00 121.74 126 MET C C 1
ATOM 6374 O O . MET C 1 134 ? 161.370 161.924 118.934 1.00 124.62 126 MET C O 1
ATOM 6379 N N . PHE C 1 135 ? 159.656 161.592 117.460 1.00 117.70 127 PHE C N 1
ATOM 6380 C CA . PHE C 1 135 ? 158.632 161.182 118.460 1.00 115.51 127 PHE C CA 1
ATOM 6381 C C . PHE C 1 135 ? 158.958 159.787 119.015 1.00 115.80 127 PHE C C 1
ATOM 6382 O O . PHE C 1 135 ? 158.835 159.612 120.250 1.00 118.20 127 PHE C O 1
ATOM 6390 N N . ILE C 1 136 ? 159.381 158.838 118.168 1.00 114.22 128 ILE C N 1
ATOM 6391 C CA . ILE C 1 136 ? 159.834 157.489 118.634 1.00 114.69 128 ILE C CA 1
ATOM 6392 C C . ILE C 1 136 ? 161.093 157.669 119.494 1.00 116.63 128 ILE C C 1
ATOM 6393 O O . ILE C 1 136 ? 161.231 156.929 120.491 1.00 118.56 128 ILE C O 1
ATOM 6398 N N . ALA C 1 137 ? 161.968 158.618 119.142 1.00 118.22 129 ALA C N 1
ATOM 6399 C CA . ALA C 1 137 ? 163.172 158.957 119.939 1.00 118.18 129 ALA C CA 1
ATOM 6400 C C . ALA C 1 137 ? 162.747 159.447 121.332 1.00 117.65 129 ALA C C 1
ATOM 6401 O O . ALA C 1 137 ? 163.361 159.006 122.336 1.00 117.15 129 ALA C O 1
ATOM 6403 N N . GLY C 1 138 ? 161.716 160.300 121.389 1.00 117.66 130 GLY C N 1
ATOM 6404 C CA . GLY C 1 138 ? 161.057 160.738 122.636 1.00 118.61 130 GLY C CA 1
ATOM 6405 C C . GLY C 1 138 ? 160.671 159.559 123.517 1.00 119.27 130 GLY C C 1
ATOM 6406 O O . GLY C 1 138 ? 160.996 159.598 124.728 1.00 121.81 130 GLY C O 1
ATOM 6407 N N . LEU C 1 139 ? 160.024 158.540 122.932 1.00 118.67 131 LEU C N 1
ATOM 6408 C CA . LEU C 1 139 ? 159.641 157.274 123.626 1.00 119.26 131 LEU C CA 1
ATOM 6409 C C . LEU C 1 139 ? 160.900 156.578 124.156 1.00 120.25 131 LEU C C 1
ATOM 6410 O O . LEU C 1 139 ? 160.881 156.149 125.330 1.00 121.92 131 LEU C O 1
ATOM 6415 N N . CYS C 1 140 ? 161.932 156.452 123.317 1.00 121.01 132 CYS C N 1
ATOM 6416 C CA . CYS C 1 140 ? 163.217 155.776 123.649 1.00 124.00 132 CYS C CA 1
ATOM 6417 C C . CYS C 1 140 ? 163.897 156.474 124.838 1.00 123.83 132 CYS C C 1
ATOM 6418 O O . CYS C 1 140 ? 164.433 155.759 125.708 1.00 123.86 132 CYS C O 1
ATOM 6421 N N . VAL C 1 141 ? 163.868 157.812 124.892 1.00 123.07 133 VAL C N 1
ATOM 6422 C CA . VAL C 1 141 ? 164.432 158.594 126.038 1.00 122.85 133 VAL C CA 1
ATOM 6423 C C . VAL C 1 141 ? 163.647 158.252 127.314 1.00 122.31 133 VAL C C 1
ATOM 6424 O O . VAL C 1 141 ? 164.302 157.928 128.337 1.00 121.90 133 VAL C O 1
ATOM 6428 N N . PHE C 1 142 ? 162.310 158.311 127.255 1.00 122.75 134 PHE C N 1
ATOM 6429 C CA . PHE C 1 142 ? 161.397 157.989 128.389 1.00 123.07 134 PHE C CA 1
ATOM 6430 C C . PHE C 1 142 ? 161.696 156.577 128.912 1.00 125.23 134 PHE C C 1
ATOM 6431 O O . PHE C 1 142 ? 161.909 156.451 130.140 1.00 129.46 134 PHE C O 1
ATOM 6439 N N . ILE C 1 143 ? 161.767 155.571 128.030 1.00 125.46 135 ILE C N 1
ATOM 6440 C CA . ILE C 1 143 ? 161.987 154.146 128.433 1.00 125.23 135 ILE C CA 1
ATOM 6441 C C . ILE C 1 143 ? 163.372 154.021 129.090 1.00 126.61 135 ILE C C 1
ATOM 6442 O O . ILE C 1 143 ? 163.439 153.380 130.160 1.00 131.42 135 ILE C O 1
ATOM 6447 N N . ILE C 1 144 ? 164.415 154.642 128.516 1.00 124.71 136 ILE C N 1
ATOM 6448 C CA . ILE C 1 144 ? 165.811 154.581 129.053 1.00 123.26 136 ILE C CA 1
ATOM 6449 C C . ILE C 1 144 ? 165.848 155.259 130.429 1.00 122.81 136 ILE C C 1
ATOM 6450 O O . ILE C 1 144 ? 166.369 154.625 131.374 1.00 122.63 136 ILE C O 1
ATOM 6455 N N . SER C 1 145 ? 165.325 156.485 130.541 1.00 123.15 137 SER C N 1
ATOM 6456 C CA . SER C 1 145 ? 165.370 157.292 131.791 1.00 124.43 137 SER C CA 1
ATOM 6457 C C . SER C 1 145 ? 164.586 156.592 132.909 1.00 124.72 137 SER C C 1
ATOM 6458 O O . SER C 1 145 ? 165.144 156.466 134.023 1.00 126.02 137 SER C O 1
ATOM 6461 N N . THR C 1 146 ? 163.354 156.146 132.628 1.00 125.30 138 THR C N 1
ATOM 6462 C CA . THR C 1 146 ? 162.468 155.462 133.612 1.00 126.51 138 THR C CA 1
ATOM 6463 C C . THR C 1 146 ? 163.099 154.129 134.040 1.00 127.90 138 THR C C 1
ATOM 6464 O O . THR C 1 146 ? 163.091 153.850 135.261 1.00 127.65 138 THR C O 1
ATOM 6468 N N . LEU C 1 147 ? 163.639 153.356 133.086 1.00 130.31 139 LEU C N 1
ATOM 6469 C CA . LEU C 1 147 ? 164.374 152.088 133.361 1.00 132.60 139 LEU C CA 1
ATOM 6470 C C . LEU C 1 147 ? 165.556 152.369 134.299 1.00 133.93 139 LEU C C 1
ATOM 6471 O O . LEU C 1 147 ? 165.759 151.563 135.218 1.00 134.24 139 LEU C O 1
ATOM 6476 N N . ALA C 1 148 ? 166.297 153.460 134.072 1.00 136.00 140 ALA C N 1
ATOM 6477 C CA . ALA C 1 148 ? 167.508 153.842 134.843 1.00 138.59 140 ALA C CA 1
ATOM 6478 C C . ALA C 1 148 ? 167.132 154.345 136.246 1.00 141.61 140 ALA C C 1
ATOM 6479 O O . ALA C 1 148 ? 167.915 154.084 137.182 1.00 145.08 140 ALA C O 1
ATOM 6481 N N . ILE C 1 149 ? 166.006 155.056 136.388 1.00 141.33 141 ILE C N 1
ATOM 6482 C CA . ILE C 1 149 ? 165.512 155.590 137.696 1.00 141.34 141 ILE C CA 1
ATOM 6483 C C . ILE C 1 149 ? 164.958 154.425 138.527 1.00 144.76 141 ILE C C 1
ATOM 6484 O O . ILE C 1 149 ? 165.512 154.165 139.621 1.00 145.66 141 ILE C O 1
ATOM 6489 N N . ASP C 1 150 ? 163.933 153.736 138.011 1.00 148.65 142 ASP C N 1
ATOM 6490 C CA . ASP C 1 150 ? 163.222 152.631 138.717 1.00 152.04 142 ASP C CA 1
ATOM 6491 C C . ASP C 1 150 ? 164.167 151.445 138.978 1.00 153.31 142 ASP C C 1
ATOM 6492 O O . ASP C 1 150 ? 163.770 150.548 139.750 1.00 155.76 142 ASP C O 1
ATOM 6497 N N . PHE C 1 151 ? 165.358 151.432 138.364 1.00 152.80 143 PHE C N 1
ATOM 6498 C CA . PHE C 1 151 ? 166.470 150.492 138.671 1.00 151.59 143 PHE C CA 1
ATOM 6499 C C . PHE C 1 151 ? 167.001 150.745 140.090 1.00 151.12 143 PHE C C 1
ATOM 6500 O O . PHE C 1 151 ? 167.332 149.750 140.768 1.00 154.56 143 PHE C O 1
ATOM 6508 N N . ILE C 1 152 ? 167.077 152.013 140.521 1.00 148.01 144 ILE C N 1
ATOM 6509 C CA . ILE C 1 152 ? 167.665 152.430 141.834 1.00 145.77 144 ILE C CA 1
ATOM 6510 C C . ILE C 1 152 ? 166.552 153.006 142.720 1.00 143.87 144 ILE C C 1
ATOM 6511 O O . ILE C 1 152 ? 165.802 152.191 143.294 1.00 142.40 144 ILE C O 1
ATOM 6516 N N . LEU C 1 158 ? 158.771 147.264 139.357 1.00 170.17 150 LEU C N 1
ATOM 6517 C CA . LEU C 1 158 ? 159.860 147.751 138.463 1.00 171.10 150 LEU C CA 1
ATOM 6518 C C . LEU C 1 158 ? 159.385 148.999 137.702 1.00 171.21 150 LEU C C 1
ATOM 6519 O O . LEU C 1 158 ? 159.594 150.109 138.221 1.00 171.02 150 LEU C O 1
ATOM 6524 N N . LEU C 1 159 ? 158.718 148.819 136.555 1.00 170.58 151 LEU C N 1
ATOM 6525 C CA . LEU C 1 159 ? 158.353 149.898 135.592 1.00 169.24 151 LEU C CA 1
ATOM 6526 C C . LEU C 1 159 ? 157.016 150.511 136.041 1.00 169.78 151 LEU C C 1
ATOM 6527 O O . LEU C 1 159 ? 156.560 150.170 137.154 1.00 169.96 151 LEU C O 1
ATOM 6532 N N . GLU C 1 160 ? 156.408 151.378 135.221 1.00 169.99 152 GLU C N 1
ATOM 6533 C CA . GLU C 1 160 ? 155.059 151.968 135.466 1.00 169.48 152 GLU C CA 1
ATOM 6534 C C . GLU C 1 160 ? 153.969 151.105 134.804 1.00 170.85 152 GLU C C 1
ATOM 6535 O O . GLU C 1 160 ? 152.902 151.660 134.448 1.00 171.30 152 GLU C O 1
ATOM 6541 N N . PHE C 1 161 ? 154.189 149.785 134.730 1.00 172.38 153 PHE C N 1
ATOM 6542 C CA . PHE C 1 161 ? 153.217 148.756 134.263 1.00 173.50 153 PHE C CA 1
ATOM 6543 C C . PHE C 1 161 ? 151.973 148.736 135.168 1.00 172.69 153 PHE C C 1
ATOM 6544 O O . PHE C 1 161 ? 150.946 148.171 134.740 1.00 173.37 153 PHE C O 1
ATOM 6552 N N . ASP C 1 162 ? 152.067 149.316 136.374 1.00 171.70 154 ASP C N 1
ATOM 6553 C CA . ASP C 1 162 ? 150.992 149.368 137.405 1.00 171.74 154 ASP C CA 1
ATOM 6554 C C . ASP C 1 162 ? 149.727 150.027 136.836 1.00 171.30 154 ASP C C 1
ATOM 6555 O O . ASP C 1 162 ? 148.626 149.472 137.077 1.00 172.10 154 ASP C O 1
ATOM 6560 N N . LEU C 1 163 ? 149.865 151.146 136.111 1.00 169.91 155 LEU C N 1
ATOM 6561 C CA . LEU C 1 163 ? 148.710 151.876 135.510 1.00 167.91 155 LEU C CA 1
ATOM 6562 C C . LEU C 1 163 ? 147.999 150.962 134.507 1.00 167.36 155 LEU C C 1
ATOM 6563 O O . LEU C 1 163 ? 146.755 150.921 134.540 1.00 169.01 155 LEU C O 1
ATOM 6568 N N . LEU C 1 164 ? 148.760 150.240 133.676 1.00 167.08 156 LEU C N 1
ATOM 6569 C CA . LEU C 1 164 ? 148.221 149.253 132.700 1.00 168.27 156 LEU C CA 1
ATOM 6570 C C . LEU C 1 164 ? 147.471 148.144 133.453 1.00 167.78 156 LEU C C 1
ATOM 6571 O O . LEU C 1 164 ? 146.259 148.005 133.213 1.00 166.41 156 LEU C O 1
ATOM 6576 N N . ILE C 1 165 ? 148.143 147.407 134.346 1.00 167.02 157 ILE C N 1
ATOM 6577 C CA . ILE C 1 165 ? 147.531 146.249 135.076 1.00 166.17 157 ILE C CA 1
ATOM 6578 C C . ILE C 1 165 ? 146.321 146.724 135.898 1.00 165.87 157 ILE C C 1
ATOM 6579 O O . ILE C 1 165 ? 145.356 145.939 135.995 1.00 168.69 157 ILE C O 1
ATOM 6584 N N . PHE C 1 166 ? 146.350 147.942 136.458 1.00 163.92 158 PHE C N 1
ATOM 6585 C CA . PHE C 1 166 ? 145.208 148.518 137.224 1.00 163.09 158 PHE C CA 1
ATOM 6586 C C . PHE C 1 166 ? 144.058 148.884 136.275 1.00 163.75 158 PHE C C 1
ATOM 6587 O O . PHE C 1 166 ? 142.912 148.478 136.553 1.00 163.31 158 PHE C O 1
ATOM 6595 N N . SER C 1 167 ? 144.352 149.643 135.213 1.00 166.06 159 SER C N 1
ATOM 6596 C CA . SER C 1 167 ? 143.351 150.250 134.292 1.00 167.78 159 SER C CA 1
ATOM 6597 C C . SER C 1 167 ? 142.600 149.176 133.488 1.00 167.32 159 SER C C 1
ATOM 6598 O O . SER C 1 167 ? 141.452 149.458 133.085 1.00 169.17 159 SER C O 1
ATOM 6601 N N . PHE C 1 168 ? 143.203 147.997 133.274 1.00 165.54 160 PHE C N 1
ATOM 6602 C CA . PHE C 1 168 ? 142.621 146.851 132.518 1.00 164.57 160 PHE C CA 1
ATOM 6603 C C . PHE C 1 168 ? 142.181 145.736 133.485 1.00 166.55 160 PHE C C 1
ATOM 6604 O O . PHE C 1 168 ? 142.298 144.540 133.135 1.00 167.94 160 PHE C O 1
ATOM 6612 N N . GLY C 1 169 ? 141.631 146.130 134.640 1.00 167.50 161 GLY C N 1
ATOM 6613 C CA . GLY C 1 169 ? 141.270 145.275 135.792 1.00 168.94 161 GLY C CA 1
ATOM 6614 C C . GLY C 1 169 ? 140.552 143.993 135.402 1.00 170.84 161 GLY C C 1
ATOM 6615 O O . GLY C 1 169 ? 141.161 142.916 135.571 1.00 173.67 161 GLY C O 1
ATOM 6616 N N . GLN C 1 170 ? 139.312 144.091 134.906 1.00 172.09 162 GLN C N 1
ATOM 6617 C CA . GLN C 1 170 ? 138.466 142.921 134.529 1.00 175.15 162 GLN C CA 1
ATOM 6618 C C . GLN C 1 170 ? 138.325 142.836 133.002 1.00 176.10 162 GLN C C 1
ATOM 6619 O O . GLN C 1 170 ? 137.243 142.405 132.533 1.00 175.58 162 GLN C O 1
ATOM 6625 N N . LEU C 1 171 ? 139.399 143.138 132.258 1.00 177.35 163 LEU C N 1
ATOM 6626 C CA . LEU C 1 171 ? 139.403 143.159 130.766 1.00 179.46 163 LEU C CA 1
ATOM 6627 C C . LEU C 1 171 ? 138.785 141.878 130.201 1.00 180.43 163 LEU C C 1
ATOM 6628 O O . LEU C 1 171 ? 138.082 141.946 129.192 1.00 183.16 163 LEU C O 1
ATOM 6633 N N . PRO C 1 172 ? 139.019 140.678 130.794 1.00 180.15 164 PRO C N 1
ATOM 6634 C CA . PRO C 1 172 ? 138.242 139.489 130.435 1.00 181.31 164 PRO C CA 1
ATOM 6635 C C . PRO C 1 172 ? 136.720 139.709 130.424 1.00 183.78 164 PRO C C 1
ATOM 6636 O O . PRO C 1 172 ? 136.097 139.355 129.428 1.00 186.82 164 PRO C O 1
ATOM 6640 N N . LEU C 1 173 ? 136.161 140.282 131.499 1.00 183.67 165 LEU C N 1
ATOM 6641 C CA . LEU C 1 173 ? 134.695 140.526 131.625 1.00 183.87 165 LEU C CA 1
ATOM 6642 C C . LEU C 1 173 ? 134.267 141.546 130.560 1.00 182.72 165 LEU C C 1
ATOM 6643 O O . LEU C 1 173 ? 133.238 141.305 129.885 1.00 181.79 165 LEU C O 1
ATOM 6648 N N . ALA C 1 174 ? 135.058 142.614 130.394 1.00 182.84 166 ALA C N 1
ATOM 6649 C CA . ALA C 1 174 ? 134.854 143.701 129.405 1.00 183.59 166 ALA C CA 1
ATOM 6650 C C . ALA C 1 174 ? 134.711 143.134 127.985 1.00 181.67 166 ALA C C 1
ATOM 6651 O O . ALA C 1 174 ? 133.931 143.718 127.213 1.00 183.90 166 ALA C O 1
ATOM 6653 N N . LEU C 1 175 ? 135.428 142.055 127.647 1.00 178.87 167 LEU C N 1
ATOM 6654 C CA . LEU C 1 175 ? 135.374 141.440 126.290 1.00 178.47 167 LEU C CA 1
ATOM 6655 C C . LEU C 1 175 ? 134.207 140.443 126.195 1.00 178.45 167 LEU C C 1
ATOM 6656 O O . LEU C 1 175 ? 133.478 140.509 125.182 1.00 180.83 167 LEU C O 1
ATOM 6661 N N . VAL C 1 176 ? 133.966 139.608 127.214 1.00 176.83 168 VAL C N 1
ATOM 6662 C CA . VAL C 1 176 ? 132.814 138.649 127.217 1.00 176.90 168 VAL C CA 1
ATOM 6663 C C . VAL C 1 176 ? 131.489 139.416 127.386 1.00 176.37 168 VAL C C 1
ATOM 6664 O O . VAL C 1 176 ? 130.436 138.791 127.179 1.00 178.56 168 VAL C O 1
ATOM 6668 N N . THR C 1 177 ? 131.521 140.710 127.729 1.00 175.35 169 THR C N 1
ATOM 6669 C CA . THR C 1 177 ? 130.353 141.630 127.622 1.00 174.96 169 THR C CA 1
ATOM 6670 C C . THR C 1 177 ? 130.299 142.293 126.244 1.00 174.28 169 THR C C 1
ATOM 6671 O O . THR C 1 177 ? 129.193 142.722 125.851 1.00 172.95 169 THR C O 1
ATOM 6675 N N . TRP C 1 178 ? 131.439 142.406 125.557 1.00 175.18 170 TRP C N 1
ATOM 6676 C CA . TRP C 1 178 ? 131.502 142.906 124.159 1.00 174.57 170 TRP C CA 1
ATOM 6677 C C . TRP C 1 178 ? 130.809 141.914 123.213 1.00 175.83 170 TRP C C 1
ATOM 6678 O O . TRP C 1 178 ? 130.197 142.382 122.233 1.00 177.08 170 TRP C O 1
ATOM 6689 N N . VAL C 1 179 ? 130.891 140.606 123.496 1.00 177.45 171 VAL C N 1
ATOM 6690 C CA . VAL C 1 179 ? 130.374 139.521 122.604 1.00 179.64 171 VAL C CA 1
ATOM 6691 C C . VAL C 1 179 ? 128.844 139.601 122.519 1.00 178.95 171 VAL C C 1
ATOM 6692 O O . VAL C 1 179 ? 128.316 139.674 121.410 1.00 181.92 171 VAL C O 1
ATOM 6696 N N . PRO C 1 180 ? 128.073 139.590 123.639 1.00 175.34 172 PRO C N 1
ATOM 6697 C CA . PRO C 1 180 ? 126.613 139.719 123.581 1.00 172.89 172 PRO C CA 1
ATOM 6698 C C . PRO C 1 180 ? 126.092 140.921 122.776 1.00 171.76 172 PRO C C 1
ATOM 6699 O O . PRO C 1 180 ? 125.192 140.729 121.973 1.00 172.78 172 PRO C O 1
ATOM 6703 N N . MET C 1 181 ? 126.659 142.111 123.011 1.00 170.94 173 MET C N 1
ATOM 6704 C CA . MET C 1 181 ? 126.297 143.371 122.304 1.00 172.24 173 MET C CA 1
ATOM 6705 C C . MET C 1 181 ? 126.568 143.214 120.802 1.00 174.15 173 MET C C 1
ATOM 6706 O O . MET C 1 181 ? 125.677 143.588 120.006 1.00 178.02 173 MET C O 1
ATOM 6711 N N . PHE C 1 182 ? 127.736 142.669 120.437 1.00 174.17 174 PHE C N 1
ATOM 6712 C CA . PHE C 1 182 ? 128.156 142.418 119.031 1.00 174.32 174 PHE C CA 1
ATOM 6713 C C . PHE C 1 182 ? 127.169 141.457 118.350 1.00 175.56 174 PHE C C 1
ATOM 6714 O O . PHE C 1 182 ? 126.778 141.722 117.192 1.00 177.76 174 PHE C O 1
ATOM 6722 N N . LEU C 1 183 ? 126.790 140.370 119.031 1.00 176.25 175 LEU C N 1
ATOM 6723 C CA . LEU C 1 183 ? 125.815 139.375 118.500 1.00 176.82 175 LEU C CA 1
ATOM 6724 C C . LEU C 1 183 ? 124.429 140.024 118.374 1.00 178.31 175 LEU C C 1
ATOM 6725 O O . LEU C 1 183 ? 123.741 139.735 117.368 1.00 179.96 175 LEU C O 1
ATOM 6730 N N . SER C 1 184 ? 124.044 140.869 119.338 1.00 180.54 176 SER C N 1
ATOM 6731 C CA . SER C 1 184 ? 122.751 141.605 119.344 1.00 183.07 176 SER C CA 1
ATOM 6732 C C . SER C 1 184 ? 122.665 142.511 118.110 1.00 185.13 176 SER C C 1
ATOM 6733 O O . SER C 1 184 ? 121.712 142.344 117.328 1.00 187.68 176 SER C O 1
ATOM 6736 N N . THR C 1 185 ? 123.635 143.417 117.948 1.00 186.83 177 THR C N 1
ATOM 6737 C CA . THR C 1 185 ? 123.722 144.378 116.811 1.00 188.93 177 THR C CA 1
ATOM 6738 C C . THR C 1 185 ? 123.896 143.640 115.475 1.00 188.02 177 THR C C 1
ATOM 6739 O O . THR C 1 185 ? 123.496 144.218 114.450 1.00 186.87 177 THR C O 1
ATOM 6743 N N . LEU C 1 186 ? 124.514 142.451 115.466 1.00 188.02 178 LEU C N 1
ATOM 6744 C CA . LEU C 1 186 ? 124.702 141.650 114.224 1.00 188.43 178 LEU C CA 1
ATOM 6745 C C . LEU C 1 186 ? 123.354 141.069 113.778 1.00 187.40 178 LEU C C 1
ATOM 6746 O O . LEU C 1 186 ? 123.040 141.192 112.578 1.00 187.36 178 LEU C O 1
ATOM 6751 N N . LEU C 1 187 ? 122.585 140.476 114.700 1.00 187.57 179 LEU C N 1
ATOM 6752 C CA . LEU C 1 187 ? 121.361 139.698 114.359 1.00 187.30 179 LEU C CA 1
ATOM 6753 C C . LEU C 1 187 ? 120.109 140.587 114.393 1.00 185.29 179 LEU C C 1
ATOM 6754 O O . LEU C 1 187 ? 119.381 140.583 113.379 1.00 187.85 179 LEU C O 1
ATOM 6759 N N . ALA C 1 188 ? 119.868 141.319 115.487 1.00 180.62 180 ALA C N 1
ATOM 6760 C CA . ALA C 1 188 ? 118.569 141.979 115.779 1.00 177.51 180 ALA C CA 1
ATOM 6761 C C . ALA C 1 188 ? 118.171 142.949 114.662 1.00 173.96 180 ALA C C 1
ATOM 6762 O O . ALA C 1 188 ? 117.073 142.818 114.118 1.00 175.15 180 ALA C O 1
ATOM 6764 N N . PRO C 1 189 ? 119.022 143.924 114.252 1.00 170.54 181 PRO C N 1
ATOM 6765 C CA . PRO C 1 189 ? 118.646 144.884 113.208 1.00 170.66 181 PRO C CA 1
ATOM 6766 C C . PRO C 1 189 ? 118.310 144.244 111.851 1.00 172.48 181 PRO C C 1
ATOM 6767 O O . PRO C 1 189 ? 117.373 144.698 111.207 1.00 170.33 181 PRO C O 1
ATOM 6771 N N . TYR C 1 190 ? 119.067 143.216 111.451 1.00 178.76 182 TYR C N 1
ATOM 6772 C CA . TYR C 1 190 ? 118.926 142.544 110.133 1.00 185.21 182 TYR C CA 1
ATOM 6773 C C . TYR C 1 190 ? 117.608 141.764 110.084 1.00 188.74 182 TYR C C 1
ATOM 6774 O O . TYR C 1 190 ? 116.855 141.931 109.099 1.00 189.96 182 TYR C O 1
ATOM 6783 N N . GLN C 1 191 ? 117.346 140.940 111.106 1.00 192.23 183 GLN C N 1
ATOM 6784 C CA . GLN C 1 191 ? 116.099 140.137 111.233 1.00 194.94 183 GLN C CA 1
ATOM 6785 C C . GLN C 1 191 ? 114.902 141.087 111.300 1.00 195.61 183 GLN C C 1
ATOM 6786 O O . GLN C 1 191 ? 113.902 140.821 110.592 1.00 195.86 183 GLN C O 1
ATOM 6792 N N . ALA C 1 192 ? 115.013 142.146 112.111 1.00 197.13 184 ALA C N 1
ATOM 6793 C CA . ALA C 1 192 ? 114.022 143.243 112.185 1.00 199.27 184 ALA C CA 1
ATOM 6794 C C . ALA C 1 192 ? 113.694 143.705 110.764 1.00 198.43 184 ALA C C 1
ATOM 6795 O O . ALA C 1 192 ? 112.510 143.642 110.401 1.00 200.58 184 ALA C O 1
ATOM 6797 N N . LEU C 1 193 ? 114.715 144.076 109.982 1.00 196.37 185 LEU C N 1
ATOM 6798 C CA . LEU C 1 193 ? 114.539 144.623 108.608 1.00 196.47 185 LEU C CA 1
ATOM 6799 C C . LEU C 1 193 ? 113.916 143.563 107.689 1.00 194.99 185 LEU C C 1
ATOM 6800 O O . LEU C 1 193 ? 112.914 143.892 107.015 1.00 194.95 185 LEU C O 1
ATOM 6805 N N . ARG C 1 194 ? 114.475 142.346 107.679 1.00 195.62 186 ARG C N 1
ATOM 6806 C CA . ARG C 1 194 ? 114.104 141.259 106.728 1.00 198.95 186 ARG C CA 1
ATOM 6807 C C . ARG C 1 194 ? 112.632 140.867 106.923 1.00 200.23 186 ARG C C 1
ATOM 6808 O O . ARG C 1 194 ? 111.933 140.716 105.900 1.00 199.56 186 ARG C O 1
ATOM 6816 N N . LEU C 1 195 ? 112.179 140.717 108.174 1.00 203.17 187 LEU C N 1
ATOM 6817 C CA . LEU C 1 195 ? 110.774 140.342 108.508 1.00 206.12 187 LEU C CA 1
ATOM 6818 C C . LEU C 1 195 ? 109.858 141.568 108.362 1.00 204.59 187 LEU C C 1
ATOM 6819 O O . LEU C 1 195 ? 108.746 141.394 107.823 1.00 203.55 187 LEU C O 1
ATOM 6824 N N . TRP C 1 196 ? 110.298 142.753 108.808 1.00 204.29 188 TRP C N 1
ATOM 6825 C CA . TRP C 1 196 ? 109.533 144.031 108.710 1.00 204.93 188 TRP C CA 1
ATOM 6826 C C . TRP C 1 196 ? 109.270 144.387 107.238 1.00 204.96 188 TRP C C 1
ATOM 6827 O O . TRP C 1 196 ? 108.192 144.951 106.961 1.00 206.14 188 TRP C O 1
ATOM 6838 N N . ALA C 1 197 ? 110.197 144.047 106.332 1.00 204.58 189 ALA C N 1
ATOM 6839 C CA . ALA C 1 197 ? 110.078 144.270 104.869 1.00 204.00 189 ALA C CA 1
ATOM 6840 C C . ALA C 1 197 ? 109.447 143.049 104.177 1.00 203.58 189 ALA C C 1
ATOM 6841 O O . ALA C 1 197 ? 109.808 142.792 103.008 1.00 202.88 189 ALA C O 1
ATOM 6843 N N . ARG C 1 198 ? 108.529 142.339 104.850 1.00 203.58 190 ARG C N 1
ATOM 6844 C CA . ARG C 1 198 ? 107.860 141.112 104.330 1.00 203.24 190 ARG C CA 1
ATOM 6845 C C . ARG C 1 198 ? 106.335 141.261 104.457 1.00 200.94 190 ARG C C 1
ATOM 6846 O O . ARG C 1 198 ? 105.660 140.259 104.786 1.00 200.78 190 ARG C O 1
ATOM 6854 N N . GLY C 1 199 ? 105.808 142.461 104.181 1.00 197.99 191 GLY C N 1
ATOM 6855 C CA . GLY C 1 199 ? 104.362 142.759 104.227 1.00 196.69 191 GLY C CA 1
ATOM 6856 C C . GLY C 1 199 ? 104.066 144.224 103.948 1.00 194.60 191 GLY C C 1
ATOM 6857 O O . GLY C 1 199 ? 104.856 144.833 103.195 1.00 192.29 191 GLY C O 1
ATOM 6858 N N . GLY C 1 206 ? 105.291 143.939 111.769 1.00 181.13 198 GLY C N 1
ATOM 6859 C CA . GLY C 1 206 ? 105.173 142.704 112.574 1.00 182.23 198 GLY C CA 1
ATOM 6860 C C . GLY C 1 206 ? 105.849 142.831 113.935 1.00 183.84 198 GLY C C 1
ATOM 6861 O O . GLY C 1 206 ? 105.821 143.945 114.501 1.00 180.49 198 GLY C O 1
ATOM 6862 N N . LEU C 1 207 ? 106.425 141.728 114.442 1.00 189.33 199 LEU C N 1
ATOM 6863 C CA . LEU C 1 207 ? 107.337 141.675 115.628 1.00 193.98 199 LEU C CA 1
ATOM 6864 C C . LEU C 1 207 ? 108.415 142.753 115.517 1.00 196.25 199 LEU C C 1
ATOM 6865 O O . LEU C 1 207 ? 108.871 143.280 116.571 1.00 196.17 199 LEU C O 1
ATOM 6870 N N . GLY C 1 208 ? 108.926 142.913 114.290 1.00 198.68 200 GLY C N 1
ATOM 6871 C CA . GLY C 1 208 ? 110.073 143.765 113.935 1.00 200.94 200 GLY C CA 1
ATOM 6872 C C . GLY C 1 208 ? 110.035 145.099 114.653 1.00 203.30 200 GLY C C 1
ATOM 6873 O O . GLY C 1 208 ? 111.114 145.569 115.062 1.00 203.72 200 GLY C O 1
ATOM 6874 N N . CYS C 1 209 ? 108.841 145.681 114.815 1.00 206.39 201 CYS C N 1
ATOM 6875 C CA . CYS C 1 209 ? 108.624 146.971 115.523 1.00 207.94 201 CYS C CA 1
ATOM 6876 C C . CYS C 1 209 ? 108.957 146.834 117.019 1.00 207.10 201 CYS C C 1
ATOM 6877 O O . CYS C 1 209 ? 109.328 147.864 117.618 1.00 207.47 201 CYS C O 1
ATOM 6880 N N . ALA C 1 210 ? 108.833 145.631 117.601 1.00 205.37 202 ALA C N 1
ATOM 6881 C CA . ALA C 1 210 ? 109.287 145.318 118.979 1.00 203.36 202 ALA C CA 1
ATOM 6882 C C . ALA C 1 210 ? 110.771 144.960 118.951 1.00 200.72 202 ALA C C 1
ATOM 6883 O O . ALA C 1 210 ? 111.573 145.695 119.578 1.00 200.08 202 ALA C O 1
ATOM 6885 N N . LEU C 1 211 ? 111.123 143.888 118.232 1.00 197.73 203 LEU C N 1
ATOM 6886 C CA . LEU C 1 211 ? 112.468 143.257 118.332 1.00 197.30 203 LEU C CA 1
ATOM 6887 C C . LEU C 1 211 ? 113.548 144.333 118.309 1.00 196.44 203 LEU C C 1
ATOM 6888 O O . LEU C 1 211 ? 114.481 144.252 119.137 1.00 196.03 203 LEU C O 1
ATOM 6893 N N . LEU C 1 212 ? 113.432 145.269 117.364 1.00 197.03 204 LEU C N 1
ATOM 6894 C CA . LEU C 1 212 ? 114.307 146.465 117.294 1.00 197.28 204 LEU C CA 1
ATOM 6895 C C . LEU C 1 212 ? 114.403 147.112 118.669 1.00 194.47 204 LEU C C 1
ATOM 6896 O O . LEU C 1 212 ? 115.452 147.683 118.948 1.00 193.31 204 LEU C O 1
ATOM 6901 N N . ALA C 1 213 ? 113.356 147.019 119.483 1.00 191.91 205 ALA C N 1
ATOM 6902 C CA . ALA C 1 213 ? 113.356 147.615 120.815 1.00 190.48 205 ALA C CA 1
ATOM 6903 C C . ALA C 1 213 ? 114.311 146.898 121.765 1.00 187.43 205 ALA C C 1
ATOM 6904 O O . ALA C 1 213 ? 115.081 147.538 122.482 1.00 185.95 205 ALA C O 1
ATOM 6906 N N . ALA C 1 214 ? 114.251 145.569 121.771 1.00 185.42 206 ALA C N 1
ATOM 6907 C CA . ALA C 1 214 ? 115.110 144.765 122.634 1.00 183.64 206 ALA C CA 1
ATOM 6908 C C . ALA C 1 214 ? 116.577 145.126 122.430 1.00 180.62 206 ALA C C 1
ATOM 6909 O O . ALA C 1 214 ? 117.300 145.401 123.388 1.00 179.07 206 ALA C O 1
ATOM 6911 N N . HIS C 1 215 ? 117.008 145.124 121.173 1.00 178.11 207 HIS C N 1
ATOM 6912 C CA . HIS C 1 215 ? 118.408 145.466 120.823 1.00 177.23 207 HIS C CA 1
ATOM 6913 C C . HIS C 1 215 ? 118.678 146.953 121.120 1.00 177.03 207 HIS C C 1
ATOM 6914 O O . HIS C 1 215 ? 119.867 147.307 121.247 1.00 176.55 207 HIS C O 1
ATOM 6921 N N . ALA C 1 216 ? 117.642 147.793 121.260 1.00 178.39 208 ALA C N 1
ATOM 6922 C CA . ALA C 1 216 ? 117.792 149.129 121.880 1.00 179.66 208 ALA C CA 1
ATOM 6923 C C . ALA C 1 216 ? 118.155 148.889 123.341 1.00 179.67 208 ALA C C 1
ATOM 6924 O O . ALA C 1 216 ? 119.172 149.439 123.782 1.00 180.38 208 ALA C O 1
ATOM 6926 N N . VAL C 1 217 ? 117.390 148.041 124.032 1.00 178.66 209 VAL C N 1
ATOM 6927 C CA . VAL C 1 217 ? 117.570 147.821 125.495 1.00 178.38 209 VAL C CA 1
ATOM 6928 C C . VAL C 1 217 ? 118.732 146.858 125.791 1.00 176.92 209 VAL C C 1
ATOM 6929 O O . VAL C 1 217 ? 119.235 146.977 126.916 1.00 177.30 209 VAL C O 1
ATOM 6933 N N . VAL C 1 218 ? 119.200 145.967 124.903 1.00 175.11 210 VAL C N 1
ATOM 6934 C CA . VAL C 1 218 ? 120.307 145.060 125.357 1.00 174.45 210 VAL C CA 1
ATOM 6935 C C . VAL C 1 218 ? 121.660 145.772 125.299 1.00 175.32 210 VAL C C 1
ATOM 6936 O O . VAL C 1 218 ? 122.428 145.572 126.261 1.00 175.89 210 VAL C O 1
ATOM 6940 N N . LEU C 1 219 ? 121.970 146.544 124.253 1.00 176.67 211 LEU C N 1
ATOM 6941 C CA . LEU C 1 219 ? 123.290 147.239 124.200 1.00 176.98 211 LEU C CA 1
ATOM 6942 C C . LEU C 1 219 ? 123.159 148.657 124.765 1.00 175.39 211 LEU C C 1
ATOM 6943 O O . LEU C 1 219 ? 124.010 149.496 124.444 1.00 177.78 211 LEU C O 1
ATOM 6948 N N . CYS C 1 220 ? 122.151 148.892 125.609 1.00 173.10 212 CYS C N 1
ATOM 6949 C CA . CYS C 1 220 ? 121.936 150.158 126.355 1.00 171.42 212 CYS C CA 1
ATOM 6950 C C . CYS C 1 220 ? 121.975 149.899 127.867 1.00 168.44 212 CYS C C 1
ATOM 6951 O O . CYS C 1 220 ? 122.532 150.748 128.588 1.00 166.96 212 CYS C O 1
ATOM 6954 N N . ALA C 1 221 ? 121.405 148.776 128.321 1.00 166.10 213 ALA C N 1
ATOM 6955 C CA . ALA C 1 221 ? 121.276 148.374 129.741 1.00 165.30 213 ALA C CA 1
ATOM 6956 C C . ALA C 1 221 ? 122.488 147.540 130.174 1.00 164.10 213 ALA C C 1
ATOM 6957 O O . ALA C 1 221 ? 123.071 147.880 131.218 1.00 164.07 213 ALA C O 1
ATOM 6959 N N . LEU C 1 222 ? 122.848 146.500 129.407 1.00 163.24 214 LEU C N 1
ATOM 6960 C CA . LEU C 1 222 ? 123.933 145.532 129.751 1.00 162.45 214 LEU C CA 1
ATOM 6961 C C . LEU C 1 222 ? 125.253 146.261 130.000 1.00 161.64 214 LEU C C 1
ATOM 6962 O O . LEU C 1 222 ? 125.852 146.068 131.057 1.00 162.49 214 LEU C O 1
ATOM 6967 N N . PRO C 1 223 ? 125.755 147.122 129.079 1.00 160.83 215 PRO C N 1
ATOM 6968 C CA . PRO C 1 223 ? 127.078 147.727 129.255 1.00 160.89 215 PRO C CA 1
ATOM 6969 C C . PRO C 1 223 ? 127.186 148.708 130.436 1.00 161.11 215 PRO C C 1
ATOM 6970 O O . PRO C 1 223 ? 128.301 149.045 130.769 1.00 160.90 215 PRO C O 1
ATOM 6974 N N . VAL C 1 224 ? 126.056 149.124 131.028 1.00 162.54 216 VAL C N 1
ATOM 6975 C CA . VAL C 1 224 ? 125.989 149.945 132.278 1.00 164.81 216 VAL C CA 1
ATOM 6976 C C . VAL C 1 224 ? 125.984 149.002 133.489 1.00 165.21 216 VAL C C 1
ATOM 6977 O O . VAL C 1 224 ? 126.768 149.252 134.432 1.00 165.32 216 VAL C O 1
ATOM 6981 N N . HIS C 1 225 ? 125.123 147.978 133.463 1.00 166.20 217 HIS C N 1
ATOM 6982 C CA . HIS C 1 225 ? 124.950 146.965 134.542 1.00 168.22 217 HIS C CA 1
ATOM 6983 C C . HIS C 1 225 ? 126.282 146.268 134.833 1.00 168.72 217 HIS C C 1
ATOM 6984 O O . HIS C 1 225 ? 126.602 146.115 136.018 1.00 170.98 217 HIS C O 1
ATOM 6991 N N . VAL C 1 226 ? 127.041 145.881 133.805 1.00 170.18 218 VAL C N 1
ATOM 6992 C CA . VAL C 1 226 ? 128.336 145.160 134.002 1.00 172.79 218 VAL C CA 1
ATOM 6993 C C . VAL C 1 226 ? 129.437 146.170 134.368 1.00 172.18 218 VAL C C 1
ATOM 6994 O O . VAL C 1 226 ? 130.457 145.734 134.929 1.00 173.59 218 VAL C O 1
ATOM 6998 N N . ALA C 1 227 ? 129.243 147.465 134.089 1.00 171.59 219 ALA C N 1
ATOM 6999 C CA . ALA C 1 227 ? 130.236 148.537 134.345 1.00 171.73 219 ALA C CA 1
ATOM 7000 C C . ALA C 1 227 ? 130.097 149.101 135.766 1.00 170.79 219 ALA C C 1
ATOM 7001 O O . ALA C 1 227 ? 131.145 149.429 136.354 1.00 172.06 219 ALA C O 1
ATOM 7003 N N . VAL C 1 228 ? 128.872 149.230 136.289 1.00 168.94 220 VAL C N 1
ATOM 7004 C CA . VAL C 1 228 ? 128.596 149.855 137.621 1.00 167.03 220 VAL C CA 1
ATOM 7005 C C . VAL C 1 228 ? 128.511 148.763 138.698 1.00 166.04 220 VAL C C 1
ATOM 7006 O O . VAL C 1 228 ? 129.170 148.929 139.745 1.00 163.67 220 VAL C O 1
ATOM 7010 N N . GLU C 1 229 ? 127.749 147.691 138.451 1.00 167.13 221 GLU C N 1
ATOM 7011 C CA . GLU C 1 229 ? 127.407 146.654 139.468 1.00 168.27 221 GLU C CA 1
ATOM 7012 C C . GLU C 1 229 ? 128.632 145.772 139.764 1.00 166.91 221 GLU C C 1
ATOM 7013 O O . GLU C 1 229 ? 128.610 145.097 140.813 1.00 167.14 221 GLU C O 1
ATOM 7019 N N . HIS C 1 230 ? 129.646 145.767 138.885 1.00 165.55 222 HIS C N 1
ATOM 7020 C CA . HIS C 1 230 ? 130.897 144.966 139.015 1.00 165.00 222 HIS C CA 1
ATOM 7021 C C . HIS C 1 230 ? 132.114 145.848 139.340 1.00 165.01 222 HIS C C 1
ATOM 7022 O O . HIS C 1 230 ? 133.193 145.262 139.566 1.00 162.93 222 HIS C O 1
ATOM 7029 N N . GLN C 1 231 ? 131.961 147.182 139.376 1.00 166.76 223 GLN C N 1
ATOM 7030 C CA . GLN C 1 231 ? 133.028 148.158 139.743 1.00 167.71 223 GLN C CA 1
ATOM 7031 C C . GLN C 1 231 ? 134.259 147.941 138.848 1.00 167.05 223 GLN C C 1
ATOM 7032 O O . GLN C 1 231 ? 135.308 147.502 139.369 1.00 167.97 223 GLN C O 1
ATOM 7038 N N . LEU C 1 232 ? 134.127 148.214 137.545 1.00 165.25 224 LEU C N 1
ATOM 7039 C CA . LEU C 1 232 ? 135.246 148.147 136.565 1.00 163.65 224 LEU C CA 1
ATOM 7040 C C . LEU C 1 232 ? 136.143 149.373 136.729 1.00 162.12 224 LEU C C 1
ATOM 7041 O O . LEU C 1 232 ? 135.696 150.410 137.216 1.00 159.68 224 LEU C O 1
ATOM 7046 N N . PRO C 1 233 ? 137.435 149.294 136.325 1.00 162.29 225 PRO C N 1
ATOM 7047 C CA . PRO C 1 233 ? 138.305 150.471 136.241 1.00 162.61 225 PRO C CA 1
ATOM 7048 C C . PRO C 1 233 ? 137.910 151.392 135.086 1.00 161.91 225 PRO C C 1
ATOM 7049 O O . PRO C 1 233 ? 136.976 151.083 134.350 1.00 160.47 225 PRO C O 1
ATOM 7053 N N . PRO C 1 234 ? 138.591 152.547 134.881 1.00 162.43 226 PRO C N 1
ATOM 7054 C CA . PRO C 1 234 ? 138.275 153.431 133.756 1.00 162.51 226 PRO C CA 1
ATOM 7055 C C . PRO C 1 234 ? 138.521 152.818 132.364 1.00 162.90 226 PRO C C 1
ATOM 7056 O O . PRO C 1 234 ? 137.589 152.799 131.586 1.00 163.42 226 PRO C O 1
ATOM 7060 N N . ALA C 1 235 ? 139.733 152.322 132.084 1.00 163.49 227 ALA C N 1
ATOM 7061 C CA . ALA C 1 235 ? 140.180 151.927 130.722 1.00 164.46 227 ALA C CA 1
ATOM 7062 C C . ALA C 1 235 ? 139.425 150.684 130.230 1.00 163.63 227 ALA C C 1
ATOM 7063 O O . ALA C 1 235 ? 139.076 150.649 129.035 1.00 163.15 227 ALA C O 1
ATOM 7065 N N . SER C 1 236 ? 139.193 149.701 131.106 1.00 164.14 228 SER C N 1
ATOM 7066 C CA . SER C 1 236 ? 138.430 148.459 130.800 1.00 165.42 228 SER C CA 1
ATOM 7067 C C . SER C 1 236 ? 136.927 148.755 130.676 1.00 164.61 228 SER C C 1
ATOM 7068 O O . SER C 1 236 ? 136.201 147.858 130.200 1.00 163.30 228 SER C O 1
ATOM 7071 N N . ARG C 1 237 ? 136.478 149.948 131.090 1.00 166.62 229 ARG C N 1
ATOM 7072 C CA . ARG C 1 237 ? 135.066 150.403 130.981 1.00 169.66 229 ARG C CA 1
ATOM 7073 C C . ARG C 1 237 ? 134.850 151.125 129.648 1.00 173.16 229 ARG C C 1
ATOM 7074 O O . ARG C 1 237 ? 133.834 150.822 128.995 1.00 173.65 229 ARG C O 1
ATOM 7082 N N . CYS C 1 238 ? 135.751 152.047 129.282 1.00 178.34 230 CYS C N 1
ATOM 7083 C CA . CYS C 1 238 ? 135.679 152.875 128.043 1.00 181.73 230 CYS C CA 1
ATOM 7084 C C . CYS C 1 238 ? 135.419 151.961 126.837 1.00 178.36 230 CYS C C 1
ATOM 7085 O O . CYS C 1 238 ? 134.545 152.317 126.015 1.00 182.60 230 CYS C O 1
ATOM 7088 N N . VAL C 1 239 ? 136.082 150.797 126.784 1.00 170.95 231 VAL C N 1
ATOM 7089 C CA . VAL C 1 239 ? 135.864 149.742 125.746 1.00 166.27 231 VAL C CA 1
ATOM 7090 C C . VAL C 1 239 ? 134.354 149.611 125.505 1.00 164.05 231 VAL C C 1
ATOM 7091 O O . VAL C 1 239 ? 133.919 149.944 124.396 1.00 166.98 231 VAL C O 1
ATOM 7095 N N . LEU C 1 240 ? 133.589 149.207 126.524 1.00 160.65 232 LEU C N 1
ATOM 7096 C CA . LEU C 1 240 ? 132.117 148.988 126.435 1.00 160.18 232 LEU C CA 1
ATOM 7097 C C . LEU C 1 240 ? 131.391 150.292 126.076 1.00 156.75 232 LEU C C 1
ATOM 7098 O O . LEU C 1 240 ? 130.516 150.228 125.182 1.00 156.36 232 LEU C O 1
ATOM 7103 N N . VAL C 1 241 ? 131.761 151.424 126.693 1.00 153.91 233 VAL C N 1
ATOM 7104 C CA . VAL C 1 241 ? 131.187 152.773 126.379 1.00 153.58 233 VAL C CA 1
ATOM 7105 C C . VAL C 1 241 ? 131.180 152.916 124.857 1.00 151.84 233 VAL C C 1
ATOM 7106 O O . VAL C 1 241 ? 130.093 153.121 124.272 1.00 153.37 233 VAL C O 1
ATOM 7110 N N . PHE C 1 242 ? 132.359 152.752 124.253 1.00 151.02 234 PHE C N 1
ATOM 7111 C CA . PHE C 1 242 ? 132.588 152.917 122.794 1.00 152.79 234 PHE C CA 1
ATOM 7112 C C . PHE C 1 242 ? 131.875 151.855 121.958 1.00 154.95 234 PHE C C 1
ATOM 7113 O O . PHE C 1 242 ? 131.636 152.141 120.756 1.00 156.56 234 PHE C O 1
ATOM 7121 N N . GLU C 1 243 ? 131.558 150.693 122.539 1.00 158.46 235 GLU C N 1
ATOM 7122 C CA . GLU C 1 243 ? 130.883 149.610 121.778 1.00 161.90 235 GLU C CA 1
ATOM 7123 C C . GLU C 1 243 ? 129.414 149.570 122.185 1.00 160.59 235 GLU C C 1
ATOM 7124 O O . GLU C 1 243 ? 128.805 148.487 122.098 1.00 160.29 235 GLU C O 1
ATOM 7130 N N . GLN C 1 244 ? 128.884 150.706 122.640 1.00 160.45 236 GLN C N 1
ATOM 7131 C CA . GLN C 1 244 ? 127.423 150.948 122.664 1.00 162.30 236 GLN C CA 1
ATOM 7132 C C . GLN C 1 244 ? 127.095 152.256 121.937 1.00 160.27 236 GLN C C 1
ATOM 7133 O O . GLN C 1 244 ? 125.928 152.396 121.554 1.00 160.70 236 GLN C O 1
ATOM 7139 N N . VAL C 1 245 ? 128.048 153.178 121.757 1.00 158.43 237 VAL C N 1
ATOM 7140 C CA . VAL C 1 245 ? 127.837 154.342 120.847 1.00 158.28 237 VAL C CA 1
ATOM 7141 C C . VAL C 1 245 ? 128.454 154.046 119.486 1.00 157.91 237 VAL C C 1
ATOM 7142 O O . VAL C 1 245 ? 128.295 154.900 118.619 1.00 159.18 237 VAL C O 1
ATOM 7146 N N . ARG C 1 246 ? 129.169 152.938 119.292 1.00 157.13 238 ARG C N 1
ATOM 7147 C CA . ARG C 1 246 ? 129.320 152.450 117.903 1.00 156.03 238 ARG C CA 1
ATOM 7148 C C . ARG C 1 246 ? 127.976 151.851 117.520 1.00 154.10 238 ARG C C 1
ATOM 7149 O O . ARG C 1 246 ? 127.287 152.486 116.748 1.00 153.40 238 ARG C O 1
ATOM 7157 N N . PHE C 1 247 ? 127.584 150.739 118.141 1.00 153.61 239 PHE C N 1
ATOM 7158 C CA . PHE C 1 247 ? 126.477 149.884 117.640 1.00 155.09 239 PHE C CA 1
ATOM 7159 C C . PHE C 1 247 ? 125.147 150.613 117.527 1.00 157.34 239 PHE C C 1
ATOM 7160 O O . PHE C 1 247 ? 124.337 150.134 116.725 1.00 159.76 239 PHE C O 1
ATOM 7168 N N . LEU C 1 248 ? 124.907 151.688 118.269 1.00 160.07 240 LEU C N 1
ATOM 7169 C CA . LEU C 1 248 ? 123.688 152.492 117.999 1.00 163.44 240 LEU C CA 1
ATOM 7170 C C . LEU C 1 248 ? 123.902 153.285 116.728 1.00 164.35 240 LEU C C 1
ATOM 7171 O O . LEU C 1 248 ? 122.933 153.469 115.997 1.00 170.19 240 LEU C O 1
ATOM 7176 N N . MET C 1 249 ? 125.109 153.805 116.537 1.00 163.37 241 MET C N 1
ATOM 7177 C CA . MET C 1 249 ? 125.398 154.651 115.362 1.00 163.99 241 MET C CA 1
ATOM 7178 C C . MET C 1 249 ? 125.221 153.847 114.082 1.00 158.82 241 MET C C 1
ATOM 7179 O O . MET C 1 249 ? 124.776 154.437 113.113 1.00 158.58 241 MET C O 1
ATOM 7184 N N . LYS C 1 250 ? 125.533 152.553 114.104 1.00 154.29 242 LYS C N 1
ATOM 7185 C CA . LYS C 1 250 ? 125.400 151.700 112.927 1.00 153.73 242 LYS C CA 1
ATOM 7186 C C . LYS C 1 250 ? 124.051 150.984 112.870 1.00 153.67 242 LYS C C 1
ATOM 7187 O O . LYS C 1 250 ? 123.376 151.007 111.840 1.00 155.33 242 LYS C O 1
ATOM 7193 N N . SER C 1 251 ? 123.669 150.342 113.972 1.00 153.81 243 SER C N 1
ATOM 7194 C CA . SER C 1 251 ? 122.399 149.621 114.048 1.00 154.78 243 SER C CA 1
ATOM 7195 C C . SER C 1 251 ? 121.249 150.542 113.659 1.00 153.16 243 SER C C 1
ATOM 7196 O O . SER C 1 251 ? 120.121 150.102 113.438 1.00 154.18 243 SER C O 1
ATOM 7199 N N . TYR C 1 252 ? 121.563 151.829 113.581 1.00 151.15 244 TYR C N 1
ATOM 7200 C CA . TYR C 1 252 ? 120.591 152.889 113.201 1.00 150.48 244 TYR C CA 1
ATOM 7201 C C . TYR C 1 252 ? 120.881 153.387 111.780 1.00 151.35 244 TYR C C 1
ATOM 7202 O O . TYR C 1 252 ? 119.914 153.567 111.017 1.00 151.95 244 TYR C O 1
ATOM 7211 N N . SER C 1 253 ? 122.158 153.628 111.456 1.00 154.50 245 SER C N 1
ATOM 7212 C CA . SER C 1 253 ? 122.643 154.024 110.104 1.00 157.31 245 SER C CA 1
ATOM 7213 C C . SER C 1 253 ? 122.138 153.007 109.085 1.00 155.91 245 SER C C 1
ATOM 7214 O O . SER C 1 253 ? 121.440 153.409 108.131 1.00 155.14 245 SER C O 1
ATOM 7217 N N . PHE C 1 254 ? 122.497 151.740 109.307 1.00 156.90 246 PHE C N 1
ATOM 7218 C CA . PHE C 1 254 ? 122.094 150.574 108.482 1.00 160.62 246 PHE C CA 1
ATOM 7219 C C . PHE C 1 254 ? 120.582 150.618 108.243 1.00 163.13 246 PHE C C 1
ATOM 7220 O O . PHE C 1 254 ? 120.153 150.528 107.072 1.00 164.97 246 PHE C O 1
ATOM 7228 N N . LEU C 1 255 ? 119.810 150.747 109.327 1.00 165.92 247 LEU C N 1
ATOM 7229 C CA . LEU C 1 255 ? 118.324 150.690 109.308 1.00 169.47 247 LEU C CA 1
ATOM 7230 C C . LEU C 1 255 ? 117.782 151.840 108.453 1.00 168.87 247 LEU C C 1
ATOM 7231 O O . LEU C 1 255 ? 117.088 151.554 107.461 1.00 167.09 247 LEU C O 1
ATOM 7236 N N . ARG C 1 256 ? 118.131 153.084 108.799 1.00 170.86 248 ARG C N 1
ATOM 7237 C CA . ARG C 1 256 ? 117.613 154.318 108.144 1.00 173.13 248 ARG C CA 1
ATOM 7238 C C . ARG C 1 256 ? 118.111 154.410 106.692 1.00 171.69 248 ARG C C 1
ATOM 7239 O O . ARG C 1 256 ? 117.461 155.127 105.908 1.00 169.44 248 ARG C O 1
ATOM 7247 N N . GLU C 1 257 ? 119.209 153.727 106.339 1.00 172.71 249 GLU C N 1
ATOM 7248 C CA . GLU C 1 257 ? 119.683 153.606 104.931 1.00 174.95 249 GLU C CA 1
ATOM 7249 C C . GLU C 1 257 ? 11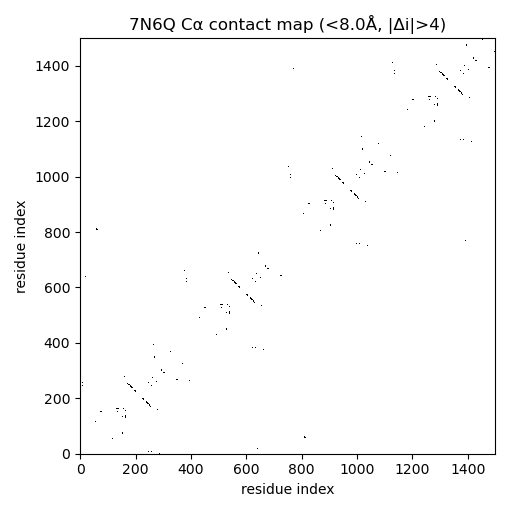8.772 152.653 104.150 1.00 175.02 249 GLU C C 1
ATOM 7250 O O . GLU C 1 257 ? 118.368 153.022 103.032 1.00 175.54 249 GLU C O 1
ATOM 7256 N N . ALA C 1 258 ? 118.477 151.475 104.710 1.00 176.14 250 ALA C N 1
ATOM 7257 C CA . ALA C 1 258 ? 117.854 150.336 103.993 1.00 178.32 250 ALA C CA 1
ATOM 7258 C C . ALA C 1 258 ? 116.324 150.323 104.153 1.00 178.52 250 ALA C C 1
ATOM 7259 O O . ALA C 1 258 ? 115.689 149.507 103.460 1.00 177.77 250 ALA C O 1
ATOM 7261 N N . VAL C 1 259 ? 115.750 151.174 105.016 1.00 179.48 251 VAL C N 1
ATOM 7262 C CA . VAL C 1 259 ? 114.269 151.365 105.148 1.00 180.76 251 VAL C CA 1
ATOM 7263 C C . VAL C 1 259 ? 113.714 152.065 103.904 1.00 178.84 251 VAL C C 1
ATOM 7264 O O . VAL C 1 259 ? 112.784 151.538 103.295 1.00 180.32 251 VAL C O 1
ATOM 7268 N N . PRO C 1 260 ? 114.217 153.253 103.475 1.00 175.41 252 PRO C N 1
ATOM 7269 C CA . PRO C 1 260 ? 113.660 153.943 102.306 1.00 175.44 252 PRO C CA 1
ATOM 7270 C C . PRO C 1 260 ? 113.684 153.131 100.999 1.00 177.52 252 PRO C C 1
ATOM 7271 O O . PRO C 1 260 ? 112.942 153.479 100.097 1.00 176.72 252 PRO C O 1
ATOM 7275 N N . GLY C 1 261 ? 114.522 152.090 100.924 1.00 182.11 253 GLY C N 1
ATOM 7276 C CA . GLY C 1 261 ? 114.458 151.039 99.890 1.00 185.65 253 GLY C CA 1
ATOM 7277 C C . GLY C 1 261 ? 113.158 150.245 99.952 1.00 187.44 253 GLY C C 1
ATOM 7278 O O . GLY C 1 261 ? 112.699 149.797 98.882 1.00 188.71 253 GLY C O 1
ATOM 7279 N N . ILE C 1 262 ? 112.585 150.079 101.152 1.00 188.42 254 ILE C N 1
ATOM 7280 C CA . ILE C 1 262 ? 111.348 149.281 101.424 1.00 189.35 254 ILE C CA 1
ATOM 7281 C C . ILE C 1 262 ? 110.107 150.190 101.371 1.00 190.20 254 ILE C C 1
ATOM 7282 O O . ILE C 1 262 ? 108.997 149.637 101.228 1.00 188.87 254 ILE C O 1
ATOM 7287 N N . LEU C 1 263 ? 110.269 151.521 101.430 1.00 192.90 255 LEU C N 1
ATOM 7288 C CA . LEU C 1 263 ? 109.154 152.496 101.233 1.00 195.03 255 LEU C CA 1
ATOM 7289 C C . LEU C 1 263 ? 108.557 152.351 99.823 1.00 194.95 255 LEU C C 1
ATOM 7290 O O . LEU C 1 263 ? 107.427 152.841 99.623 1.00 194.75 255 LEU C O 1
ATOM 7295 N N . ARG C 1 264 ? 109.288 151.733 98.884 1.00 194.36 256 ARG C N 1
ATOM 7296 C CA . ARG C 1 264 ? 108.755 151.240 97.582 1.00 193.81 256 ARG C CA 1
ATOM 7297 C C . ARG C 1 264 ? 107.541 150.335 97.842 1.00 191.40 256 ARG C C 1
ATOM 7298 O O . ARG C 1 264 ? 107.728 149.251 98.431 1.00 188.60 256 ARG C O 1
ATOM 7306 N N . ALA C 1 265 ? 106.352 150.777 97.417 1.00 190.77 257 ALA C N 1
ATOM 7307 C CA . ALA C 1 265 ? 105.050 150.105 97.643 1.00 190.15 257 ALA C CA 1
ATOM 7308 C C . ALA C 1 265 ? 104.810 149.051 96.554 1.00 188.69 257 ALA C C 1
ATOM 7309 O O . ALA C 1 265 ? 105.190 149.324 95.396 1.00 187.47 257 ALA C O 1
ATOM 7311 N N . ALA C 1 273 ? 115.571 144.019 100.824 1.00 172.35 265 ALA C N 1
ATOM 7312 C CA . ALA C 1 273 ? 116.376 143.220 101.780 1.00 173.06 265 ALA C CA 1
ATOM 7313 C C . ALA C 1 273 ? 117.833 143.193 101.320 1.00 173.37 265 ALA C C 1
ATOM 7314 O O . ALA C 1 273 ? 118.160 142.481 100.372 1.00 175.46 265 ALA C O 1
ATOM 7316 N N . PRO C 1 274 ? 118.752 143.965 101.953 1.00 172.23 266 PRO C N 1
ATOM 7317 C CA . PRO C 1 274 ? 120.150 144.001 101.519 1.00 171.37 266 PRO C CA 1
ATOM 7318 C C . PRO C 1 274 ? 120.889 142.711 101.904 1.00 170.53 266 PRO C C 1
ATOM 7319 O O . PRO C 1 274 ? 120.533 142.136 102.910 1.00 169.05 266 PRO C O 1
ATOM 7323 N N . SER C 1 275 ? 121.878 142.297 101.103 1.00 171.20 267 SER C N 1
ATOM 7324 C CA . SER C 1 275 ? 122.695 141.068 101.309 1.00 170.76 267 SER C CA 1
ATOM 7325 C C . SER C 1 275 ? 123.358 141.119 102.692 1.00 169.13 267 SER C C 1
ATOM 7326 O O . SER C 1 275 ? 124.002 142.141 102.989 1.00 166.51 267 SER C O 1
ATOM 7329 N N . PHE C 1 276 ? 123.190 140.066 103.503 1.00 169.15 268 PHE C N 1
ATOM 7330 C CA . PHE C 1 276 ? 123.645 140.001 104.920 1.00 169.90 268 PHE C CA 1
ATOM 7331 C C . PHE C 1 276 ? 125.169 140.168 104.979 1.00 166.98 268 PHE C C 1
ATOM 7332 O O . PHE C 1 276 ? 125.644 141.034 105.749 1.00 168.23 268 PHE C O 1
ATOM 7340 N N . SER C 1 277 ? 125.903 139.392 104.175 1.00 162.88 269 SER C N 1
ATOM 7341 C CA . SER C 1 277 ? 127.388 139.429 104.061 1.00 160.99 269 SER C CA 1
ATOM 7342 C C . SER C 1 277 ? 127.888 140.881 104.063 1.00 159.28 269 SER C C 1
ATOM 7343 O O . SER C 1 277 ? 128.899 141.156 104.747 1.00 157.66 269 SER C O 1
ATOM 7346 N N . SER C 1 278 ? 127.191 141.768 103.342 1.00 160.08 270 SER C N 1
ATOM 7347 C CA . SER C 1 278 ? 127.451 143.233 103.298 1.00 162.58 270 SER C CA 1
ATOM 7348 C C . SER C 1 278 ? 127.280 143.847 104.695 1.00 162.13 270 SER C C 1
ATOM 7349 O O . SER C 1 278 ? 128.130 144.684 105.062 1.00 163.17 270 SER C O 1
ATOM 7352 N N . TYR C 1 279 ? 126.238 143.456 105.444 1.00 162.04 271 TYR C N 1
ATOM 7353 C CA . TYR C 1 279 ? 125.951 143.986 106.806 1.00 161.55 271 TYR C CA 1
ATOM 7354 C C . TYR C 1 279 ? 127.016 143.498 107.798 1.00 159.22 271 TYR C C 1
ATOM 7355 O O . TYR C 1 279 ? 127.469 144.323 108.627 1.00 158.79 271 TYR C O 1
ATOM 7364 N N . LEU C 1 280 ? 127.400 142.217 107.735 1.00 157.99 272 LEU C N 1
ATOM 7365 C CA . LEU C 1 280 ? 128.506 141.667 108.570 1.00 157.96 272 LEU C CA 1
ATOM 7366 C C . LEU C 1 280 ? 129.772 142.482 108.300 1.00 155.20 272 LEU C C 1
ATOM 7367 O O . LEU C 1 280 ? 130.359 143.000 109.271 1.00 156.05 272 LEU C O 1
ATOM 7372 N N . TYR C 1 281 ? 130.175 142.567 107.028 1.00 151.78 273 TYR C N 1
ATOM 7373 C CA . TYR C 1 281 ? 131.352 143.349 106.569 1.00 148.83 273 TYR C CA 1
ATOM 7374 C C . TYR C 1 281 ? 131.236 144.798 107.061 1.00 147.13 273 TYR C C 1
ATOM 7375 O O . TYR C 1 281 ? 132.263 145.361 107.481 1.00 145.73 273 TYR C O 1
ATOM 7384 N N . PHE C 1 282 ? 130.027 145.370 107.004 1.00 148.37 274 PHE C N 1
ATOM 7385 C CA . PHE C 1 282 ? 129.726 146.772 107.402 1.00 149.99 274 PHE C CA 1
ATOM 7386 C C . PHE C 1 282 ? 130.046 146.991 108.888 1.00 151.06 274 PHE C C 1
ATOM 7387 O O . PHE C 1 282 ? 130.654 148.035 109.196 1.00 153.64 274 PHE C O 1
ATOM 7395 N N . LEU C 1 283 ? 129.663 146.059 109.772 1.00 151.05 275 LEU C N 1
ATOM 7396 C CA . LEU C 1 283 ? 129.847 146.207 111.248 1.00 151.06 275 LEU C CA 1
ATOM 7397 C C . LEU C 1 283 ? 131.326 146.430 111.602 1.00 150.29 275 LEU C C 1
ATOM 7398 O O . LEU C 1 283 ? 131.575 147.130 112.605 1.00 147.87 275 LEU C O 1
ATOM 7403 N N . PHE C 1 284 ? 132.262 145.871 110.823 1.00 151.07 276 PHE C N 1
ATOM 7404 C CA . PHE C 1 284 ? 133.731 145.962 111.055 1.00 150.57 276 PHE C CA 1
ATOM 7405 C C . PHE C 1 284 ? 134.390 147.026 110.167 1.00 151.09 276 PHE C C 1
ATOM 7406 O O . PHE C 1 284 ? 135.525 147.418 110.500 1.00 151.81 276 PHE C O 1
ATOM 7414 N N . CYS C 1 285 ? 133.738 147.459 109.081 1.00 151.42 277 CYS C N 1
ATOM 7415 C CA . CYS C 1 285 ? 134.289 148.461 108.127 1.00 152.19 277 CYS C CA 1
ATOM 7416 C C . CYS C 1 285 ? 134.489 149.784 108.864 1.00 149.26 277 CYS C C 1
ATOM 7417 O O . CYS C 1 285 ? 133.628 150.190 109.640 1.00 148.74 277 CYS C O 1
ATOM 7420 N N . PRO C 1 286 ? 135.621 150.493 108.645 1.00 148.27 278 PRO C N 1
ATOM 7421 C CA . PRO C 1 286 ? 135.942 151.703 109.410 1.00 149.05 278 PRO C CA 1
ATOM 7422 C C . PRO C 1 286 ? 135.077 152.956 109.165 1.00 150.68 278 PRO C C 1
ATOM 7423 O O . PRO C 1 286 ? 135.444 153.989 109.694 1.00 153.36 278 PRO C O 1
ATOM 7427 N N . THR C 1 287 ? 133.972 152.856 108.411 1.00 153.29 279 THR C N 1
ATOM 7428 C CA . THR C 1 287 ? 132.966 153.943 108.224 1.00 156.45 279 THR C CA 1
ATOM 7429 C C . THR C 1 287 ? 131.677 153.603 108.986 1.00 156.80 279 THR C C 1
ATOM 7430 O O . THR C 1 287 ? 131.452 152.408 109.265 1.00 159.97 279 THR C O 1
ATOM 7434 N N . LEU C 1 288 ? 130.868 154.625 109.293 1.00 155.74 280 LEU C N 1
ATOM 7435 C CA . LEU C 1 288 ? 129.551 154.504 109.981 1.00 157.03 280 LEU C CA 1
ATOM 7436 C C . LEU C 1 288 ? 128.393 154.591 108.973 1.00 157.00 280 LEU C C 1
ATOM 7437 O O . LEU C 1 288 ? 127.263 154.245 109.367 1.00 158.23 280 LEU C O 1
ATOM 7442 N N . ILE C 1 289 ? 128.647 155.043 107.737 1.00 155.26 281 ILE C N 1
ATOM 7443 C CA . ILE C 1 289 ? 127.634 155.125 106.640 1.00 153.60 281 ILE C CA 1
ATOM 7444 C C . ILE C 1 289 ? 127.497 153.733 106.010 1.00 152.07 281 ILE C C 1
ATOM 7445 O O . ILE C 1 289 ? 128.536 153.175 105.609 1.00 151.18 281 ILE C O 1
ATOM 7450 N N . TYR C 1 290 ? 126.268 153.209 105.912 1.00 152.63 282 TYR C N 1
ATOM 7451 C CA . TYR C 1 290 ? 125.955 151.924 105.232 1.00 153.48 282 TYR C CA 1
ATOM 7452 C C . TYR C 1 290 ? 125.707 152.185 103.740 1.00 154.04 282 TYR C C 1
ATOM 7453 O O . TYR C 1 290 ? 124.584 152.588 103.378 1.00 153.47 282 TYR C O 1
ATOM 7462 N N . ARG C 1 291 ? 126.726 151.952 102.907 1.00 157.66 283 ARG C N 1
ATOM 7463 C CA . ARG C 1 291 ? 126.712 152.246 101.447 1.00 163.17 283 ARG C CA 1
ATOM 7464 C C . ARG C 1 291 ? 126.631 150.959 100.606 1.00 164.16 283 ARG C C 1
ATOM 7465 O O . ARG C 1 291 ? 126.254 151.077 99.423 1.00 165.65 283 ARG C O 1
ATOM 7473 N N . GLU C 1 292 ? 126.994 149.796 101.172 1.00 163.80 284 GLU C N 1
ATOM 7474 C CA . GLU C 1 292 ? 126.967 148.426 100.565 1.00 163.88 284 GLU C CA 1
ATOM 7475 C C . GLU C 1 292 ? 127.604 148.378 99.161 1.00 163.61 284 GLU C C 1
ATOM 7476 O O . GLU C 1 292 ? 127.321 147.402 98.434 1.00 160.12 284 GLU C O 1
ATOM 7482 N N . THR C 1 293 ? 128.476 149.333 98.809 1.00 167.36 285 THR C N 1
ATOM 7483 C CA . THR C 1 293 ? 129.345 149.303 97.599 1.00 168.87 285 THR C CA 1
ATOM 7484 C C . THR C 1 293 ? 130.798 149.202 98.073 1.00 167.13 285 THR C C 1
ATOM 7485 O O . THR C 1 293 ? 131.435 148.165 97.800 1.00 165.99 285 THR C O 1
ATOM 7489 N N . TYR C 1 294 ? 131.272 150.243 98.771 1.00 165.38 286 TYR C N 1
ATOM 7490 C CA . TYR C 1 294 ? 132.575 150.316 99.486 1.00 163.99 286 TYR C CA 1
ATOM 7491 C C . TYR C 1 294 ? 133.723 150.016 98.525 1.00 159.87 286 TYR C C 1
ATOM 7492 O O . TYR C 1 294 ? 134.166 148.869 98.449 1.00 158.37 286 TYR C O 1
ATOM 7501 N N . PRO C 1 295 ? 134.240 151.010 97.760 1.00 156.37 287 PRO C N 1
ATOM 7502 C CA . PRO C 1 295 ? 135.300 150.755 96.781 1.00 155.67 287 PRO C CA 1
ATOM 7503 C C . PRO C 1 295 ? 136.524 150.104 97.442 1.00 154.21 287 PRO C C 1
ATOM 7504 O O . PRO C 1 295 ? 137.004 150.646 98.420 1.00 155.71 287 PRO C O 1
ATOM 7508 N N . ARG C 1 296 ? 136.973 148.963 96.910 1.00 152.52 288 ARG C N 1
ATOM 7509 C CA . ARG C 1 296 ? 137.975 148.073 97.558 1.00 153.48 288 ARG C CA 1
ATOM 7510 C C . ARG C 1 296 ? 139.294 148.099 96.779 1.00 153.24 288 ARG C C 1
ATOM 7511 O O . ARG C 1 296 ? 139.292 148.515 95.602 1.00 153.49 288 ARG C O 1
ATOM 7519 N N . THR C 1 297 ? 140.367 147.653 97.438 1.00 153.10 289 THR C N 1
ATOM 7520 C CA . THR C 1 297 ? 141.776 147.698 96.964 1.00 153.28 289 THR C CA 1
ATOM 7521 C C . THR C 1 297 ? 142.198 146.289 96.548 1.00 153.14 289 THR C C 1
ATOM 7522 O O . THR C 1 297 ? 141.566 145.317 96.960 1.00 154.72 289 THR C O 1
ATOM 7526 N N . PRO C 1 298 ? 143.264 146.129 95.725 1.00 151.98 290 PRO C N 1
ATOM 7527 C CA . PRO C 1 298 ? 143.635 144.818 95.183 1.00 151.01 290 PRO C CA 1
ATOM 7528 C C . PRO C 1 298 ? 143.896 143.705 96.215 1.00 149.85 290 PRO C C 1
ATOM 7529 O O . PRO C 1 298 ? 143.282 142.661 96.082 1.00 151.17 290 PRO C O 1
ATOM 7533 N N . TYR C 1 299 ? 144.770 143.944 97.202 1.00 147.34 291 TYR C N 1
ATOM 7534 C CA . TYR C 1 299 ? 145.337 142.893 98.094 1.00 146.00 291 TYR C CA 1
ATOM 7535 C C . TYR C 1 299 ? 145.715 143.471 99.464 1.00 142.62 291 TYR C C 1
ATOM 7536 O O . TYR C 1 299 ? 145.624 144.699 99.663 1.00 141.71 291 TYR C O 1
ATOM 7545 N N . VAL C 1 300 ? 146.138 142.583 100.371 1.00 141.72 292 VAL C N 1
ATOM 7546 C CA . VAL C 1 300 ? 146.386 142.850 101.819 1.00 142.74 292 VAL C CA 1
ATOM 7547 C C . VAL C 1 300 ? 147.902 142.924 102.047 1.00 142.38 292 VAL C C 1
ATOM 7548 O O . VAL C 1 300 ? 148.562 141.869 101.955 1.00 142.56 292 VAL C O 1
ATOM 7552 N N . ARG C 1 301 ? 148.424 144.125 102.331 1.00 142.51 293 ARG C N 1
ATOM 7553 C CA . ARG C 1 301 ? 149.862 144.379 102.621 1.00 142.61 293 ARG C CA 1
ATOM 7554 C C . ARG C 1 301 ? 150.112 144.084 104.106 1.00 140.80 293 ARG C C 1
ATOM 7555 O O . ARG C 1 301 ? 150.103 145.031 104.921 1.00 139.56 293 ARG C O 1
ATOM 7563 N N . TRP C 1 302 ? 150.324 142.806 104.441 1.00 140.66 294 TRP C N 1
ATOM 7564 C CA . TRP C 1 302 ? 150.401 142.298 105.839 1.00 140.46 294 TRP C CA 1
ATOM 7565 C C . TRP C 1 302 ? 151.576 142.934 106.596 1.00 142.70 294 TRP C C 1
ATOM 7566 O O . TRP C 1 302 ? 151.467 143.091 107.836 1.00 143.60 294 TRP C O 1
ATOM 7577 N N . ASN C 1 303 ? 152.652 143.285 105.884 1.00 144.42 295 ASN C N 1
ATOM 7578 C CA . ASN C 1 303 ? 153.782 144.100 106.407 1.00 145.18 295 ASN C CA 1
ATOM 7579 C C . ASN C 1 303 ? 153.240 145.437 106.930 1.00 141.51 295 ASN C C 1
ATOM 7580 O O . ASN C 1 303 ? 153.613 145.826 108.059 1.00 143.91 295 ASN C O 1
ATOM 7585 N N . TYR C 1 304 ? 152.388 146.105 106.143 1.00 136.14 296 TYR C N 1
ATOM 7586 C CA . TYR C 1 304 ? 151.824 147.447 106.449 1.00 134.28 296 TYR C CA 1
ATOM 7587 C C . TYR C 1 304 ? 150.935 147.369 107.700 1.00 132.36 296 TYR C C 1
ATOM 7588 O O . TYR C 1 304 ? 151.076 148.259 108.566 1.00 133.04 296 TYR C O 1
ATOM 7597 N N . VAL C 1 305 ? 150.045 146.371 107.794 1.00 131.76 297 VAL C N 1
ATOM 7598 C CA . VAL C 1 305 ? 149.104 146.224 108.950 1.00 132.60 297 VAL C CA 1
ATOM 7599 C C . VAL C 1 305 ? 149.903 145.884 110.216 1.00 132.50 297 VAL C C 1
ATOM 7600 O O . VAL C 1 305 ? 149.549 146.426 111.285 1.00 132.02 297 VAL C O 1
ATOM 7604 N N . ALA C 1 306 ? 150.923 145.023 110.109 1.00 133.63 298 ALA C N 1
ATOM 7605 C CA . ALA C 1 306 ? 151.839 144.672 111.222 1.00 134.68 298 ALA C CA 1
ATOM 7606 C C . ALA C 1 306 ? 152.492 145.950 111.766 1.00 133.49 298 ALA C C 1
ATOM 7607 O O . ALA C 1 306 ? 152.467 146.150 113.001 1.00 135.24 298 ALA C O 1
ATOM 7609 N N . LYS C 1 307 ? 153.030 146.784 110.867 1.00 132.41 299 LYS C N 1
ATOM 7610 C CA . LYS C 1 307 ? 153.635 148.112 111.180 1.00 131.79 299 LYS C CA 1
ATOM 7611 C C . LYS C 1 307 ? 152.616 148.995 111.917 1.00 128.98 299 LYS C C 1
ATOM 7612 O O . LYS C 1 307 ? 153.001 149.607 112.934 1.00 127.24 299 LYS C O 1
ATOM 7618 N N . ASN C 1 308 ? 151.380 149.073 111.411 1.00 127.75 300 ASN C N 1
ATOM 7619 C CA . ASN C 1 308 ? 150.318 149.974 111.941 1.00 128.71 300 ASN C CA 1
ATOM 7620 C C . ASN C 1 308 ? 149.928 149.550 113.363 1.00 127.97 300 ASN C C 1
ATOM 7621 O O . ASN C 1 308 ? 149.775 150.451 114.212 1.00 129.65 300 ASN C O 1
ATOM 7626 N N . PHE C 1 309 ? 149.776 148.246 113.620 1.00 127.03 301 PHE C N 1
ATOM 7627 C CA . PHE C 1 309 ? 149.442 147.704 114.967 1.00 126.73 301 PHE C CA 1
ATOM 7628 C C . PHE C 1 309 ? 150.616 147.935 115.927 1.00 127.14 301 PHE C C 1
ATOM 7629 O O . PHE C 1 309 ? 150.352 148.335 117.079 1.00 126.74 301 PHE C O 1
ATOM 7637 N N . ALA C 1 310 ? 151.856 147.713 115.473 1.00 128.19 302 ALA C N 1
ATOM 7638 C CA . ALA C 1 310 ? 153.095 147.976 116.248 1.00 127.83 302 ALA C CA 1
ATOM 7639 C C . ALA C 1 310 ? 153.126 149.443 116.702 1.00 126.06 302 ALA C C 1
ATOM 7640 O O . ALA C 1 310 ? 153.469 149.692 117.880 1.00 127.38 302 ALA C O 1
ATOM 7642 N N . GLN C 1 311 ? 152.760 150.371 115.809 1.00 124.88 303 GLN C N 1
ATOM 7643 C CA . GLN C 1 311 ? 152.677 151.829 116.103 1.00 126.44 303 GLN C CA 1
ATOM 7644 C C . GLN C 1 311 ? 151.566 152.096 117.126 1.00 125.64 303 GLN C C 1
ATOM 7645 O O . GLN C 1 311 ? 151.839 152.837 118.085 1.00 128.39 303 GLN C O 1
ATOM 7651 N N . ALA C 1 312 ? 150.372 151.521 116.928 1.00 124.63 304 ALA C N 1
ATOM 7652 C CA . ALA C 1 312 ? 149.189 151.677 117.813 1.00 125.26 304 ALA C CA 1
ATOM 7653 C C . ALA C 1 312 ? 149.527 151.234 119.245 1.00 125.31 304 ALA C C 1
ATOM 7654 O O . ALA C 1 312 ? 149.111 151.931 120.198 1.00 126.28 304 ALA C O 1
ATOM 7656 N N . LEU C 1 313 ? 150.252 150.121 119.394 1.00 124.83 305 LEU C N 1
ATOM 7657 C CA . LEU C 1 313 ? 150.641 149.558 120.718 1.00 123.63 305 LEU C CA 1
ATOM 7658 C C . LEU C 1 313 ? 151.766 150.401 121.335 1.00 123.32 305 LEU C C 1
ATOM 7659 O O . LEU C 1 313 ? 151.697 150.652 122.559 1.00 124.18 305 LEU C O 1
ATOM 7664 N N . GLY C 1 314 ? 152.748 150.826 120.528 1.00 124.01 306 GLY C N 1
ATOM 7665 C CA . GLY C 1 314 ? 153.772 151.818 120.921 1.00 125.33 306 GLY C CA 1
ATOM 7666 C C . GLY C 1 314 ? 153.143 153.114 121.417 1.00 126.63 306 GLY C C 1
ATOM 7667 O O . GLY C 1 314 ? 153.674 153.704 122.387 1.00 128.70 306 GLY C O 1
ATOM 7668 N N . CYS C 1 315 ? 152.039 153.532 120.785 1.00 125.56 307 CYS C N 1
ATOM 7669 C CA . CYS C 1 315 ? 151.242 154.743 121.124 1.00 123.71 307 CYS C CA 1
ATOM 7670 C C . CYS C 1 315 ? 150.593 154.582 122.505 1.00 123.16 307 CYS C C 1
ATOM 7671 O O . CYS C 1 315 ? 150.707 155.528 123.313 1.00 127.19 307 CYS C O 1
ATOM 7674 N N . VAL C 1 316 ? 149.942 153.440 122.765 1.00 121.18 308 VAL C N 1
ATOM 7675 C CA . VAL C 1 316 ? 149.340 153.102 124.095 1.00 120.55 308 VAL C CA 1
ATOM 7676 C C . VAL C 1 316 ? 150.434 153.187 125.171 1.00 120.16 308 VAL C C 1
ATOM 7677 O O . VAL C 1 316 ? 150.163 153.788 126.235 1.00 119.65 308 VAL C O 1
ATOM 7681 N N . LEU C 1 317 ? 151.614 152.612 124.906 1.00 122.03 309 LEU C N 1
ATOM 7682 C CA . LEU C 1 317 ? 152.784 152.637 125.831 1.00 124.50 309 LEU C CA 1
ATOM 7683 C C . LEU C 1 317 ? 153.255 154.083 126.046 1.00 124.98 309 LEU C C 1
ATOM 7684 O O . LEU C 1 317 ? 153.654 154.410 127.188 1.00 126.33 309 LEU C O 1
ATOM 7689 N N . TYR C 1 318 ? 153.223 154.917 125.001 1.00 124.88 310 TYR C N 1
ATOM 7690 C CA . TYR C 1 318 ? 153.598 156.356 125.084 1.00 126.05 310 TYR C CA 1
ATOM 7691 C C . TYR C 1 318 ? 152.648 157.074 126.053 1.00 125.94 310 TYR C C 1
ATOM 7692 O O . TYR C 1 318 ? 153.143 157.782 126.958 1.00 126.76 310 TYR C O 1
ATOM 7701 N N . ALA C 1 319 ? 151.335 156.873 125.882 1.00 126.91 311 ALA C N 1
ATOM 7702 C CA . ALA C 1 319 ? 150.263 157.434 126.742 1.00 128.70 311 ALA C CA 1
ATOM 7703 C C . ALA C 1 319 ? 150.435 156.952 128.190 1.00 129.40 311 ALA C C 1
ATOM 7704 O O . ALA C 1 319 ? 150.246 157.782 129.110 1.00 128.82 311 ALA C O 1
ATOM 7706 N N . CYS C 1 320 ? 150.782 155.671 128.380 1.00 130.23 312 CYS C N 1
ATOM 7707 C CA . CYS C 1 320 ? 151.056 155.045 129.706 1.00 129.58 312 CYS C CA 1
ATOM 7708 C C . CYS C 1 320 ? 152.173 155.813 130.423 1.00 129.14 312 CYS C C 1
ATOM 7709 O O . CYS C 1 320 ? 151.992 156.124 131.624 1.00 131.97 312 CYS C O 1
ATOM 7712 N N . PHE C 1 321 ? 153.267 156.124 129.716 1.00 127.29 313 PHE C N 1
ATOM 7713 C CA . PHE C 1 321 ? 154.408 156.911 130.258 1.00 126.28 313 PHE C CA 1
ATOM 7714 C C . PHE C 1 321 ? 153.945 158.336 130.581 1.00 127.39 313 PHE C C 1
ATOM 7715 O O . PHE C 1 321 ? 154.167 158.755 131.732 1.00 127.99 313 PHE C O 1
ATOM 7723 N N . ILE C 1 322 ? 153.295 159.030 129.636 1.00 127.47 314 ILE C N 1
ATOM 7724 C CA . ILE C 1 322 ? 152.831 160.443 129.818 1.00 126.25 314 ILE C CA 1
ATOM 7725 C C . ILE C 1 322 ? 151.994 160.538 131.102 1.00 125.74 314 ILE C C 1
ATOM 7726 O O . ILE C 1 322 ? 152.287 161.442 131.919 1.00 124.96 314 ILE C O 1
ATOM 7731 N N . LEU C 1 323 ? 151.017 159.639 131.286 1.00 126.24 315 LEU C N 1
ATOM 7732 C CA . LEU C 1 323 ? 150.159 159.614 132.505 1.00 127.40 315 LEU C CA 1
ATOM 7733 C C . LEU C 1 323 ? 151.029 159.338 133.736 1.00 128.23 315 LEU C C 1
ATOM 7734 O O . LEU C 1 323 ? 151.052 160.199 134.638 1.00 128.22 315 LEU C O 1
ATOM 7739 N N . GLY C 1 324 ? 151.746 158.209 133.742 1.00 129.70 316 GLY C N 1
ATOM 7740 C CA . GLY C 1 324 ? 152.516 157.717 134.903 1.00 131.72 316 GLY C CA 1
ATOM 7741 C C . GLY C 1 324 ? 153.709 158.584 135.273 1.00 133.67 316 GLY C C 1
ATOM 7742 O O . GLY C 1 324 ? 154.309 158.300 136.330 1.00 136.79 316 GLY C O 1
ATOM 7743 N N . ARG C 1 325 ? 154.052 159.593 134.462 1.00 134.23 317 ARG C N 1
ATOM 7744 C CA . ARG C 1 325 ? 155.233 160.468 134.686 1.00 135.29 317 ARG C CA 1
ATOM 7745 C C . ARG C 1 325 ? 154.835 161.946 134.836 1.00 134.84 317 ARG C C 1
ATOM 7746 O O . ARG C 1 325 ? 155.467 162.608 135.681 1.00 133.99 317 ARG C O 1
ATOM 7754 N N . LEU C 1 326 ? 153.867 162.463 134.062 1.00 136.77 318 LEU C N 1
ATOM 7755 C CA . LEU C 1 326 ? 153.596 163.931 133.982 1.00 139.72 318 LEU C CA 1
ATOM 7756 C C . LEU C 1 326 ? 152.176 164.314 134.430 1.00 141.90 318 LEU C C 1
ATOM 7757 O O . LEU C 1 326 ? 151.891 165.531 134.400 1.00 143.59 318 LEU C O 1
ATOM 7762 N N . CYS C 1 327 ? 151.321 163.368 134.840 1.00 142.05 319 CYS C N 1
ATOM 7763 C CA . CYS C 1 327 ? 149.940 163.655 135.327 1.00 141.75 319 CYS C CA 1
ATOM 7764 C C . CYS C 1 327 ? 149.801 163.250 136.800 1.00 141.20 319 CYS C C 1
ATOM 7765 O O . CYS C 1 327 ? 149.473 164.131 137.615 1.00 142.05 319 CYS C O 1
ATOM 7768 N N . VAL C 1 328 ? 150.062 161.980 137.126 1.00 140.55 320 VAL C N 1
ATOM 7769 C CA . VAL C 1 328 ? 149.878 161.396 138.492 1.00 141.15 320 VAL C CA 1
ATOM 7770 C C . VAL C 1 328 ? 150.660 162.221 139.519 1.00 140.76 320 VAL C C 1
ATOM 7771 O O . VAL C 1 328 ? 150.070 162.648 140.512 1.00 140.11 320 VAL C O 1
ATOM 7775 N N . PRO C 1 329 ? 151.979 162.490 139.333 1.00 140.81 321 PRO C N 1
ATOM 7776 C CA . PRO C 1 329 ? 152.766 163.222 140.333 1.00 140.31 321 PRO C CA 1
ATOM 7777 C C . PRO C 1 329 ? 152.244 164.622 140.697 1.00 139.57 321 PRO C C 1
ATOM 7778 O O . PRO C 1 329 ? 152.216 164.934 141.874 1.00 138.10 321 PRO C O 1
ATOM 7782 N N . VAL C 1 330 ? 151.857 165.420 139.695 1.00 140.74 322 VAL C N 1
ATOM 7783 C CA . VAL C 1 330 ? 151.348 166.817 139.868 1.00 142.64 322 VAL C CA 1
ATOM 7784 C C . VAL C 1 330 ? 149.992 166.780 140.589 1.00 141.88 322 VAL C C 1
ATOM 7785 O O . VAL C 1 330 ? 149.773 167.645 141.460 1.00 142.50 322 VAL C O 1
ATOM 7789 N N . PHE C 1 331 ? 149.130 165.812 140.255 1.00 141.71 323 PHE C N 1
ATOM 7790 C CA . PHE C 1 331 ? 147.689 165.797 140.624 1.00 142.89 323 PHE C CA 1
ATOM 7791 C C . PHE C 1 331 ? 147.427 164.964 141.887 1.00 144.14 323 PHE C C 1
ATOM 7792 O O . PHE C 1 331 ? 146.381 165.217 142.518 1.00 143.33 323 PHE C O 1
ATOM 7800 N N . ALA C 1 332 ? 148.317 164.029 142.249 1.00 147.32 324 ALA C N 1
ATOM 7801 C CA . ALA C 1 332 ? 148.186 163.154 143.443 1.00 149.77 324 ALA C CA 1
ATOM 7802 C C . ALA C 1 332 ? 147.906 163.989 144.700 1.00 151.81 324 ALA C C 1
ATOM 7803 O O . ALA C 1 332 ? 147.022 163.588 145.484 1.00 150.73 324 ALA C O 1
ATOM 7805 N N . ASN C 1 333 ? 148.623 165.106 144.870 1.00 155.26 325 ASN C N 1
ATOM 7806 C CA . ASN C 1 333 ? 148.584 165.972 146.081 1.00 158.63 325 ASN C CA 1
ATOM 7807 C C . ASN C 1 333 ? 147.567 167.101 145.869 1.00 158.40 325 ASN C C 1
ATOM 7808 O O . ASN C 1 333 ? 147.986 168.274 145.776 1.00 157.61 325 ASN C O 1
ATOM 7813 N N . MET C 1 334 ? 146.281 166.744 145.781 1.00 159.53 326 MET C N 1
ATOM 7814 C CA . MET C 1 334 ? 145.125 167.683 145.797 1.00 161.42 326 MET C CA 1
ATOM 7815 C C . MET C 1 334 ? 144.349 167.541 147.116 1.00 161.73 326 MET C C 1
ATOM 7816 O O . MET C 1 334 ? 143.453 168.376 147.353 1.00 161.82 326 MET C O 1
ATOM 7821 N N . SER C 1 335 ? 144.674 166.530 147.934 1.00 163.10 327 SER C N 1
ATOM 7822 C CA . SER C 1 335 ? 144.294 166.422 149.370 1.00 164.74 327 SER C CA 1
ATOM 7823 C C . SER C 1 335 ? 144.758 167.673 150.130 1.00 166.66 327 SER C C 1
ATOM 7824 O O . SER C 1 335 ? 144.124 168.007 151.151 1.00 167.23 327 SER C O 1
ATOM 7827 N N . ARG C 1 336 ? 145.841 168.305 149.655 1.00 169.14 328 ARG C N 1
ATOM 7828 C CA . ARG C 1 336 ? 146.339 169.648 150.071 1.00 171.44 328 ARG C CA 1
ATOM 7829 C C . ARG C 1 336 ? 145.162 170.606 150.293 1.00 172.92 328 ARG C C 1
ATOM 7830 O O . ARG C 1 336 ? 144.273 170.671 149.419 1.00 172.86 328 ARG C O 1
ATOM 7838 N N . GLU C 1 337 ? 145.188 171.341 151.408 1.00 175.75 329 GLU C N 1
ATOM 7839 C CA . GLU C 1 337 ? 144.068 172.187 151.906 1.00 177.47 329 GLU C CA 1
ATOM 7840 C C . GLU C 1 337 ? 143.877 173.449 151.062 1.00 176.62 329 GLU C C 1
ATOM 7841 O O . GLU C 1 337 ? 142.735 173.763 150.731 1.00 176.75 329 GLU C O 1
ATOM 7847 N N . PRO C 1 338 ? 144.937 174.212 150.683 1.00 175.37 330 PRO C N 1
ATOM 7848 C CA . PRO C 1 338 ? 144.770 175.598 150.229 1.00 175.24 330 PRO C CA 1
ATOM 7849 C C . PRO C 1 338 ? 143.598 175.874 149.271 1.00 174.94 330 PRO C C 1
ATOM 7850 O O . PRO C 1 338 ? 142.788 176.728 149.592 1.00 176.64 330 PRO C O 1
ATOM 7854 N N . PHE C 1 339 ? 143.538 175.153 148.143 1.00 173.02 331 PHE C N 1
ATOM 7855 C CA . PHE C 1 339 ? 142.664 175.439 146.970 1.00 170.99 331 PHE C CA 1
ATOM 7856 C C . PHE C 1 339 ? 142.916 176.881 146.496 1.00 168.93 331 PHE C C 1
ATOM 7857 O O . PHE C 1 339 ? 141.978 177.544 146.013 1.00 168.36 331 PHE C O 1
ATOM 7865 N N . SER C 1 340 ? 144.160 177.360 146.621 1.00 166.62 332 SER C N 1
ATOM 7866 C CA . SER C 1 340 ? 144.578 178.719 146.193 1.00 164.91 332 SER C CA 1
ATOM 7867 C C . SER C 1 340 ? 144.521 178.779 144.663 1.00 162.62 332 SER C C 1
ATOM 7868 O O . SER C 1 340 ? 144.885 177.774 144.019 1.00 161.72 332 SER C O 1
ATOM 7871 N N . THR C 1 341 ? 144.045 179.898 144.113 1.00 160.79 333 THR C N 1
ATOM 7872 C CA . THR C 1 341 ? 143.763 180.071 142.661 1.00 160.78 333 THR C CA 1
ATOM 7873 C C . THR C 1 341 ? 145.083 180.069 141.874 1.00 159.36 333 THR C C 1
ATOM 7874 O O . THR C 1 341 ? 145.067 179.592 140.718 1.00 160.73 333 THR C O 1
ATOM 7878 N N . ARG C 1 342 ? 146.177 180.555 142.477 1.00 156.48 334 ARG C N 1
ATOM 7879 C CA . ARG C 1 342 ? 147.561 180.470 141.928 1.00 155.95 334 ARG C CA 1
ATOM 7880 C C . ARG C 1 342 ? 147.911 178.997 141.674 1.00 157.17 334 ARG C C 1
ATOM 7881 O O . ARG C 1 342 ? 148.289 178.671 140.526 1.00 161.95 334 ARG C O 1
ATOM 7889 N N . ALA C 1 343 ? 147.793 178.155 142.708 1.00 155.28 335 ALA C N 1
ATOM 7890 C CA . ALA C 1 343 ? 148.094 176.702 142.679 1.00 153.28 335 ALA C CA 1
ATOM 7891 C C . ALA C 1 343 ? 147.300 176.020 141.555 1.00 150.57 335 ALA C C 1
ATOM 7892 O O . ALA C 1 343 ? 147.926 175.289 140.755 1.00 149.09 335 ALA C O 1
ATOM 7894 N N . LEU C 1 344 ? 145.986 176.270 141.485 1.00 148.03 336 LEU C N 1
ATOM 7895 C CA . LEU C 1 344 ? 145.069 175.666 140.476 1.00 146.37 336 LEU C CA 1
ATOM 7896 C C . LEU C 1 344 ? 145.478 176.106 139.063 1.00 143.07 336 LEU C C 1
ATOM 7897 O O . LEU C 1 344 ? 145.619 175.222 138.194 1.00 141.66 336 LEU C O 1
ATOM 7902 N N . VAL C 1 345 ? 145.634 177.415 138.832 1.00 139.31 337 VAL C N 1
ATOM 7903 C CA . VAL C 1 345 ? 145.930 177.981 137.478 1.00 136.01 337 VAL C CA 1
ATOM 7904 C C . VAL C 1 345 ? 147.305 177.481 137.006 1.00 133.65 337 VAL C C 1
ATOM 7905 O O . VAL C 1 345 ? 147.426 177.181 135.797 1.00 132.79 337 VAL C O 1
ATOM 7909 N N . LEU C 1 346 ? 148.295 177.372 137.901 1.00 132.96 338 LEU C N 1
ATOM 7910 C CA . LEU C 1 346 ? 149.656 176.887 137.529 1.00 134.59 338 LEU C CA 1
ATOM 7911 C C . LEU C 1 346 ? 149.623 175.367 137.312 1.00 133.77 338 LEU C C 1
ATOM 7912 O O . LEU C 1 346 ? 150.428 174.881 136.485 1.00 131.78 338 LEU C O 1
ATOM 7917 N N . SER C 1 347 ? 148.727 174.647 138.001 1.00 135.36 339 SER C N 1
ATOM 7918 C CA . SER C 1 347 ? 148.439 173.210 137.737 1.00 138.83 339 SER C CA 1
ATOM 7919 C C . SER C 1 347 ? 147.862 173.055 136.321 1.00 140.51 339 SER C C 1
ATOM 7920 O O . SER C 1 347 ? 148.289 172.114 135.611 1.00 142.85 339 SER C O 1
ATOM 7923 N N . ILE C 1 348 ? 146.951 173.956 135.924 1.00 140.42 340 ILE C N 1
ATOM 7924 C CA . ILE C 1 348 ? 146.330 174.002 134.561 1.00 139.79 340 ILE C CA 1
ATOM 7925 C C . ILE C 1 348 ? 147.434 174.183 133.507 1.00 136.99 340 ILE C C 1
ATOM 7926 O O . ILE C 1 348 ? 147.435 173.399 132.530 1.00 135.68 340 ILE C O 1
ATOM 7931 N N . LEU C 1 349 ? 148.332 175.161 133.689 1.00 134.32 341 LEU C N 1
ATOM 7932 C CA . LEU C 1 349 ? 149.471 175.408 132.755 1.00 132.94 341 LEU C CA 1
ATOM 7933 C C . LEU C 1 349 ? 150.399 174.188 132.735 1.00 129.75 341 LEU C C 1
ATOM 7934 O O . LEU C 1 349 ? 150.822 173.801 131.631 1.00 128.83 341 LEU C O 1
ATOM 7939 N N . HIS C 1 350 ? 150.731 173.636 133.907 1.00 127.34 342 HIS C N 1
ATOM 7940 C CA . HIS C 1 350 ? 151.592 172.428 134.048 1.00 125.20 342 HIS C CA 1
ATOM 7941 C C . HIS C 1 350 ? 150.981 171.240 133.293 1.00 122.25 342 HIS C C 1
ATOM 7942 O O . HIS C 1 350 ? 151.765 170.450 132.729 1.00 120.41 342 HIS C O 1
ATOM 7949 N N . ALA C 1 351 ? 149.648 171.126 133.272 1.00 119.97 343 ALA C N 1
ATOM 7950 C CA . ALA C 1 351 ? 148.909 169.955 132.739 1.00 118.39 343 ALA C CA 1
ATOM 7951 C C . ALA C 1 351 ? 148.474 170.150 131.278 1.00 117.46 343 ALA C C 1
ATOM 7952 O O . ALA C 1 351 ? 148.017 169.150 130.693 1.00 116.08 343 ALA C O 1
ATOM 7954 N N . THR C 1 352 ? 148.627 171.344 130.690 1.00 118.27 344 THR C N 1
ATOM 7955 C CA . THR C 1 352 ? 148.197 171.626 129.288 1.00 119.01 344 THR C CA 1
ATOM 7956 C C . THR C 1 352 ? 148.986 170.758 128.293 1.00 119.49 344 THR C C 1
ATOM 7957 O O . THR C 1 352 ? 148.418 170.468 127.221 1.00 120.13 344 THR C O 1
ATOM 7961 N N . LEU C 1 353 ? 150.222 170.351 128.618 1.00 121.11 345 LEU C N 1
ATOM 7962 C CA . LEU C 1 353 ? 151.118 169.623 127.675 1.00 121.53 345 LEU C CA 1
ATOM 7963 C C . LEU C 1 353 ? 150.759 168.137 127.606 1.00 120.55 345 LEU C C 1
ATOM 7964 O O . LEU C 1 353 ? 150.676 167.597 126.505 1.00 120.68 345 LEU C O 1
ATOM 7969 N N . PRO C 1 354 ? 150.566 167.394 128.725 1.00 118.98 346 PRO C N 1
ATOM 7970 C CA . PRO C 1 354 ? 149.988 166.050 128.637 1.00 117.73 346 PRO C CA 1
ATOM 7971 C C . PRO C 1 354 ? 148.638 166.045 127.904 1.00 116.10 346 PRO C C 1
ATOM 7972 O O . PRO C 1 354 ? 148.388 165.106 127.167 1.00 117.02 346 PRO C O 1
ATOM 7976 N N . GLY C 1 355 ? 147.831 167.096 128.104 1.00 115.90 347 GLY C N 1
ATOM 7977 C CA . GLY C 1 355 ? 146.586 167.358 127.357 1.00 117.76 347 GLY C CA 1
ATOM 7978 C C . GLY C 1 355 ? 146.785 167.243 125.853 1.00 119.32 347 GLY C C 1
ATOM 7979 O O . GLY C 1 355 ? 146.041 166.456 125.221 1.00 121.20 347 GLY C O 1
ATOM 7980 N N . ILE C 1 356 ? 147.765 167.966 125.296 1.00 120.53 348 ILE C N 1
ATOM 7981 C CA . ILE C 1 356 ? 147.975 168.053 123.818 1.00 121.87 348 ILE C CA 1
ATOM 7982 C C . ILE C 1 356 ? 148.537 166.721 123.300 1.00 124.41 348 ILE C C 1
ATOM 7983 O O . ILE C 1 356 ? 148.077 166.275 122.223 1.00 126.85 348 ILE C O 1
ATOM 7988 N N . PHE C 1 357 ? 149.478 166.105 124.025 1.00 127.25 349 PHE C N 1
ATOM 7989 C CA . PHE C 1 357 ? 150.091 164.804 123.644 1.00 129.42 349 PHE C CA 1
ATOM 7990 C C . PHE C 1 357 ? 149.030 163.703 123.720 1.00 128.20 349 PHE C C 1
ATOM 7991 O O . PHE C 1 357 ? 149.011 162.867 122.796 1.00 128.12 349 PHE C O 1
ATOM 7999 N N . MET C 1 358 ? 148.159 163.724 124.737 1.00 127.92 350 MET C N 1
ATOM 8000 C CA . MET C 1 358 ? 146.998 162.796 124.808 1.00 127.14 350 MET C CA 1
ATOM 8001 C C . MET C 1 358 ? 146.142 162.975 123.543 1.00 126.19 350 MET C C 1
ATOM 8002 O O . MET C 1 358 ? 145.870 161.947 122.896 1.00 128.54 350 MET C O 1
ATOM 8007 N N . LEU C 1 359 ? 145.807 164.216 123.155 1.00 124.24 351 LEU C N 1
ATOM 8008 C CA . LEU C 1 359 ? 144.996 164.500 121.932 1.00 124.30 351 LEU C CA 1
ATOM 8009 C C . LEU C 1 359 ? 145.714 163.953 120.689 1.00 122.73 351 LEU C C 1
ATOM 8010 O O . LEU C 1 359 ? 145.083 163.169 119.941 1.00 123.08 351 LEU C O 1
ATOM 8015 N N . LEU C 1 360 ? 146.970 164.363 120.471 1.00 121.33 352 LEU C N 1
ATOM 8016 C CA . LEU C 1 360 ? 147.793 163.942 119.299 1.00 121.05 352 LEU C CA 1
ATOM 8017 C C . LEU C 1 360 ? 147.891 162.409 119.247 1.00 120.24 352 LEU C C 1
ATOM 8018 O O . LEU C 1 360 ? 147.783 161.858 118.130 1.00 120.00 352 LEU C O 1
ATOM 8023 N N . LEU C 1 361 ? 148.075 161.750 120.398 1.00 120.90 353 LEU C N 1
ATOM 8024 C CA . LEU C 1 361 ? 148.172 160.264 120.489 1.00 121.74 353 LEU C CA 1
ATOM 8025 C C . LEU C 1 361 ? 146.819 159.629 120.147 1.00 122.01 353 LEU C C 1
ATOM 8026 O O . LEU C 1 361 ? 146.804 158.745 119.249 1.00 123.44 353 LEU C O 1
ATOM 8031 N N . ILE C 1 362 ? 145.740 160.054 120.825 1.00 121.53 354 ILE C N 1
ATOM 8032 C CA . ILE C 1 362 ? 144.337 159.637 120.514 1.00 120.10 354 ILE C CA 1
ATOM 8033 C C . ILE C 1 362 ? 144.171 159.707 118.997 1.00 120.29 354 ILE C C 1
ATOM 8034 O O . ILE C 1 362 ? 143.891 158.655 118.380 1.00 117.72 354 ILE C O 1
ATOM 8039 N N . PHE C 1 363 ? 144.362 160.906 118.438 1.00 123.33 355 PHE C N 1
ATOM 8040 C CA . PHE C 1 363 ? 144.260 161.176 116.982 1.00 125.40 355 PHE C CA 1
ATOM 8041 C C . PHE C 1 363 ? 145.118 160.173 116.209 1.00 126.40 355 PHE C C 1
ATOM 8042 O O . PHE C 1 363 ? 144.541 159.368 115.468 1.00 128.42 355 PHE C O 1
ATOM 8050 N N . PHE C 1 364 ? 146.444 160.228 116.371 1.00 127.43 356 PHE C N 1
ATOM 8051 C CA . PHE C 1 364 ? 147.392 159.479 115.506 1.00 127.67 356 PHE C CA 1
ATOM 8052 C C . PHE C 1 364 ? 147.059 157.986 115.559 1.00 127.69 356 PHE C C 1
ATOM 8053 O O . PHE C 1 364 ? 146.677 157.432 114.504 1.00 127.21 356 PHE C O 1
ATOM 8061 N N . ALA C 1 365 ? 147.170 157.371 116.742 1.00 127.41 357 ALA C N 1
ATOM 8062 C CA . ALA C 1 365 ? 146.940 155.919 116.930 1.00 126.24 357 ALA C CA 1
ATOM 8063 C C . ALA C 1 365 ? 145.552 155.562 116.394 1.00 126.54 357 ALA C C 1
ATOM 8064 O O . ALA C 1 365 ? 145.483 154.830 115.397 1.00 127.76 357 ALA C O 1
ATOM 8066 N N . PHE C 1 366 ? 144.489 156.117 116.980 1.00 126.80 358 PHE C N 1
ATOM 8067 C CA . PHE C 1 366 ? 143.111 155.604 116.772 1.00 126.85 358 PHE C CA 1
ATOM 8068 C C . PHE C 1 366 ? 142.510 156.059 115.431 1.00 126.68 358 PHE C C 1
ATOM 8069 O O . PHE C 1 366 ? 141.583 155.359 114.980 1.00 127.50 358 PHE C O 1
ATOM 8077 N N . LEU C 1 367 ? 142.990 157.141 114.802 1.00 126.79 359 LEU C N 1
ATOM 8078 C CA . LEU C 1 367 ? 142.425 157.633 113.510 1.00 126.91 359 LEU C CA 1
ATOM 8079 C C . LEU C 1 367 ? 143.370 157.370 112.331 1.00 127.98 359 LEU C C 1
ATOM 8080 O O . LEU C 1 367 ? 142.835 157.309 111.206 1.00 128.14 359 LEU C O 1
ATOM 8085 N N . HIS C 1 368 ? 144.683 157.200 112.540 1.00 130.71 360 HIS C N 1
ATOM 8086 C CA . HIS C 1 368 ? 145.617 156.804 111.449 1.00 132.26 360 HIS C CA 1
ATOM 8087 C C . HIS C 1 368 ? 146.035 155.334 111.587 1.00 135.92 360 HIS C C 1
ATOM 8088 O O . HIS C 1 368 ? 145.984 154.648 110.566 1.00 137.46 360 HIS C O 1
ATOM 8095 N N . CYS C 1 369 ? 146.457 154.868 112.768 1.00 138.32 361 CYS C N 1
ATOM 8096 C CA . CYS C 1 369 ? 147.040 153.505 112.936 1.00 140.14 361 CYS C CA 1
ATOM 8097 C C . CYS C 1 369 ? 145.925 152.449 112.954 1.00 139.17 361 CYS C C 1
ATOM 8098 O O . CYS C 1 369 ? 145.968 151.538 112.098 1.00 143.81 361 CYS C O 1
ATOM 8101 N N . TRP C 1 370 ? 144.956 152.587 113.866 1.00 136.49 362 TRP C N 1
ATOM 8102 C CA . TRP C 1 370 ? 143.897 151.579 114.151 1.00 134.56 362 TRP C CA 1
ATOM 8103 C C . TRP C 1 370 ? 142.991 151.392 112.927 1.00 133.94 362 TRP C C 1
ATOM 8104 O O . TRP C 1 370 ? 142.830 150.232 112.491 1.00 135.63 362 TRP C O 1
ATOM 8115 N N . LEU C 1 371 ? 142.426 152.480 112.392 1.00 133.01 363 LEU C N 1
ATOM 8116 C CA . LEU C 1 371 ? 141.429 152.418 111.287 1.00 132.96 363 LEU C CA 1
ATOM 8117 C C . LEU C 1 371 ? 142.116 152.116 109.950 1.00 134.77 363 LEU C C 1
ATOM 8118 O O . LEU C 1 371 ? 141.444 151.495 109.111 1.00 139.22 363 LEU C O 1
ATOM 8123 N N . ASN C 1 372 ? 143.383 152.505 109.749 1.00 133.87 364 ASN C N 1
ATOM 8124 C CA . ASN C 1 372 ? 144.158 152.089 108.546 1.00 133.90 364 ASN C CA 1
ATOM 8125 C C . ASN C 1 372 ? 144.442 150.587 108.635 1.00 132.36 364 ASN C C 1
ATOM 8126 O O . ASN C 1 372 ? 144.175 149.897 107.639 1.00 132.05 364 ASN C O 1
ATOM 8131 N N . ALA C 1 373 ? 144.939 150.103 109.781 1.00 131.49 365 ALA C N 1
ATOM 8132 C CA . ALA C 1 373 ? 145.203 148.664 110.032 1.00 132.20 365 ALA C CA 1
ATOM 8133 C C . ALA C 1 373 ? 143.955 147.849 109.667 1.00 132.69 365 ALA C C 1
ATOM 8134 O O . ALA C 1 373 ? 144.078 146.877 108.884 1.00 134.18 365 ALA C O 1
ATOM 8136 N N . PHE C 1 374 ? 142.790 148.270 110.171 1.00 133.22 366 PHE C N 1
ATOM 8137 C CA . PHE C 1 374 ? 141.485 147.590 109.953 1.00 134.20 366 PHE C CA 1
ATOM 8138 C C . PHE C 1 374 ? 140.965 147.851 108.533 1.00 137.24 366 PHE C C 1
ATOM 8139 O O . PHE C 1 374 ? 140.224 146.987 108.035 1.00 141.37 366 PHE C O 1
ATOM 8147 N N . ALA C 1 375 ? 141.340 148.971 107.902 1.00 139.39 367 ALA C N 1
ATOM 8148 C CA . ALA C 1 375 ? 141.022 149.284 106.485 1.00 142.79 367 ALA C CA 1
ATOM 8149 C C . ALA C 1 375 ? 141.996 148.581 105.529 1.00 144.34 367 ALA C C 1
ATOM 8150 O O . ALA C 1 375 ? 141.798 148.723 104.312 1.00 146.35 367 ALA C O 1
ATOM 8152 N N . GLU C 1 376 ? 143.038 147.910 106.033 1.00 144.70 368 GLU C N 1
ATOM 8153 C CA . GLU C 1 376 ? 144.015 147.146 105.208 1.00 145.15 368 GLU C CA 1
ATOM 8154 C C . GLU C 1 376 ? 143.729 145.646 105.321 1.00 143.87 368 GLU C C 1
ATOM 8155 O O . GLU C 1 376 ? 143.898 144.949 104.302 1.00 144.63 368 GLU C O 1
ATOM 8161 N N . MET C 1 377 ? 143.321 145.171 106.504 1.00 143.13 369 MET C N 1
ATOM 8162 C CA . MET C 1 377 ? 142.852 143.772 106.702 1.00 144.42 369 MET C CA 1
ATOM 8163 C C . MET C 1 377 ? 141.588 143.514 105.869 1.00 141.47 369 MET C C 1
ATOM 8164 O O . MET C 1 377 ? 141.421 142.365 105.413 1.00 141.50 369 MET C O 1
ATOM 8169 N N . LEU C 1 378 ? 140.743 144.534 105.675 1.00 139.57 370 LEU C N 1
ATOM 8170 C CA . LEU C 1 378 ? 139.412 144.420 105.011 1.00 141.39 370 LEU C CA 1
ATOM 8171 C C . LEU C 1 378 ? 139.460 144.899 103.550 1.00 141.67 370 LEU C C 1
ATOM 8172 O O . LEU C 1 378 ? 138.458 144.665 102.844 1.00 142.26 370 LEU C O 1
ATOM 8177 N N . ARG C 1 379 ? 140.558 145.530 103.111 1.00 142.23 371 ARG C N 1
ATOM 8178 C CA . ARG C 1 379 ? 140.746 146.068 101.733 1.00 143.17 371 ARG C CA 1
ATOM 8179 C C . ARG C 1 379 ? 139.685 147.144 101.452 1.00 142.40 371 ARG C C 1
ATOM 8180 O O . ARG C 1 379 ? 138.929 146.996 100.476 1.00 143.46 371 ARG C O 1
ATOM 8188 N N . PHE C 1 380 ? 139.638 148.186 102.287 1.00 141.02 372 PHE C N 1
ATOM 8189 C CA . PHE C 1 380 ? 138.699 149.337 102.203 1.00 140.60 372 PHE C CA 1
ATOM 8190 C C . PHE C 1 380 ? 139.365 150.487 101.434 1.00 143.37 372 PHE C C 1
ATOM 8191 O O . PHE C 1 380 ? 140.596 150.656 101.564 1.00 143.13 372 PHE C O 1
ATOM 8199 N N . GLY C 1 381 ? 138.574 151.246 100.663 1.00 147.96 373 GLY C N 1
ATOM 8200 C CA . GLY C 1 381 ? 138.991 152.500 99.997 1.00 151.12 373 GLY C CA 1
ATOM 8201 C C . GLY C 1 381 ? 138.572 153.715 100.811 1.00 153.98 373 GLY C C 1
ATOM 8202 O O . GLY C 1 381 ? 138.256 153.530 102.007 1.00 155.72 373 GLY C O 1
ATOM 8203 N N . ASP C 1 382 ? 138.575 154.909 100.190 1.00 155.28 374 ASP C N 1
ATOM 8204 C CA . ASP C 1 382 ? 138.274 156.229 100.822 1.00 155.17 374 ASP C CA 1
ATOM 8205 C C . ASP C 1 382 ? 138.675 156.204 102.302 1.00 152.38 374 ASP C C 1
ATOM 8206 O O . ASP C 1 382 ? 137.781 156.298 103.170 1.00 152.21 374 ASP C O 1
ATOM 8211 N N . ARG C 1 383 ? 139.979 156.122 102.582 1.00 148.77 375 ARG C N 1
ATOM 8212 C CA . ARG C 1 383 ? 140.518 156.105 103.969 1.00 146.99 375 ARG C CA 1
ATOM 8213 C C . ARG C 1 383 ? 140.718 157.551 104.447 1.00 145.30 375 ARG C C 1
ATOM 8214 O O . ARG C 1 383 ? 141.707 157.798 105.161 1.00 148.21 375 ARG C O 1
ATOM 8222 N N . MET C 1 384 ? 139.819 158.470 104.074 1.00 142.28 376 MET C N 1
ATOM 8223 C CA . MET C 1 384 ? 139.806 159.874 104.558 1.00 141.15 376 MET C CA 1
ATOM 8224 C C . MET C 1 384 ? 138.943 159.917 105.825 1.00 138.51 376 MET C C 1
ATOM 8225 O O . MET C 1 384 ? 137.856 160.532 105.808 1.00 139.31 376 MET C O 1
ATOM 8230 N N . PHE C 1 385 ? 139.434 159.264 106.884 1.00 134.42 377 PHE C N 1
ATOM 8231 C CA . PHE C 1 385 ? 138.829 159.223 108.242 1.00 131.27 377 PHE C CA 1
ATOM 8232 C C . PHE C 1 385 ? 139.022 160.576 108.930 1.00 129.72 377 PHE C C 1
ATOM 8233 O O . PHE C 1 385 ? 138.372 160.819 109.961 1.00 132.53 377 PHE C O 1
ATOM 8241 N N . TYR C 1 386 ? 139.932 161.396 108.397 1.00 126.57 378 TYR C N 1
ATOM 8242 C CA . TYR C 1 386 ? 140.273 162.753 108.887 1.00 125.24 378 TYR C CA 1
ATOM 8243 C C . TYR C 1 386 ? 140.854 163.564 107.722 1.00 127.36 378 TYR C C 1
ATOM 8244 O O . TYR C 1 386 ? 141.770 163.065 107.039 1.00 130.61 378 TYR C O 1
ATOM 8253 N N . ARG C 1 387 ? 140.315 164.763 107.490 1.00 128.29 379 ARG C N 1
ATOM 8254 C CA . ARG C 1 387 ? 140.953 165.820 106.664 1.00 128.50 379 ARG C CA 1
ATOM 8255 C C . ARG C 1 387 ? 141.965 166.532 107.567 1.00 127.66 379 ARG C C 1
ATOM 8256 O O . ARG C 1 387 ? 141.996 166.226 108.778 1.00 128.09 379 ARG C O 1
ATOM 8264 N N . ASP C 1 388 ? 142.757 167.444 107.004 1.00 126.62 380 ASP C N 1
ATOM 8265 C CA . ASP C 1 388 ? 143.797 168.203 107.752 1.00 124.90 380 ASP C CA 1
ATOM 8266 C C . ASP C 1 388 ? 143.106 169.213 108.680 1.00 123.14 380 ASP C C 1
ATOM 8267 O O . ASP C 1 388 ? 142.940 170.382 108.275 1.00 123.28 380 ASP C O 1
ATOM 8272 N N . TRP C 1 389 ? 142.706 168.770 109.879 1.00 120.26 381 TRP C N 1
ATOM 8273 C CA . TRP C 1 389 ? 142.115 169.639 110.937 1.00 118.70 381 TRP C CA 1
ATOM 8274 C C . TRP C 1 389 ? 143.154 170.652 111.426 1.00 120.75 381 TRP C C 1
ATOM 8275 O O . TRP C 1 389 ? 142.747 171.759 111.823 1.00 124.32 381 TRP C O 1
ATOM 8286 N N . TRP C 1 390 ? 144.441 170.300 111.368 1.00 120.72 382 TRP C N 1
ATOM 8287 C CA . TRP C 1 390 ? 145.574 171.174 111.778 1.00 122.20 382 TRP C CA 1
ATOM 8288 C C . TRP C 1 390 ? 145.669 172.427 110.886 1.00 123.23 382 TRP C C 1
ATOM 8289 O O . TRP C 1 390 ? 146.408 173.346 111.277 1.00 124.28 382 TRP C O 1
ATOM 8300 N N . ASN C 1 391 ? 144.925 172.495 109.771 1.00 125.76 383 ASN C N 1
ATOM 8301 C CA . ASN C 1 391 ? 144.799 173.696 108.896 1.00 128.33 383 ASN C CA 1
ATOM 8302 C C . ASN C 1 391 ? 143.459 174.421 109.101 1.00 129.41 383 ASN C C 1
ATOM 8303 O O . ASN C 1 391 ? 143.277 175.475 108.455 1.00 131.56 383 ASN C O 1
ATOM 8308 N N . SER C 1 392 ? 142.557 173.897 109.941 1.00 129.14 384 SER C N 1
ATOM 8309 C CA . SER C 1 392 ? 141.192 174.451 110.157 1.00 129.99 384 SER C CA 1
ATOM 8310 C C . SER C 1 392 ? 141.295 175.894 110.665 1.00 132.84 384 SER C C 1
ATOM 8311 O O . SER C 1 392 ? 141.701 176.080 111.829 1.00 133.90 384 SER C O 1
ATOM 8314 N N . THR C 1 393 ? 140.953 176.867 109.812 1.00 136.26 385 THR C N 1
ATOM 8315 C CA . THR C 1 393 ? 141.028 178.327 110.095 1.00 138.92 385 THR C CA 1
ATOM 8316 C C . THR C 1 393 ? 140.104 178.658 111.273 1.00 138.32 385 THR C C 1
ATOM 8317 O O . THR C 1 393 ? 140.603 179.199 112.280 1.00 137.05 385 THR C O 1
ATOM 8321 N N . SER C 1 394 ? 138.817 178.323 111.138 1.00 139.06 386 SER C N 1
ATOM 8322 C CA . SER C 1 394 ? 137.755 178.499 112.165 1.00 142.02 386 SER C CA 1
ATOM 8323 C C . SER C 1 394 ? 137.585 177.197 112.961 1.00 144.10 386 SER C C 1
ATOM 8324 O O . SER C 1 394 ? 138.309 176.223 112.661 1.00 145.26 386 SER C O 1
ATOM 8327 N N . PHE C 1 395 ? 136.660 177.179 113.928 1.00 144.82 387 PHE C N 1
ATOM 8328 C CA . PHE C 1 395 ? 136.463 176.071 114.902 1.00 144.51 387 PHE C CA 1
ATOM 8329 C C . PHE C 1 395 ? 135.575 174.982 114.286 1.00 144.93 387 PHE C C 1
ATOM 8330 O O . PHE C 1 395 ? 135.946 173.790 114.355 1.00 142.47 387 PHE C O 1
ATOM 8338 N N . SER C 1 396 ? 134.436 175.373 113.704 1.00 148.18 388 SER C N 1
ATOM 8339 C CA . SER C 1 396 ? 133.483 174.465 113.008 1.00 151.38 388 SER C CA 1
ATOM 8340 C C . SER C 1 396 ? 134.252 173.564 112.031 1.00 151.78 388 SER C C 1
ATOM 8341 O O . SER C 1 396 ? 134.035 172.331 112.069 1.00 154.55 388 SER C O 1
ATOM 8344 N N . ASN C 1 397 ? 135.146 174.160 111.231 1.00 149.48 389 ASN C N 1
ATOM 8345 C CA . ASN C 1 397 ? 136.055 173.449 110.289 1.00 148.24 389 ASN C CA 1
ATOM 8346 C C . ASN C 1 397 ? 136.852 172.383 111.052 1.00 147.34 389 ASN C C 1
ATOM 8347 O O . ASN C 1 397 ? 136.910 171.243 110.546 1.00 147.93 389 ASN C O 1
ATOM 8352 N N . TYR C 1 398 ? 137.422 172.724 112.220 1.00 146.01 390 TYR C N 1
ATOM 8353 C CA . TYR C 1 398 ? 138.165 171.768 113.089 1.00 145.07 390 TYR C CA 1
ATOM 8354 C C . TYR C 1 398 ? 137.252 170.574 113.384 1.00 145.95 390 TYR C C 1
ATOM 8355 O O . TYR C 1 398 ? 137.674 169.434 113.126 1.00 148.94 390 TYR C O 1
ATOM 8364 N N . TYR C 1 399 ? 136.037 170.840 113.878 1.00 144.86 391 TYR C N 1
ATOM 8365 C CA . TYR C 1 399 ? 135.058 169.802 114.302 1.00 143.46 391 TYR C CA 1
ATOM 8366 C C . TYR C 1 399 ? 134.594 168.959 113.109 1.00 143.08 391 TYR C C 1
ATOM 8367 O O . TYR C 1 399 ? 134.358 167.752 113.314 1.00 143.88 391 TYR C O 1
ATOM 8376 N N . ARG C 1 400 ? 134.458 169.558 111.922 1.00 142.71 392 ARG C N 1
ATOM 8377 C CA . ARG C 1 400 ? 134.071 168.823 110.686 1.00 143.68 392 ARG C CA 1
ATOM 8378 C C . ARG C 1 400 ? 135.226 167.926 110.217 1.00 146.85 392 ARG C C 1
ATOM 8379 O O . ARG C 1 400 ? 134.929 166.832 109.708 1.00 148.75 392 ARG C O 1
ATOM 8387 N N . THR C 1 401 ? 136.484 168.355 110.390 1.00 148.93 393 THR C N 1
ATOM 8388 C CA . THR C 1 401 ? 137.691 167.708 109.800 1.00 151.07 393 THR C CA 1
ATOM 8389 C C . THR C 1 401 ? 138.468 166.890 110.848 1.00 149.86 393 THR C C 1
ATOM 8390 O O . THR C 1 401 ? 139.514 166.326 110.471 1.00 150.38 393 THR C O 1
ATOM 8394 N N . TRP C 1 402 ? 137.983 166.816 112.095 1.00 149.44 394 TRP C N 1
ATOM 8395 C CA . TRP C 1 402 ? 138.522 165.952 113.185 1.00 149.12 394 TRP C CA 1
ATOM 8396 C C . TRP C 1 402 ? 137.552 164.784 113.402 1.00 148.84 394 TRP C C 1
ATOM 8397 O O . TRP C 1 402 ? 136.375 165.057 113.713 1.00 152.45 394 TRP C O 1
ATOM 8408 N N . ASN C 1 403 ? 138.028 163.543 113.239 1.00 146.12 395 ASN C N 1
ATOM 8409 C CA . ASN C 1 403 ? 137.211 162.303 113.348 1.00 145.16 395 ASN C CA 1
ATOM 8410 C C . ASN C 1 403 ? 136.090 162.380 112.299 1.00 145.21 395 ASN C C 1
ATOM 8411 O O . ASN C 1 403 ? 134.904 162.270 112.672 1.00 144.59 395 ASN C O 1
ATOM 8416 N N . VAL C 1 404 ? 136.470 162.569 111.029 1.00 147.14 396 VAL C N 1
ATOM 8417 C CA . VAL C 1 404 ? 135.553 162.811 109.870 1.00 149.24 396 VAL C CA 1
ATOM 8418 C C . VAL C 1 404 ? 134.524 161.674 109.757 1.00 148.58 396 VAL C C 1
ATOM 8419 O O . VAL C 1 404 ? 133.417 161.961 109.274 1.00 148.82 396 VAL C O 1
ATOM 8423 N N . VAL C 1 405 ? 134.867 160.445 110.167 1.00 148.33 397 VAL C N 1
ATOM 8424 C CA . VAL C 1 405 ? 133.946 159.265 110.122 1.00 148.70 397 VAL C CA 1
ATOM 8425 C C . VAL C 1 405 ? 132.686 159.554 110.956 1.00 149.38 397 VAL C C 1
ATOM 8426 O O . VAL C 1 405 ? 131.577 159.448 110.381 1.00 151.97 397 VAL C O 1
ATOM 8430 N N . VAL C 1 406 ? 132.831 159.916 112.239 1.00 150.16 398 VAL C N 1
ATOM 8431 C CA . VAL C 1 406 ? 131.670 160.165 113.149 1.00 151.33 398 VAL C CA 1
ATOM 8432 C C . VAL C 1 406 ? 130.978 161.452 112.688 1.00 151.04 398 VAL C C 1
ATOM 8433 O O . VAL C 1 406 ? 129.729 161.464 112.658 1.00 151.26 398 VAL C O 1
ATOM 8437 N N . HIS C 1 407 ? 131.762 162.466 112.302 1.00 152.22 399 HIS C N 1
ATOM 8438 C CA . HIS C 1 407 ? 131.261 163.741 111.724 1.00 152.45 399 HIS C CA 1
ATOM 8439 C C . HIS C 1 407 ? 130.311 163.443 110.557 1.00 152.73 399 HIS C C 1
ATOM 8440 O O . HIS C 1 407 ? 129.215 164.012 110.562 1.00 151.28 399 HIS C O 1
ATOM 8447 N N . ASP C 1 408 ? 130.716 162.577 109.619 1.00 156.05 400 ASP C N 1
ATOM 8448 C CA . ASP C 1 408 ? 129.964 162.270 108.368 1.00 158.98 400 ASP C CA 1
ATOM 8449 C C . ASP C 1 408 ? 128.660 161.540 108.712 1.00 158.27 400 ASP C C 1
ATOM 8450 O O . ASP C 1 408 ? 127.612 161.941 108.154 1.00 161.35 400 ASP C O 1
ATOM 8455 N N . TRP C 1 409 ? 128.714 160.519 109.580 1.00 155.27 401 TRP C N 1
ATOM 8456 C CA . TRP C 1 409 ? 127.499 159.872 110.150 1.00 152.67 401 TRP C CA 1
ATOM 8457 C C . TRP C 1 409 ? 126.582 160.962 110.703 1.00 151.93 401 TRP C C 1
ATOM 8458 O O . TRP C 1 409 ? 125.410 161.049 110.270 1.00 150.28 401 TRP C O 1
ATOM 8469 N N . LEU C 1 410 ? 127.130 161.752 111.628 1.00 153.53 402 LEU C N 1
ATOM 8470 C CA . LEU C 1 410 ? 126.390 162.772 112.414 1.00 154.42 402 LEU C CA 1
ATOM 8471 C C . LEU C 1 410 ? 125.824 163.823 111.452 1.00 154.15 402 LEU C C 1
ATOM 8472 O O . LEU C 1 410 ? 124.578 164.033 111.465 1.00 154.77 402 LEU C O 1
ATOM 8477 N N . TYR C 1 411 ? 126.708 164.424 110.647 1.00 155.91 403 TYR C N 1
ATOM 8478 C CA . TYR C 1 411 ? 126.388 165.349 109.528 1.00 157.12 403 TYR C CA 1
ATOM 8479 C C . TYR C 1 411 ? 125.187 164.784 108.768 1.00 156.24 403 TYR C C 1
ATOM 8480 O O . TYR C 1 411 ? 124.115 165.405 108.805 1.00 159.32 403 TYR C O 1
ATOM 8489 N N . SER C 1 412 ? 125.364 163.620 108.134 1.00 154.82 404 SER C N 1
ATOM 8490 C CA . SER C 1 412 ? 124.378 163.026 107.193 1.00 155.61 404 SER C CA 1
ATOM 8491 C C . SER C 1 412 ? 123.009 162.937 107.876 1.00 157.68 404 SER C C 1
ATOM 8492 O O . SER C 1 412 ? 122.051 163.534 107.355 1.00 158.54 404 SER C O 1
ATOM 8495 N N . TYR C 1 413 ? 122.938 162.293 109.041 1.00 159.45 405 TYR C N 1
ATOM 8496 C CA . TYR C 1 413 ? 121.651 161.886 109.663 1.00 160.24 405 TYR C CA 1
ATOM 8497 C C . TYR C 1 413 ? 121.017 163.107 110.331 1.00 160.37 405 TYR C C 1
ATOM 8498 O O . TYR C 1 413 ? 119.863 163.415 109.992 1.00 162.24 405 TYR C O 1
ATOM 8507 N N . VAL C 1 414 ? 121.755 163.820 111.183 1.00 159.76 406 VAL C N 1
ATOM 8508 C CA . VAL C 1 414 ? 121.163 164.928 111.991 1.00 159.44 406 VAL C CA 1
ATOM 8509 C C . VAL C 1 414 ? 121.016 166.195 111.128 1.00 159.41 406 VAL C C 1
ATOM 8510 O O . VAL C 1 414 ? 120.133 167.010 111.470 1.00 156.87 406 VAL C O 1
ATOM 8514 N N . TYR C 1 415 ? 121.779 166.348 110.032 1.00 162.54 407 TYR C N 1
ATOM 8515 C CA . TYR C 1 415 ? 121.724 167.551 109.151 1.00 165.25 407 TYR C CA 1
ATOM 8516 C C . TYR C 1 415 ? 121.120 167.242 107.768 1.00 164.22 407 TYR C C 1
ATOM 8517 O O . TYR C 1 415 ? 121.019 168.198 106.974 1.00 164.95 407 TYR C O 1
ATOM 8526 N N . GLN C 1 416 ? 120.709 166.001 107.471 1.00 164.46 408 GLN C N 1
ATOM 8527 C CA . GLN C 1 416 ? 119.849 165.711 106.285 1.00 167.52 408 GLN C CA 1
ATOM 8528 C C . GLN C 1 416 ? 118.609 164.897 106.692 1.00 169.95 408 GLN C C 1
ATOM 8529 O O . GLN C 1 416 ? 117.943 164.365 105.786 1.00 170.73 408 GLN C O 1
ATOM 8535 N N . ASP C 1 417 ? 118.293 164.820 107.991 1.00 172.71 409 ASP C N 1
ATOM 8536 C CA . ASP C 1 417 ? 116.923 164.525 108.496 1.00 175.22 409 ASP C CA 1
ATOM 8537 C C . ASP C 1 417 ? 116.372 165.768 109.208 1.00 174.63 409 ASP C C 1
ATOM 8538 O O . ASP C 1 417 ? 115.152 165.992 109.106 1.00 177.65 409 ASP C O 1
ATOM 8543 N N . GLY C 1 418 ? 117.227 166.546 109.886 1.00 172.47 410 GLY C N 1
ATOM 8544 C CA . GLY C 1 418 ? 116.881 167.866 110.450 1.00 171.83 410 GLY C CA 1
ATOM 8545 C C . GLY C 1 418 ? 116.266 168.773 109.397 1.00 171.71 410 GLY C C 1
ATOM 8546 O O . GLY C 1 418 ? 115.049 169.041 109.490 1.00 168.94 410 GLY C O 1
ATOM 8547 N N . LEU C 1 419 ? 117.059 169.160 108.390 1.00 174.49 411 LEU C N 1
ATOM 8548 C CA . LEU C 1 419 ? 116.662 170.103 107.303 1.00 178.90 411 LEU C CA 1
ATOM 8549 C C . LEU C 1 419 ? 115.617 169.484 106.365 1.00 179.88 411 LEU C C 1
ATOM 8550 O O . LEU C 1 419 ? 115.102 170.233 105.514 1.00 181.94 411 LEU C O 1
ATOM 8555 N N . ARG C 1 420 ? 115.330 168.184 106.486 1.00 180.75 412 ARG C N 1
ATOM 8556 C CA . ARG C 1 420 ? 114.250 167.502 105.727 1.00 182.11 412 ARG C CA 1
ATOM 8557 C C . ARG C 1 420 ? 112.942 167.581 106.524 1.00 182.05 412 ARG C C 1
ATOM 8558 O O . ARG C 1 420 ? 111.961 168.127 105.979 1.00 181.11 412 ARG C O 1
ATOM 8566 N N . LEU C 1 421 ? 112.933 167.069 107.762 1.00 183.75 413 LEU C N 1
ATOM 8567 C CA . LEU C 1 421 ? 111.713 166.991 108.616 1.00 185.95 413 LEU C CA 1
ATOM 8568 C C . LEU C 1 421 ? 111.313 168.395 109.082 1.00 185.45 413 LEU C C 1
ATOM 8569 O O . LEU C 1 421 ? 110.124 168.739 108.918 1.00 186.21 413 LEU C O 1
ATOM 8574 N N . LEU C 1 422 ? 112.249 169.166 109.650 1.00 184.79 414 LEU C N 1
ATOM 8575 C CA . LEU C 1 422 ? 111.995 170.586 110.025 1.00 185.47 414 LEU C CA 1
ATOM 8576 C C . LEU C 1 422 ? 111.713 171.389 108.750 1.00 186.33 414 LEU C C 1
ATOM 8577 O O . LEU C 1 422 ? 110.803 172.242 108.789 1.00 186.12 414 LEU C O 1
ATOM 8582 N N . GLY C 1 423 ? 112.451 171.109 107.667 1.00 187.60 415 GLY C N 1
ATOM 8583 C CA . GLY C 1 423 ? 112.396 171.867 106.402 1.00 189.06 415 GLY C CA 1
ATOM 8584 C C . GLY C 1 423 ? 112.694 173.340 106.627 1.00 190.24 415 GLY C C 1
ATOM 8585 O O . GLY C 1 423 ? 112.200 174.169 105.838 1.00 191.06 415 GLY C O 1
ATOM 8586 N N . ALA C 1 424 ? 113.477 173.651 107.667 1.00 190.72 416 ALA C N 1
ATOM 8587 C CA . ALA C 1 424 ? 113.685 175.016 108.199 1.00 191.10 416 ALA C CA 1
ATOM 8588 C C . ALA C 1 424 ? 114.673 175.765 107.299 1.00 190.97 416 ALA C C 1
ATOM 8589 O O . ALA C 1 424 ? 115.800 175.260 107.116 1.00 189.01 416 ALA C O 1
ATOM 8591 N N . ARG C 1 425 ? 114.248 176.909 106.752 1.00 191.92 417 ARG C N 1
ATOM 8592 C CA . ARG C 1 425 ? 115.118 177.891 106.042 1.00 192.72 417 ARG C CA 1
ATOM 8593 C C . ARG C 1 425 ? 116.309 178.263 106.942 1.00 191.07 417 ARG C C 1
ATOM 8594 O O . ARG C 1 425 ? 117.412 178.468 106.397 1.00 190.37 417 ARG C O 1
ATOM 8602 N N . ALA C 1 426 ? 116.092 178.338 108.262 1.00 188.52 418 ALA C N 1
ATOM 8603 C CA . ALA C 1 426 ? 117.137 178.534 109.297 1.00 185.70 418 ALA C CA 1
ATOM 8604 C C . ALA C 1 426 ? 117.985 177.260 109.416 1.00 182.57 418 ALA C C 1
ATOM 8605 O O . ALA C 1 426 ? 117.404 176.201 109.729 1.00 179.14 418 ALA C O 1
ATOM 8607 N N . ARG C 1 427 ? 119.299 177.367 109.176 1.00 181.88 419 ARG C N 1
ATOM 8608 C CA . ARG C 1 427 ? 120.268 176.232 109.190 1.00 182.10 419 ARG C CA 1
ATOM 8609 C C . ARG C 1 427 ? 121.241 176.346 110.376 1.00 182.30 419 ARG C C 1
ATOM 8610 O O . ARG C 1 427 ? 121.665 175.283 110.874 1.00 183.42 419 ARG C O 1
ATOM 8618 N N . GLY C 1 428 ? 121.604 177.565 110.802 1.00 182.96 420 GLY C N 1
ATOM 8619 C CA . GLY C 1 428 ? 122.484 177.815 111.965 1.00 183.75 420 GLY C CA 1
ATOM 8620 C C . GLY C 1 428 ? 122.035 177.042 113.197 1.00 183.36 420 GLY C C 1
ATOM 8621 O O . GLY C 1 428 ? 122.908 176.492 113.908 1.00 184.08 420 GLY C O 1
ATOM 8622 N N . VAL C 1 429 ? 120.719 177.011 113.438 1.00 182.62 421 VAL C N 1
ATOM 8623 C CA . VAL C 1 429 ? 120.034 176.150 114.452 1.00 182.96 421 VAL C CA 1
ATOM 8624 C C . VAL C 1 429 ? 120.509 174.694 114.304 1.00 182.49 421 VAL C C 1
ATOM 8625 O O . VAL C 1 429 ? 120.834 174.078 115.343 1.00 182.08 421 VAL C O 1
ATOM 8629 N N . ALA C 1 430 ? 120.563 174.172 113.072 1.00 182.42 422 ALA C N 1
ATOM 8630 C CA . ALA C 1 430 ? 120.932 172.769 112.763 1.00 182.12 422 ALA C CA 1
ATOM 8631 C C . ALA C 1 430 ? 122.431 172.551 113.004 1.00 179.60 422 ALA C C 1
ATOM 8632 O O . ALA C 1 430 ? 122.778 171.476 113.528 1.00 178.09 422 ALA C O 1
ATOM 8634 N N . MET C 1 431 ? 123.278 173.526 112.645 1.00 178.32 423 MET C N 1
ATOM 8635 C CA . MET C 1 431 ? 124.747 173.498 112.899 1.00 179.29 423 MET C CA 1
ATOM 8636 C C . MET C 1 431 ? 124.994 173.264 114.397 1.00 182.41 423 MET C C 1
ATOM 8637 O O . MET C 1 431 ? 125.673 172.266 114.737 1.00 184.89 423 MET C O 1
ATOM 8642 N N . LEU C 1 432 ? 124.444 174.137 115.251 1.00 184.30 424 LEU C N 1
ATOM 8643 C CA . LEU C 1 432 ? 124.576 174.043 116.736 1.00 183.96 424 LEU C CA 1
ATOM 8644 C C . LEU C 1 432 ? 123.849 172.792 117.251 1.00 182.75 424 LEU C C 1
ATOM 8645 O O . LEU C 1 432 ? 124.370 172.168 118.208 1.00 182.67 424 LEU C O 1
ATOM 8650 N N . GLY C 1 433 ? 122.703 172.445 116.649 1.00 181.32 425 GLY C N 1
ATOM 8651 C CA . GLY C 1 433 ? 121.950 171.207 116.933 1.00 180.13 425 GLY C CA 1
ATOM 8652 C C . GLY C 1 433 ? 122.853 169.985 116.894 1.00 178.52 425 GLY C C 1
ATOM 8653 O O . GLY C 1 433 ? 122.976 169.309 117.937 1.00 178.40 425 GLY C O 1
ATOM 8654 N N . VAL C 1 434 ? 123.496 169.751 115.744 1.00 176.49 426 VAL C N 1
ATOM 8655 C CA . VAL C 1 434 ? 124.466 168.641 115.486 1.00 176.07 426 VAL C CA 1
ATOM 8656 C C . VAL C 1 434 ? 125.563 168.665 116.560 1.00 176.70 426 VAL C C 1
ATOM 8657 O O . VAL C 1 434 ? 125.871 167.595 117.129 1.00 176.44 426 VAL C O 1
ATOM 8661 N N . PHE C 1 435 ? 126.150 169.840 116.796 1.00 178.04 427 PHE C N 1
ATOM 8662 C CA . PHE C 1 435 ? 127.364 170.022 117.636 1.00 179.14 427 PHE C CA 1
ATOM 8663 C C . PHE C 1 435 ? 127.038 169.756 119.115 1.00 176.88 427 PHE C C 1
ATOM 8664 O O . PHE C 1 435 ? 127.888 169.133 119.798 1.00 177.12 427 PHE C O 1
ATOM 8672 N N . LEU C 1 436 ? 125.858 170.167 119.598 1.00 173.75 428 LEU C N 1
ATOM 8673 C CA . LEU C 1 436 ? 125.412 169.840 120.983 1.00 170.48 428 LEU C CA 1
ATOM 8674 C C . LEU C 1 436 ? 125.065 168.347 121.085 1.00 164.78 428 LEU C C 1
ATOM 8675 O O . LEU C 1 436 ? 125.273 167.791 122.181 1.00 161.84 428 LEU C O 1
ATOM 8680 N N . VAL C 1 437 ? 124.582 167.713 120.005 1.00 160.61 429 VAL C N 1
ATOM 8681 C CA . VAL C 1 437 ? 124.396 166.228 119.938 1.00 160.15 429 VAL C CA 1
ATOM 8682 C C . VAL C 1 437 ? 125.763 165.566 120.164 1.00 158.28 429 VAL C C 1
ATOM 8683 O O . VAL C 1 437 ? 125.837 164.649 121.014 1.00 160.28 429 VAL C O 1
ATOM 8687 N N . SER C 1 438 ? 126.797 166.020 119.443 1.00 154.83 430 SER C N 1
ATOM 8688 C CA . SER C 1 438 ? 128.203 165.548 119.583 1.00 153.82 430 SER C CA 1
ATOM 8689 C C . SER C 1 438 ? 128.689 165.780 121.020 1.00 152.86 430 SER C C 1
ATOM 8690 O O . SER C 1 438 ? 129.164 164.807 121.644 1.00 154.79 43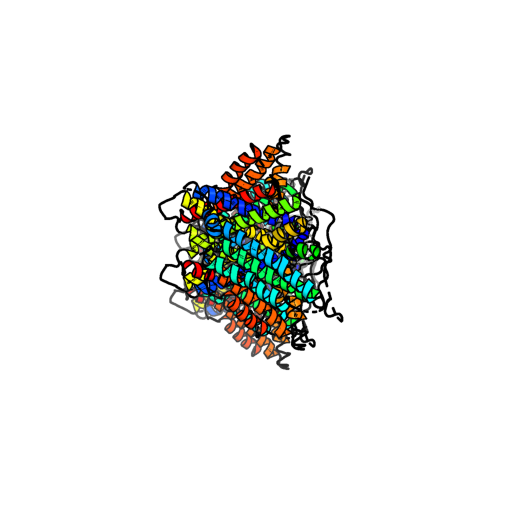0 SER C O 1
ATOM 8693 N N . ALA C 1 439 ? 128.557 167.013 121.524 1.00 150.42 431 ALA C N 1
ATOM 8694 C CA . ALA C 1 439 ? 129.009 167.426 122.877 1.00 149.18 431 ALA C CA 1
ATOM 8695 C C . ALA C 1 439 ? 128.341 166.556 123.953 1.00 146.90 431 ALA C C 1
ATOM 8696 O O . ALA C 1 439 ? 129.074 166.035 124.826 1.00 146.97 431 ALA C O 1
ATOM 8698 N N . VAL C 1 440 ? 127.011 166.406 123.890 1.00 144.72 432 VAL C N 1
ATOM 8699 C CA . VAL C 1 440 ? 126.193 165.608 124.858 1.00 142.87 432 VAL C CA 1
ATOM 8700 C C . VAL C 1 440 ? 126.679 164.152 124.845 1.00 140.86 432 VAL C C 1
ATOM 8701 O O . VAL C 1 440 ? 126.837 163.581 125.946 1.00 139.83 432 VAL C O 1
ATOM 8705 N N . ALA C 1 441 ? 126.899 163.579 123.655 1.00 141.39 433 ALA C N 1
ATOM 8706 C CA . ALA C 1 441 ? 127.403 162.197 123.463 1.00 145.32 433 ALA C CA 1
ATOM 8707 C C . ALA C 1 441 ? 128.763 162.036 124.159 1.00 147.97 433 ALA C C 1
ATOM 8708 O O . ALA C 1 441 ? 128.919 161.066 124.929 1.00 149.03 433 ALA C O 1
ATOM 8710 N N . HIS C 1 442 ? 129.696 162.966 123.920 1.00 150.37 434 HIS C N 1
ATOM 8711 C CA . HIS C 1 442 ? 131.076 162.956 124.487 1.00 152.20 434 HIS C CA 1
ATOM 8712 C C . HIS C 1 442 ? 131.037 163.149 126.010 1.00 156.06 434 HIS C C 1
ATOM 8713 O O . HIS C 1 442 ? 131.781 162.425 126.716 1.00 156.84 434 HIS C O 1
ATOM 8720 N N . GLU C 1 443 ? 130.220 164.091 126.494 1.00 159.74 435 GLU C N 1
ATOM 8721 C CA . GLU C 1 443 ? 129.986 164.326 127.947 1.00 161.15 435 GLU C CA 1
ATOM 8722 C C . GLU C 1 443 ? 129.498 163.024 128.594 1.00 159.26 435 GLU C C 1
ATOM 8723 O O . GLU C 1 443 ? 130.044 162.656 129.661 1.00 161.61 435 GLU C O 1
ATOM 8729 N N . TYR C 1 444 ? 128.513 162.361 127.973 1.00 155.58 436 TYR C N 1
ATOM 8730 C CA . TYR C 1 444 ? 127.965 161.052 128.420 1.00 153.13 436 TYR C CA 1
ATOM 8731 C C . TYR C 1 444 ? 129.094 160.014 128.490 1.00 155.67 436 TYR C C 1
ATOM 8732 O O . TYR C 1 444 ? 129.175 159.306 129.521 1.00 159.00 436 TYR C O 1
ATOM 8741 N N . ILE C 1 445 ? 129.922 159.924 127.439 1.00 157.40 437 ILE C N 1
ATOM 8742 C CA . ILE C 1 445 ? 131.071 158.967 127.361 1.00 159.03 437 ILE C CA 1
ATOM 8743 C C . ILE C 1 445 ? 131.932 159.140 128.621 1.00 158.03 437 ILE C C 1
ATOM 8744 O O . ILE C 1 445 ? 132.170 158.126 129.300 1.00 158.29 437 ILE C O 1
ATOM 8749 N N . PHE C 1 446 ? 132.336 160.373 128.946 1.00 157.29 438 PHE C N 1
ATOM 8750 C CA . PHE C 1 446 ? 133.227 160.686 130.100 1.00 157.99 438 PHE C CA 1
ATOM 8751 C C . PHE C 1 446 ? 132.495 160.459 131.426 1.00 155.45 438 PHE C C 1
ATOM 8752 O O . PHE C 1 446 ? 133.094 159.829 132.331 1.00 155.95 438 PHE C O 1
ATOM 8760 N N . CYS C 1 447 ? 131.256 160.955 131.536 1.00 152.90 439 CYS C N 1
ATOM 8761 C CA . CYS C 1 447 ? 130.347 160.735 132.696 1.00 150.78 439 CYS C CA 1
ATOM 8762 C C . CYS C 1 447 ? 130.250 159.236 133.009 1.00 147.58 439 CYS C C 1
ATOM 8763 O O . CYS C 1 447 ? 130.101 158.896 134.197 1.00 147.55 439 CYS C O 1
ATOM 8766 N N . PHE C 1 448 ? 130.343 158.378 131.987 1.00 145.80 440 PHE C N 1
ATOM 8767 C CA . PHE C 1 448 ? 130.328 156.901 132.137 1.00 145.65 440 PHE C CA 1
ATOM 8768 C C . PHE C 1 448 ? 131.704 156.367 132.557 1.00 143.85 440 PHE C C 1
ATOM 8769 O O . PHE C 1 448 ? 131.745 155.583 133.525 1.00 145.77 440 PHE C O 1
ATOM 8777 N N . VAL C 1 449 ? 132.772 156.725 131.832 1.00 141.31 441 VAL C N 1
ATOM 8778 C CA . VAL C 1 449 ? 134.131 156.117 131.988 1.00 140.62 441 VAL C CA 1
ATOM 8779 C C . VAL C 1 449 ? 134.641 156.397 133.407 1.00 137.78 441 VAL C C 1
ATOM 8780 O O . VAL C 1 449 ? 134.909 155.421 134.135 1.00 136.34 441 VAL C O 1
ATOM 8784 N N . LEU C 1 450 ? 134.760 157.674 133.785 1.00 137.66 442 LEU C N 1
ATOM 8785 C CA . LEU C 1 450 ? 135.340 158.094 135.092 1.00 139.26 442 LEU C CA 1
ATOM 8786 C C . LEU C 1 450 ? 134.298 157.994 136.215 1.00 139.04 442 LEU C C 1
ATOM 8787 O O . LEU C 1 450 ? 134.685 158.203 137.382 1.00 136.97 442 LEU C O 1
ATOM 8792 N N . GLY C 1 451 ? 133.035 157.694 135.888 1.00 140.84 443 GLY C N 1
ATOM 8793 C CA . GLY C 1 451 ? 131.962 157.427 136.865 1.00 143.03 443 GLY C CA 1
ATOM 8794 C C . GLY C 1 451 ? 131.523 158.682 137.601 1.00 144.57 443 GLY C C 1
ATOM 8795 O O . GLY C 1 451 ? 130.943 158.540 138.696 1.00 145.18 443 GLY C O 1
ATOM 8796 N N . PHE C 1 452 ? 131.783 159.864 137.027 1.00 146.62 444 PHE C N 1
ATOM 8797 C CA . PHE C 1 452 ? 131.377 161.187 137.573 1.00 148.84 444 PHE C CA 1
ATOM 8798 C C . PHE C 1 452 ? 130.011 161.577 137.002 1.00 149.54 444 PHE C C 1
ATOM 8799 O O . PHE C 1 452 ? 129.378 160.764 136.300 1.00 151.08 444 PHE C O 1
ATOM 8807 N N . PHE C 1 453 ? 129.571 162.794 137.325 1.00 150.64 445 PHE C N 1
ATOM 8808 C CA . PHE C 1 453 ? 128.492 163.539 136.627 1.00 152.42 445 PHE C CA 1
ATOM 8809 C C . PHE C 1 453 ? 128.998 164.950 136.301 1.00 150.55 445 PHE C C 1
ATOM 8810 O O . PHE C 1 453 ? 128.164 165.873 136.239 1.00 149.36 445 PHE C O 1
ATOM 8818 N N . TYR C 1 454 ? 130.313 165.101 136.083 1.00 149.61 446 TYR C N 1
ATOM 8819 C CA . TYR C 1 454 ? 131.036 166.401 136.039 1.00 150.46 446 TYR C CA 1
ATOM 8820 C C . TYR C 1 454 ? 131.209 166.843 134.585 1.00 151.45 446 TYR C C 1
ATOM 8821 O O . TYR C 1 454 ? 132.163 166.431 133.926 1.00 152.18 446 TYR C O 1
ATOM 8830 N N . PRO C 1 455 ? 130.311 167.703 134.040 1.00 152.56 447 PRO C N 1
ATOM 8831 C CA . PRO C 1 455 ? 130.267 167.984 132.606 1.00 153.81 447 PRO C CA 1
ATOM 8832 C C . PRO C 1 455 ? 131.017 169.268 132.212 1.00 155.30 447 PRO C C 1
ATOM 8833 O O . PRO C 1 455 ? 130.381 170.224 131.807 1.00 154.37 447 PRO C O 1
ATOM 8837 N N . VAL C 1 456 ? 132.350 169.255 132.329 1.00 159.09 448 VAL C N 1
ATOM 8838 C CA . VAL C 1 456 ? 133.231 170.445 132.100 1.00 163.16 448 VAL C CA 1
ATOM 8839 C C . VAL C 1 456 ? 133.300 170.765 130.598 1.00 166.70 448 VAL C C 1
ATOM 8840 O O . VAL C 1 456 ? 133.110 171.950 130.245 1.00 171.18 448 VAL C O 1
ATOM 8844 N N . MET C 1 457 ? 133.560 169.756 129.757 1.00 168.02 449 MET C N 1
ATOM 8845 C CA . MET C 1 457 ? 133.827 169.891 128.295 1.00 168.38 449 MET C CA 1
ATOM 8846 C C . MET C 1 457 ? 132.672 170.637 127.613 1.00 167.21 449 MET C C 1
ATOM 8847 O O . MET C 1 457 ? 132.946 171.618 126.876 1.00 169.21 449 MET C O 1
ATOM 8852 N N . LEU C 1 458 ? 131.437 170.174 127.836 1.00 164.49 450 LEU C N 1
ATOM 8853 C CA . LEU C 1 458 ? 130.214 170.726 127.192 1.00 162.52 450 LEU C CA 1
ATOM 8854 C C . LEU C 1 458 ? 130.055 172.204 127.567 1.00 160.75 450 LEU C C 1
ATOM 8855 O O . LEU C 1 458 ? 129.732 172.996 126.659 1.00 159.04 450 LEU C O 1
ATOM 8860 N N . ILE C 1 459 ? 130.284 172.555 128.839 1.00 161.98 451 ILE C N 1
ATOM 8861 C CA . ILE C 1 459 ? 130.187 173.959 129.348 1.00 164.95 451 ILE C CA 1
ATOM 8862 C C . ILE C 1 459 ? 131.225 174.808 128.597 1.00 168.06 451 ILE C C 1
ATOM 8863 O O . ILE C 1 459 ? 130.836 175.890 128.098 1.00 168.41 451 ILE C O 1
ATOM 8868 N N . LEU C 1 460 ? 132.474 174.324 128.489 1.00 171.56 452 LEU C N 1
ATOM 8869 C CA . LEU C 1 460 ? 133.575 175.008 127.749 1.00 174.33 452 LEU C CA 1
ATOM 8870 C C . LEU C 1 460 ? 133.157 175.212 126.290 1.00 177.52 452 LEU C C 1
ATOM 8871 O O . LEU C 1 460 ? 133.157 176.379 125.834 1.00 179.52 452 LEU C O 1
ATOM 8876 N N . PHE C 1 461 ? 132.857 174.118 125.580 1.00 179.10 453 PHE C N 1
ATOM 8877 C CA . PHE C 1 461 ? 132.484 174.151 124.140 1.00 178.56 453 PHE C CA 1
ATOM 8878 C C . PHE C 1 461 ? 131.319 175.131 123.945 1.00 178.24 453 PHE C C 1
ATOM 8879 O O . PHE C 1 461 ? 131.437 176.031 123.083 1.00 178.86 453 PHE C O 1
ATOM 8887 N N . LEU C 1 462 ? 130.241 174.957 124.721 1.00 176.65 454 LEU C N 1
ATOM 8888 C CA . LEU C 1 462 ? 129.011 175.797 124.660 1.00 175.32 454 LEU C CA 1
ATOM 8889 C C . LEU C 1 462 ? 129.382 177.271 124.866 1.00 175.23 454 LEU C C 1
ATOM 8890 O O . LEU C 1 462 ? 129.013 178.091 123.992 1.00 175.75 454 LEU C O 1
ATOM 8895 N N . VAL C 1 463 ? 130.077 177.595 125.966 1.00 175.48 455 VAL C N 1
ATOM 8896 C CA . VAL C 1 463 ? 130.288 179.008 126.413 1.00 176.54 455 VAL C CA 1
ATOM 8897 C C . VAL C 1 463 ? 131.122 179.763 125.365 1.00 178.01 455 VAL C C 1
ATOM 8898 O O . VAL C 1 463 ? 130.709 180.890 124.995 1.00 176.72 455 VAL C O 1
ATOM 8902 N N . ILE C 1 464 ? 132.218 179.171 124.869 1.00 180.85 456 ILE C N 1
ATOM 8903 C CA . ILE C 1 464 ? 133.094 179.820 123.845 1.00 183.60 456 ILE C CA 1
ATOM 8904 C C . ILE C 1 464 ? 132.414 179.731 122.470 1.00 186.43 456 ILE C C 1
ATOM 8905 O O . ILE C 1 464 ? 132.654 180.640 121.643 1.00 188.37 456 ILE C O 1
ATOM 8910 N N . GLY C 1 465 ? 131.599 178.696 122.227 1.00 188.24 457 GLY C N 1
ATOM 8911 C CA . GLY C 1 465 ? 130.645 178.667 121.100 1.00 188.21 457 GLY C CA 1
ATOM 8912 C C . GLY C 1 465 ? 129.838 179.953 121.066 1.00 188.79 457 GLY C C 1
ATOM 8913 O O . GLY C 1 465 ? 129.977 180.721 120.081 1.00 188.35 457 GLY C O 1
ATOM 8914 N N . GLY C 1 466 ? 129.084 180.205 122.143 1.00 190.45 458 GLY C N 1
ATOM 8915 C CA . GLY C 1 466 ? 128.366 181.469 122.401 1.00 192.82 458 GLY C CA 1
ATOM 8916 C C . GLY C 1 466 ? 129.261 182.683 122.206 1.00 194.66 458 GLY C C 1
ATOM 8917 O O . GLY C 1 466 ? 128.846 183.597 121.463 1.00 195.18 458 GLY C O 1
ATOM 8918 N N . MET C 1 467 ? 130.456 182.678 122.817 1.00 196.72 459 MET C N 1
ATOM 8919 C CA . MET C 1 467 ? 131.429 183.811 122.791 1.00 198.51 459 MET C CA 1
ATOM 8920 C C . MET C 1 467 ? 131.754 184.215 121.348 1.00 199.85 459 MET C C 1
ATOM 8921 O O . MET C 1 467 ? 131.629 185.409 121.049 1.00 202.43 459 MET C O 1
ATOM 8926 N N . LEU C 1 468 ? 132.218 183.277 120.515 1.00 199.59 460 LEU C N 1
ATOM 8927 C CA . LEU C 1 468 ? 132.714 183.579 119.142 1.00 199.01 460 LEU C CA 1
ATOM 8928 C C . LEU C 1 468 ? 131.529 183.752 118.178 1.00 200.03 460 LEU C C 1
ATOM 8929 O O . LEU C 1 468 ? 131.670 184.574 117.248 1.00 199.87 460 LEU C O 1
ATOM 8934 N N . ASN C 1 469 ? 130.409 183.042 118.387 1.00 201.81 461 ASN C N 1
ATOM 8935 C CA . ASN C 1 469 ? 129.253 183.051 117.443 1.00 203.94 461 ASN C CA 1
ATOM 8936 C C . ASN C 1 469 ? 128.240 184.161 117.783 1.00 204.77 461 ASN C C 1
ATOM 8937 O O . ASN C 1 469 ? 127.299 184.326 116.978 1.00 204.70 461 ASN C O 1
ATOM 8942 N N . PHE C 1 470 ? 128.404 184.902 118.890 1.00 206.45 462 PHE C N 1
ATOM 8943 C CA . PHE C 1 470 ? 127.573 186.095 119.228 1.00 208.76 462 PHE C CA 1
ATOM 8944 C C . PHE C 1 470 ? 128.374 187.400 119.107 1.00 209.86 462 PHE C C 1
ATOM 8945 O O . PHE C 1 470 ? 127.778 188.411 118.679 1.00 211.94 462 PHE C O 1
ATOM 8953 N N . MET C 1 471 ? 129.664 187.379 119.460 1.00 210.37 463 MET C N 1
ATOM 8954 C CA . MET C 1 471 ? 130.476 188.577 119.811 1.00 210.37 463 MET C CA 1
ATOM 8955 C C . MET C 1 471 ? 131.824 188.532 119.079 1.00 210.08 463 MET C C 1
ATOM 8956 O O . MET C 1 471 ? 132.185 187.436 118.598 1.00 208.60 463 MET C O 1
ATOM 8961 N N . ALA C 1 480 ? 146.650 183.100 109.232 1.00 126.83 472 ALA C N 1
ATOM 8962 C CA . ALA C 1 480 ? 147.101 183.744 110.493 1.00 128.82 472 ALA C CA 1
ATOM 8963 C C . ALA C 1 480 ? 146.049 183.606 111.608 1.00 130.13 472 ALA C C 1
ATOM 8964 O O . ALA C 1 480 ? 146.462 183.491 112.780 1.00 130.56 472 ALA C O 1
ATOM 8966 N N . TRP C 1 481 ? 144.753 183.618 111.266 1.00 131.50 473 TRP C N 1
ATOM 8967 C CA . TRP C 1 481 ? 143.606 183.468 112.208 1.00 132.53 473 TRP C CA 1
ATOM 8968 C C . TRP C 1 481 ? 143.615 182.091 112.894 1.00 132.93 473 TRP C C 1
ATOM 8969 O O . TRP C 1 481 ? 143.034 181.989 113.992 1.00 132.10 473 TRP C O 1
ATOM 8980 N N . ASN C 1 482 ? 144.237 181.081 112.269 1.00 133.98 474 ASN C N 1
ATOM 8981 C CA . ASN C 1 482 ? 144.386 179.683 112.769 1.00 134.75 474 ASN C CA 1
ATOM 8982 C C . ASN C 1 482 ? 144.979 179.659 114.190 1.00 135.88 474 ASN C C 1
ATOM 8983 O O . ASN C 1 482 ? 144.593 178.759 114.976 1.00 135.80 474 ASN C O 1
ATOM 8988 N N . VAL C 1 483 ? 145.869 180.607 114.514 1.00 134.75 475 VAL C N 1
ATOM 8989 C CA . VAL C 1 483 ? 146.672 180.639 115.776 1.00 133.26 475 VAL C CA 1
ATOM 8990 C C . VAL C 1 483 ? 145.725 180.760 116.983 1.00 132.11 475 VAL C C 1
ATOM 8991 O O . VAL C 1 483 ? 145.909 179.978 117.945 1.00 136.01 475 VAL C O 1
ATOM 8995 N N . LEU C 1 484 ? 144.746 181.675 116.933 1.00 128.52 476 LEU C N 1
ATOM 8996 C CA . LEU C 1 484 ? 143.726 181.875 118.006 1.00 127.32 476 LEU C CA 1
ATOM 8997 C C . LEU C 1 484 ? 143.032 180.542 118.311 1.00 125.68 476 LEU C C 1
ATOM 8998 O O . LEU C 1 484 ? 142.875 180.218 119.510 1.00 127.71 476 LEU C O 1
ATOM 9003 N N . MET C 1 485 ? 142.617 179.816 117.267 1.00 122.39 477 MET C N 1
ATOM 9004 C CA . MET C 1 485 ? 141.982 178.473 117.375 1.00 121.40 477 MET C CA 1
ATOM 9005 C C . MET C 1 485 ? 142.938 177.538 118.129 1.00 121.24 477 MET C C 1
ATOM 9006 O O . MET C 1 485 ? 142.491 176.913 119.120 1.00 120.94 477 MET C O 1
ATOM 9011 N N . TRP C 1 486 ? 144.203 177.477 117.694 1.00 120.32 478 TRP C N 1
ATOM 9012 C CA . TRP C 1 486 ? 145.259 176.607 118.286 1.00 121.10 478 TRP C CA 1
ATOM 9013 C C . TRP C 1 486 ? 145.446 176.910 119.780 1.00 123.21 478 TRP C C 1
ATOM 9014 O O . TRP C 1 486 ? 145.486 175.941 120.577 1.00 124.27 478 TRP C O 1
ATOM 9025 N N . THR C 1 487 ? 145.550 178.192 120.148 1.00 125.26 479 THR C N 1
ATOM 9026 C CA . THR C 1 487 ? 145.751 178.647 121.554 1.00 126.82 479 THR C CA 1
ATOM 9027 C C . THR C 1 487 ? 144.560 178.218 122.415 1.00 127.13 479 THR C C 1
ATOM 9028 O O . THR C 1 487 ? 144.788 177.687 123.523 1.00 128.36 479 THR C O 1
ATOM 9032 N N . MET C 1 488 ? 143.342 178.451 121.922 1.00 127.36 480 MET C N 1
ATOM 9033 C CA . MET C 1 488 ? 142.088 178.100 122.641 1.00 129.43 480 MET C CA 1
ATOM 9034 C C . MET C 1 488 ? 141.940 176.576 122.730 1.00 129.85 480 MET C C 1
ATOM 9035 O O . MET C 1 488 ? 141.419 176.112 123.767 1.00 131.80 480 MET C O 1
ATOM 9040 N N . LEU C 1 489 ? 142.375 175.829 121.705 1.00 130.25 481 LEU C N 1
ATOM 9041 C CA . LEU C 1 489 ? 142.412 174.340 121.758 1.00 132.24 481 LEU C CA 1
ATOM 9042 C C . LEU C 1 489 ? 143.374 173.907 122.872 1.00 131.76 481 LEU C C 1
ATOM 9043 O O . LEU C 1 489 ? 142.969 173.038 123.661 1.00 134.72 481 LEU C O 1
ATOM 9048 N N . PHE C 1 490 ? 144.578 174.495 122.946 1.00 128.69 482 PHE C N 1
ATOM 9049 C CA . PHE C 1 490 ? 145.594 174.202 123.998 1.00 126.49 482 PHE C CA 1
ATOM 9050 C C . PHE C 1 490 ? 144.979 174.379 125.395 1.00 126.17 482 PHE C C 1
ATOM 9051 O O . PHE C 1 490 ? 145.124 173.457 126.234 1.00 125.27 482 PHE C O 1
ATOM 9059 N N . LEU C 1 491 ? 144.307 175.509 125.639 1.00 126.35 483 LEU C N 1
ATOM 9060 C CA . LEU C 1 491 ? 143.684 175.815 126.959 1.00 126.97 483 LEU C CA 1
ATOM 9061 C C . LEU C 1 491 ? 142.455 174.924 127.182 1.00 126.96 483 LEU C C 1
ATOM 9062 O O . LEU C 1 491 ? 142.253 174.506 128.337 1.00 125.74 483 LEU C O 1
ATOM 9067 N N . GLY C 1 492 ? 141.686 174.622 126.127 1.00 128.30 484 GLY C N 1
ATOM 9068 C CA . GLY C 1 492 ? 140.609 173.611 126.158 1.00 129.04 484 GLY C CA 1
ATOM 9069 C C . GLY C 1 492 ? 141.104 172.286 126.718 1.00 130.12 484 GLY C C 1
ATOM 9070 O O . GLY C 1 492 ? 140.483 171.776 127.681 1.00 130.61 484 GLY C O 1
ATOM 9071 N N . GLN C 1 493 ? 142.207 171.774 126.159 1.00 132.56 485 GLN C N 1
ATOM 9072 C CA . GLN C 1 493 ? 142.892 170.528 126.601 1.00 134.79 485 GLN C CA 1
ATOM 9073 C C . GLN C 1 493 ? 143.363 170.701 128.049 1.00 136.87 485 GLN C C 1
ATOM 9074 O O . GLN C 1 493 ? 143.048 169.816 128.869 1.00 139.37 485 GLN C O 1
ATOM 9080 N N . GLY C 1 494 ? 144.069 171.803 128.339 1.00 137.11 486 GLY C N 1
ATOM 9081 C CA . GLY C 1 494 ? 144.604 172.129 129.677 1.00 136.90 486 GLY C CA 1
ATOM 9082 C C . GLY C 1 494 ? 143.536 172.090 130.758 1.00 135.49 486 GLY C C 1
ATOM 9083 O O . GLY C 1 494 ? 143.762 171.417 131.789 1.00 136.11 486 GLY C O 1
ATOM 9084 N N . ILE C 1 495 ? 142.408 172.767 130.528 1.00 134.22 487 ILE C N 1
ATOM 9085 C CA . ILE C 1 495 ? 141.263 172.839 131.487 1.00 134.60 487 ILE C CA 1
ATOM 9086 C C . ILE C 1 495 ? 140.682 171.432 131.676 1.00 133.93 487 ILE C C 1
ATOM 9087 O O . ILE C 1 495 ? 140.532 171.019 132.848 1.00 136.06 487 ILE C O 1
ATOM 9092 N N . GLN C 1 496 ? 140.378 170.725 130.581 1.00 131.97 488 GLN C N 1
ATOM 9093 C CA . GLN C 1 496 ? 139.728 169.384 130.626 1.00 131.25 488 GLN C CA 1
ATOM 9094 C C . GLN C 1 496 ? 140.593 168.419 131.449 1.00 132.82 488 GLN C C 1
ATOM 9095 O O . GLN C 1 496 ? 140.059 167.867 132.435 1.00 134.11 488 GLN C O 1
ATOM 9101 N N . VAL C 1 497 ? 141.875 168.258 131.095 1.00 134.62 489 VAL C N 1
ATOM 9102 C CA . VAL C 1 497 ? 142.817 167.317 131.781 1.00 136.46 489 VAL C CA 1
ATOM 9103 C C . VAL C 1 497 ? 142.952 167.720 133.257 1.00 137.74 489 VAL C C 1
ATOM 9104 O O . VAL C 1 497 ? 142.865 166.810 134.116 1.00 142.71 489 VAL C O 1
ATOM 9108 N N . SER C 1 498 ? 143.134 169.017 133.543 1.00 134.96 490 SER C N 1
ATOM 9109 C CA . SER C 1 498 ? 143.334 169.542 134.921 1.00 131.62 490 SER C CA 1
ATOM 9110 C C . SER C 1 498 ? 142.134 169.151 135.785 1.00 127.96 490 SER C C 1
ATOM 9111 O O . SER C 1 498 ? 142.330 168.379 136.739 1.00 127.89 490 SER C O 1
ATOM 9114 N N . LEU C 1 499 ? 140.938 169.611 135.410 1.00 125.65 491 LEU C N 1
ATOM 9115 C CA . LEU C 1 499 ? 139.691 169.433 136.203 1.00 126.74 491 LEU C CA 1
ATOM 9116 C C . LEU C 1 499 ? 139.321 167.947 136.320 1.00 126.62 491 LEU C C 1
ATOM 9117 O O . LEU C 1 499 ? 138.797 167.574 137.391 1.00 127.27 491 LEU C O 1
ATOM 9122 N N . TYR C 1 500 ? 139.591 167.124 135.298 1.00 127.41 492 TYR C N 1
ATOM 9123 C CA . TYR C 1 500 ? 139.263 165.670 135.317 1.00 130.18 492 TYR C CA 1
ATOM 9124 C C . TYR C 1 500 ? 140.222 164.916 136.249 1.00 131.73 492 TYR C C 1
ATOM 9125 O O . TYR C 1 500 ? 139.746 163.989 136.940 1.00 131.56 492 TYR C O 1
ATOM 9134 N N . CYS C 1 501 ? 141.505 165.294 136.287 1.00 134.60 493 CYS C N 1
ATOM 9135 C CA . CYS C 1 501 ? 142.503 164.732 137.242 1.00 137.18 493 CYS C CA 1
ATOM 9136 C C . CYS C 1 501 ? 142.131 165.127 138.679 1.00 139.39 493 CYS C C 1
ATOM 9137 O O . CYS C 1 501 ? 142.192 164.242 139.564 1.00 142.66 493 CYS C O 1
ATOM 9140 N N . GLN C 1 502 ? 141.747 166.394 138.896 1.00 139.76 494 GLN C N 1
ATOM 9141 C CA . GLN C 1 502 ? 141.284 166.919 140.213 1.00 139.66 494 GLN C CA 1
ATOM 9142 C C . GLN C 1 502 ? 140.063 166.116 140.675 1.00 140.70 494 GLN C C 1
ATOM 9143 O O . GLN C 1 502 ? 140.044 165.700 141.852 1.00 141.46 494 GLN C O 1
ATOM 9149 N N . GLU C 1 503 ? 139.097 165.901 139.777 1.00 142.35 495 GLU C N 1
ATOM 9150 C CA . GLU C 1 503 ? 137.821 165.201 140.087 1.00 144.17 495 GLU C CA 1
ATOM 9151 C C . GLU C 1 503 ? 138.088 163.715 140.364 1.00 141.95 495 GLU C C 1
ATOM 9152 O O . GLU C 1 503 ? 137.430 163.179 141.267 1.00 143.05 495 GLU C O 1
ATOM 9158 N N . TRP C 1 504 ? 139.011 163.078 139.632 1.00 140.05 496 TRP C N 1
ATOM 9159 C CA . TRP C 1 504 ? 139.368 161.640 139.808 1.00 140.14 496 TRP C CA 1
ATOM 9160 C C . TRP C 1 504 ? 140.162 161.425 141.104 1.00 142.08 496 TRP C C 1
ATOM 9161 O O . TRP C 1 504 ? 140.058 160.310 141.659 1.00 144.01 496 TRP C O 1
ATOM 9172 N N . TYR C 1 505 ? 140.900 162.435 141.584 1.00 143.42 497 TYR C N 1
ATOM 9173 C CA . TYR C 1 505 ? 141.746 162.346 142.807 1.00 144.77 497 TYR C CA 1
ATOM 9174 C C . TYR C 1 505 ? 141.131 163.118 143.987 1.00 146.11 497 TYR C C 1
ATOM 9175 O O . TYR C 1 505 ? 141.774 163.131 145.058 1.00 146.77 497 TYR C O 1
ATOM 9184 N N . ALA C 1 506 ? 139.941 163.712 143.825 1.00 147.04 498 ALA C N 1
ATOM 9185 C CA . ALA C 1 506 ? 139.096 164.222 144.935 1.00 148.57 498 ALA C CA 1
ATOM 9186 C C . ALA C 1 506 ? 137.844 163.348 145.119 1.00 149.66 498 ALA C C 1
ATOM 9187 O O . ALA C 1 506 ? 137.086 163.621 146.071 1.00 150.43 498 ALA C O 1
ATOM 9189 N N . ARG C 1 507 ? 137.636 162.343 144.254 1.00 151.16 499 ARG C N 1
ATOM 9190 C CA . ARG C 1 507 ? 136.584 161.296 144.390 1.00 152.01 499 ARG C CA 1
ATOM 9191 C C . ARG C 1 507 ? 137.240 159.960 144.774 1.00 150.82 499 ARG C C 1
ATOM 9192 O O . ARG C 1 507 ? 136.601 158.907 144.567 1.00 151.66 499 ARG C O 1
ATOM 9200 N N . ARG C 1 508 ? 138.462 160.000 145.322 1.00 149.17 500 ARG C N 1
ATOM 9201 C CA . ARG C 1 508 ? 139.263 158.800 145.682 1.00 148.91 500 ARG C CA 1
ATOM 9202 C C . ARG C 1 508 ? 140.281 159.180 146.765 1.00 146.84 500 ARG C C 1
ATOM 9203 O O . ARG C 1 508 ? 139.908 159.676 147.830 1.00 143.40 500 ARG C O 1
ATOM 9211 N N . LYS D 1 108 ? 188.702 171.135 95.765 1.00 116.45 100 LYS D N 1
ATOM 9212 C CA . LYS D 1 108 ? 187.375 171.827 95.627 1.00 117.03 100 LYS D CA 1
ATOM 9213 C C . LYS D 1 108 ? 187.371 173.117 96.457 1.00 116.65 100 LYS D C 1
ATOM 9214 O O . LYS D 1 108 ? 188.001 173.125 97.531 1.00 116.70 100 LYS D O 1
ATOM 9220 N N . GLN D 1 109 ? 186.695 174.159 95.961 1.00 116.66 101 GLN D N 1
ATOM 9221 C CA . GLN D 1 109 ? 186.379 175.415 96.697 1.00 117.63 101 GLN D CA 1
ATOM 9222 C C . GLN D 1 109 ? 184.877 175.680 96.550 1.00 117.36 101 GLN D C 1
ATOM 9223 O O . GLN D 1 109 ? 184.362 175.481 95.429 1.00 117.39 101 GLN D O 1
ATOM 9229 N N . LYS D 1 110 ? 184.201 176.098 97.628 1.00 117.32 102 LYS D N 1
ATOM 9230 C CA . LYS D 1 110 ? 182.729 176.332 97.639 1.00 118.01 102 LYS D CA 1
ATOM 9231 C C . LYS D 1 110 ? 182.397 177.468 96.662 1.00 118.18 102 LYS D C 1
ATOM 9232 O O . LYS D 1 110 ? 183.105 178.498 96.689 1.00 120.26 102 LYS D O 1
ATOM 9238 N N . VAL D 1 111 ? 181.362 177.272 95.837 1.00 116.56 103 VAL D N 1
ATOM 9239 C CA . VAL D 1 111 ? 180.898 178.230 94.786 1.00 115.69 103 VAL D CA 1
ATOM 9240 C C . VAL D 1 111 ? 179.421 178.551 95.042 1.00 115.61 103 VAL D C 1
ATOM 9241 O O . VAL D 1 111 ? 178.645 177.613 95.320 1.00 115.21 103 VAL D O 1
ATOM 9245 N N . PHE D 1 112 ? 179.059 179.835 94.958 1.00 115.02 104 PHE D N 1
ATOM 9246 C CA . PHE D 1 112 ? 177.783 180.391 95.479 1.00 114.60 104 PHE D CA 1
ATOM 9247 C C . PHE D 1 112 ? 176.757 180.472 94.341 1.00 115.60 104 PHE D C 1
ATOM 9248 O O . PHE D 1 112 ? 177.106 180.949 93.242 1.00 114.39 104 PHE D O 1
ATOM 9256 N N . ILE D 1 113 ? 175.538 179.991 94.611 1.00 118.35 105 ILE D N 1
ATOM 9257 C CA . ILE D 1 113 ? 174.365 179.949 93.684 1.00 119.83 105 ILE D CA 1
ATOM 9258 C C . ILE D 1 113 ? 173.281 180.875 94.267 1.00 121.26 105 ILE D C 1
ATOM 9259 O O . ILE D 1 113 ? 173.527 181.444 95.342 1.00 123.55 105 ILE D O 1
ATOM 9264 N N . ILE D 1 114 ? 172.165 181.096 93.563 1.00 120.32 106 ILE D N 1
ATOM 9265 C CA . ILE D 1 114 ? 170.985 181.875 94.055 1.00 119.18 106 ILE D CA 1
ATOM 9266 C C . ILE D 1 114 ? 169.902 180.879 94.513 1.00 118.02 106 ILE D C 1
ATOM 9267 O O . ILE D 1 114 ? 168.730 181.027 94.109 1.00 117.62 106 ILE D O 1
ATOM 9272 N N . ARG D 1 115 ? 170.297 179.876 95.310 1.00 117.83 107 ARG D N 1
ATOM 9273 C CA . ARG D 1 115 ? 169.377 178.986 96.076 1.00 117.63 107 ARG D CA 1
ATOM 9274 C C . ARG D 1 115 ? 168.842 179.765 97.283 1.00 116.03 107 ARG D C 1
ATOM 9275 O O . ARG D 1 115 ? 169.467 180.781 97.652 1.00 115.87 107 ARG D O 1
ATOM 9283 N N . LYS D 1 116 ? 167.732 179.304 97.870 1.00 113.98 108 LYS D N 1
ATOM 9284 C CA . LYS D 1 116 ? 167.033 179.991 98.991 1.00 113.71 108 LYS D CA 1
ATOM 9285 C C . LYS D 1 116 ? 167.023 179.071 100.218 1.00 114.73 108 LYS D C 1
ATOM 9286 O O . LYS D 1 116 ? 166.912 177.841 100.030 1.00 114.05 108 LYS D O 1
ATOM 9292 N N . SER D 1 117 ? 167.144 179.660 101.416 1.00 116.89 109 SER D N 1
ATOM 9293 C CA . SER D 1 117 ? 167.189 178.974 102.737 1.00 118.32 109 SER D CA 1
ATOM 9294 C C . SER D 1 117 ? 166.114 177.885 102.799 1.00 117.74 109 SER D C 1
ATOM 9295 O O . SER D 1 117 ? 164.922 178.224 102.655 1.00 116.43 109 SER D O 1
ATOM 9298 N N . LEU D 1 118 ? 166.539 176.634 103.011 1.00 116.84 110 LEU D N 1
ATOM 9299 C CA . LEU D 1 118 ? 165.711 175.410 102.825 1.00 117.69 110 LEU D CA 1
ATOM 9300 C C . LEU D 1 118 ? 164.372 175.564 103.558 1.00 117.76 110 LEU D C 1
ATOM 9301 O O . LEU D 1 118 ? 163.334 175.301 102.923 1.00 117.04 110 LEU D O 1
ATOM 9306 N N . LEU D 1 119 ? 164.383 176.012 104.819 1.00 117.50 111 LEU D N 1
ATOM 9307 C CA . LEU D 1 119 ? 163.154 176.147 105.653 1.00 117.23 111 LEU D CA 1
ATOM 9308 C C . LEU D 1 119 ? 162.183 177.152 105.017 1.00 119.92 111 LEU D C 1
ATOM 9309 O O . LEU D 1 119 ? 160.962 176.939 105.160 1.00 122.89 111 LEU D O 1
ATOM 9314 N N . ASP D 1 120 ? 162.691 178.198 104.351 1.00 120.57 112 ASP D N 1
ATOM 9315 C CA . ASP D 1 120 ? 161.856 179.227 103.668 1.00 121.71 112 ASP D CA 1
ATOM 9316 C C . ASP D 1 120 ? 161.131 178.589 102.474 1.00 122.06 112 ASP D C 1
ATOM 9317 O O . ASP D 1 120 ? 159.945 178.922 102.271 1.00 121.29 112 ASP D O 1
ATOM 9322 N N . GLU D 1 121 ? 161.806 177.707 101.724 1.00 122.34 113 GLU D N 1
ATOM 9323 C CA . GLU D 1 121 ? 161.219 177.005 100.546 1.00 122.36 113 GLU D CA 1
ATOM 9324 C C . GLU D 1 121 ? 160.253 175.913 101.040 1.00 123.05 113 GLU D C 1
ATOM 9325 O O . GLU D 1 121 ? 159.375 175.515 100.248 1.00 123.20 113 GLU D O 1
ATOM 9331 N N . LEU D 1 122 ? 160.406 175.450 102.289 1.00 123.34 114 LEU D N 1
ATOM 9332 C CA . LEU D 1 122 ? 159.434 174.552 102.978 1.00 123.69 114 LEU D CA 1
ATOM 9333 C C . LEU D 1 122 ? 158.221 175.359 103.459 1.00 123.82 114 LEU D C 1
ATOM 9334 O O . LEU D 1 122 ? 157.098 174.856 103.297 1.00 125.26 114 LEU D O 1
ATOM 9339 N N . MET D 1 123 ? 158.433 176.555 104.023 1.00 123.98 115 MET D N 1
ATOM 9340 C CA . MET D 1 123 ? 157.372 177.360 104.699 1.00 125.03 115 MET D CA 1
ATOM 9341 C C . MET D 1 123 ? 156.302 177.817 103.692 1.00 125.11 115 MET D C 1
ATOM 9342 O O . MET D 1 123 ? 155.188 178.142 104.142 1.00 125.75 115 MET D O 1
ATOM 9347 N N . GLU D 1 124 ? 156.612 177.841 102.389 1.00 124.28 116 GLU D N 1
ATOM 9348 C CA . GLU D 1 124 ? 155.620 178.095 101.305 1.00 124.31 116 GLU D CA 1
ATOM 9349 C C . GLU D 1 124 ? 154.606 176.941 101.235 1.00 125.31 116 GLU D C 1
ATOM 9350 O O . GLU D 1 124 ? 153.481 177.191 100.755 1.00 128.05 116 GLU D O 1
ATOM 9356 N N . VAL D 1 125 ? 154.976 175.735 101.693 1.00 124.53 117 VAL D N 1
ATOM 9357 C CA . VAL D 1 125 ? 154.034 174.594 101.928 1.00 123.31 117 VAL D CA 1
ATOM 9358 C C . VAL D 1 125 ? 153.191 174.947 103.161 1.00 123.15 117 VAL D C 1
ATOM 9359 O O . VAL D 1 125 ? 153.732 175.595 104.080 1.00 124.50 117 VAL D O 1
ATOM 9363 N N . GLN D 1 126 ? 151.927 174.518 103.188 1.00 122.23 118 GLN D N 1
ATOM 9364 C CA . GLN D 1 126 ? 150.906 174.979 104.170 1.00 123.09 118 GLN D CA 1
ATOM 9365 C C . GLN D 1 126 ? 151.155 174.329 105.543 1.00 122.36 118 GLN D C 1
ATOM 9366 O O . GLN D 1 126 ? 151.088 175.057 106.556 1.00 120.98 118 GLN D O 1
ATOM 9372 N N . HIS D 1 127 ? 151.455 173.025 105.583 1.00 122.42 119 HIS D N 1
ATOM 9373 C CA . HIS D 1 127 ? 151.556 172.206 106.828 1.00 122.09 119 HIS D CA 1
ATOM 9374 C C . HIS D 1 127 ? 152.642 172.757 107.766 1.00 121.73 119 HIS D C 1
ATOM 9375 O O . HIS D 1 127 ? 152.492 172.605 108.999 1.00 121.95 119 HIS D O 1
ATOM 9382 N N . PHE D 1 128 ? 153.689 173.376 107.212 1.00 121.34 120 PHE D N 1
ATOM 9383 C CA . PHE D 1 128 ? 154.797 174.008 107.977 1.00 121.75 120 PHE D CA 1
ATOM 9384 C C . PHE D 1 128 ? 154.355 175.382 108.494 1.00 122.66 120 PHE D C 1
ATOM 9385 O O . PHE D 1 128 ? 154.833 175.769 109.582 1.00 124.70 120 PHE D O 1
ATOM 9393 N N . ARG D 1 129 ? 153.475 176.084 107.765 1.00 122.04 121 ARG D N 1
ATOM 9394 C CA . ARG D 1 129 ? 152.792 177.307 108.273 1.00 121.70 121 ARG D CA 1
ATOM 9395 C C . ARG D 1 129 ? 151.971 176.921 109.510 1.00 121.99 121 ARG D C 1
ATOM 9396 O O . ARG D 1 129 ? 151.993 177.697 110.483 1.00 123.36 121 ARG D O 1
ATOM 9404 N N . THR D 1 130 ? 151.315 175.754 109.483 1.00 121.68 122 THR D N 1
ATOM 9405 C CA . THR D 1 130 ? 150.550 175.186 110.629 1.00 121.58 122 THR D CA 1
ATOM 9406 C C . THR D 1 130 ? 151.485 174.949 111.824 1.00 120.28 122 THR D C 1
ATOM 9407 O O . THR D 1 130 ? 151.179 175.492 112.905 1.00 119.52 122 THR D O 1
ATOM 9411 N N . ILE D 1 131 ? 152.547 174.144 111.658 1.00 118.72 123 ILE D N 1
ATOM 9412 C CA . ILE D 1 131 ? 153.518 173.825 112.756 1.00 117.84 123 ILE D CA 1
ATOM 9413 C C . ILE D 1 131 ? 154.005 175.143 113.373 1.00 116.94 123 ILE D C 1
ATOM 9414 O O . ILE D 1 131 ? 153.993 175.264 114.616 1.00 120.89 123 ILE D O 1
ATOM 9419 N N . TYR D 1 132 ? 154.442 176.075 112.523 1.00 114.24 124 TYR D N 1
ATOM 9420 C CA . TYR D 1 132 ? 154.919 177.432 112.898 1.00 113.93 124 TYR D CA 1
ATOM 9421 C C . TYR D 1 132 ? 153.853 178.138 113.754 1.00 114.29 124 TYR D C 1
ATOM 9422 O O . TYR D 1 132 ? 154.213 178.716 114.807 1.00 114.85 124 TYR D O 1
ATOM 9431 N N . HIS D 1 133 ? 152.583 178.068 113.332 1.00 116.01 125 HIS D N 1
ATOM 9432 C CA . HIS D 1 133 ? 151.409 178.663 114.032 1.00 118.09 125 HIS D CA 1
ATOM 9433 C C . HIS D 1 133 ? 151.193 177.987 115.395 1.00 118.63 125 HIS D C 1
ATOM 9434 O O . HIS D 1 133 ? 150.951 178.728 116.379 1.00 118.56 125 HIS D O 1
ATOM 9441 N N . MET D 1 134 ? 151.276 176.650 115.453 1.00 118.99 126 MET D N 1
ATOM 9442 C CA . MET D 1 134 ? 151.217 175.853 116.715 1.00 119.92 126 MET D CA 1
ATOM 9443 C C . MET D 1 134 ? 152.226 176.407 117.730 1.00 119.11 126 MET D C 1
ATOM 9444 O O . MET D 1 134 ? 151.872 176.492 118.924 1.00 120.89 126 MET D O 1
ATOM 9449 N N . PHE D 1 135 ? 153.436 176.756 117.276 1.00 116.02 127 PHE D N 1
ATOM 9450 C CA . PHE D 1 135 ? 154.552 177.230 118.141 1.00 113.81 127 PHE D CA 1
ATOM 9451 C C . PHE D 1 135 ? 154.263 178.651 118.648 1.00 112.79 127 PHE D C 1
ATOM 9452 O O . PHE D 1 135 ? 154.511 178.898 119.852 1.00 116.75 127 PHE D O 1
ATOM 9460 N N . ILE D 1 136 ? 153.741 179.546 117.797 1.00 109.71 128 ILE D N 1
ATOM 9461 C CA . ILE D 1 136 ? 153.328 180.921 118.225 1.00 109.27 128 ILE D CA 1
ATOM 9462 C C . ILE D 1 136 ? 152.150 180.795 119.201 1.00 108.98 128 ILE D C 1
ATOM 9463 O O . ILE D 1 136 ? 152.080 181.611 120.149 1.00 109.18 128 ILE D O 1
ATOM 9468 N N . ALA D 1 137 ? 151.265 179.812 118.995 1.00 109.19 129 ALA D N 1
ATOM 9469 C CA . ALA D 1 137 ? 150.144 179.516 119.918 1.00 111.11 129 ALA D CA 1
ATOM 9470 C C . ALA D 1 137 ? 150.699 179.104 121.291 1.00 111.46 129 ALA D C 1
ATOM 9471 O O . ALA D 1 137 ? 150.180 179.600 122.323 1.00 111.14 129 ALA D O 1
ATOM 9473 N N . GLY D 1 138 ? 151.733 178.253 121.300 1.00 111.37 130 GLY D N 1
ATOM 9474 C CA . GLY D 1 138 ? 152.512 177.896 122.504 1.00 111.64 130 GLY D CA 1
ATOM 9475 C C . GLY D 1 138 ? 152.959 179.130 123.274 1.00 112.49 130 GLY D C 1
ATOM 9476 O O . GLY D 1 138 ? 152.705 179.181 124.502 1.00 113.18 130 GLY D O 1
ATOM 9477 N N . LEU D 1 139 ? 153.576 180.098 122.581 1.00 113.94 131 LEU D N 1
ATOM 9478 C CA . LEU D 1 139 ? 154.013 181.403 123.161 1.00 115.49 131 LEU D CA 1
ATOM 94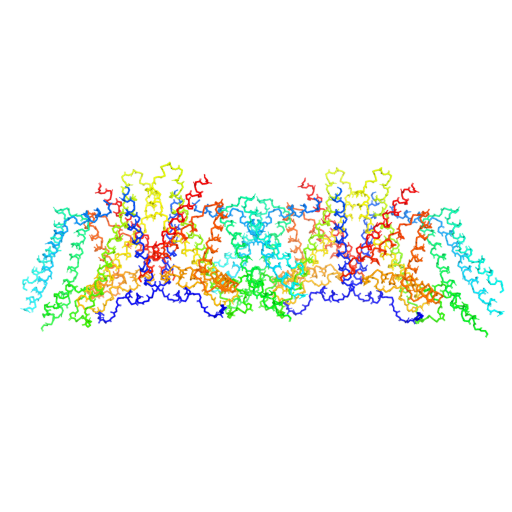79 C C . LEU D 1 139 ? 152.805 182.119 123.775 1.00 115.80 131 LEU D C 1
ATOM 9480 O O . LEU D 1 139 ? 152.926 182.588 124.927 1.00 116.72 131 LEU D O 1
ATOM 9485 N N . CYS D 1 140 ? 151.700 182.212 123.029 1.00 116.19 132 CYS D N 1
ATOM 9486 C CA . CYS D 1 140 ? 150.456 182.916 123.449 1.00 118.65 132 CYS D CA 1
ATOM 9487 C C . CYS D 1 140 ? 149.884 182.284 124.728 1.00 118.54 132 CYS D C 1
ATOM 9488 O O . CYS D 1 140 ? 149.418 183.047 125.599 1.00 117.24 132 CYS D O 1
ATOM 9491 N N . VAL D 1 141 ? 149.921 180.951 124.855 1.00 117.82 133 VAL D N 1
ATOM 9492 C CA . VAL D 1 141 ? 149.468 180.239 126.093 1.00 116.92 133 VAL D CA 1
ATOM 9493 C C . VAL D 1 141 ? 150.369 180.655 127.266 1.00 116.56 133 VAL D C 1
ATOM 9494 O O . VAL D 1 141 ? 149.811 181.037 128.327 1.00 115.82 133 VAL D O 1
ATOM 9498 N N . PHE D 1 142 ? 151.695 180.596 127.082 1.00 117.61 134 PHE D N 1
ATOM 9499 C CA . PHE D 1 142 ? 152.710 180.982 128.103 1.00 118.55 134 PHE D CA 1
ATOM 9500 C C . PHE D 1 142 ? 152.453 182.421 128.572 1.00 119.58 134 PHE D C 1
ATOM 9501 O O . PHE D 1 142 ? 152.357 182.617 129.805 1.00 120.19 134 PHE D O 1
ATOM 9509 N N . ILE D 1 143 ? 152.292 183.374 127.644 1.00 120.96 135 ILE D N 1
ATOM 9510 C CA . ILE D 1 143 ? 152.101 184.820 127.983 1.00 121.64 135 ILE D CA 1
ATOM 9511 C C . ILE D 1 143 ? 150.784 184.982 128.760 1.00 121.63 135 ILE D C 1
ATOM 9512 O O . ILE D 1 143 ? 150.813 185.681 129.793 1.00 123.53 135 ILE D O 1
ATOM 9517 N N . ILE D 1 144 ? 149.695 184.331 128.322 1.00 121.33 136 ILE D N 1
ATOM 9518 C CA . ILE D 1 144 ? 148.354 184.427 128.982 1.00 122.39 136 ILE D CA 1
ATOM 9519 C C . ILE D 1 144 ? 148.447 183.834 130.394 1.00 121.63 136 ILE D C 1
ATOM 9520 O O . ILE D 1 144 ? 148.017 184.524 131.347 1.00 119.34 136 ILE D O 1
ATOM 9525 N N . SER D 1 145 ? 148.978 182.612 130.525 1.00 122.92 137 SER D N 1
ATOM 9526 C CA . SER D 1 145 ? 149.047 181.875 131.817 1.00 124.00 137 SER D CA 1
ATOM 9527 C C . SER D 1 145 ? 149.938 182.628 132.816 1.00 125.74 137 SER D C 1
ATOM 9528 O O . SER D 1 145 ? 149.493 182.810 133.973 1.00 126.72 137 SER D O 1
ATOM 9531 N N . THR D 1 146 ? 151.134 183.056 132.390 1.00 126.70 138 THR D N 1
ATOM 9532 C CA . THR D 1 146 ? 152.113 183.794 133.240 1.00 128.05 138 THR D CA 1
ATOM 9533 C C . THR D 1 146 ? 151.523 185.151 133.653 1.00 127.98 138 THR D C 1
ATOM 9534 O O . THR D 1 146 ? 151.652 185.499 134.852 1.00 126.54 138 THR D O 1
ATOM 9538 N N . LEU D 1 147 ? 150.894 185.873 132.714 1.00 128.67 139 LEU D N 1
ATOM 9539 C CA . LEU D 1 147 ? 150.188 187.160 132.981 1.00 128.66 139 LEU D CA 1
ATOM 9540 C C . LEU D 1 147 ? 149.107 186.942 134.047 1.00 128.85 139 LEU D C 1
ATOM 9541 O O . LEU D 1 147 ? 148.994 187.803 134.933 1.00 127.71 139 LEU D O 1
ATOM 9546 N N . ALA D 1 148 ? 148.353 185.839 133.961 1.00 130.29 140 ALA D N 1
ATOM 9547 C CA . ALA D 1 148 ? 147.248 185.491 134.888 1.00 133.05 140 ALA D CA 1
ATOM 9548 C C . ALA D 1 148 ? 147.792 185.075 136.264 1.00 135.47 140 ALA D C 1
ATOM 9549 O O . ALA D 1 148 ? 147.123 185.388 137.271 1.00 134.48 140 ALA D O 1
ATOM 9551 N N . ILE D 1 149 ? 148.943 184.390 136.314 1.00 137.69 141 ILE D N 1
ATOM 9552 C CA . ILE D 1 149 ? 149.559 183.876 137.579 1.00 139.40 141 ILE D CA 1
ATOM 9553 C C . ILE D 1 149 ? 150.249 185.025 138.323 1.00 140.70 141 ILE D C 1
ATOM 9554 O O . ILE D 1 149 ? 150.044 185.125 139.549 1.00 141.22 141 ILE D O 1
ATOM 9559 N N . ASP D 1 150 ? 151.067 185.821 137.625 1.00 142.30 142 ASP D N 1
ATOM 9560 C CA . ASP D 1 150 ? 151.839 186.944 138.228 1.00 143.89 142 ASP D CA 1
ATOM 9561 C C . ASP D 1 150 ? 150.908 188.127 138.540 1.00 145.07 142 ASP D C 1
ATOM 9562 O O . ASP D 1 150 ? 151.362 189.051 139.246 1.00 144.36 142 ASP D O 1
ATOM 9567 N N . PHE D 1 151 ? 149.664 188.106 138.042 1.00 146.82 143 PHE D N 1
ATOM 9568 C CA . PHE D 1 151 ? 148.587 189.078 138.375 1.00 147.40 143 PHE D CA 1
ATOM 9569 C C . PHE D 1 151 ? 148.187 188.936 139.851 1.00 147.37 143 PHE D C 1
ATOM 9570 O O . PHE D 1 151 ? 147.964 189.977 140.503 1.00 149.29 143 PHE D O 1
ATOM 9578 N N . ILE D 1 152 ? 148.101 187.696 140.351 1.00 145.35 144 ILE D N 1
ATOM 9579 C CA . ILE D 1 152 ? 147.656 187.347 141.737 1.00 144.11 144 ILE D CA 1
ATOM 9580 C C . ILE D 1 152 ? 148.866 186.850 142.538 1.00 141.87 144 ILE D C 1
ATOM 9581 O O . ILE D 1 152 ? 149.677 187.709 142.939 1.00 140.41 144 ILE D O 1
ATOM 9586 N N . LEU D 1 158 ? 156.297 192.317 138.123 1.00 147.85 150 LEU D N 1
ATOM 9587 C CA . LEU D 1 158 ? 155.137 191.780 137.354 1.00 148.34 150 LEU D CA 1
ATOM 9588 C C . LEU D 1 158 ? 155.553 190.490 136.625 1.00 148.53 150 LEU D C 1
ATOM 9589 O O . LEU D 1 158 ? 155.464 189.420 137.253 1.00 149.38 150 LEU D O 1
ATOM 9594 N N . LEU D 1 159 ? 156.033 190.591 135.377 1.00 148.35 151 LEU D N 1
ATOM 9595 C CA . LEU D 1 159 ? 156.347 189.440 134.482 1.00 146.60 151 LEU D CA 1
ATOM 9596 C C . LEU D 1 159 ? 157.725 188.866 134.850 1.00 145.43 151 LEU D C 1
ATOM 9597 O O . LEU D 1 159 ? 158.275 189.271 135.897 1.00 146.82 151 LEU D O 1
ATOM 9602 N N . GLU D 1 160 ? 158.259 187.953 134.026 1.00 141.99 152 GLU D N 1
ATOM 9603 C CA . GLU D 1 160 ? 159.643 187.412 134.137 1.00 139.54 152 GLU D CA 1
ATOM 9604 C C . GLU D 1 160 ? 160.585 188.231 133.238 1.00 139.03 152 GLU D C 1
ATOM 9605 O O . GLU D 1 160 ? 161.442 187.625 132.554 1.00 139.77 152 GLU D O 1
ATOM 9611 N N . PHE D 1 161 ? 160.442 189.565 133.263 1.00 137.87 153 PHE D N 1
ATOM 9612 C CA . PHE D 1 161 ? 161.352 190.556 132.626 1.00 136.33 153 PHE D CA 1
ATOM 9613 C C . PHE D 1 161 ? 162.682 190.619 133.396 1.00 135.37 153 PHE D C 1
ATOM 9614 O O . PHE D 1 161 ? 163.658 191.165 132.842 1.00 134.72 153 PHE D O 1
ATOM 9622 N N . ASP D 1 162 ? 162.712 190.087 134.628 1.00 135.41 154 ASP D N 1
ATOM 9623 C CA . ASP D 1 162 ? 163.872 190.109 135.563 1.00 136.46 154 ASP D CA 1
ATOM 9624 C C . ASP D 1 162 ? 165.094 189.428 134.929 1.00 135.06 154 ASP D C 1
ATOM 9625 O O . ASP D 1 162 ? 166.201 190.006 135.033 1.00 137.09 154 ASP D O 1
ATOM 9630 N N . LEU D 1 163 ? 164.909 188.260 134.300 1.00 131.83 155 LEU D N 1
ATOM 9631 C CA . LEU D 1 163 ? 165.998 187.502 133.621 1.00 129.19 155 LEU D CA 1
ATOM 9632 C C . LEU D 1 163 ? 166.594 188.360 132.500 1.00 126.50 155 LEU D C 1
ATOM 9633 O O . LEU D 1 163 ? 167.832 188.402 132.403 1.00 124.63 155 LEU D O 1
ATOM 9638 N N . LEU D 1 164 ? 165.747 189.031 131.709 1.00 125.46 156 LEU D N 1
ATOM 9639 C CA . LEU D 1 164 ? 166.181 189.957 130.625 1.00 125.68 156 LEU D CA 1
ATOM 9640 C C . LEU D 1 164 ? 166.996 191.109 131.230 1.00 126.37 156 LEU D C 1
ATOM 9641 O O . LEU D 1 164 ? 168.178 191.234 130.862 1.00 124.26 156 LEU D O 1
ATOM 9646 N N . ILE D 1 165 ? 166.409 191.900 132.137 1.00 126.00 157 ILE D N 1
ATOM 9647 C CA . ILE D 1 165 ? 167.081 193.099 132.735 1.00 125.68 157 ILE D CA 1
ATOM 9648 C C . ILE D 1 165 ? 168.368 192.673 133.463 1.00 127.66 157 ILE D C 1
ATOM 9649 O O . ILE D 1 165 ? 169.340 193.454 133.406 1.00 130.63 157 ILE D O 1
ATOM 9654 N N . PHE D 1 166 ? 168.394 191.497 134.108 1.00 127.05 158 PHE D N 1
ATOM 9655 C CA . PHE D 1 166 ? 169.605 190.963 134.794 1.00 125.90 158 PHE D CA 1
ATOM 9656 C C . PHE D 1 166 ? 170.660 190.545 133.761 1.00 125.41 158 PHE D C 1
ATOM 9657 O O . PHE D 1 166 ? 171.825 190.968 133.902 1.00 126.59 158 PHE D O 1
ATOM 9665 N N . SER D 1 167 ? 170.268 189.732 132.774 1.00 124.72 159 SER D N 1
ATOM 9666 C CA . SER D 1 167 ? 171.174 189.072 131.793 1.00 125.46 159 SER D CA 1
ATOM 9667 C C . SER D 1 167 ? 171.839 190.097 130.859 1.00 125.88 159 SER D C 1
ATOM 9668 O O . SER D 1 167 ? 172.944 189.790 130.358 1.00 127.02 159 SER D O 1
ATOM 9671 N N . PHE D 1 168 ? 171.216 191.266 130.644 1.00 123.93 160 PHE D N 1
ATOM 9672 C CA . PHE D 1 168 ? 171.715 192.364 129.769 1.00 123.19 160 PHE D CA 1
ATOM 9673 C C . PHE D 1 168 ? 172.232 193.541 130.617 1.00 121.54 160 PHE D C 1
ATOM 9674 O O . PHE D 1 168 ? 172.091 194.707 130.187 1.00 122.47 160 PHE D O 1
ATOM 9682 N N . GLY D 1 169 ? 172.858 193.231 131.760 1.00 119.26 161 GLY D N 1
ATOM 9683 C CA . GLY D 1 169 ? 173.353 194.172 132.788 1.00 118.84 161 GLY D CA 1
ATOM 9684 C C . GLY D 1 169 ? 174.026 195.410 132.213 1.00 118.86 161 GLY D C 1
ATOM 9685 O O . GLY D 1 169 ? 173.404 196.491 132.279 1.00 120.07 161 GLY D O 1
ATOM 9686 N N . GLN D 1 170 ? 175.246 195.271 131.677 1.00 118.47 162 GLN D N 1
ATOM 9687 C CA . GLN D 1 170 ? 176.053 196.395 131.119 1.00 118.98 162 GLN D CA 1
ATOM 9688 C C . GLN D 1 170 ? 176.058 196.328 129.584 1.00 119.11 162 GLN D C 1
ATOM 9689 O O . GLN D 1 170 ? 177.126 196.604 128.978 1.00 121.51 162 GLN D O 1
ATOM 9695 N N . LEU D 1 171 ? 174.898 196.054 128.972 1.00 116.15 163 LEU D N 1
ATOM 9696 C CA . LEU D 1 171 ? 174.748 195.944 127.493 1.00 114.07 163 LEU D CA 1
ATOM 9697 C C . LEU D 1 171 ? 175.308 197.190 126.800 1.00 112.57 163 LEU D C 1
ATOM 9698 O O . LEU D 1 171 ? 175.929 197.059 125.745 1.00 109.79 163 LEU D O 1
ATOM 9703 N N . PRO D 1 172 ? 175.119 198.427 127.335 1.00 112.10 164 PRO D N 1
ATOM 9704 C CA . PRO D 1 172 ? 175.840 199.598 126.827 1.00 111.72 164 PRO D CA 1
ATOM 9705 C C . PRO D 1 172 ? 177.362 199.409 126.703 1.00 110.98 164 PRO D C 1
ATOM 9706 O O . PRO D 1 172 ? 177.902 199.754 125.657 1.00 110.06 164 PRO D O 1
ATOM 9710 N N . LEU D 1 173 ? 178.011 198.864 127.743 1.00 109.72 165 LEU D N 1
ATOM 9711 C CA . LEU D 1 173 ? 179.483 198.624 127.753 1.00 108.55 165 LEU D CA 1
ATOM 9712 C C . LEU D 1 173 ? 179.810 197.533 126.724 1.00 109.98 165 LEU D C 1
ATOM 9713 O O . LEU D 1 173 ? 180.784 197.719 125.959 1.00 109.56 165 LEU D O 1
ATOM 9718 N N . ALA D 1 174 ? 178.997 196.469 126.681 1.00 111.64 166 ALA D N 1
ATOM 9719 C CA . ALA D 1 174 ? 179.119 195.324 125.745 1.00 113.18 166 ALA D CA 1
ATOM 9720 C C . ALA D 1 174 ? 179.132 195.803 124.286 1.00 114.41 166 ALA D C 1
ATOM 9721 O O . ALA D 1 174 ? 179.841 195.169 123.479 1.00 116.14 166 ALA D O 1
ATOM 9723 N N . LEU D 1 175 ? 178.389 196.867 123.953 1.00 114.14 167 LEU D N 1
ATOM 9724 C CA . LEU D 1 175 ? 178.308 197.406 122.565 1.00 114.25 167 LEU D CA 1
ATOM 9725 C C . LEU D 1 175 ? 179.446 198.407 122.305 1.00 115.80 167 LEU D C 1
ATOM 9726 O O . LEU D 1 175 ? 180.074 198.290 121.234 1.00 118.56 167 LEU D O 1
ATOM 9731 N N . VAL D 1 176 ? 179.762 199.309 123.245 1.00 115.71 168 VAL D N 1
ATOM 9732 C CA . VAL D 1 176 ? 180.898 200.275 123.091 1.00 114.59 168 VAL D CA 1
ATOM 9733 C C . VAL D 1 176 ? 182.242 199.526 123.188 1.00 113.23 168 VAL D C 1
ATOM 9734 O O . VAL D 1 176 ? 183.267 200.138 122.842 1.00 113.19 168 VAL D O 1
ATOM 9738 N N . THR D 1 177 ? 182.254 198.260 123.625 1.00 110.52 169 THR D N 1
ATOM 9739 C CA . THR D 1 177 ? 183.410 197.333 123.461 1.00 109.06 169 THR D CA 1
ATOM 9740 C C . THR D 1 177 ? 183.349 196.620 122.108 1.00 109.10 169 THR D C 1
ATOM 9741 O O . THR D 1 177 ? 184.425 196.233 121.611 1.00 110.05 169 THR D O 1
ATOM 9745 N N . TRP D 1 178 ? 182.148 196.421 121.557 1.00 107.94 170 TRP D N 1
ATOM 9746 C CA . TRP D 1 178 ? 181.956 195.850 120.198 1.00 107.16 170 TRP D CA 1
ATOM 9747 C C . TRP D 1 178 ? 182.548 196.790 119.134 1.00 107.47 170 TRP D C 1
ATOM 9748 O O . TRP D 1 178 ? 183.047 196.270 118.123 1.00 106.77 170 TRP D O 1
ATOM 9759 N N . VAL D 1 179 ? 182.494 198.113 119.343 1.00 108.00 171 VAL D N 1
ATOM 9760 C CA . VAL D 1 179 ? 182.902 199.139 118.330 1.00 108.06 171 VAL D CA 1
ATOM 9761 C C . VAL D 1 179 ? 184.417 199.090 118.107 1.00 108.77 171 VAL D C 1
ATOM 9762 O O . VAL D 1 179 ? 184.844 198.931 116.962 1.00 108.15 171 VAL D O 1
ATOM 9766 N N . PRO D 1 180 ? 185.284 199.221 119.148 1.00 110.38 172 PRO D N 1
ATOM 9767 C CA . PRO D 1 180 ? 186.733 199.090 118.970 1.00 110.51 172 PRO D CA 1
ATOM 9768 C C . PRO D 1 180 ? 187.109 197.804 118.225 1.00 111.15 172 PRO D C 1
ATOM 9769 O O . PRO D 1 180 ? 187.984 197.856 117.367 1.00 110.24 172 PRO D O 1
ATOM 9773 N N . MET D 1 181 ? 186.425 196.704 118.562 1.00 112.64 173 MET D N 1
ATOM 9774 C CA . MET D 1 181 ? 186.645 195.381 117.933 1.00 115.08 173 MET D CA 1
ATOM 9775 C C . MET D 1 181 ? 186.422 195.508 116.422 1.00 115.82 173 MET D C 1
ATOM 9776 O O . MET D 1 181 ? 187.370 195.258 115.634 1.00 115.55 173 MET D O 1
ATOM 9781 N N . PHE D 1 182 ? 185.211 195.925 116.055 1.00 115.63 174 PHE D N 1
ATOM 9782 C CA . PHE D 1 182 ? 184.720 196.065 114.661 1.00 114.94 174 PHE D CA 1
ATOM 9783 C C . PHE D 1 182 ? 185.666 196.966 113.853 1.00 114.86 174 PHE D C 1
ATOM 9784 O O . PHE D 1 182 ? 185.961 196.622 112.687 1.00 113.32 174 PHE D O 1
ATOM 9792 N N . LEU D 1 183 ? 186.129 198.075 114.446 1.00 114.56 175 LEU D N 1
ATOM 9793 C CA . LEU D 1 183 ? 187.068 199.027 113.784 1.00 113.62 175 LEU D CA 1
ATOM 9794 C C . LEU D 1 183 ? 188.438 198.362 113.580 1.00 114.20 175 LEU D C 1
ATOM 9795 O O . LEU D 1 183 ? 189.032 198.577 112.497 1.00 114.78 175 LEU D O 1
ATOM 9800 N N . SER D 1 184 ? 188.917 197.588 114.564 1.00 113.73 176 SER D N 1
ATOM 9801 C CA . SER D 1 184 ? 190.207 196.846 114.499 1.00 113.46 176 SER D CA 1
ATOM 9802 C C . SER D 1 184 ? 190.182 195.866 113.316 1.00 111.73 176 SER D C 1
ATOM 9803 O O . SER D 1 184 ? 191.066 195.989 112.428 1.00 110.54 176 SER D O 1
ATOM 9806 N N . THR D 1 185 ? 189.192 194.961 113.291 1.00 111.03 177 THR D N 1
ATOM 9807 C CA . THR D 1 185 ? 188.993 193.935 112.222 1.00 112.27 177 THR D CA 1
ATOM 9808 C C . THR D 1 185 ? 188.689 194.591 110.866 1.00 111.59 177 THR D C 1
ATOM 9809 O O . THR D 1 185 ? 188.962 193.938 109.843 1.00 109.99 177 THR D O 1
ATOM 9813 N N . LEU D 1 186 ? 188.092 195.789 110.844 1.00 111.23 178 LEU D N 1
ATOM 9814 C CA . LEU D 1 186 ? 187.791 196.512 109.576 1.00 111.32 178 LEU D CA 1
ATOM 9815 C C . LEU D 1 186 ? 189.091 197.065 108.977 1.00 113.25 178 LEU D C 1
ATOM 9816 O O . LEU D 1 186 ? 189.287 196.887 107.757 1.00 113.47 178 LEU D O 1
ATOM 9821 N N . LEU D 1 187 ? 189.947 197.695 109.792 1.00 114.95 179 LEU D N 1
ATOM 9822 C CA . LEU D 1 187 ? 191.127 198.461 109.299 1.00 114.36 179 LEU D CA 1
ATOM 9823 C C . LEU D 1 187 ? 192.387 197.583 109.260 1.00 115.86 179 LEU D C 1
ATOM 9824 O O . LEU D 1 187 ? 193.018 197.548 108.181 1.00 118.41 179 LEU D O 1
ATOM 9829 N N . ALA D 1 188 ? 192.746 196.903 110.359 1.00 115.71 180 ALA D N 1
ATOM 9830 C CA . ALA D 1 188 ? 194.074 196.254 110.530 1.00 115.61 180 ALA D CA 1
ATOM 9831 C C . ALA D 1 188 ? 194.333 195.218 109.430 1.00 116.92 180 ALA D C 1
ATOM 9832 O O . ALA D 1 188 ? 195.373 195.296 108.768 1.00 117.87 180 ALA D O 1
ATOM 9834 N N . PRO D 1 189 ? 193.421 194.241 109.172 1.00 116.85 181 PRO D N 1
ATOM 9835 C CA . PRO D 1 189 ? 193.628 193.233 108.125 1.00 118.44 181 PRO D CA 1
ATOM 9836 C C . PRO D 1 189 ? 193.904 193.819 106.732 1.00 121.93 181 PRO D C 1
ATOM 9837 O O . PRO D 1 189 ? 194.832 193.360 106.068 1.00 125.72 181 PRO D O 1
ATOM 9841 N N . TYR D 1 190 ? 193.124 194.830 106.342 1.00 122.69 182 TYR D N 1
ATOM 9842 C CA . TYR D 1 190 ? 193.153 195.434 104.985 1.00 123.12 182 TYR D CA 1
ATOM 9843 C C . TYR D 1 190 ? 194.459 196.211 104.773 1.00 123.42 182 TYR D C 1
ATOM 9844 O O . TYR D 1 190 ? 195.142 195.967 103.746 1.00 122.47 182 TYR D O 1
ATOM 9853 N N . GLN D 1 191 ? 194.787 197.115 105.705 1.00 123.59 183 GLN D N 1
ATOM 9854 C CA . GLN D 1 191 ? 196.013 197.960 105.664 1.00 124.17 183 GLN D CA 1
ATOM 9855 C C . GLN D 1 191 ? 197.250 197.062 105.628 1.00 126.29 183 GLN D C 1
ATOM 9856 O O . GLN D 1 191 ? 198.165 197.350 104.821 1.00 129.23 183 GLN D O 1
ATOM 9862 N N . ALA D 1 192 ? 197.269 196.027 106.474 1.00 124.95 184 ALA D N 1
ATOM 9863 C CA . ALA D 1 192 ? 198.330 194.997 106.488 1.00 123.77 184 ALA D CA 1
ATOM 9864 C C . ALA D 1 192 ? 198.469 194.395 105.093 1.00 124.55 184 ALA D C 1
ATOM 9865 O O . ALA D 1 192 ? 199.590 194.419 104.584 1.00 125.53 184 ALA D O 1
ATOM 9867 N N . LEU D 1 193 ? 197.371 193.902 104.507 1.00 124.41 185 LEU D N 1
ATOM 9868 C CA . LEU D 1 193 ? 197.397 193.243 103.171 1.00 125.36 185 LEU D CA 1
ATOM 9869 C C . LEU D 1 193 ? 197.908 194.233 102.114 1.00 126.63 185 LEU D C 1
ATOM 9870 O O . LEU D 1 193 ? 198.824 193.851 101.346 1.00 126.62 185 LEU D O 1
ATOM 9875 N N . ARG D 1 194 ? 197.370 195.460 102.110 1.00 127.99 186 ARG D N 1
ATOM 9876 C CA . ARG D 1 194 ? 197.648 196.493 101.072 1.00 129.00 186 ARG D CA 1
ATOM 9877 C C . ARG D 1 194 ? 199.131 196.896 101.102 1.00 131.40 186 ARG D C 1
ATOM 9878 O O . ARG D 1 194 ? 199.719 197.011 100.006 1.00 132.63 186 ARG D O 1
ATOM 9886 N N . LEU D 1 195 ? 199.711 197.098 102.294 1.00 133.07 187 LEU D N 1
ATOM 9887 C CA . LEU D 1 195 ? 201.141 197.491 102.468 1.00 134.78 187 LEU D CA 1
ATOM 9888 C C . LEU D 1 195 ? 202.055 196.266 102.301 1.00 137.21 187 LEU D C 1
ATOM 9889 O O . LEU D 1 195 ? 203.112 196.414 101.655 1.00 138.34 187 LEU D O 1
ATOM 9894 N N . TRP D 1 196 ? 201.675 195.115 102.869 1.00 138.74 188 TRP D N 1
ATOM 9895 C CA . TRP D 1 196 ? 202.416 193.823 102.775 1.00 138.64 188 TRP D CA 1
ATOM 9896 C C . TRP D 1 196 ? 202.520 193.376 101.310 1.00 137.32 188 TRP D C 1
ATOM 9897 O O . TRP D 1 196 ? 203.567 192.798 100.952 1.00 138.32 188 TRP D O 1
ATOM 9908 N N . ALA D 1 197 ? 201.494 193.652 100.493 1.00 136.36 189 ALA D N 1
ATOM 9909 C CA . ALA D 1 197 ? 201.468 193.358 99.038 1.00 136.71 189 ALA D CA 1
ATOM 9910 C C . ALA D 1 197 ? 202.012 194.547 98.227 1.00 138.04 189 ALA D C 1
ATOM 9911 O O . ALA D 1 197 ? 201.522 194.752 97.094 1.00 140.36 189 ALA D O 1
ATOM 9913 N N . ARG D 1 198 ? 202.994 195.289 98.762 1.00 138.02 190 ARG D N 1
ATOM 9914 C CA . ARG D 1 198 ? 203.606 196.484 98.114 1.00 137.22 190 ARG D CA 1
ATOM 9915 C C . ARG D 1 198 ? 205.137 196.341 98.117 1.00 135.97 190 ARG D C 1
ATOM 9916 O O . ARG D 1 198 ? 205.835 197.349 98.373 1.00 136.26 190 ARG D O 1
ATOM 9924 N N . GLY D 1 199 ? 205.639 195.135 97.819 1.00 134.10 191 GLY D N 1
ATOM 9925 C CA . GLY D 1 199 ? 207.084 194.834 97.746 1.00 133.45 191 GLY D CA 1
ATOM 9926 C C . GLY D 1 199 ? 207.351 193.365 97.464 1.00 132.37 191 GLY D C 1
ATOM 9927 O O . GLY D 1 199 ? 206.524 192.761 96.749 1.00 131.59 191 GLY D O 1
ATOM 9928 N N . GLY D 1 206 ? 206.910 194.080 105.379 1.00 136.39 198 GLY D N 1
ATOM 9929 C CA . GLY D 1 206 ? 207.069 195.376 106.070 1.00 137.16 198 GLY D CA 1
ATOM 9930 C C . GLY D 1 206 ? 206.520 195.341 107.488 1.00 138.20 198 GLY D C 1
ATOM 9931 O O . GLY D 1 206 ? 206.816 194.364 108.207 1.00 139.24 198 GLY D O 1
ATOM 9932 N N . LEU D 1 207 ? 205.750 196.366 107.876 1.00 138.30 199 LEU D N 1
ATOM 9933 C CA . LEU D 1 207 ? 205.137 196.497 109.229 1.00 138.88 199 LEU D CA 1
ATOM 9934 C C . LEU D 1 207 ? 203.896 195.601 109.350 1.00 139.74 199 LEU D C 1
ATOM 9935 O O . LEU D 1 207 ? 203.549 195.269 110.498 1.00 139.72 199 LEU D O 1
ATOM 9940 N N . GLY D 1 208 ? 203.249 195.241 108.232 1.00 141.11 200 GLY D N 1
ATOM 9941 C CA . GLY D 1 208 ? 202.033 194.399 108.195 1.00 142.39 200 GLY D CA 1
ATOM 9942 C C . GLY D 1 208 ? 202.162 193.166 109.075 1.00 143.99 200 GLY D C 1
ATOM 9943 O O . GLY D 1 208 ? 201.265 192.949 109.927 1.00 143.07 200 GLY D O 1
ATOM 9944 N N . CYS D 1 209 ? 203.262 192.419 108.903 1.00 146.77 201 CYS D N 1
ATOM 9945 C CA . CYS D 1 209 ? 203.646 191.210 109.688 1.00 148.01 201 CYS D CA 1
ATOM 9946 C C . CYS D 1 209 ? 203.593 191.504 111.195 1.00 147.31 201 CYS D C 1
ATOM 9947 O O . CYS D 1 209 ? 203.210 190.589 111.954 1.00 148.08 201 CYS D O 1
ATOM 9950 N N . ALA D 1 210 ? 203.957 192.727 111.604 1.00 145.92 202 ALA D N 1
ATOM 9951 C CA . ALA D 1 210 ? 203.874 193.227 112.998 1.00 144.06 202 ALA D CA 1
ATOM 9952 C C . ALA D 1 210 ? 202.476 193.800 113.284 1.00 142.39 202 ALA D C 1
ATOM 9953 O O . ALA D 1 210 ? 201.962 193.532 114.391 1.00 142.19 202 ALA D O 1
ATOM 9955 N N . LEU D 1 211 ? 201.887 194.545 112.334 1.00 140.01 203 LEU D N 1
ATOM 9956 C CA . LEU D 1 211 ? 200.597 195.280 112.502 1.00 137.53 203 LEU D CA 1
ATOM 9957 C C . LEU D 1 211 ? 199.492 194.284 112.878 1.00 137.06 203 LEU D C 1
ATOM 9958 O O . LEU D 1 211 ? 198.861 194.482 113.940 1.00 137.46 203 LEU D O 1
ATOM 9963 N N . LEU D 1 212 ? 199.279 193.258 112.046 1.00 135.18 204 LEU D N 1
ATOM 9964 C CA . LEU D 1 212 ? 198.207 192.237 112.231 1.00 133.85 204 LEU D CA 1
ATOM 9965 C C . LEU D 1 212 ? 198.419 191.481 113.539 1.00 133.28 204 LEU D C 1
ATOM 9966 O O . LEU D 1 212 ? 197.439 191.309 114.276 1.00 133.07 204 LEU D O 1
ATOM 9971 N N . ALA D 1 213 ? 199.648 191.021 113.777 1.00 132.07 205 ALA D N 1
ATOM 9972 C CA . ALA D 1 213 ? 200.064 190.282 114.992 1.00 131.30 205 ALA D CA 1
ATOM 9973 C C . ALA D 1 213 ? 199.865 191.150 116.242 1.00 130.71 205 ALA D C 1
ATOM 9974 O O . ALA D 1 213 ? 199.572 190.570 117.305 1.00 129.11 205 ALA D O 1
ATOM 9976 N N . ALA D 1 214 ? 200.024 192.476 116.122 1.00 130.36 206 ALA D N 1
ATOM 9977 C CA . ALA D 1 214 ? 199.848 193.456 117.223 1.00 130.37 206 ALA D CA 1
ATOM 9978 C C . ALA D 1 214 ? 198.366 193.827 117.398 1.00 130.91 206 ALA D C 1
ATOM 9979 O O . ALA D 1 214 ? 197.990 194.152 118.543 1.00 131.74 206 ALA D O 1
ATOM 9981 N N . HIS D 1 215 ? 197.562 193.790 116.323 1.00 130.86 207 HIS D N 1
ATOM 9982 C CA . HIS D 1 215 ? 196.101 194.100 116.333 1.00 131.30 207 HIS D CA 1
ATOM 9983 C C . HIS D 1 215 ? 195.258 192.829 116.131 1.00 129.66 207 HIS D C 1
ATOM 9984 O O . HIS D 1 215 ? 194.065 192.962 115.782 1.00 129.28 207 HIS D O 1
ATOM 9991 N N . ALA D 1 216 ? 195.845 191.648 116.358 1.00 127.01 208 ALA D N 1
ATOM 9992 C CA . ALA D 1 216 ? 195.134 190.369 116.602 1.00 124.53 208 ALA D CA 1
ATOM 9993 C C . ALA D 1 216 ? 194.957 190.175 118.114 1.00 122.41 208 ALA D C 1
ATOM 9994 O O . ALA D 1 216 ? 194.191 189.271 118.500 1.00 124.15 208 ALA D O 1
ATOM 9996 N N . VAL D 1 217 ? 195.636 190.997 118.928 1.00 118.59 209 VAL D N 1
ATOM 9997 C CA . VAL D 1 217 ? 195.636 190.937 120.421 1.00 117.53 209 VAL D CA 1
ATOM 9998 C C . VAL D 1 217 ? 194.532 191.852 120.970 1.00 117.53 209 VAL D C 1
ATOM 9999 O O . VAL D 1 217 ? 193.959 191.484 122.012 1.00 117.35 209 VAL D O 1
ATOM 10003 N N . VAL D 1 218 ? 194.238 192.982 120.310 1.00 116.67 210 VAL D N 1
ATOM 10004 C CA . VAL D 1 218 ? 193.143 193.920 120.713 1.00 116.78 210 VAL D CA 1
ATOM 10005 C C . VAL D 1 218 ? 191.842 193.106 120.796 1.00 118.56 210 VAL D C 1
ATOM 10006 O O . VAL D 1 218 ? 191.227 193.096 121.880 1.00 118.86 210 VAL D O 1
ATOM 10010 N N . LEU D 1 219 ? 191.509 192.374 119.724 1.00 119.18 211 LEU D N 1
ATOM 10011 C CA . LEU D 1 219 ? 190.290 191.519 119.599 1.00 118.11 211 LEU D CA 1
ATOM 10012 C C . LEU D 1 219 ? 190.408 190.214 120.394 1.00 116.70 211 LEU D C 1
ATOM 10013 O O . LEU D 1 219 ? 189.427 189.453 120.383 1.00 115.08 211 LEU D O 1
ATOM 10018 N N . CYS D 1 220 ? 191.558 189.941 121.013 1.00 115.75 212 CYS D N 1
ATOM 10019 C CA . CYS D 1 220 ? 191.812 188.736 121.845 1.00 115.03 212 CYS D CA 1
ATOM 10020 C C . CYS D 1 220 ? 191.897 189.109 123.332 1.00 115.28 212 CYS D C 1
ATOM 10021 O O . CYS D 1 220 ? 191.393 188.320 124.154 1.00 115.11 212 CYS D O 1
ATOM 10024 N N . ALA D 1 221 ? 192.505 190.256 123.661 1.00 115.94 213 ALA D N 1
ATOM 10025 C CA . ALA D 1 221 ? 192.745 190.734 125.045 1.00 116.63 213 ALA D CA 1
ATOM 10026 C C . ALA D 1 221 ? 191.558 191.573 125.538 1.00 116.63 213 ALA D C 1
ATOM 10027 O O . ALA D 1 221 ? 191.075 191.288 126.656 1.00 114.36 213 ALA D O 1
ATOM 10029 N N . LEU D 1 222 ? 191.104 192.556 124.743 1.00 116.71 214 LEU D N 1
ATOM 10030 C CA . LEU D 1 222 ? 190.041 193.528 125.141 1.00 116.67 214 LEU D CA 1
ATOM 10031 C C . LEU D 1 222 ? 188.765 192.794 125.557 1.00 117.96 214 LEU D C 1
ATOM 10032 O O . LEU D 1 222 ? 188.272 193.036 126.660 1.00 117.83 214 LEU D O 1
ATOM 10037 N N . PRO D 1 223 ? 188.193 191.869 124.740 1.00 118.55 215 PRO D N 1
ATOM 10038 C CA . PRO D 1 223 ? 186.895 191.274 125.072 1.00 119.74 215 PRO D CA 1
ATOM 10039 C C . PRO D 1 223 ? 186.903 190.375 126.321 1.00 120.90 215 PRO D C 1
ATOM 10040 O O . PRO D 1 223 ? 185.825 190.054 126.778 1.00 121.39 215 PRO D O 1
ATOM 10044 N N . VAL D 1 224 ? 188.087 190.008 126.834 1.00 121.51 216 VAL D N 1
ATOM 10045 C CA . VAL D 1 224 ? 188.280 189.267 128.119 1.00 121.64 216 VAL D CA 1
ATOM 10046 C C . VAL D 1 224 ? 188.392 190.283 129.263 1.00 122.00 216 VAL D C 1
ATOM 10047 O O . VAL D 1 224 ? 187.697 190.096 130.288 1.00 121.11 216 VAL D O 1
ATOM 10051 N N . HIS D 1 225 ? 189.243 191.303 129.094 1.00 123.31 217 HIS D N 1
ATOM 10052 C CA . HIS D 1 225 ? 189.509 192.376 130.093 1.00 125.30 217 HIS D CA 1
ATOM 10053 C C . HIS D 1 225 ? 188.206 193.093 130.464 1.00 125.01 217 HIS D C 1
ATOM 10054 O O . HIS D 1 225 ? 187.998 193.318 131.665 1.00 127.23 217 HIS D O 1
ATOM 10061 N N . VAL D 1 226 ? 187.352 193.420 129.490 1.00 122.60 218 VAL D N 1
ATOM 10062 C CA . VAL D 1 226 ? 186.079 194.153 129.768 1.00 121.32 218 VAL D CA 1
ATOM 10063 C C . VAL D 1 226 ? 185.019 193.168 130.290 1.00 121.35 218 VAL D C 1
ATOM 10064 O O . VAL D 1 226 ? 184.048 193.641 130.908 1.00 121.50 218 VAL D O 1
ATOM 10068 N N . ALA D 1 227 ? 185.194 191.858 130.079 1.00 121.95 219 ALA D N 1
ATOM 10069 C CA . ALA D 1 227 ? 184.240 190.803 130.502 1.00 122.43 219 ALA D CA 1
ATOM 10070 C C . ALA D 1 227 ? 184.517 190.340 131.939 1.00 122.49 219 ALA D C 1
ATOM 10071 O O . ALA D 1 227 ? 183.533 190.076 132.655 1.00 123.28 219 ALA D O 1
ATOM 10073 N N . VAL D 1 228 ? 185.789 190.228 132.343 1.00 121.18 220 VAL D N 1
ATOM 10074 C CA . VAL D 1 228 ? 186.194 189.684 133.677 1.00 120.71 220 VAL D CA 1
ATOM 10075 C C . VAL D 1 228 ? 186.375 190.837 134.676 1.00 120.33 220 VAL D C 1
ATOM 10076 O O . VAL D 1 228 ? 185.823 190.729 135.791 1.00 122.03 220 VAL D O 1
ATOM 10080 N N . GLU D 1 229 ? 187.101 191.895 134.293 1.00 119.67 221 GLU D N 1
ATOM 10081 C CA . GLU D 1 229 ? 187.528 192.991 135.212 1.00 120.00 221 GLU D CA 1
ATOM 10082 C C . GLU D 1 229 ? 186.332 193.894 135.562 1.00 122.26 221 GLU D C 1
ATOM 10083 O O . GLU D 1 229 ? 186.457 194.655 136.545 1.00 123.68 221 GLU D O 1
ATOM 10089 N N . HIS D 1 230 ? 185.233 193.828 134.795 1.00 123.30 222 HIS D N 1
ATOM 10090 C CA . HIS D 1 230 ? 183.992 194.631 134.988 1.00 122.58 222 HIS D CA 1
ATOM 10091 C C . HIS D 1 230 ? 182.811 193.766 135.459 1.00 121.02 222 HIS D C 1
ATOM 10092 O O . HIS D 1 230 ? 181.741 194.359 135.714 1.00 119.21 222 HIS D O 1
ATOM 10099 N N . GLN D 1 231 ? 182.983 192.440 135.579 1.00 120.76 223 GLN D N 1
ATOM 10100 C CA . GLN D 1 231 ? 181.967 191.485 136.109 1.00 121.61 223 GLN D CA 1
ATOM 10101 C C . GLN D 1 231 ? 180.650 191.640 135.330 1.00 121.78 223 GLN D C 1
ATOM 10102 O O . GLN D 1 231 ? 179.647 192.086 135.931 1.00 123.85 223 GLN D O 1
ATOM 10108 N N . LEU D 1 232 ? 180.661 191.305 134.036 1.00 119.53 224 LEU D N 1
ATOM 10109 C CA . LEU D 1 232 ? 179.455 191.315 133.164 1.00 117.21 224 LEU D CA 1
ATOM 10110 C C . LEU D 1 232 ? 178.582 190.102 133.481 1.00 114.94 224 LEU D C 1
ATOM 10111 O O . LEU D 1 232 ? 179.081 189.090 133.971 1.00 112.45 224 LEU D O 1
ATOM 10116 N N . PRO D 1 233 ? 177.257 190.161 133.204 1.00 115.07 225 PRO D N 1
ATOM 10117 C CA . PRO D 1 233 ? 176.390 188.981 133.273 1.00 115.57 225 PRO D CA 1
ATOM 10118 C C . PRO D 1 233 ? 176.691 187.990 132.147 1.00 115.63 225 PRO D C 1
ATOM 10119 O O . PRO D 1 233 ? 177.565 188.248 131.322 1.00 115.06 225 PRO D O 1
ATOM 10123 N N . PRO D 1 234 ? 175.998 186.827 132.071 1.00 115.26 226 PRO D N 1
ATOM 10124 C CA . PRO D 1 234 ? 176.212 185.881 130.972 1.00 115.49 226 PRO D CA 1
ATOM 10125 C C . PRO D 1 234 ? 175.831 186.411 129.576 1.00 116.61 226 PRO D C 1
ATOM 10126 O O . PRO D 1 234 ? 176.688 186.387 128.710 1.00 118.01 226 PRO D O 1
ATOM 10130 N N . ALA D 1 235 ? 174.592 186.882 129.383 1.00 116.35 227 ALA D N 1
ATOM 10131 C CA . ALA D 1 235 ? 174.007 187.189 128.051 1.00 115.85 227 ALA D CA 1
ATOM 10132 C C . ALA D 1 235 ? 174.679 188.415 127.414 1.00 116.12 227 ALA D C 1
ATOM 10133 O O . ALA D 1 235 ? 174.854 188.408 126.180 1.00 114.87 227 ALA D O 1
ATOM 10135 N N . SER D 1 236 ? 175.026 189.431 128.213 1.00 117.26 228 SER D N 1
ATOM 10136 C CA . SER D 1 236 ? 175.744 190.655 127.762 1.00 116.62 228 SER D CA 1
ATOM 10137 C C . SER D 1 236 ? 177.221 190.347 127.466 1.00 115.34 228 SER D C 1
ATOM 10138 O O . SER D 1 236 ? 177.870 191.199 126.823 1.00 114.86 228 SER D O 1
ATOM 10141 N N . ARG D 1 237 ? 177.730 189.187 127.909 1.00 114.32 229 ARG D N 1
ATOM 10142 C CA . ARG D 1 237 ? 179.129 188.726 127.691 1.00 114.25 229 ARG D CA 1
ATOM 10143 C C . ARG D 1 237 ? 179.225 187.910 126.395 1.00 116.36 229 ARG D C 1
ATOM 10144 O O . ARG D 1 237 ? 180.187 188.152 125.628 1.00 115.25 229 ARG D O 1
ATOM 10152 N N . CYS D 1 238 ? 178.286 186.977 126.172 1.00 119.05 230 CYS D N 1
ATOM 10153 C CA . CYS D 1 238 ? 178.234 186.065 124.990 1.00 120.04 230 CYS D CA 1
ATOM 10154 C C . CYS D 1 238 ? 178.327 186.880 123.691 1.00 118.29 230 CYS D C 1
ATOM 10155 O O . CYS D 1 238 ? 179.012 186.407 122.755 1.00 117.96 230 CYS D O 1
ATOM 10158 N N . VAL D 1 239 ? 177.711 188.071 123.660 1.00 116.15 231 VAL D N 1
ATOM 10159 C CA . VAL D 1 239 ? 177.826 189.062 122.545 1.00 115.88 231 VAL D CA 1
ATOM 10160 C C . VAL D 1 239 ? 179.307 189.164 122.156 1.00 117.83 231 VAL D C 1
ATOM 10161 O O . VAL D 1 239 ? 179.642 188.719 121.048 1.00 120.04 231 VAL D O 1
ATOM 10165 N N . LEU D 1 240 ? 180.158 189.659 123.062 1.00 119.21 232 LEU D N 1
ATOM 10166 C CA . LEU D 1 240 ? 181.617 189.865 122.825 1.00 119.00 232 LEU D CA 1
ATOM 10167 C C . LEU D 1 240 ? 182.317 188.536 122.503 1.00 118.62 232 LEU D C 1
ATOM 10168 O O . LEU D 1 240 ? 183.237 188.566 121.649 1.00 118.52 232 LEU D O 1
ATOM 10173 N N . VAL D 1 241 ? 181.901 187.426 123.132 1.00 115.33 233 VAL D N 1
ATOM 10174 C CA . VAL D 1 241 ? 182.470 186.066 122.863 1.00 113.79 233 VAL D CA 1
ATOM 10175 C C . VAL D 1 241 ? 182.306 185.782 121.370 1.00 113.97 233 VAL D C 1
ATOM 10176 O O . VAL D 1 241 ? 183.327 185.573 120.691 1.00 116.64 233 VAL D O 1
ATOM 10180 N N . PHE D 1 242 ? 181.059 185.796 120.890 1.00 112.40 234 PHE D N 1
ATOM 10181 C CA . PHE D 1 242 ? 180.702 185.497 119.479 1.00 111.67 234 PHE D CA 1
ATOM 10182 C C . PHE D 1 242 ? 181.399 186.483 118.536 1.00 112.87 234 PHE D C 1
ATOM 10183 O O . PHE D 1 242 ? 181.827 186.047 117.462 1.00 114.41 234 PHE D O 1
ATOM 10191 N N . GLU D 1 243 ? 181.532 187.752 118.933 1.00 112.86 235 GLU D N 1
ATOM 10192 C CA . GLU D 1 243 ? 182.081 188.830 118.067 1.00 114.15 235 GLU D CA 1
ATOM 10193 C C . GLU D 1 243 ? 183.600 188.673 117.927 1.00 113.11 235 GLU D C 1
ATOM 10194 O O . GLU D 1 243 ? 184.106 188.930 116.807 1.00 112.72 235 GLU D O 1
ATOM 10200 N N . GLN D 1 244 ? 184.298 188.228 118.981 1.00 111.04 236 GLN D N 1
ATOM 10201 C CA . GLN D 1 244 ? 185.771 188.008 118.924 1.00 110.35 236 GLN D CA 1
ATOM 10202 C C . GLN D 1 244 ? 186.054 186.778 118.048 1.00 109.96 236 GLN D C 1
ATOM 10203 O O . GLN D 1 244 ? 186.958 186.880 117.197 1.00 110.02 236 GLN D O 1
ATOM 10209 N N . VAL D 1 245 ? 185.292 185.686 118.209 1.00 109.14 237 VAL D N 1
ATOM 10210 C CA . VAL D 1 245 ? 185.481 184.429 117.418 1.00 109.27 237 VAL D CA 1
ATOM 10211 C C . VAL D 1 245 ? 185.075 184.719 115.966 1.00 109.12 237 VAL D C 1
ATOM 10212 O O . VAL D 1 245 ? 185.796 184.262 115.052 1.00 108.49 237 VAL D O 1
ATOM 10216 N N . ARG D 1 246 ? 183.985 185.474 115.774 1.00 108.08 238 ARG D N 1
ATOM 10217 C CA . ARG D 1 246 ? 183.449 185.861 114.441 1.00 108.00 238 ARG D CA 1
ATOM 10218 C C . ARG D 1 246 ? 184.534 186.626 113.675 1.00 107.35 238 ARG D C 1
ATOM 10219 O O . ARG D 1 246 ? 184.831 186.224 112.534 1.00 104.41 238 ARG D O 1
ATOM 10227 N N . PHE D 1 247 ? 185.121 187.662 114.288 1.00 107.53 239 PHE D N 1
ATOM 10228 C CA . PHE D 1 247 ? 186.120 188.549 113.632 1.00 108.23 239 PHE D CA 1
ATOM 10229 C C . PHE D 1 247 ? 187.426 187.782 113.386 1.00 110.18 239 PHE D C 1
ATOM 10230 O O . PHE D 1 247 ? 187.933 187.888 112.252 1.00 112.36 239 PHE D O 1
ATOM 10238 N N . LEU D 1 248 ? 187.928 187.025 114.371 1.00 109.16 240 LEU D N 1
ATOM 10239 C CA . LEU D 1 248 ? 189.078 186.092 114.188 1.00 108.59 240 LEU D CA 1
ATOM 10240 C C . LEU D 1 248 ? 188.834 185.253 112.928 1.00 110.20 240 LEU D C 1
ATOM 10241 O O . LEU D 1 248 ? 189.689 185.297 112.008 1.00 112.20 240 LEU D O 1
ATOM 10246 N N . MET D 1 249 ? 187.689 184.558 112.889 1.00 111.30 241 MET D N 1
ATOM 10247 C CA . MET D 1 249 ? 187.301 183.618 111.802 1.00 112.51 241 MET D CA 1
ATOM 10248 C C . MET D 1 249 ? 187.381 184.327 110.443 1.00 112.15 241 MET D C 1
ATOM 10249 O O . MET D 1 249 ? 188.190 183.878 109.617 1.00 111.68 241 MET D O 1
ATOM 10254 N N . LYS D 1 250 ? 186.626 185.413 110.235 1.00 111.53 242 LYS D N 1
ATOM 10255 C CA . LYS D 1 250 ? 186.445 186.015 108.881 1.00 111.82 242 LYS D CA 1
ATOM 10256 C C . LYS D 1 250 ? 187.623 186.935 108.517 1.00 111.60 242 LYS D C 1
ATOM 10257 O O . LYS D 1 250 ? 187.917 187.027 107.305 1.00 111.53 242 LYS D O 1
ATOM 10263 N N . SER D 1 251 ? 188.297 187.564 109.491 1.00 111.79 243 SER D N 1
ATOM 10264 C CA . SER D 1 251 ? 189.546 188.343 109.253 1.00 111.68 243 SER D CA 1
ATOM 10265 C C . SER D 1 251 ? 190.634 187.408 108.704 1.00 113.26 243 SER D C 1
ATOM 10266 O O . SER D 1 251 ? 191.266 187.768 107.679 1.00 113.80 243 SER D O 1
ATOM 10269 N N . TYR D 1 252 ? 190.827 186.248 109.347 1.00 113.94 244 TYR D N 1
ATOM 10270 C CA . TYR D 1 252 ? 191.801 185.207 108.921 1.00 114.53 244 TYR D CA 1
ATOM 10271 C C . TYR D 1 252 ? 191.405 184.654 107.542 1.00 116.43 244 TYR D C 1
ATOM 10272 O O . TYR D 1 252 ? 192.312 184.504 106.686 1.00 117.00 244 TYR D O 1
ATOM 10281 N N . SER D 1 253 ? 190.112 184.358 107.338 1.00 117.18 245 SER D N 1
ATOM 10282 C CA . SER D 1 253 ? 189.527 183.904 106.044 1.00 117.43 245 SER D CA 1
ATOM 10283 C C . SER D 1 253 ? 189.945 184.868 104.932 1.00 118.27 245 SER D C 1
ATOM 10284 O O . SER D 1 253 ? 190.605 184.416 103.968 1.00 117.61 245 SER D O 1
ATOM 10287 N N . PHE D 1 254 ? 189.560 186.140 105.084 1.00 118.37 246 PHE D N 1
ATOM 10288 C CA . PHE D 1 254 ? 189.895 187.257 104.161 1.00 118.75 246 PHE D CA 1
ATOM 10289 C C . PHE D 1 254 ? 191.383 187.199 103.801 1.00 118.81 246 PHE D C 1
ATOM 10290 O O . PHE D 1 254 ? 191.711 187.203 102.590 1.00 118.11 246 PHE D O 1
ATOM 10298 N N . LEU D 1 255 ? 192.247 187.156 104.823 1.00 118.84 247 LEU D N 1
ATOM 10299 C CA . LEU D 1 255 ? 193.725 187.204 104.653 1.00 118.99 247 LEU D CA 1
ATOM 10300 C C . LEU D 1 255 ? 194.190 186.003 103.821 1.00 119.30 247 LEU D C 1
ATOM 10301 O O . LEU D 1 255 ? 194.823 186.232 102.770 1.00 120.34 247 LEU D O 1
ATOM 10306 N N . ARG D 1 256 ? 193.863 184.781 104.257 1.00 117.30 248 ARG D N 1
ATOM 10307 C CA . ARG D 1 256 ? 194.337 183.519 103.621 1.00 116.69 248 ARG D CA 1
ATOM 10308 C C . ARG D 1 256 ? 193.712 183.346 102.226 1.00 115.29 248 ARG D C 1
ATOM 10309 O O . ARG D 1 256 ? 194.299 182.590 101.427 1.00 114.36 248 ARG D O 1
ATOM 10317 N N . GLU D 1 257 ? 192.582 184.005 101.932 1.00 115.01 249 GLU D N 1
ATOM 10318 C CA . GLU D 1 257 ? 191.979 184.035 100.568 1.00 116.31 249 GLU D CA 1
ATOM 10319 C C . GLU D 1 257 ? 192.794 184.946 99.643 1.00 116.27 249 GLU D C 1
ATOM 10320 O O . GLU D 1 257 ? 193.066 184.522 98.503 1.00 115.61 249 GLU D O 1
ATOM 10326 N N . ALA D 1 258 ? 193.145 186.150 100.105 1.00 118.57 250 ALA D N 1
ATOM 10327 C CA . ALA D 1 258 ? 193.692 187.246 99.268 1.00 120.33 250 ALA D CA 1
ATOM 10328 C C . ALA D 1 258 ? 195.231 187.269 99.281 1.00 121.60 250 ALA D C 1
ATOM 10329 O O . ALA D 1 258 ? 195.790 188.040 98.478 1.00 122.36 250 ALA D O 1
ATOM 10331 N N . VAL D 1 259 ? 195.894 186.480 100.141 1.00 121.65 251 VAL D N 1
ATOM 10332 C CA . VAL D 1 259 ? 197.382 186.296 100.140 1.00 121.81 251 VAL D CA 1
ATOM 10333 C C . VAL D 1 259 ? 197.824 185.524 98.891 1.00 123.46 251 VAL D C 1
ATOM 10334 O O . VAL D 1 259 ? 198.698 186.010 98.173 1.00 125.49 251 VAL D O 1
ATOM 10338 N N . PRO D 1 260 ? 197.288 184.314 98.578 1.00 124.17 252 PRO D N 1
ATOM 10339 C CA . PRO D 1 260 ? 197.733 183.559 97.400 1.00 125.35 252 PRO D CA 1
ATOM 10340 C C . PRO D 1 260 ? 197.575 184.293 96.056 1.00 127.89 252 PRO D C 1
ATOM 10341 O O . PRO D 1 260 ? 198.226 183.891 95.107 1.00 128.50 252 PRO D O 1
ATOM 10345 N N . GLY D 1 261 ? 196.726 185.327 96.005 1.00 130.50 253 GLY D N 1
ATOM 10346 C CA . GLY D 1 261 ? 196.676 186.317 94.910 1.00 133.34 253 GLY D CA 1
ATOM 10347 C C . GLY D 1 261 ? 197.959 187.134 94.803 1.00 135.46 253 GLY D C 1
ATOM 10348 O O . GLY D 1 261 ? 198.278 187.568 93.677 1.00 136.66 253 GLY D O 1
ATOM 10349 N N . ILE D 1 262 ? 198.664 187.341 95.925 1.00 136.60 254 ILE D N 1
ATOM 10350 C CA . ILE D 1 262 ? 199.917 188.154 96.033 1.00 136.31 254 ILE D CA 1
ATOM 10351 C C . ILE D 1 262 ? 201.155 187.245 95.919 1.00 138.03 254 ILE D C 1
ATOM 10352 O O . ILE D 1 262 ? 202.246 187.792 95.651 1.00 139.37 254 ILE D O 1
ATOM 10357 N N . LEU D 1 263 ? 201.009 185.919 96.063 1.00 139.63 255 LEU D N 1
ATOM 10358 C CA . LEU D 1 263 ? 202.108 184.936 95.817 1.00 141.34 255 LEU D CA 1
ATOM 10359 C C . LEU D 1 263 ? 202.568 184.999 94.351 1.00 144.30 255 LEU D C 1
ATOM 10360 O O . LEU D 1 263 ? 203.679 184.498 94.074 1.00 144.88 255 LEU D O 1
ATOM 10365 N N . ARG D 1 264 ? 201.747 185.557 93.449 1.00 146.51 256 ARG D N 1
ATOM 10366 C CA . ARG D 1 264 ? 202.147 185.973 92.074 1.00 147.75 256 ARG D CA 1
ATOM 10367 C C . ARG D 1 264 ? 203.374 186.893 92.157 1.00 149.13 256 ARG D C 1
ATOM 10368 O O . ARG D 1 264 ? 203.234 188.021 92.675 1.00 149.15 256 ARG D O 1
ATOM 10376 N N . ALA D 1 265 ? 204.523 186.420 91.661 1.00 150.41 257 ALA D N 1
ATOM 10377 C CA . ALA D 1 265 ? 205.835 187.111 91.712 1.00 150.66 257 ALA D CA 1
ATOM 10378 C C . ALA D 1 265 ? 205.956 188.087 90.535 1.00 151.17 257 ALA D C 1
ATOM 10379 O O . ALA D 1 265 ? 205.561 187.692 89.418 1.00 151.60 257 ALA D O 1
ATOM 10381 N N . ALA D 1 273 ? 195.639 193.348 95.523 1.00 112.12 265 ALA D N 1
ATOM 10382 C CA . ALA D 1 273 ? 194.911 194.196 96.498 1.00 113.02 265 ALA D CA 1
ATOM 10383 C C . ALA D 1 273 ? 193.418 194.180 96.171 1.00 113.77 265 ALA D C 1
ATOM 10384 O O . ALA D 1 273 ? 193.002 194.804 95.196 1.00 115.46 265 ALA D O 1
ATOM 10386 N N . PRO D 1 274 ? 192.566 193.466 96.949 1.00 113.42 266 PRO D N 1
ATOM 10387 C CA . PRO D 1 274 ? 191.132 193.411 96.661 1.00 112.64 266 PRO D CA 1
ATOM 10388 C C . PRO D 1 274 ? 190.431 194.725 97.038 1.00 112.19 266 PRO D C 1
ATOM 10389 O O . PRO D 1 274 ? 190.885 195.360 97.966 1.00 109.28 266 PRO D O 1
ATOM 10393 N N . SER D 1 275 ? 189.363 195.088 96.317 1.00 113.06 267 SER D N 1
ATOM 10394 C CA . SER D 1 275 ? 188.562 196.326 96.530 1.00 113.53 267 SER D CA 1
ATOM 10395 C C . SER D 1 275 ? 188.037 196.357 97.972 1.00 113.01 267 SER D C 1
ATOM 10396 O O . SER D 1 275 ? 187.445 195.348 98.400 1.00 112.09 267 SER D O 1
ATOM 10399 N N . PHE D 1 276 ? 188.264 197.463 98.691 1.00 112.77 268 PHE D N 1
ATOM 10400 C CA . PHE D 1 276 ? 187.961 197.617 100.142 1.00 112.93 268 PHE D CA 1
ATOM 10401 C C . PHE D 1 276 ? 186.454 197.448 100.376 1.00 112.67 268 PHE D C 1
ATOM 10402 O O . PHE D 1 276 ? 186.073 196.629 101.245 1.00 112.80 268 PHE D O 1
ATOM 10410 N N . SER D 1 277 ? 185.633 198.175 99.610 1.00 111.37 269 SER D N 1
ATOM 10411 C CA . SER D 1 277 ? 184.145 198.127 99.651 1.00 110.95 269 SER D CA 1
ATOM 10412 C C . SER D 1 277 ? 183.660 196.673 99.770 1.00 111.51 269 SER D C 1
ATOM 10413 O O . SER D 1 277 ? 182.729 196.427 100.571 1.00 113.87 269 SER D O 1
ATOM 10416 N N . SER D 1 278 ? 184.288 195.749 99.028 1.00 109.80 270 SER D N 1
ATOM 10417 C CA . SER D 1 278 ? 184.036 194.282 99.093 1.00 108.64 270 SER D CA 1
ATOM 10418 C C . SER D 1 278 ? 184.341 193.751 100.500 1.00 107.42 270 SER D C 1
ATOM 10419 O O . SER D 1 278 ? 183.538 192.933 100.994 1.00 107.27 270 SER D O 1
ATOM 10422 N N . TYR D 1 279 ? 185.447 194.189 101.121 1.00 107.35 271 TYR D N 1
ATOM 10423 C CA . TYR D 1 279 ? 185.866 193.744 102.480 1.00 108.21 271 TYR D CA 1
ATOM 10424 C C . TYR D 1 279 ? 184.887 194.283 103.534 1.00 106.70 271 TYR D C 1
ATOM 10425 O O . TYR D 1 279 ? 184.510 193.505 104.443 1.00 105.13 271 TYR D O 1
ATOM 10434 N N . LEU D 1 280 ? 184.493 195.560 103.435 1.00 105.30 272 LEU D N 1
ATOM 10435 C CA . LEU D 1 280 ? 183.468 196.162 104.335 1.00 105.54 272 LEU D CA 1
ATOM 10436 C C . LEU D 1 280 ? 182.184 195.333 104.238 1.00 106.01 272 LEU D C 1
ATOM 10437 O O . LEU D 1 280 ? 181.687 194.889 105.295 1.00 105.69 272 LEU D O 1
ATOM 10442 N N . TYR D 1 281 ? 181.671 195.155 103.015 1.00 106.56 273 TYR D N 1
ATOM 10443 C CA . TYR D 1 281 ? 180.456 194.352 102.716 1.00 106.21 273 TYR D CA 1
ATOM 10444 C C . TYR D 1 281 ? 180.618 192.932 103.272 1.00 105.19 273 TYR D C 1
ATOM 10445 O O . TYR D 1 281 ? 179.634 192.394 103.816 1.00 103.46 273 TYR D O 1
ATOM 10454 N N . PHE D 1 282 ? 181.817 192.353 103.128 1.00 104.81 274 PHE D N 1
ATOM 10455 C CA . PHE D 1 282 ? 182.162 190.977 103.578 1.00 104.45 274 PHE D CA 1
ATOM 10456 C C . PHE D 1 282 ? 181.987 190.851 105.099 1.00 105.62 274 PHE D C 1
ATOM 10457 O O . PHE D 1 282 ? 181.418 189.826 105.530 1.00 105.74 274 PHE D O 1
ATOM 10465 N N . LEU D 1 283 ? 182.443 191.841 105.883 1.00 106.32 275 LEU D N 1
ATOM 10466 C CA . LEU D 1 283 ? 182.403 191.793 107.377 1.00 106.06 275 LEU D CA 1
ATOM 10467 C C . LEU D 1 283 ? 180.966 191.606 107.890 1.00 106.31 275 LEU D C 1
ATOM 10468 O O . LEU D 1 283 ? 180.821 191.005 108.974 1.00 106.89 275 LEU D O 1
ATOM 10473 N N . PHE D 1 284 ? 179.955 192.095 107.161 1.00 105.98 276 PHE D N 1
ATOM 10474 C CA . PHE D 1 284 ? 178.517 192.009 107.537 1.00 106.55 276 PHE D CA 1
ATOM 10475 C C . PHE D 1 284 ? 177.795 190.883 106.788 1.00 108.35 276 PHE D C 1
ATOM 10476 O O . PHE D 1 284 ? 176.708 190.492 107.262 1.00 108.34 276 PHE D O 1
ATOM 10484 N N . CYS D 1 285 ? 178.341 190.397 105.666 1.00 110.15 277 CYS D N 1
ATOM 10485 C CA . CYS D 1 285 ? 177.711 189.340 104.829 1.00 111.10 277 CYS D CA 1
ATOM 10486 C C . CYS D 1 285 ? 177.598 188.062 105.657 1.00 109.25 277 CYS D C 1
ATOM 10487 O O . CYS D 1 285 ? 178.537 187.705 106.366 1.00 105.30 277 CYS D O 1
ATOM 10490 N N . PRO D 1 286 ? 176.455 187.340 105.593 1.00 110.92 278 PRO D N 1
ATOM 10491 C CA . PRO D 1 286 ? 176.212 186.186 106.465 1.00 113.82 278 PRO D CA 1
ATOM 10492 C C . PRO D 1 286 ? 177.069 184.924 106.235 1.00 115.89 278 PRO D C 1
ATOM 10493 O O . PRO D 1 286 ? 176.791 183.941 106.897 1.00 120.24 278 PRO D O 1
ATOM 10497 N N . THR D 1 287 ? 178.071 184.967 105.344 1.00 115.99 279 THR D N 1
ATOM 10498 C CA . THR D 1 287 ? 179.070 183.879 105.131 1.00 117.46 279 THR D CA 1
ATOM 10499 C C . THR D 1 287 ? 180.420 184.275 105.748 1.00 117.97 279 THR D C 1
ATOM 10500 O O . THR D 1 287 ? 180.646 185.487 105.956 1.00 120.27 279 THR D O 1
ATOM 10504 N N . LEU D 1 288 ? 181.276 183.281 106.015 1.00 115.45 280 LEU D N 1
ATOM 10505 C CA . LEU D 1 288 ? 182.653 183.451 106.562 1.00 113.59 280 LEU D CA 1
ATOM 10506 C C . LEU D 1 288 ? 183.710 183.290 105.459 1.00 112.16 280 LEU D C 1
ATOM 10507 O O . LEU D 1 288 ? 184.870 183.663 105.719 1.00 112.96 280 LEU D O 1
ATOM 10512 N N . ILE D 1 289 ? 183.346 182.743 104.293 1.00 109.80 281 ILE D N 1
ATOM 10513 C CA . ILE D 1 289 ? 184.247 182.606 103.109 1.00 110.14 281 ILE D CA 1
ATOM 10514 C C . ILE D 1 289 ? 184.309 183.966 102.403 1.00 112.35 281 ILE D C 1
ATOM 10515 O O . ILE D 1 289 ? 183.228 184.512 102.103 1.00 113.31 281 ILE D O 1
ATOM 10520 N N . TYR D 1 290 ? 185.518 184.484 102.145 1.00 114.84 282 TYR D N 1
ATOM 10521 C CA . TYR D 1 290 ? 185.751 185.729 101.363 1.00 115.43 282 TYR D CA 1
ATOM 10522 C C . TYR D 1 290 ? 185.862 185.385 99.871 1.00 115.23 282 TYR D C 1
ATOM 10523 O O . TYR D 1 290 ? 186.955 184.979 99.425 1.00 114.57 282 TYR D O 1
ATOM 10532 N N . ARG D 1 291 ? 184.766 185.564 99.124 1.00 115.43 283 ARG D N 1
ATOM 10533 C CA . ARG D 1 291 ? 184.645 185.186 97.688 1.00 117.90 283 ARG D CA 1
ATOM 10534 C C . ARG D 1 291 ? 184.639 186.423 96.770 1.00 117.89 283 ARG D C 1
ATOM 10535 O O . ARG D 1 291 ? 184.900 186.236 95.563 1.00 115.14 283 ARG D O 1
ATOM 10543 N N . GLU D 1 292 ? 184.332 187.618 97.302 1.00 118.23 284 GLU D N 1
ATOM 10544 C CA . GLU D 1 292 ? 184.296 188.948 96.614 1.00 118.31 284 GLU D CA 1
ATOM 10545 C C . GLU D 1 292 ? 183.536 188.906 95.272 1.00 118.92 284 GLU D C 1
ATOM 10546 O O . GLU D 1 292 ? 183.769 189.816 94.448 1.00 117.88 284 GLU D O 1
ATOM 10552 N N . THR D 1 293 ? 182.626 187.942 95.074 1.00 121.50 285 THR D N 1
ATOM 10553 C CA . THR D 1 293 ? 181.645 187.903 93.953 1.00 124.04 285 THR D CA 1
ATOM 10554 C C . THR D 1 293 ? 180.242 188.032 94.553 1.00 123.24 285 THR D C 1
ATOM 10555 O O . THR D 1 293 ? 179.576 189.051 94.278 1.00 122.64 285 THR D O 1
ATOM 10559 N N . TYR D 1 294 ? 179.842 187.032 95.350 1.00 122.46 286 TYR D N 1
ATOM 10560 C CA . TYR D 1 294 ? 178.608 186.996 96.180 1.00 122.11 286 TYR D CA 1
ATOM 10561 C C . TYR D 1 294 ? 177.380 187.238 95.302 1.00 119.67 286 TYR D C 1
ATOM 10562 O O . TYR D 1 294 ? 176.941 188.381 95.175 1.00 120.57 286 TYR D O 1
ATOM 10571 N N . PRO D 1 295 ? 176.793 186.196 94.658 1.00 115.96 287 PRO D N 1
ATOM 10572 C CA . PRO D 1 295 ? 175.641 186.389 93.773 1.00 115.20 287 PRO D CA 1
ATOM 10573 C C . PRO D 1 295 ? 174.478 187.075 94.506 1.00 116.07 287 PRO D C 1
ATOM 10574 O O . PRO D 1 295 ? 174.084 186.581 95.546 1.00 119.74 287 PRO D O 1
ATOM 10578 N N . ARG D 1 296 ? 173.980 188.188 93.957 1.00 116.05 288 ARG D N 1
ATOM 10579 C CA . ARG D 1 296 ? 173.039 189.112 94.647 1.00 117.51 288 ARG D CA 1
ATOM 10580 C C . ARG D 1 296 ? 171.651 189.038 94.003 1.00 118.62 288 ARG D C 1
ATOM 10581 O O . ARG D 1 296 ? 171.538 188.539 92.863 1.00 117.88 288 ARG D O 1
ATOM 10589 N N . THR D 1 297 ? 170.647 189.535 94.731 1.00 119.55 289 THR D N 1
ATOM 10590 C CA . THR D 1 297 ? 169.198 189.460 94.406 1.00 119.42 289 THR D CA 1
ATOM 10591 C C . THR D 1 297 ? 168.730 190.839 93.940 1.00 119.08 289 THR D C 1
ATOM 10592 O O . THR D 1 297 ? 169.399 191.834 94.217 1.00 118.65 289 THR D O 1
ATOM 10596 N N . PRO D 1 298 ? 167.586 190.947 93.218 1.00 119.38 290 PRO D N 1
ATOM 10597 C CA . PRO D 1 298 ? 167.150 192.222 92.639 1.00 119.48 290 PRO D CA 1
ATOM 10598 C C . PRO D 1 298 ? 166.969 193.398 93.617 1.00 120.06 290 PRO D C 1
ATOM 10599 O O . PRO D 1 298 ? 167.531 194.447 93.345 1.00 121.38 290 PRO D O 1
ATOM 10603 N N . TYR D 1 299 ? 166.210 193.213 94.706 1.00 118.99 291 TYR D N 1
ATOM 10604 C CA . TYR D 1 299 ? 165.720 194.312 95.588 1.00 117.59 291 TYR D CA 1
ATOM 10605 C C . TYR D 1 299 ? 165.485 193.815 97.023 1.00 116.79 291 TYR D C 1
ATOM 10606 O O . TYR D 1 299 ? 165.616 192.600 97.283 1.00 118.29 291 TYR D O 1
ATOM 10615 N N . VAL D 1 300 ? 165.141 194.751 97.917 1.00 114.80 292 VAL D N 1
ATOM 10616 C CA . VAL D 1 300 ? 165.034 194.566 99.397 1.00 113.17 292 VAL D CA 1
ATOM 10617 C C . VAL D 1 300 ? 163.547 194.506 99.780 1.00 112.54 292 VAL D C 1
ATOM 10618 O O . VAL D 1 300 ? 162.880 195.560 99.719 1.00 112.70 292 VAL D O 1
ATOM 10622 N N . ARG D 1 301 ? 163.057 193.321 100.162 1.00 111.81 293 ARG D N 1
ATOM 10623 C CA . ARG D 1 301 ? 161.653 193.088 100.604 1.00 111.90 293 ARG D CA 1
ATOM 10624 C C . ARG D 1 301 ? 161.549 193.471 102.088 1.00 111.52 293 ARG D C 1
ATOM 10625 O O . ARG D 1 301 ? 161.633 192.571 102.952 1.00 112.47 293 ARG D O 1
ATOM 10633 N N . TRP D 1 302 ? 161.378 194.769 102.366 1.00 110.96 294 TRP D N 1
ATOM 10634 C CA . TRP D 1 302 ? 161.425 195.363 103.733 1.00 112.64 294 TRP D CA 1
ATOM 10635 C C . TRP D 1 302 ? 160.326 194.771 104.633 1.00 112.97 294 TRP D C 1
ATOM 10636 O O . TRP D 1 302 ? 160.553 194.683 105.867 1.00 112.59 294 TRP D O 1
ATOM 10647 N N . ASN D 1 303 ? 159.190 194.372 104.048 1.00 112.21 295 ASN D N 1
ATOM 10648 C CA . ASN D 1 303 ? 158.122 193.588 104.728 1.00 112.46 295 ASN D CA 1
ATOM 10649 C C . ASN D 1 303 ? 158.721 192.287 105.278 1.00 112.20 295 ASN D C 1
ATOM 10650 O O . ASN D 1 303 ? 158.467 191.975 106.463 1.00 115.41 295 ASN D O 1
ATOM 10655 N N . TYR D 1 304 ? 159.487 191.565 104.451 1.00 109.48 296 TYR D N 1
ATOM 10656 C CA . TYR D 1 304 ? 160.085 190.244 104.786 1.00 107.70 296 TYR D CA 1
ATOM 10657 C C . TYR D 1 304 ? 161.081 190.399 105.945 1.00 107.35 296 TYR D C 1
ATOM 10658 O O . TYR D 1 304 ? 161.017 189.573 106.882 1.00 106.39 296 TYR D O 1
ATOM 10667 N N . VAL D 1 305 ? 161.977 191.395 105.885 1.00 106.45 297 VAL D N 1
ATOM 10668 C CA . VAL D 1 305 ? 163.025 191.614 106.933 1.00 106.75 297 VAL D CA 1
ATOM 10669 C C . VAL D 1 305 ? 162.349 192.030 108.248 1.00 106.87 297 VAL D C 1
ATOM 10670 O O . VAL D 1 305 ? 162.803 191.547 109.309 1.00 106.51 297 VAL D O 1
ATOM 10674 N N . ALA D 1 306 ? 161.318 192.884 108.188 1.00 106.88 298 ALA D N 1
ATOM 10675 C CA . ALA D 1 306 ? 160.510 193.301 109.361 1.00 107.91 298 ALA D CA 1
ATOM 10676 C C . ALA D 1 306 ? 159.903 192.061 110.036 1.00 108.23 298 ALA D C 1
ATOM 10677 O O . ALA D 1 306 ? 160.008 191.949 111.281 1.00 107.11 298 ALA D O 1
ATOM 10679 N N . LYS D 1 307 ? 159.311 191.163 109.236 1.00 109.04 299 LYS D N 1
ATOM 10680 C CA . LYS D 1 307 ? 158.740 189.858 109.682 1.00 109.72 299 LYS D CA 1
ATOM 10681 C C . LYS D 1 307 ? 159.824 189.022 110.379 1.00 111.74 299 LYS D C 1
ATOM 10682 O O . LYS D 1 307 ? 159.536 188.486 111.471 1.00 115.47 299 LYS D O 1
ATOM 10688 N N . ASN D 1 308 ? 161.005 188.897 109.762 1.00 111.02 300 ASN D N 1
ATOM 10689 C CA . ASN D 1 308 ? 162.113 188.028 110.249 1.00 110.81 300 ASN D CA 1
ATOM 10690 C C . ASN D 1 308 ? 162.635 188.542 111.598 1.00 108.74 300 ASN D C 1
ATOM 10691 O O . ASN D 1 308 ? 162.860 187.697 112.489 1.00 108.05 300 ASN D O 1
ATOM 10696 N N . PHE D 1 309 ? 162.815 189.859 111.753 1.00 105.87 301 PHE D N 1
ATOM 10697 C CA . PHE D 1 309 ? 163.271 190.484 113.027 1.00 104.40 301 PHE D CA 1
ATOM 10698 C C . PHE D 1 309 ? 162.193 190.310 114.105 1.00 102.99 301 PHE D C 1
ATOM 10699 O O . PHE D 1 309 ? 162.565 189.972 115.247 1.00 98.51 301 PHE D O 1
ATOM 10707 N N . ALA D 1 310 ? 160.915 190.511 113.759 1.00 104.48 302 ALA D N 1
ATOM 10708 C CA . ALA D 1 310 ? 159.758 190.294 114.664 1.00 105.82 302 ALA D CA 1
ATOM 10709 C C . ALA D 1 310 ? 159.781 188.857 115.208 1.00 106.89 302 ALA D C 1
ATOM 10710 O O . ALA D 1 310 ? 159.562 188.682 116.429 1.00 109.00 302 ALA D O 1
ATOM 10712 N N . GLN D 1 311 ? 160.062 187.875 114.341 1.00 106.58 303 GLN D N 1
ATOM 10713 C CA . GLN D 1 311 ? 160.179 186.435 114.709 1.00 107.44 303 GLN D CA 1
ATOM 10714 C C . GLN D 1 311 ? 161.385 186.223 115.635 1.00 108.00 303 GLN D C 1
ATOM 10715 O O . GLN D 1 311 ? 161.207 185.539 116.658 1.00 107.53 303 GLN D O 1
ATOM 10721 N N . ALA D 1 312 ? 162.554 186.778 115.290 1.00 108.64 304 ALA D N 1
ATOM 10722 C CA . ALA D 1 312 ? 163.817 186.667 116.066 1.00 110.42 304 ALA D CA 1
ATOM 10723 C C . ALA D 1 312 ? 163.618 187.199 117.494 1.00 112.11 304 ALA D C 1
ATOM 10724 O O . ALA D 1 312 ? 164.142 186.569 118.441 1.00 115.58 304 ALA D O 1
ATOM 10726 N N . LEU D 1 313 ? 162.893 188.313 117.646 1.00 111.29 305 LEU D N 1
ATOM 10727 C CA . LEU D 1 313 ? 162.627 188.959 118.962 1.00 111.12 305 LEU D CA 1
ATOM 10728 C C . LEU D 1 313 ? 161.568 188.160 119.734 1.00 112.83 305 LEU D C 1
ATOM 10729 O O . LEU D 1 313 ? 161.742 187.997 120.965 1.00 113.74 305 LEU D O 1
ATOM 10734 N N . GLY D 1 314 ? 160.523 187.680 119.047 1.00 114.42 306 GLY D N 1
ATOM 10735 C CA . GLY D 1 314 ? 159.546 186.715 119.594 1.00 116.33 306 GLY D CA 1
ATOM 10736 C C . GLY D 1 314 ? 160.225 185.451 120.106 1.00 118.38 306 GLY D C 1
ATOM 10737 O O . GLY D 1 314 ? 159.794 184.923 121.156 1.00 121.43 306 GLY D O 1
ATOM 10738 N N . CYS D 1 315 ? 161.265 184.994 119.397 1.00 118.79 307 CYS D N 1
ATOM 10739 C CA . CYS D 1 315 ? 162.100 183.807 119.731 1.00 119.95 307 CYS D CA 1
ATOM 10740 C C . CYS D 1 315 ? 162.881 184.049 121.031 1.00 118.05 307 CYS D C 1
ATOM 10741 O O . CYS D 1 315 ? 162.853 183.153 121.902 1.00 120.53 307 CYS D O 1
ATOM 10744 N N . VAL D 1 316 ? 163.555 185.201 121.153 1.00 113.34 308 VAL D N 1
ATOM 10745 C CA . VAL D 1 316 ? 164.278 185.618 122.398 1.00 110.61 308 VAL D CA 1
ATOM 10746 C C . VAL D 1 316 ? 163.291 185.599 123.575 1.00 109.40 308 VAL D C 1
ATOM 10747 O O . VAL D 1 316 ? 163.662 185.058 124.641 1.00 107.80 308 VAL D O 1
ATOM 10751 N N . LEU D 1 317 ? 162.089 186.161 123.389 1.00 109.05 309 LEU D N 1
ATOM 10752 C CA . LEU D 1 317 ? 161.014 186.191 124.423 1.00 109.78 309 LEU D CA 1
ATOM 10753 C C . LEU D 1 317 ? 160.581 184.758 124.772 1.00 110.76 309 LEU D C 1
ATOM 10754 O O . LEU D 1 317 ? 160.316 184.498 125.969 1.00 114.37 309 LEU D O 1
ATOM 10759 N N . TYR D 1 318 ? 160.508 183.864 123.778 1.00 108.43 310 TYR D N 1
ATOM 10760 C CA . TYR D 1 318 ? 160.153 182.432 123.977 1.00 107.38 310 TYR D CA 1
ATOM 10761 C C . TYR D 1 318 ? 161.196 181.772 124.892 1.00 108.39 310 TYR D C 1
ATOM 10762 O O . TYR D 1 318 ? 160.792 181.118 125.880 1.00 108.23 310 TYR D O 1
ATOM 10771 N N . ALA D 1 319 ? 162.486 181.966 124.588 1.00 109.29 311 ALA D N 1
ATOM 10772 C CA . ALA D 1 319 ? 163.638 181.454 125.372 1.00 111.19 311 ALA D CA 1
ATOM 10773 C C . ALA D 1 319 ? 163.604 182.023 126.798 1.00 113.65 311 ALA D C 1
ATOM 10774 O O . ALA D 1 319 ? 163.892 181.251 127.741 1.00 114.33 311 ALA D O 1
ATOM 10776 N N . CYS D 1 320 ? 163.262 183.311 126.947 1.00 115.74 312 CYS D N 1
ATOM 10777 C CA . CYS D 1 320 ? 163.109 184.013 128.254 1.00 117.20 312 CYS D CA 1
ATOM 10778 C C . CYS D 1 320 ? 162.078 183.278 129.121 1.00 117.62 312 CYS D C 1
ATOM 10779 O O . CYS D 1 320 ? 162.382 183.026 130.311 1.00 118.74 312 CYS D O 1
ATOM 10782 N N . PHE D 1 321 ? 160.919 182.934 128.545 1.00 116.51 313 PHE D N 1
ATOM 10783 C CA . PHE D 1 321 ? 159.839 182.185 129.242 1.00 116.87 313 PHE D CA 1
ATOM 10784 C C . PHE D 1 321 ? 160.334 180.778 129.594 1.00 118.55 313 PHE D C 1
ATOM 10785 O O . PHE D 1 321 ? 160.229 180.425 130.783 1.00 123.01 313 PHE D O 1
ATOM 10793 N N . ILE D 1 322 ? 160.888 180.031 128.629 1.00 117.36 314 ILE D N 1
ATOM 10794 C CA . ILE D 1 322 ? 161.379 178.632 128.843 1.00 117.07 314 ILE D CA 1
ATOM 10795 C C . ILE D 1 322 ? 162.335 178.610 130.046 1.00 118.02 314 ILE D C 1
ATOM 10796 O O . ILE D 1 322 ? 162.120 177.757 130.939 1.00 119.92 314 ILE D O 1
ATOM 10801 N N . LEU D 1 323 ? 163.325 179.514 130.087 1.00 117.05 315 LEU D N 1
ATOM 10802 C CA . LEU D 1 323 ? 164.300 179.602 131.213 1.00 116.55 315 LEU D CA 1
ATOM 10803 C C . LEU D 1 323 ? 163.554 179.948 132.506 1.00 117.16 315 LEU D C 1
ATOM 10804 O O . LEU D 1 323 ? 163.623 179.139 133.450 1.00 116.68 315 LEU D O 1
ATOM 10809 N N . GLY D 1 324 ? 162.839 181.078 132.520 1.00 119.48 316 GLY D N 1
ATOM 10810 C CA . GLY D 1 324 ? 162.174 181.632 133.718 1.00 122.43 316 GLY D CA 1
ATOM 10811 C C . GLY D 1 324 ? 161.058 180.760 134.268 1.00 124.40 316 GLY D C 1
ATOM 10812 O O . GLY D 1 324 ? 160.621 181.047 135.402 1.00 127.71 316 GLY D O 1
ATOM 10813 N N . ARG D 1 325 ? 160.608 179.744 133.521 1.00 124.75 317 ARG D N 1
ATOM 10814 C CA . ARG D 1 325 ? 159.455 178.883 133.900 1.00 126.92 317 ARG D CA 1
ATOM 10815 C C . ARG D 1 325 ? 159.870 177.416 134.098 1.00 128.44 317 ARG D C 1
ATOM 10816 O O . ARG D 1 325 ? 159.307 176.803 135.025 1.00 133.04 317 ARG D O 1
ATOM 10824 N N . LEU D 1 326 ? 160.774 176.855 133.278 1.00 128.56 318 LEU D N 1
ATOM 10825 C CA . LEU D 1 326 ? 161.042 175.384 133.257 1.00 127.78 318 LEU D CA 1
ATOM 10826 C C . LEU D 1 326 ? 162.498 175.022 133.600 1.00 129.01 318 LEU D C 1
ATOM 10827 O O . LEU D 1 326 ? 162.779 173.804 133.622 1.00 129.34 318 LEU D O 1
ATOM 10832 N N . CYS D 1 327 ? 163.387 175.990 133.866 1.00 128.42 319 CYS D N 1
ATOM 10833 C CA . CYS D 1 327 ? 164.810 175.729 134.230 1.00 127.00 319 CYS D CA 1
ATOM 10834 C C . CYS D 1 327 ? 165.105 176.233 135.650 1.00 126.43 319 CYS D C 1
ATOM 10835 O O . CYS D 1 327 ? 165.557 175.416 136.469 1.00 129.41 319 CYS D O 1
ATOM 10838 N N . VAL D 1 328 ? 164.847 177.515 135.929 1.00 124.56 320 VAL D N 1
ATOM 10839 C CA . VAL D 1 328 ? 165.155 178.180 137.234 1.00 123.60 320 VAL D CA 1
ATOM 10840 C C . VAL D 1 328 ? 164.480 177.415 138.376 1.00 123.74 320 VAL D C 1
ATOM 10841 O O . VAL D 1 328 ? 165.163 177.053 139.333 1.00 122.19 320 VAL D O 1
ATOM 10845 N N . PRO D 1 329 ? 163.152 177.125 138.328 1.00 125.46 321 PRO D N 1
ATOM 10846 C CA . PRO D 1 329 ? 162.469 176.447 139.437 1.00 126.89 321 PRO D CA 1
ATOM 10847 C C . PRO D 1 329 ? 163.040 175.075 139.838 1.00 128.07 321 PRO D C 1
ATOM 10848 O O . PRO D 1 329 ? 163.202 174.846 141.025 1.00 128.90 321 PRO D O 1
ATOM 10852 N N . VAL D 1 330 ? 163.318 174.208 138.857 1.00 128.88 322 VAL D N 1
ATOM 10853 C CA . VAL D 1 330 ? 163.864 172.829 139.063 1.00 129.11 322 VAL D CA 1
ATOM 10854 C C . VAL D 1 330 ? 165.288 172.919 139.634 1.00 130.97 322 VAL D C 1
ATOM 10855 O O . VAL D 1 330 ? 165.612 172.094 140.513 1.00 133.24 322 VAL D O 1
ATOM 10859 N N . PHE D 1 331 ? 166.094 173.881 139.168 1.00 131.59 323 PHE D N 1
ATOM 10860 C CA . PHE D 1 331 ? 167.564 173.939 139.393 1.00 132.30 323 PHE D CA 1
ATOM 10861 C C . PHE D 1 331 ? 167.935 174.883 140.547 1.00 133.54 323 PHE D C 1
ATOM 10862 O O . PHE D 1 331 ? 169.081 174.767 141.017 1.00 133.73 323 PHE D O 1
ATOM 10870 N N . ALA D 1 332 ? 167.032 175.768 140.991 1.00 136.69 324 ALA D N 1
ATOM 10871 C CA . ALA D 1 332 ? 167.275 176.726 142.102 1.00 139.85 324 ALA D CA 1
ATOM 10872 C C . ALA D 1 332 ? 167.691 175.980 143.377 1.00 141.80 324 ALA D C 1
ATOM 10873 O O . ALA D 1 332 ? 168.630 176.450 144.050 1.00 143.49 324 ALA D O 1
ATOM 10875 N N . ASN D 1 333 ? 167.020 174.863 143.684 1.00 143.97 325 ASN D N 1
ATOM 10876 C CA . ASN D 1 333 ? 167.189 174.088 144.943 1.00 147.42 325 ASN D CA 1
ATOM 10877 C C . ASN D 1 333 ? 168.201 172.956 144.718 1.00 150.42 325 ASN D C 1
ATOM 10878 O O . ASN D 1 333 ? 167.787 171.776 144.735 1.00 151.42 325 ASN D O 1
ATOM 10883 N N . MET D 1 334 ? 169.474 173.310 144.503 1.00 153.84 326 MET D N 1
ATOM 10884 C CA . MET D 1 334 ? 170.629 172.367 144.503 1.00 156.26 326 MET D CA 1
ATOM 10885 C C . MET D 1 334 ? 171.495 172.566 145.754 1.00 158.50 326 MET D C 1
ATOM 10886 O O . MET D 1 334 ? 172.357 171.699 146.002 1.00 161.99 326 MET D O 1
ATOM 10891 N N . SER D 1 335 ? 171.282 173.655 146.505 1.00 158.86 327 SER D N 1
ATOM 10892 C CA . SER D 1 335 ? 171.776 173.840 147.897 1.00 158.60 327 SER D CA 1
ATOM 10893 C C . SER D 1 335 ? 171.385 172.629 148.758 1.00 160.44 327 SER D C 1
ATOM 10894 O O . SER D 1 335 ? 172.098 172.359 149.746 1.00 162.47 327 SER D O 1
ATOM 10897 N N . ARG D 1 336 ? 170.278 171.960 148.401 1.00 162.18 328 ARG D N 1
ATOM 10898 C CA . ARG D 1 336 ? 169.839 170.628 148.910 1.00 163.65 328 ARG D CA 1
ATOM 10899 C C . ARG D 1 336 ? 171.045 169.691 149.069 1.00 166.38 328 ARG D C 1
ATOM 10900 O O . ARG D 1 336 ? 171.856 169.596 148.124 1.00 167.51 328 ARG D O 1
ATOM 10908 N N . GLU D 1 337 ? 171.126 169.008 150.214 1.00 169.02 329 GLU D N 1
ATOM 10909 C CA . GLU D 1 337 ? 172.294 168.193 150.649 1.00 170.24 329 GLU D CA 1
ATOM 10910 C C . GLU D 1 337 ? 172.415 166.887 149.859 1.00 170.64 329 GLU D C 1
ATOM 10911 O O . GLU D 1 337 ? 173.521 166.564 149.431 1.00 170.64 329 GLU D O 1
ATOM 10917 N N . PRO D 1 338 ? 171.330 166.099 149.628 1.00 170.29 330 PRO D N 1
ATOM 10918 C CA . PRO D 1 338 ? 171.462 164.689 149.242 1.00 169.96 330 PRO D CA 1
ATOM 10919 C C . PRO D 1 338 ? 172.540 164.355 148.195 1.00 169.69 330 PRO D C 1
ATOM 10920 O O . PRO D 1 338 ? 173.381 163.522 148.490 1.00 170.50 330 PRO D O 1
ATOM 10924 N N . PHE D 1 339 ? 172.489 165.006 147.025 1.00 167.80 331 PHE D N 1
ATOM 10925 C CA . PHE D 1 339 ? 173.249 164.648 145.794 1.00 165.34 331 PHE D CA 1
ATOM 10926 C C . PHE D 1 339 ? 172.961 163.179 145.437 1.00 162.32 331 PHE D C 1
ATOM 10927 O O . PHE D 1 339 ? 173.856 162.481 144.920 1.00 161.24 331 PHE D O 1
ATOM 10935 N N . SER D 1 340 ? 171.733 162.714 145.698 1.00 158.63 332 SER D N 1
ATOM 10936 C CA . SER D 1 340 ? 171.280 161.333 145.391 1.00 155.72 332 SER D CA 1
ATOM 10937 C C . SER D 1 340 ? 171.191 161.184 143.869 1.00 152.89 332 SER D C 1
ATOM 10938 O O . SER D 1 340 ? 170.758 162.148 143.204 1.00 152.58 332 SER D O 1
ATOM 10941 N N . THR D 1 341 ? 171.624 160.038 143.341 1.00 150.60 333 THR D N 1
ATOM 10942 C CA . THR D 1 341 ? 171.769 159.784 141.882 1.00 150.20 333 THR D CA 1
ATOM 10943 C C . THR D 1 341 ? 170.381 159.737 141.224 1.00 148.16 333 THR D C 1
ATOM 10944 O O . THR D 1 341 ? 170.286 160.147 140.047 1.00 148.32 333 THR D O 1
ATOM 10948 N N . ARG D 1 342 ? 169.350 159.285 141.955 1.00 144.03 334 ARG D N 1
ATOM 10949 C CA . ARG D 1 342 ? 167.921 159.334 141.531 1.00 141.27 334 ARG D CA 1
ATOM 10950 C C . ARG D 1 342 ? 167.541 160.790 141.224 1.00 141.87 334 ARG D C 1
ATOM 10951 O O . ARG D 1 342 ? 167.071 161.050 140.092 1.00 144.48 334 ARG D O 1
ATOM 10959 N N . ALA D 1 343 ? 167.743 161.691 142.195 1.00 139.66 335 ALA D N 1
ATOM 10960 C CA . ALA D 1 343 ? 167.430 163.140 142.112 1.00 137.56 335 ALA D CA 1
ATOM 10961 C C . ALA D 1 343 ? 168.109 163.756 140.880 1.00 136.00 335 ALA D C 1
ATOM 10962 O O . ALA D 1 343 ? 167.402 164.432 140.098 1.00 137.27 335 ALA D O 1
ATOM 10964 N N . LEU D 1 344 ? 169.415 163.508 140.702 1.00 132.67 336 LEU D N 1
ATOM 10965 C CA . LEU D 1 344 ? 170.224 164.049 139.572 1.00 130.06 336 LEU D CA 1
ATOM 10966 C C . LEU D 1 344 ? 169.674 163.527 138.236 1.00 129.05 336 LEU D C 1
ATOM 10967 O O . LEU D 1 344 ? 169.423 164.362 137.342 1.00 127.82 336 LEU D O 1
ATOM 10972 N N . VAL D 1 345 ? 169.514 162.206 138.097 1.00 127.73 337 VAL D N 1
ATOM 10973 C CA . VAL D 1 345 ? 169.095 161.555 136.816 1.00 126.67 337 VAL D CA 1
ATOM 10974 C C . VAL D 1 345 ? 167.679 162.023 136.444 1.00 126.88 337 VAL D C 1
ATOM 10975 O O . VAL D 1 345 ? 167.443 162.249 135.235 1.00 128.41 337 VAL D O 1
ATOM 10979 N N . LEU D 1 346 ? 166.775 162.182 137.419 1.00 126.46 338 LEU D N 1
ATOM 10980 C CA . LEU D 1 346 ? 165.387 162.653 137.146 1.00 126.62 338 LEU D CA 1
ATOM 10981 C C . LEU D 1 346 ? 165.399 164.156 136.826 1.00 125.68 338 LEU D C 1
ATOM 10982 O O . LEU D 1 346 ? 164.533 164.584 136.027 1.00 123.50 338 LEU D O 1
ATOM 10987 N N . SER D 1 347 ? 166.342 164.922 137.393 1.00 125.77 339 SER D N 1
ATOM 10988 C CA . SER D 1 347 ? 166.591 166.344 137.023 1.00 125.83 339 SER D CA 1
ATOM 10989 C C . SER D 1 347 ? 167.044 166.423 135.556 1.00 126.29 339 SER D C 1
ATOM 10990 O O . SER D 1 347 ? 166.565 167.336 134.842 1.00 127.15 339 SER D O 1
ATOM 10993 N N . ILE D 1 348 ? 167.913 165.496 135.124 1.00 125.76 340 ILE D N 1
ATOM 10994 C CA . ILE D 1 348 ? 168.400 165.375 133.713 1.00 125.70 340 ILE D CA 1
ATOM 10995 C C . ILE D 1 348 ? 167.202 165.123 132.783 1.00 126.24 340 ILE D C 1
ATOM 10996 O O . ILE D 1 348 ? 167.105 165.839 131.759 1.00 128.30 340 ILE D O 1
ATOM 11001 N N . LEU D 1 349 ? 166.332 164.156 133.111 1.00 124.80 341 LEU D N 1
ATOM 11002 C CA . LEU D 1 349 ? 165.112 163.849 132.307 1.00 124.28 341 LEU D CA 1
ATOM 11003 C C . LEU D 1 349 ? 164.174 165.062 132.304 1.00 125.73 341 LEU D C 1
ATOM 11004 O O . LEU D 1 349 ? 163.634 165.375 131.226 1.00 125.96 341 LEU D O 1
ATOM 11009 N N . HIS D 1 350 ? 163.954 165.685 133.468 1.00 127.34 342 HIS D N 1
ATOM 11010 C CA . HIS D 1 350 ? 163.104 166.899 133.618 1.00 128.07 342 HIS D CA 1
ATOM 11011 C C . HIS D 1 350 ? 163.634 168.038 132.735 1.00 126.77 342 HIS D C 1
ATOM 11012 O O . HIS D 1 350 ? 162.796 168.785 132.189 1.00 126.71 342 HIS D O 1
ATOM 11019 N N . ALA D 1 351 ? 164.960 168.157 132.594 1.00 125.08 343 ALA D N 1
ATOM 11020 C CA . ALA D 1 351 ? 165.641 169.293 131.927 1.00 124.18 343 ALA D CA 1
ATOM 11021 C C . ALA D 1 351 ? 165.926 169.021 130.442 1.00 124.35 343 ALA D C 1
ATOM 11022 O O . ALA D 1 351 ? 166.324 169.989 129.760 1.00 126.51 343 ALA D O 1
ATOM 11024 N N . THR D 1 352 ? 165.715 167.798 129.935 1.00 122.56 344 THR D N 1
ATOM 11025 C CA . THR D 1 352 ? 166.010 167.434 128.517 1.00 120.85 344 THR D CA 1
ATOM 11026 C C . THR D 1 352 ? 165.127 168.245 127.551 1.00 118.57 344 THR D C 1
ATOM 11027 O O . THR D 1 352 ? 165.590 168.476 126.412 1.00 119.12 344 THR D O 1
ATOM 11031 N N . LEU D 1 353 ? 163.928 168.676 127.971 1.00 114.97 345 LEU D N 1
ATOM 11032 C CA . LEU D 1 353 ? 162.941 169.346 127.077 1.00 112.78 345 LEU D CA 1
ATOM 11033 C C . LEU D 1 353 ? 163.273 170.829 126.892 1.00 110.65 345 LEU D C 1
ATOM 11034 O O . LEU D 1 353 ? 163.210 171.314 125.765 1.00 111.02 345 LEU D O 1
ATOM 11039 N N . PRO D 1 354 ? 163.585 171.627 127.944 1.00 108.57 346 PRO D N 1
ATOM 11040 C CA . PRO D 1 354 ? 164.156 172.960 127.726 1.00 108.45 346 PRO D CA 1
ATOM 11041 C C . PRO D 1 354 ? 165.433 172.924 126.870 1.00 108.48 346 PRO D C 1
ATOM 11042 O O . PRO D 1 354 ? 165.610 173.826 126.065 1.00 109.80 346 PRO D O 1
ATOM 11046 N N . GLY D 1 355 ? 166.260 171.884 127.046 1.00 108.56 347 GLY D N 1
ATOM 11047 C CA . GLY D 1 355 ? 167.434 171.585 126.201 1.00 108.73 347 GLY D CA 1
ATOM 11048 C C . GLY D 1 355 ? 167.097 171.599 124.717 1.00 109.37 347 GLY D C 1
ATOM 11049 O O . GLY D 1 355 ? 167.785 172.332 123.966 1.00 109.46 347 GLY D O 1
ATOM 11050 N N . ILE D 1 356 ? 166.067 170.848 124.302 1.00 110.72 348 ILE D N 1
ATOM 11051 C CA . ILE D 1 356 ? 165.706 170.677 122.859 1.00 112.28 348 ILE D CA 1
ATOM 11052 C C . ILE D 1 356 ? 165.076 171.971 122.321 1.00 113.51 348 ILE D C 1
ATOM 11053 O O . ILE D 1 356 ? 165.397 172.335 121.165 1.00 117.01 348 ILE D O 1
ATOM 11058 N N . PHE D 1 357 ? 164.218 172.638 123.103 1.00 111.93 349 PHE D N 1
ATOM 11059 C CA . PHE D 1 357 ? 163.563 173.913 122.703 1.00 110.58 349 PHE D CA 1
ATOM 11060 C C . PHE D 1 357 ? 164.616 175.020 122.617 1.00 107.86 349 PHE D C 1
ATOM 11061 O O . PHE D 1 357 ? 164.537 175.806 121.652 1.00 105.25 349 PHE D O 1
ATOM 11069 N N . MET D 1 358 ? 165.580 175.058 123.545 1.00 106.79 350 MET D N 1
ATOM 11070 C CA . MET D 1 358 ? 166.737 175.989 123.449 1.00 107.54 350 MET D CA 1
ATOM 11071 C C . MET D 1 358 ? 167.463 175.736 122.118 1.00 107.44 350 MET D C 1
ATOM 11072 O O . MET D 1 358 ? 167.651 176.723 121.383 1.00 110.17 350 MET D O 1
ATOM 11077 N N . LEU D 1 359 ? 167.778 174.476 121.777 1.00 106.68 351 LEU D N 1
ATOM 11078 C CA . LEU D 1 359 ? 168.466 174.125 120.497 1.00 105.94 351 LEU D CA 1
ATOM 11079 C C . LEU D 1 359 ? 167.626 174.597 119.301 1.00 105.04 351 LEU D C 1
ATOM 11080 O O . LEU D 1 359 ? 168.176 175.341 118.454 1.00 102.39 351 LEU D O 1
ATOM 11085 N N . LEU D 1 360 ? 166.356 174.173 119.228 1.00 105.44 352 LEU D N 1
ATOM 11086 C CA . LEU D 1 360 ? 165.417 174.522 118.120 1.00 105.81 352 LEU D CA 1
ATOM 11087 C C . LEU D 1 360 ? 165.300 176.047 117.987 1.00 108.10 352 LEU D C 1
ATOM 11088 O O . LEU D 1 360 ? 165.288 176.532 116.834 1.00 111.65 352 LEU D O 1
ATOM 11093 N N . LEU D 1 361 ? 165.226 176.773 119.110 1.00 108.39 353 LEU D N 1
ATOM 11094 C CA . LEU D 1 361 ? 165.139 178.261 119.118 1.00 109.89 353 LEU D CA 1
ATOM 11095 C C . LEU D 1 361 ? 166.452 178.866 118.605 1.00 110.30 353 LEU D C 1
ATOM 11096 O O . LEU D 1 361 ? 166.376 179.677 117.641 1.00 110.98 353 LEU D O 1
ATOM 11101 N N . ILE D 1 362 ? 167.593 178.491 119.207 1.00 110.03 354 ILE D N 1
ATOM 11102 C CA . ILE D 1 362 ? 168.958 178.893 118.740 1.00 110.87 354 ILE D CA 1
ATOM 11103 C C . ILE D 1 362 ? 168.979 178.733 117.220 1.00 112.24 354 ILE D C 1
ATOM 11104 O O . ILE D 1 362 ? 169.199 179.746 116.517 1.00 115.94 354 ILE D O 1
ATOM 11109 N N . PHE D 1 363 ? 168.737 177.504 116.753 1.00 110.43 355 PHE D N 1
ATOM 11110 C CA . PHE D 1 363 ? 168.706 177.150 115.312 1.00 109.46 355 PHE D CA 1
ATOM 11111 C C . PHE D 1 363 ? 167.774 178.105 114.565 1.00 108.47 355 PHE D C 1
ATOM 11112 O O . PHE D 1 363 ? 168.264 178.852 113.709 1.00 107.71 355 PHE D O 1
ATOM 11120 N N . PHE D 1 364 ? 166.474 178.070 114.870 1.00 108.12 356 PHE D N 1
ATOM 11121 C CA . PHE D 1 364 ? 165.445 178.765 114.056 1.00 110.31 356 PHE D CA 1
ATOM 11122 C C . PHE D 1 364 ? 165.772 180.257 113.990 1.00 108.20 356 PHE D C 1
ATOM 11123 O O . PHE D 1 364 ? 166.054 180.746 112.874 1.00 108.70 356 PHE D O 1
ATOM 11131 N N . ALA D 1 365 ? 165.762 180.942 115.139 1.00 106.55 357 ALA D N 1
ATOM 11132 C CA . ALA D 1 365 ? 166.003 182.401 115.217 1.00 107.92 357 ALA D CA 1
ATOM 11133 C C . ALA D 1 365 ? 167.333 182.721 114.527 1.00 109.70 357 ALA D C 1
ATOM 11134 O O . ALA D 1 365 ? 167.304 183.395 113.488 1.00 108.81 357 ALA D O 1
ATOM 11136 N N . PHE D 1 366 ? 168.449 182.197 115.038 1.00 110.84 358 PHE D N 1
ATOM 11137 C CA . PHE D 1 366 ? 169.799 182.695 114.668 1.00 111.34 358 PHE D CA 1
ATOM 11138 C C . PHE D 1 366 ? 170.274 182.156 113.307 1.00 111.61 358 PHE D C 1
ATOM 11139 O O . PHE D 1 366 ? 171.160 182.820 112.731 1.00 112.74 358 PHE D O 1
ATOM 11147 N N . LEU D 1 367 ? 169.735 181.043 112.790 1.00 110.40 359 LEU D N 1
ATOM 11148 C CA . LEU D 1 367 ? 170.176 180.476 111.480 1.00 109.92 359 LEU D CA 1
ATOM 11149 C C . LEU D 1 367 ? 169.121 180.661 110.383 1.00 112.81 359 LEU D C 1
ATOM 11150 O O . LEU D 1 367 ? 169.540 180.626 109.208 1.00 111.98 359 LEU D O 1
ATOM 11155 N N . HIS D 1 368 ? 167.837 180.868 110.708 1.00 117.69 360 HIS D N 1
ATOM 11156 C CA . HIS D 1 368 ? 166.800 181.198 109.690 1.00 120.22 360 HIS D CA 1
ATOM 11157 C C . HIS D 1 368 ? 166.373 182.669 109.785 1.00 121.55 360 HIS D C 1
ATOM 11158 O O . HIS D 1 368 ? 166.291 183.289 108.723 1.00 121.88 360 HIS D O 1
ATOM 11165 N N . CYS D 1 369 ? 166.079 183.206 110.975 1.00 121.98 361 CYS D N 1
ATOM 11166 C CA . CYS D 1 369 ? 165.506 184.576 111.126 1.00 124.11 361 CYS D CA 1
ATOM 11167 C C . CYS D 1 369 ? 166.610 185.634 110.975 1.00 120.98 361 CYS D C 1
ATOM 11168 O O . CYS D 1 369 ? 166.473 186.504 110.084 1.00 125.72 361 CYS D O 1
ATOM 11171 N N . TRP D 1 370 ? 167.667 185.545 111.788 1.00 114.41 362 TRP D N 1
ATOM 11172 C CA . TRP D 1 370 ? 168.741 186.569 111.909 1.00 110.92 362 TRP D CA 1
ATOM 11173 C C . TRP D 1 370 ? 169.522 186.687 110.592 1.00 107.54 362 TRP D C 1
ATOM 11174 O O . TRP D 1 370 ? 169.620 187.817 110.068 1.00 105.22 362 TRP D O 1
ATOM 11185 N N . LEU D 1 371 ? 170.049 185.573 110.072 1.00 105.52 363 LEU D N 1
ATOM 11186 C CA . LEU D 1 371 ? 170.936 185.574 108.875 1.00 105.52 363 LEU D CA 1
ATOM 11187 C C . LEU D 1 371 ? 170.125 185.798 107.592 1.00 106.92 363 LEU D C 1
ATOM 11188 O O . LEU D 1 371 ? 170.711 186.369 106.657 1.00 109.66 363 LEU D O 1
ATOM 11193 N N . ASN D 1 372 ? 168.848 185.395 107.533 1.00 106.18 364 ASN D N 1
ATOM 11194 C CA . ASN D 1 372 ? 167.961 185.735 106.384 1.00 105.69 364 ASN D CA 1
ATOM 11195 C C . ASN D 1 372 ? 167.666 187.237 106.416 1.00 104.18 364 ASN D C 1
ATOM 11196 O O . ASN D 1 372 ? 167.807 187.866 105.355 1.00 105.28 364 ASN D O 1
ATOM 11201 N N . ALA D 1 373 ? 167.289 187.785 107.580 1.00 102.52 365 ALA D N 1
ATOM 11202 C CA . ALA D 1 373 ? 167.029 189.234 107.772 1.00 103.88 365 ALA D CA 1
ATOM 11203 C C . ALA D 1 373 ? 168.225 190.039 107.243 1.00 105.33 365 ALA D C 1
ATOM 11204 O O . ALA D 1 373 ? 168.012 190.976 106.436 1.00 105.19 365 ALA D O 1
ATOM 11206 N N . PHE D 1 374 ? 169.440 189.646 107.643 1.00 105.88 366 PHE D N 1
ATOM 11207 C CA . PHE D 1 374 ? 170.712 190.319 107.265 1.00 105.64 366 PHE D CA 1
ATOM 11208 C C . PHE D 1 374 ? 171.102 189.976 105.822 1.00 104.53 366 PHE D C 1
ATOM 11209 O O . PHE D 1 374 ? 171.788 190.811 105.209 1.00 106.85 366 PHE D O 1
ATOM 11217 N N . ALA D 1 375 ? 170.686 188.816 105.299 1.00 103.45 367 ALA D N 1
ATOM 11218 C CA . ALA D 1 375 ? 170.871 188.422 103.880 1.00 105.35 367 ALA D CA 1
ATOM 11219 C C . ALA D 1 375 ? 169.809 189.075 102.981 1.00 107.35 367 ALA D C 1
ATOM 11220 O O . ALA D 1 375 ? 169.912 188.894 101.759 1.00 108.78 367 ALA D O 1
ATOM 11222 N N . GLU D 1 376 ? 168.801 189.752 103.545 1.00 107.73 368 GLU D N 1
ATOM 11223 C CA . GLU D 1 376 ? 167.745 190.467 102.773 1.00 107.90 368 GLU D CA 1
ATOM 11224 C C . GLU D 1 376 ? 168.026 191.973 102.774 1.00 108.78 368 GLU D C 1
ATOM 11225 O O . GLU D 1 376 ? 167.751 192.612 101.736 1.00 110.29 368 GLU D O 1
ATOM 11231 N N . MET D 1 377 ? 168.541 192.517 103.883 1.00 108.27 369 MET D N 1
ATOM 11232 C CA . MET D 1 377 ? 169.018 193.927 103.957 1.00 108.32 369 MET D CA 1
ATOM 11233 C C . MET D 1 377 ? 170.194 194.143 102.992 1.00 106.55 369 MET D C 1
ATOM 11234 O O . MET D 1 377 ? 170.299 195.263 102.451 1.00 107.44 369 MET D O 1
ATOM 11239 N N . LEU D 1 378 ? 171.029 193.116 102.776 1.00 103.81 370 LEU D N 1
ATOM 11240 C CA . LEU D 1 378 ? 172.290 193.193 101.982 1.00 103.06 370 LEU D CA 1
ATOM 11241 C C . LEU D 1 378 ? 172.107 192.631 100.562 1.00 103.93 370 LEU D C 1
ATOM 11242 O O . LEU D 1 378 ? 173.035 192.825 99.750 1.00 104.00 370 LEU D O 1
ATOM 11247 N N . ARG D 1 379 ? 170.978 191.969 100.268 1.00 105.21 371 ARG D N 1
ATOM 11248 C CA . ARG D 1 379 ? 170.661 191.355 98.946 1.00 106.67 371 ARG D CA 1
ATOM 11249 C C . ARG D 1 379 ? 171.698 190.267 98.623 1.00 109.28 371 ARG D C 1
ATOM 11250 O O . ARG D 1 379 ? 172.351 190.358 97.567 1.00 108.62 371 ARG D O 1
ATOM 11258 N N . PHE D 1 380 ? 171.836 189.279 99.512 1.00 111.76 372 PHE D N 1
ATOM 11259 C CA . PHE D 1 380 ? 172.766 188.122 99.407 1.00 112.78 372 PHE D CA 1
ATOM 11260 C C . PHE D 1 380 ? 172.037 186.932 98.766 1.00 114.41 372 PHE D C 1
ATOM 11261 O O . PHE D 1 380 ? 170.820 186.777 99.006 1.00 113.91 372 PHE D O 1
ATOM 11269 N N . GLY D 1 381 ? 172.761 186.124 97.979 1.00 116.54 373 GLY D N 1
ATOM 11270 C CA . GLY D 1 381 ? 172.296 184.832 97.429 1.00 117.68 373 GLY D CA 1
ATOM 11271 C C . GLY D 1 381 ? 172.836 183.667 98.245 1.00 119.43 373 GLY D C 1
ATOM 11272 O O . GLY D 1 381 ? 173.343 183.926 99.352 1.00 118.67 373 GLY D O 1
ATOM 11273 N N . ASP D 1 382 ? 172.733 182.436 97.719 1.00 121.92 374 ASP D N 1
ATOM 11274 C CA . ASP D 1 382 ? 173.112 181.158 98.394 1.00 123.08 374 ASP D CA 1
ATOM 11275 C C . ASP D 1 382 ? 172.850 181.267 99.903 1.00 123.55 374 ASP D C 1
ATOM 11276 O O . ASP D 1 382 ? 173.823 181.224 100.687 1.00 125.04 374 ASP D O 1
ATOM 11281 N N . ARG D 1 383 ? 171.578 181.361 100.301 1.00 122.30 375 ARG D N 1
ATOM 11282 C CA . ARG D 1 383 ? 171.171 181.458 101.730 1.00 122.58 375 ARG D CA 1
ATOM 11283 C C . ARG D 1 383 ? 171.025 180.043 102.308 1.00 123.61 375 ARG D C 1
ATOM 11284 O O . ARG D 1 383 ? 170.111 179.836 103.130 1.00 124.74 375 ARG D O 1
ATOM 11292 N N . MET D 1 384 ? 171.890 179.105 101.905 1.00 123.26 376 MET D N 1
ATOM 11293 C CA . MET D 1 384 ? 171.966 177.736 102.474 1.00 122.10 376 MET D CA 1
ATOM 11294 C C . MET D 1 384 ? 172.953 177.781 103.648 1.00 119.90 376 MET D C 1
ATOM 11295 O O . MET D 1 384 ? 174.048 177.188 103.554 1.00 121.57 376 MET D O 1
ATOM 11300 N N . PHE D 1 385 ? 172.556 178.485 104.714 1.00 116.56 377 PHE D N 1
ATOM 11301 C CA . PHE D 1 385 ? 173.291 178.606 106.002 1.00 115.85 377 PHE D CA 1
ATOM 11302 C C . PHE D 1 385 ? 173.164 177.298 106.788 1.00 116.51 377 PHE D C 1
ATOM 11303 O O . PHE D 1 385 ? 173.891 177.126 107.785 1.00 118.90 377 PHE D O 1
ATOM 11311 N N . TYR D 1 386 ? 172.230 176.438 106.370 1.00 114.84 378 TYR D N 1
ATOM 11312 C CA . TYR D 1 386 ? 171.930 175.114 106.966 1.00 112.70 378 TYR D CA 1
ATOM 11313 C C . TYR D 1 386 ? 171.260 174.241 105.898 1.00 114.97 378 TYR D C 1
ATOM 11314 O O . TYR D 1 386 ? 170.311 174.715 105.241 1.00 117.23 378 TYR D O 1
ATOM 11323 N N . ARG D 1 387 ? 171.764 173.020 105.712 1.00 118.17 379 ARG D N 1
ATOM 11324 C CA . ARG D 1 387 ? 171.052 171.920 105.013 1.00 121.28 379 ARG D CA 1
ATOM 11325 C C . ARG D 1 387 ? 170.134 171.262 106.050 1.00 120.13 379 ARG D C 1
ATOM 11326 O O . ARG D 1 387 ? 170.213 171.642 107.239 1.00 118.59 379 ARG D O 1
ATOM 11334 N N . ASP D 1 388 ? 169.297 170.319 105.621 1.00 119.07 380 ASP D N 1
ATOM 11335 C CA . ASP D 1 388 ? 168.340 169.604 106.509 1.00 118.46 380 ASP D CA 1
ATOM 11336 C C . ASP D 1 388 ? 169.126 168.649 107.422 1.00 118.18 380 ASP D C 1
ATOM 11337 O O . ASP D 1 388 ? 169.252 167.457 107.074 1.00 118.32 380 ASP D O 1
ATOM 11342 N N . TRP D 1 389 ? 169.647 169.163 108.544 1.00 116.31 381 TRP D N 1
ATOM 11343 C CA . TRP D 1 389 ? 170.344 168.355 109.587 1.00 115.75 381 TRP D CA 1
ATOM 11344 C C . TRP D 1 389 ? 169.366 167.366 110.227 1.00 116.51 381 TRP D C 1
ATOM 11345 O O . TRP D 1 389 ? 169.816 166.283 110.644 1.00 117.93 381 TRP D O 1
ATOM 11356 N N . TRP D 1 390 ? 168.077 167.713 110.275 1.00 116.81 382 TRP D N 1
ATOM 11357 C CA . TRP D 1 390 ? 166.991 166.864 110.837 1.00 117.67 382 TRP D CA 1
ATOM 11358 C C . TRP D 1 390 ? 166.808 165.569 110.019 1.00 119.24 382 TRP D C 1
ATOM 11359 O O . TRP D 1 390 ? 166.093 164.680 110.516 1.00 119.52 382 TRP D O 1
ATOM 11370 N N . ASN D 1 391 ? 167.451 165.439 108.848 1.00 121.09 383 ASN D N 1
ATOM 11371 C CA . ASN D 1 391 ? 167.500 164.193 108.031 1.00 124.21 383 ASN D CA 1
ATOM 11372 C C . ASN D 1 391 ? 168.869 163.498 108.120 1.00 125.81 383 ASN D C 1
ATOM 11373 O O . ASN D 1 391 ? 169.022 162.449 107.456 1.00 127.08 383 ASN D O 1
ATOM 11378 N N . SER D 1 392 ? 169.826 164.037 108.889 1.00 125.75 384 SER D N 1
ATOM 11379 C CA . SER D 1 392 ? 171.207 163.494 109.009 1.00 125.28 384 SER D CA 1
ATOM 11380 C C . SER D 1 392 ? 171.155 162.082 109.608 1.00 127.50 384 SER D C 1
ATOM 11381 O O . SER D 1 392 ? 170.857 161.966 110.814 1.00 126.59 384 SER D O 1
ATOM 11384 N N . THR D 1 393 ? 171.425 161.058 108.788 1.00 131.00 385 THR D N 1
ATOM 11385 C CA . THR D 1 393 ? 171.383 159.617 109.164 1.00 132.27 385 THR D CA 1
ATOM 11386 C C . THR D 1 393 ? 172.421 159.348 110.260 1.00 131.77 385 THR D C 1
ATOM 11387 O O . THR D 1 393 ? 172.033 158.835 111.330 1.00 129.50 385 THR D O 1
ATOM 11391 N N . SER D 1 394 ? 173.685 159.693 109.989 1.00 132.39 386 SER D N 1
ATOM 11392 C CA . SER D 1 394 ? 174.842 159.586 110.919 1.00 132.35 386 SER D CA 1
ATOM 11393 C C . SER D 1 394 ? 175.073 160.934 111.616 1.00 130.95 386 SER D C 1
ATOM 11394 O O . SER D 1 394 ? 174.313 161.885 111.335 1.00 131.28 386 SER D O 1
ATOM 11397 N N . PHE D 1 395 ? 176.091 161.014 112.481 1.00 128.42 387 PHE D N 1
ATOM 11398 C CA . PHE D 1 395 ? 176.373 162.179 113.364 1.00 127.50 387 PHE D CA 1
ATOM 11399 C C . PHE D 1 395 ? 177.193 163.230 112.603 1.00 129.06 387 PHE D C 1
ATOM 11400 O O . PHE D 1 395 ? 176.825 164.425 112.638 1.00 128.64 387 PHE D O 1
ATOM 11408 N N . SER D 1 396 ? 178.271 162.804 111.934 1.00 130.46 388 SER D N 1
ATOM 11409 C CA . SER D 1 396 ? 179.154 163.673 111.108 1.00 130.98 388 SER D CA 1
ATOM 11410 C C . SER D 1 396 ? 178.299 164.517 110.152 1.00 130.07 388 SER D C 1
ATOM 11411 O O . SER D 1 396 ? 178.520 165.747 110.093 1.00 132.44 388 SER D O 1
ATOM 11414 N N . ASN D 1 397 ? 177.333 163.881 109.475 1.00 126.75 389 ASN D N 1
ATOM 11415 C CA . ASN D 1 397 ? 176.339 164.542 108.584 1.00 124.66 389 ASN D CA 1
ATOM 11416 C C . ASN D 1 397 ? 175.600 165.642 109.357 1.00 122.95 389 ASN D C 1
ATOM 11417 O O . ASN D 1 397 ? 175.469 166.746 108.789 1.00 119.62 389 ASN D O 1
ATOM 11422 N N . TYR D 1 398 ? 175.149 165.366 110.591 1.00 122.73 390 TYR D N 1
ATOM 11423 C CA . TYR D 1 398 ? 174.484 166.369 111.471 1.00 122.26 390 TYR D CA 1
ATOM 11424 C C . TYR D 1 398 ? 175.416 167.576 111.610 1.00 122.56 390 TYR D C 1
ATOM 11425 O O . TYR D 1 398 ? 174.965 168.698 111.330 1.00 124.79 390 TYR D O 1
ATOM 11434 N N . TYR D 1 399 ? 176.676 167.337 111.993 1.00 121.76 391 TYR D N 1
ATOM 11435 C CA . TYR D 1 399 ? 177.691 168.396 112.251 1.00 121.72 391 TYR D CA 1
ATOM 11436 C C . TYR D 1 399 ? 178.039 169.160 110.966 1.00 120.91 391 TYR D C 1
ATOM 11437 O O . TYR D 1 399 ? 178.320 170.370 111.075 1.00 120.98 391 TYR D O 1
ATOM 11446 N N . ARG D 1 400 ? 178.027 168.497 109.804 1.00 119.32 392 ARG D N 1
ATOM 11447 C CA . ARG D 1 400 ? 178.301 169.149 108.493 1.00 117.44 392 ARG D CA 1
ATOM 11448 C C . ARG D 1 400 ? 177.094 169.977 108.031 1.00 118.46 392 ARG D C 1
ATOM 11449 O O . ARG D 1 400 ? 177.321 170.937 107.275 1.00 120.14 392 ARG D O 1
ATOM 11457 N N . THR D 1 401 ? 175.870 169.619 108.441 1.00 119.30 393 THR D N 1
ATOM 11458 C CA . THR D 1 401 ? 174.599 170.216 107.936 1.00 119.82 393 THR D CA 1
ATOM 11459 C C . THR D 1 401 ? 173.913 171.079 109.010 1.00 120.07 393 THR D C 1
ATOM 11460 O O . THR D 1 401 ? 172.820 171.598 108.715 1.00 121.75 393 THR D O 1
ATOM 11464 N N . TRP D 1 402 ? 174.523 171.242 110.192 1.00 118.54 394 TRP D N 1
ATOM 11465 C CA . TRP D 1 402 ? 174.078 172.155 111.282 1.00 117.87 394 TRP D CA 1
ATOM 11466 C C . TRP D 1 402 ? 175.056 173.332 111.348 1.00 117.43 394 TRP D C 1
ATOM 11467 O O . TRP D 1 402 ? 176.258 173.073 111.561 1.00 119.28 394 TRP D O 1
ATOM 11478 N N . ASN D 1 403 ? 174.562 174.564 111.171 1.00 115.41 395 ASN D N 1
ATOM 11479 C CA . ASN D 1 403 ? 175.393 175.796 111.111 1.00 112.93 395 ASN D CA 1
ATOM 11480 C C . ASN D 1 403 ? 176.411 175.609 109.976 1.00 112.53 395 ASN D C 1
ATOM 11481 O O . ASN D 1 403 ? 177.628 175.574 110.255 1.00 112.89 395 ASN D O 1
ATOM 11486 N N . VAL D 1 404 ? 175.911 175.447 108.744 1.00 111.67 396 VAL D N 1
ATOM 11487 C CA . VAL D 1 404 ? 176.709 175.125 107.519 1.00 112.28 396 VAL D CA 1
ATOM 11488 C C . VAL D 1 404 ? 177.719 176.250 107.241 1.00 114.54 396 VAL D C 1
ATOM 11489 O O . VAL D 1 404 ? 178.773 175.934 106.663 1.00 118.43 396 VAL D O 1
ATOM 11493 N N . VAL D 1 405 ? 177.416 177.500 107.619 1.00 113.41 397 VAL D N 1
ATOM 11494 C CA . VAL D 1 405 ? 178.316 178.679 107.410 1.00 111.37 397 VAL D CA 1
ATOM 11495 C C . VAL D 1 405 ? 179.656 178.449 108.131 1.00 109.28 397 VAL D C 1
ATOM 11496 O O . VAL D 1 405 ? 180.702 178.524 107.443 1.00 109.16 397 VAL D O 1
ATOM 11500 N N . VAL D 1 406 ? 179.641 178.169 109.441 1.00 108.48 398 VAL D N 1
ATOM 11501 C CA . VAL D 1 406 ? 180.882 177.961 110.252 1.00 110.63 398 VAL D CA 1
ATOM 11502 C C . VAL D 1 406 ? 181.528 176.647 109.800 1.00 112.03 398 VAL D C 1
ATOM 11503 O O . VAL D 1 406 ? 182.771 176.628 109.655 1.00 112.89 398 VAL D O 1
ATOM 11507 N N . HIS D 1 407 ? 180.712 175.615 109.550 1.00 113.49 399 HIS D N 1
ATOM 11508 C CA . HIS D 1 407 ? 181.159 174.308 108.997 1.00 114.42 399 HIS D CA 1
ATOM 11509 C C . HIS D 1 407 ? 181.997 174.541 107.733 1.00 114.56 399 HIS D C 1
ATOM 11510 O O . HIS D 1 407 ? 183.099 173.983 107.673 1.00 115.19 399 HIS D O 1
ATOM 11517 N N . ASP D 1 408 ? 181.501 175.351 106.788 1.00 115.23 400 ASP D N 1
ATOM 11518 C CA . ASP D 1 408 ? 182.133 175.587 105.458 1.00 116.84 400 ASP D CA 1
ATOM 11519 C C . ASP D 1 408 ? 183.460 176.334 105.637 1.00 117.22 400 ASP D C 1
ATOM 11520 O O . ASP D 1 408 ? 184.456 175.893 105.016 1.00 118.99 400 ASP D O 1
ATOM 11525 N N . TRP D 1 409 ? 183.482 177.410 106.438 1.00 116.28 401 TRP D N 1
ATOM 11526 C CA . TRP D 1 409 ? 184.743 178.088 106.854 1.00 115.59 401 TRP D CA 1
ATOM 11527 C C . TRP D 1 409 ? 185.711 177.026 107.374 1.00 113.74 401 TRP D C 1
ATOM 11528 O O . TRP D 1 409 ? 186.829 176.900 106.822 1.00 114.20 401 TRP D O 1
ATOM 11539 N N . LEU D 1 410 ? 185.262 176.296 108.398 1.00 111.42 402 LEU D N 1
ATOM 11540 C CA . LEU D 1 410 ? 186.082 175.324 109.166 1.00 111.35 402 LEU D CA 1
ATOM 11541 C C . LEU D 1 410 ? 186.560 174.223 108.213 1.00 112.78 402 LEU D C 1
ATOM 11542 O O . LEU D 1 410 ? 187.805 174.019 108.112 1.00 113.24 402 LEU D O 1
ATOM 11547 N N . TYR D 1 411 ? 185.607 173.577 107.530 1.00 114.31 403 TYR D N 1
ATOM 11548 C CA . TYR D 1 411 ? 185.827 172.583 106.447 1.00 115.29 403 TYR D CA 1
ATOM 11549 C C . TYR D 1 411 ? 186.949 173.101 105.545 1.00 115.25 403 TYR D C 1
ATOM 11550 O O . TYR D 1 411 ? 188.021 172.479 105.515 1.00 116.05 403 TYR D O 1
ATOM 11559 N N . SER D 1 412 ? 186.711 174.229 104.868 1.00 116.09 404 SER D N 1
ATOM 11560 C CA . SER D 1 412 ? 187.598 174.764 103.801 1.00 118.27 404 SER D CA 1
ATOM 11561 C C . SER D 1 412 ? 189.027 174.899 104.341 1.00 119.25 404 SER D C 1
ATOM 11562 O O . SER D 1 412 ? 189.938 174.280 103.760 1.00 120.42 404 SER D O 1
ATOM 11565 N N . TYR D 1 413 ? 189.204 175.606 105.457 1.00 118.50 405 TYR D N 1
ATOM 11566 C CA . TYR D 1 413 ? 190.542 176.048 105.929 1.00 117.81 405 TYR D CA 1
ATOM 11567 C C . TYR D 1 413 ? 191.240 174.868 106.605 1.00 116.86 405 TYR D C 1
ATOM 11568 O O . TYR D 1 413 ? 192.357 174.536 106.176 1.00 118.47 405 TYR D O 1
ATOM 11577 N N . VAL D 1 414 ? 190.589 174.209 107.566 1.00 114.86 406 VAL D N 1
ATOM 11578 C CA . VAL D 1 414 ? 191.259 173.151 108.379 1.00 114.66 406 VAL D CA 1
ATOM 11579 C C . VAL D 1 414 ? 191.332 171.835 107.581 1.00 117.63 406 VAL D C 1
ATOM 11580 O O . VAL D 1 414 ? 192.252 171.044 107.881 1.00 117.96 406 VAL D O 1
ATOM 11584 N N . TYR D 1 415 ? 190.467 171.616 106.575 1.00 120.65 407 TYR D N 1
ATOM 11585 C CA . TYR D 1 415 ? 190.444 170.365 105.761 1.00 121.89 407 TYR D CA 1
ATOM 11586 C C . TYR D 1 415 ? 190.892 170.598 104.305 1.00 122.14 407 TYR D C 1
ATOM 11587 O O . TYR D 1 415 ? 190.885 169.604 103.550 1.00 123.78 407 TYR D O 1
ATOM 11596 N N . GLN D 1 416 ? 191.284 171.816 103.904 1.00 121.15 408 GLN D N 1
ATOM 11597 C CA . GLN D 1 416 ? 192.029 172.034 102.627 1.00 121.98 408 GLN D CA 1
ATOM 11598 C C . GLN D 1 416 ? 193.296 172.872 102.865 1.00 123.46 408 GLN D C 1
ATOM 11599 O O . GLN D 1 416 ? 193.867 173.357 101.870 1.00 124.93 408 GLN D O 1
ATOM 11605 N N . ASP D 1 417 ? 193.737 173.022 104.121 1.00 124.46 409 ASP D N 1
ATOM 11606 C CA . ASP D 1 417 ? 195.147 173.350 104.473 1.00 126.24 409 ASP D CA 1
ATOM 11607 C C . ASP D 1 417 ? 195.774 172.156 105.208 1.00 126.37 409 ASP D C 1
ATOM 11608 O O . ASP D 1 417 ? 196.984 171.934 105.012 1.00 127.55 409 ASP D O 1
ATOM 11613 N N . GLY D 1 418 ? 194.990 171.415 106.004 1.00 126.33 410 GLY D N 1
ATOM 11614 C CA . GLY D 1 418 ? 195.396 170.127 106.603 1.00 126.19 410 GLY D CA 1
ATOM 11615 C C . GLY D 1 418 ? 195.914 169.162 105.548 1.00 125.46 410 GLY D C 1
ATOM 11616 O O . GLY D 1 418 ? 197.136 168.903 105.542 1.00 122.90 410 GLY D O 1
ATOM 11617 N N . LEU D 1 419 ? 195.032 168.714 104.645 1.00 126.18 411 LEU D N 1
ATOM 11618 C CA . LEU D 1 419 ? 195.328 167.710 103.580 1.00 127.17 411 LEU D CA 1
ATOM 11619 C C . LEU D 1 419 ? 196.274 168.276 102.511 1.00 128.02 411 LEU D C 1
ATOM 11620 O O . LEU D 1 419 ? 196.709 167.480 101.657 1.00 127.87 411 LEU D O 1
ATOM 11625 N N . ARG D 1 420 ? 196.559 169.582 102.527 1.00 129.51 412 ARG D N 1
ATOM 11626 C CA . ARG D 1 420 ? 197.559 170.221 101.631 1.00 130.79 412 ARG D CA 1
ATOM 11627 C C . ARG D 1 420 ? 198.937 170.190 102.304 1.00 132.72 412 ARG D C 1
ATOM 11628 O O . ARG D 1 420 ? 199.867 169.615 101.698 1.00 132.27 412 ARG D O 1
ATOM 11636 N N . LEU D 1 421 ? 199.059 170.771 103.505 1.00 134.49 413 LEU D N 1
ATOM 11637 C CA . LEU D 1 421 ? 200.354 170.899 104.234 1.00 135.52 413 LEU D CA 1
ATOM 11638 C C . LEU D 1 421 ? 200.807 169.524 104.737 1.00 137.51 413 LEU D C 1
ATOM 11639 O O . LEU D 1 421 ? 201.976 169.170 104.470 1.00 138.18 413 LEU D O 1
ATOM 11644 N N . LEU D 1 422 ? 199.938 168.788 105.442 1.00 139.36 414 LEU D N 1
ATOM 11645 C CA . LEU D 1 422 ? 200.233 167.392 105.872 1.00 141.51 414 LEU D CA 1
ATOM 11646 C C . LEU D 1 422 ? 200.398 166.518 104.622 1.00 144.21 414 LEU D C 1
ATOM 11647 O O . LEU D 1 422 ? 201.320 165.674 104.618 1.00 144.39 414 LEU D O 1
ATOM 11652 N N . GLY D 1 423 ? 199.554 166.732 103.603 1.00 146.63 415 GLY D N 1
ATOM 11653 C CA . GLY D 1 423 ? 199.490 165.901 102.385 1.00 148.17 415 GLY D CA 1
ATOM 11654 C C . GLY D 1 423 ? 199.226 164.443 102.724 1.00 149.77 415 GLY D C 1
ATOM 11655 O O . GLY D 1 423 ? 199.651 163.569 101.942 1.00 151.87 415 GLY D O 1
ATOM 11656 N N . ALA D 1 424 ? 198.547 164.192 103.850 1.00 149.45 416 ALA D N 1
ATOM 11657 C CA . ALA D 1 424 ? 198.398 162.858 104.475 1.00 148.55 416 ALA D CA 1
ATOM 11658 C C . ALA D 1 424 ? 197.335 162.060 103.716 1.00 148.55 416 ALA D C 1
ATOM 11659 O O . ALA D 1 424 ? 196.192 162.553 103.610 1.00 148.50 416 ALA D O 1
ATOM 11661 N N . ARG D 1 425 ? 197.713 160.885 103.198 1.00 148.35 417 ARG D N 1
ATOM 11662 C CA . ARG D 1 425 ? 196.787 159.861 102.633 1.00 148.06 417 ARG D CA 1
ATOM 11663 C C . ARG D 1 425 ? 195.691 159.537 103.664 1.00 147.66 417 ARG D C 1
ATOM 11664 O O . ARG D 1 425 ? 194.544 159.292 103.239 1.00 147.37 417 ARG D O 1
ATOM 11672 N N . ALA D 1 426 ? 196.034 159.543 104.959 1.00 146.59 418 ALA D N 1
ATOM 11673 C CA . ALA D 1 426 ? 195.096 159.401 106.100 1.00 145.20 418 ALA D CA 1
ATOM 11674 C C . ALA D 1 426 ? 194.255 160.678 106.236 1.00 144.07 418 ALA D C 1
ATOM 11675 O O . ALA D 1 426 ? 194.856 161.752 106.455 1.00 142.33 418 ALA D O 1
ATOM 11677 N N . ARG D 1 427 ? 192.925 160.559 106.113 1.00 142.77 419 ARG D N 1
ATOM 11678 C CA . ARG D 1 427 ? 191.956 161.693 106.152 1.00 142.05 419 ARG D CA 1
ATOM 11679 C C . ARG D 1 427 ? 191.103 161.653 107.432 1.00 142.04 419 ARG D C 1
ATOM 11680 O O . ARG D 1 427 ? 190.724 162.746 107.901 1.00 143.00 419 ARG D O 1
ATOM 11688 N N . GLY D 1 428 ? 190.789 160.464 107.968 1.00 141.70 420 GLY D N 1
ATOM 11689 C CA . GLY D 1 428 ? 190.016 160.288 109.218 1.00 142.11 420 GLY D CA 1
ATOM 11690 C C . GLY D 1 428 ? 190.576 161.123 110.363 1.00 142.31 420 GLY D C 1
ATOM 11691 O O . GLY D 1 428 ? 189.771 161.697 111.134 1.00 143.23 420 GLY D O 1
ATOM 11692 N N . VAL D 1 429 ? 191.909 161.173 110.471 1.00 141.73 421 VAL D N 1
ATOM 11693 C CA . VAL D 1 429 ? 192.685 162.092 111.363 1.00 139.96 421 VAL D CA 1
ATOM 11694 C C . VAL D 1 429 ? 192.192 163.537 111.177 1.00 139.70 421 VAL D C 1
ATOM 11695 O O . VAL D 1 429 ? 191.974 164.217 112.204 1.00 139.41 421 VAL D O 1
ATOM 11699 N N . ALA D 1 430 ? 192.012 163.983 109.927 1.00 139.13 422 ALA D N 1
ATOM 11700 C CA . ALA D 1 430 ? 191.604 165.364 109.571 1.00 139.28 422 ALA D CA 1
ATOM 11701 C C . ALA D 1 430 ? 190.130 165.592 109.937 1.00 138.85 422 ALA D C 1
ATOM 11702 O O . ALA D 1 430 ? 189.823 166.700 110.417 1.00 138.68 422 ALA D O 1
ATOM 11704 N N . MET D 1 431 ? 189.262 164.591 109.730 1.00 138.36 423 MET D N 1
ATOM 11705 C CA . MET D 1 431 ? 187.818 164.643 110.104 1.00 137.31 423 MET D CA 1
ATOM 11706 C C . MET D 1 431 ? 187.697 164.954 111.603 1.00 136.82 423 MET D C 1
ATOM 11707 O O . MET D 1 431 ? 187.035 165.963 111.949 1.00 136.57 423 MET D O 1
ATOM 11712 N N . LEU D 1 432 ? 188.332 164.134 112.451 1.00 135.96 424 LEU D N 1
ATOM 11713 C CA . LEU D 1 432 ? 188.349 164.317 113.932 1.00 134.88 424 LEU D CA 1
ATOM 11714 C C . LEU D 1 432 ? 189.112 165.600 114.296 1.00 135.84 424 LEU D C 1
ATOM 11715 O O . LEU D 1 432 ? 188.673 166.288 115.250 1.00 137.17 424 LEU D O 1
ATOM 11720 N N . GLY D 1 433 ? 190.200 165.904 113.573 1.00 135.52 425 GLY D N 1
ATOM 11721 C CA . GLY D 1 433 ? 190.976 167.153 113.715 1.00 135.08 425 GLY D CA 1
ATOM 11722 C C . GLY D 1 433 ? 190.072 168.375 113.689 1.00 134.35 425 GLY D C 1
ATOM 11723 O O . GLY D 1 433 ? 190.052 169.117 114.694 1.00 135.46 425 GLY D O 1
ATOM 11724 N N . VAL D 1 434 ? 189.315 168.536 112.597 1.00 131.42 426 VAL D N 1
ATOM 11725 C CA . VAL D 1 434 ? 188.317 169.627 112.370 1.00 130.58 426 VAL D CA 1
ATOM 11726 C C . VAL D 1 434 ? 187.329 169.665 113.545 1.00 130.58 426 VAL D C 1
ATOM 11727 O O . VAL D 1 434 ? 187.073 170.766 114.084 1.00 131.27 426 VAL D O 1
ATOM 11731 N N . PHE D 1 435 ? 186.771 168.505 113.902 1.00 128.72 427 PHE D N 1
ATOM 11732 C CA . PHE D 1 435 ? 185.644 168.373 114.865 1.00 126.54 427 PHE D CA 1
ATOM 11733 C C . PHE D 1 435 ? 186.106 168.723 116.289 1.00 124.95 427 PHE D C 1
ATOM 11734 O O . PHE D 1 435 ? 185.319 169.381 117.015 1.00 123.23 427 PHE D O 1
ATOM 11742 N N . LEU D 1 436 ? 187.329 168.343 116.681 1.00 124.16 428 LEU D N 1
ATOM 11743 C CA . LEU D 1 436 ? 187.902 168.752 117.997 1.00 124.71 428 LEU D CA 1
ATOM 11744 C C . LEU D 1 436 ? 188.246 170.251 117.979 1.00 124.70 428 LEU D C 1
ATOM 11745 O O . LEU D 1 436 ? 188.126 170.872 119.054 1.00 123.61 428 LEU D O 1
ATOM 11750 N N . VAL D 1 437 ? 188.634 170.818 116.825 1.00 123.56 429 VAL D N 1
ATOM 11751 C CA . VAL D 1 437 ? 188.803 172.297 116.653 1.00 122.42 429 VAL D CA 1
ATOM 11752 C C . VAL D 1 437 ? 187.463 172.971 116.981 1.00 120.41 429 VAL D C 1
ATOM 11753 O O . VAL D 1 437 ? 187.468 173.922 117.798 1.00 119.91 429 VAL D O 1
ATOM 11757 N N . SER D 1 438 ? 186.367 172.487 116.381 1.00 118.60 430 SER D N 1
ATOM 11758 C CA . SER D 1 438 ? 184.979 172.966 116.630 1.00 118.20 430 SER D CA 1
ATOM 11759 C C . SER D 1 438 ? 184.633 172.813 118.118 1.00 117.42 430 SER D C 1
ATOM 11760 O O . SER D 1 438 ? 184.215 173.821 118.730 1.00 118.00 430 SER D O 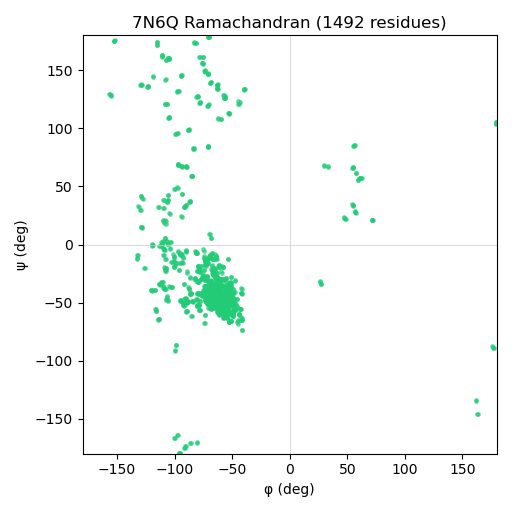1
ATOM 11763 N N . ALA D 1 439 ? 184.819 171.610 118.677 1.00 115.47 431 ALA D N 1
ATOM 11764 C CA . ALA D 1 439 ? 184.491 171.275 120.087 1.00 116.23 431 ALA D CA 1
ATOM 11765 C C . ALA D 1 439 ? 185.250 172.203 121.048 1.00 116.86 431 ALA D C 1
ATOM 11766 O O . ALA D 1 439 ? 184.595 172.772 121.955 1.00 116.28 431 ALA D O 1
ATOM 11768 N N . VAL D 1 440 ? 186.569 172.349 120.856 1.00 116.83 432 VAL D N 1
ATOM 11769 C CA . VAL D 1 440 ? 187.470 173.203 121.695 1.00 117.13 432 VAL D CA 1
ATOM 11770 C C . VAL D 1 440 ? 186.975 174.656 121.644 1.00 118.24 432 VAL D C 1
ATOM 11771 O O . VAL D 1 440 ? 186.914 175.290 122.723 1.00 117.95 432 VAL D O 1
ATOM 11775 N N . ALA D 1 441 ? 186.646 175.160 120.448 1.00 119.25 433 ALA D N 1
ATOM 11776 C CA . ALA D 1 441 ? 186.115 176.528 120.225 1.00 120.56 433 ALA D CA 1
ATOM 11777 C C . ALA D 1 441 ? 184.825 176.724 121.038 1.00 123.02 433 ALA D C 1
ATOM 11778 O O . ALA D 1 441 ? 184.739 177.733 121.770 1.00 122.09 433 ALA D O 1
ATOM 11780 N N . HIS D 1 442 ? 183.878 175.783 120.936 1.00 126.04 434 HIS D N 1
ATOM 11781 C CA . HIS D 1 442 ? 182.555 175.823 121.625 1.00 128.87 434 HIS D CA 1
ATOM 11782 C C . HIS D 1 442 ? 182.734 175.718 123.147 1.00 128.81 434 HIS D C 1
ATOM 11783 O O . HIS D 1 442 ? 182.049 176.477 123.876 1.00 129.22 434 HIS D O 1
ATOM 11790 N N . GLU D 1 443 ? 183.601 174.808 123.608 1.00 127.92 435 GLU D N 1
ATOM 11791 C CA . GLU D 1 443 ? 183.970 174.660 125.043 1.00 128.15 435 GLU D CA 1
ATOM 11792 C C . GLU D 1 443 ? 184.509 175.999 125.564 1.00 125.95 435 GLU D C 1
ATOM 11793 O O . GLU D 1 443 ? 184.063 176.429 126.656 1.00 125.42 435 GLU D O 1
ATOM 11799 N N . TYR D 1 444 ? 185.429 176.622 124.815 1.00 122.45 436 TYR D N 1
ATOM 11800 C CA . TYR D 1 444 ? 186.013 177.954 125.132 1.00 119.50 436 TYR D CA 1
ATOM 11801 C C . TYR D 1 444 ? 184.891 178.995 125.252 1.00 117.61 436 TYR D C 1
ATOM 11802 O O . TYR D 1 444 ? 184.906 179.761 126.244 1.00 119.03 436 TYR D O 1
ATOM 11811 N N . ILE D 1 445 ? 183.966 179.027 124.281 1.00 114.26 437 ILE D N 1
ATOM 11812 C CA . ILE D 1 445 ? 182.807 179.975 124.256 1.00 113.54 437 ILE D CA 1
ATOM 11813 C C . ILE D 1 445 ? 182.062 179.872 125.597 1.00 113.75 437 ILE D C 1
ATOM 11814 O O . ILE D 1 445 ? 181.859 180.925 126.229 1.00 113.03 437 ILE D O 1
ATOM 11819 N N . PHE D 1 446 ? 181.709 178.656 126.035 1.00 113.95 438 PHE D N 1
ATOM 11820 C CA . PHE D 1 446 ? 180.929 178.408 127.282 1.00 113.35 438 PHE D CA 1
ATOM 11821 C C . PHE D 1 446 ? 181.776 178.712 128.522 1.00 112.86 438 PHE D C 1
ATOM 11822 O O . PHE D 1 446 ? 181.252 179.384 129.443 1.00 111.13 438 PHE D O 1
ATOM 11830 N N . CYS D 1 447 ? 183.027 178.232 128.544 1.00 112.73 439 CYS D N 1
ATOM 11831 C CA . CYS D 1 447 ? 184.038 178.523 129.602 1.00 112.72 439 CYS D CA 1
ATOM 11832 C C . CYS D 1 447 ? 184.150 180.038 129.819 1.00 112.61 439 CYS D C 1
ATOM 11833 O O . CYS D 1 447 ? 184.402 180.447 130.968 1.00 111.69 439 CYS D O 1
ATOM 11836 N N . PHE D 1 448 ? 183.962 180.835 128.761 1.00 114.05 440 PHE D N 1
ATOM 11837 C CA . PHE D 1 448 ? 183.984 182.319 128.820 1.00 113.83 440 PHE D CA 1
ATOM 11838 C C . PHE D 1 448 ? 182.649 182.878 129.331 1.00 113.87 440 PHE D C 1
ATOM 11839 O O . PHE D 1 448 ? 182.690 183.712 130.257 1.00 115.41 440 PHE D O 1
ATOM 11847 N N . VAL D 1 449 ? 181.523 182.481 128.722 1.00 112.41 441 VAL D N 1
ATOM 11848 C CA . VAL D 1 449 ? 180.179 183.094 128.969 1.00 112.02 441 VAL D CA 1
ATOM 11849 C C . VAL D 1 449 ? 179.805 182.897 130.444 1.00 110.19 441 VAL D C 1
ATOM 11850 O O . VAL D 1 449 ? 179.590 183.913 131.135 1.00 108.23 441 VAL D O 1
ATOM 11854 N N . LEU D 1 450 ? 179.736 181.643 130.904 1.00 109.69 442 LEU D N 1
ATOM 11855 C CA . LEU D 1 450 ? 179.289 181.296 132.282 1.00 110.41 442 LEU D CA 1
ATOM 11856 C C . LEU D 1 450 ? 180.433 181.472 133.293 1.00 111.45 442 LEU D C 1
ATOM 11857 O O . LEU D 1 450 ? 180.156 181.351 134.505 1.00 110.25 442 LEU D O 1
ATOM 11862 N N . GLY D 1 451 ? 181.659 181.744 132.828 1.00 112.50 443 GLY D N 1
ATOM 11863 C CA . GLY D 1 451 ? 182.821 182.074 133.678 1.00 113.16 443 GLY D CA 1
ATOM 11864 C C . GLY D 1 451 ? 183.339 180.870 134.447 1.00 113.74 443 GLY D C 1
ATOM 11865 O O . GLY D 1 451 ? 184.028 181.083 135.465 1.00 111.51 443 GLY D O 1
ATOM 11866 N N . PHE D 1 452 ? 183.030 179.652 133.983 1.00 116.97 444 PHE D N 1
ATOM 11867 C CA . PHE D 1 452 ? 183.496 178.368 134.567 1.00 120.60 444 PHE D CA 1
ATOM 11868 C C . PHE D 1 452 ? 184.814 177.953 133.906 1.00 122.93 444 PHE D C 1
ATOM 11869 O O . PHE D 1 452 ? 185.396 178.744 133.136 1.00 124.26 444 PHE D O 1
ATOM 11877 N N . PHE D 1 453 ? 185.275 176.746 134.239 1.00 125.20 445 PHE D N 1
ATOM 11878 C CA . PHE D 1 453 ? 186.280 175.958 133.480 1.00 126.61 445 PHE D CA 1
ATOM 11879 C C . PHE D 1 453 ? 185.755 174.526 133.309 1.00 127.76 445 PHE D C 1
ATOM 11880 O O . PHE D 1 453 ? 186.585 173.597 133.282 1.00 128.34 445 PHE D O 1
ATOM 11888 N N . TYR D 1 454 ? 184.428 174.363 133.189 1.00 128.72 446 TYR D N 1
ATOM 11889 C CA . TYR D 1 454 ? 183.708 173.063 133.286 1.00 128.82 446 TYR D CA 1
ATOM 11890 C C . TYR D 1 454 ? 183.405 172.540 131.880 1.00 128.34 446 TYR D C 1
ATOM 11891 O O . TYR D 1 454 ? 182.394 172.916 131.288 1.00 127.95 446 TYR D O 1
ATOM 11900 N N . PRO D 1 455 ? 184.255 171.651 131.306 1.00 128.08 447 PRO D N 1
ATOM 11901 C CA . PRO D 1 455 ? 184.166 171.283 129.893 1.00 128.05 447 PRO D CA 1
ATOM 11902 C C . PRO D 1 455 ? 183.390 169.976 129.658 1.00 128.61 447 PRO D C 1
ATOM 11903 O O . PRO D 1 455 ? 183.994 168.992 129.268 1.00 128.73 447 PRO D O 1
ATOM 11907 N N . VAL D 1 456 ? 182.073 169.998 129.893 1.00 128.27 448 VAL D N 1
ATOM 11908 C CA . VAL D 1 456 ? 181.184 168.796 129.818 1.00 127.62 448 VAL D CA 1
ATOM 11909 C C . VAL D 1 456 ? 180.978 168.392 128.349 1.00 129.48 448 VAL D C 1
ATOM 11910 O O . VAL D 1 456 ? 181.165 167.195 128.049 1.00 133.33 448 VAL D O 1
ATOM 11914 N N . MET D 1 457 ? 180.621 169.345 127.479 1.00 128.36 449 MET D N 1
ATOM 11915 C CA . MET D 1 457 ? 180.222 169.124 126.056 1.00 127.25 449 MET D CA 1
ATOM 11916 C C . MET D 1 457 ? 181.310 168.342 125.308 1.00 125.15 449 MET D C 1
ATOM 11917 O O . MET D 1 457 ? 180.970 167.333 124.639 1.00 122.06 449 MET D O 1
ATOM 11922 N N . LEU D 1 458 ? 182.559 168.812 125.394 1.00 124.57 450 LEU D N 1
ATOM 11923 C CA . LEU D 1 458 ? 183.720 168.226 124.670 1.00 123.36 450 LEU D CA 1
ATOM 11924 C C . LEU D 1 458 ? 183.922 166.772 125.113 1.00 123.26 450 LEU D C 1
ATOM 11925 O O . LEU D 1 458 ? 184.166 165.933 124.227 1.00 123.67 450 LEU D O 1
ATOM 11930 N N . ILE D 1 459 ? 183.812 166.490 126.419 1.00 122.85 451 ILE D N 1
ATOM 11931 C CA . ILE D 1 459 ? 183.959 165.116 126.995 1.00 122.93 451 ILE D CA 1
ATOM 11932 C C . ILE D 1 459 ? 182.859 164.227 126.391 1.00 124.68 451 ILE D C 1
ATOM 11933 O O . ILE D 1 459 ? 183.201 163.114 125.930 1.00 124.69 451 ILE D O 1
ATOM 11938 N N . LEU D 1 460 ? 181.609 164.714 126.359 1.00 126.86 452 LEU D N 1
ATOM 11939 C CA . LEU D 1 460 ? 180.431 163.995 125.788 1.00 128.44 452 LEU D CA 1
ATOM 11940 C C . LEU D 1 460 ? 180.666 163.705 124.302 1.00 130.32 452 LEU D C 1
ATOM 11941 O O . LEU D 1 460 ? 180.578 162.515 123.910 1.00 131.54 452 LEU D O 1
ATOM 11946 N N . PHE D 1 461 ? 180.924 164.751 123.506 1.00 131.15 453 PHE D N 1
ATOM 11947 C CA . PHE D 1 461 ? 181.177 164.629 122.044 1.00 131.81 453 PHE D CA 1
ATOM 11948 C C . PHE D 1 461 ? 182.328 163.640 121.809 1.00 134.23 453 PHE D C 1
ATOM 11949 O O . PHE D 1 461 ? 182.133 162.684 121.026 1.00 135.88 453 PHE D O 1
ATOM 11957 N N . LEU D 1 462 ? 183.479 163.875 122.454 1.00 135.16 454 LEU D N 1
ATOM 11958 C CA . LEU D 1 462 ? 184.708 163.040 122.324 1.00 135.17 454 LEU D CA 1
ATOM 11959 C C . LEU D 1 462 ? 184.366 161.580 122.649 1.00 136.97 454 LEU D C 1
ATOM 11960 O O . LEU D 1 462 ? 184.624 160.712 121.778 1.00 138.67 454 LEU D O 1
ATOM 11965 N N . VAL D 1 463 ? 183.809 161.322 123.841 1.00 137.25 455 VAL D N 1
ATOM 11966 C CA . VAL D 1 463 ? 183.638 159.936 124.378 1.00 138.30 455 VAL D CA 1
ATOM 11967 C C . VAL D 1 463 ? 182.730 159.138 123.428 1.00 139.27 455 VAL D C 1
ATOM 11968 O O . VAL D 1 463 ? 183.164 158.040 123.004 1.00 139.40 455 VAL D O 1
ATOM 11972 N N . ILE D 1 464 ? 181.565 159.678 123.043 1.00 139.41 456 ILE D N 1
ATOM 11973 C CA . ILE D 1 464 ? 180.598 158.962 122.152 1.00 140.32 456 ILE D CA 1
ATOM 11974 C C . ILE D 1 464 ? 181.135 158.963 120.712 1.00 141.43 456 ILE D C 1
ATOM 11975 O O . ILE D 1 464 ? 180.817 158.004 119.972 1.00 139.93 456 ILE D O 1
ATOM 11980 N N . GLY D 1 465 ? 181.915 159.980 120.324 1.00 144.07 457 GLY D N 1
ATOM 11981 C CA . GLY D 1 465 ? 182.754 159.939 119.109 1.00 146.92 457 GLY D CA 1
ATOM 11982 C C . GLY D 1 465 ? 183.560 158.651 119.078 1.00 150.38 457 GLY D C 1
ATOM 11983 O O . GLY D 1 465 ? 183.329 157.823 118.160 1.00 151.20 457 GLY D O 1
ATOM 11984 N N . GLY D 1 466 ? 184.414 158.464 120.092 1.00 152.91 458 GLY D N 1
ATOM 11985 C CA . GLY D 1 466 ? 185.166 157.220 120.350 1.00 154.01 458 GLY D CA 1
ATOM 11986 C C . GLY D 1 466 ? 184.269 155.991 120.319 1.00 154.74 458 GLY D C 1
ATOM 11987 O O . GLY D 1 466 ? 184.627 155.031 119.605 1.00 154.59 458 GLY D O 1
ATOM 11988 N N . MET D 1 467 ? 183.132 156.033 121.033 1.00 155.09 459 MET D N 1
ATOM 11989 C CA . MET D 1 467 ? 182.175 154.895 121.176 1.00 155.61 459 MET D CA 1
ATOM 11990 C C . MET D 1 467 ? 181.698 154.404 119.804 1.00 156.31 459 MET D C 1
ATOM 11991 O O . MET D 1 467 ? 181.792 153.190 119.567 1.00 157.42 459 MET D O 1
ATOM 11996 N N . LEU D 1 468 ? 181.167 155.297 118.960 1.00 155.98 460 LEU D N 1
ATOM 11997 C CA . LEU D 1 468 ? 180.552 154.925 117.654 1.00 155.58 460 LEU D CA 1
ATOM 11998 C C . LEU D 1 468 ? 181.642 154.711 116.590 1.00 157.16 460 LEU D C 1
ATOM 11999 O O . LEU D 1 468 ? 181.415 153.850 115.713 1.00 159.04 460 LEU D O 1
ATOM 12004 N N . ASN D 1 469 ? 182.774 155.430 116.657 1.00 156.73 461 ASN D N 1
ATOM 12005 C CA . ASN D 1 469 ? 183.836 155.371 115.608 1.00 156.37 461 ASN D CA 1
ATOM 12006 C C . ASN D 1 469 ? 184.890 154.289 115.914 1.00 157.57 461 ASN D C 1
ATOM 12007 O O . ASN D 1 469 ? 185.756 154.086 115.035 1.00 158.00 461 ASN D O 1
ATOM 12012 N N . PHE D 1 470 ? 184.836 153.611 117.071 1.00 159.15 462 PHE D N 1
ATOM 12013 C CA . PHE D 1 470 ? 185.693 152.432 117.389 1.00 160.14 462 PHE D CA 1
ATOM 12014 C C . PHE D 1 470 ? 184.877 151.129 117.406 1.00 163.53 462 PHE D C 1
ATOM 12015 O O . PHE D 1 470 ? 185.413 150.101 116.938 1.00 167.25 462 PHE D O 1
ATOM 12023 N N . MET D 1 471 ? 183.638 151.170 117.911 1.00 164.16 463 MET D N 1
ATOM 12024 C CA . MET D 1 471 ? 182.875 149.986 118.395 1.00 164.80 463 MET D CA 1
ATOM 12025 C C . MET D 1 471 ? 181.457 149.992 117.807 1.00 164.95 463 MET D C 1
ATOM 12026 O O . MET D 1 471 ? 181.144 150.940 117.058 1.00 165.27 463 MET D O 1
ATOM 12031 N N . ALA D 1 480 ? 165.724 154.808 109.125 1.00 128.66 472 ALA D N 1
ATOM 12032 C CA . ALA D 1 480 ? 165.409 154.228 110.457 1.00 128.45 472 ALA D CA 1
ATOM 12033 C C . ALA D 1 480 ? 166.570 154.418 111.450 1.00 128.07 472 ALA D C 1
ATOM 12034 O O . ALA D 1 480 ? 166.280 154.561 112.655 1.00 128.64 472 ALA D O 1
ATOM 12036 N N . TRP D 1 481 ? 167.825 154.417 110.976 1.00 127.69 473 TRP D N 1
ATOM 12037 C CA . TRP D 1 481 ? 169.056 154.620 111.794 1.00 127.57 473 TRP D CA 1
ATOM 12038 C C . TRP D 1 481 ? 169.098 156.031 112.405 1.00 125.94 473 TRP D C 1
ATOM 12039 O O . TRP D 1 481 ? 169.775 156.194 113.438 1.00 124.71 473 TRP D O 1
ATOM 12050 N N . ASN D 1 482 ? 168.410 157.002 111.788 1.00 125.87 474 ASN D N 1
ATOM 12051 C CA . ASN D 1 482 ? 168.305 158.427 112.219 1.00 126.08 474 ASN D CA 1
ATOM 12052 C C . ASN D 1 482 ? 167.851 158.534 113.687 1.00 124.78 474 ASN D C 1
ATOM 12053 O O . ASN D 1 482 ? 168.303 159.479 114.377 1.00 124.15 474 ASN D O 1
ATOM 12058 N N . VAL D 1 483 ? 167.007 157.604 114.150 1.00 123.71 475 VAL D N 1
ATOM 12059 C CA . VAL D 1 483 ? 166.325 157.650 115.481 1.00 124.00 475 VAL D CA 1
ATOM 12060 C C . VAL D 1 483 ? 167.375 157.597 116.603 1.00 124.48 475 VAL D C 1
ATOM 12061 O O . VAL D 1 483 ? 167.254 158.409 117.548 1.00 124.26 475 VAL D O 1
ATOM 12065 N N . LEU D 1 484 ? 168.362 156.695 116.504 1.00 125.92 476 LEU D N 1
ATOM 12066 C CA . LEU D 1 484 ? 169.480 156.560 117.484 1.00 129.49 476 LEU D CA 1
ATOM 12067 C C . LEU D 1 484 ? 170.190 157.911 117.647 1.00 131.28 476 LEU D C 1
ATOM 12068 O O . LEU D 1 484 ? 170.456 158.301 118.806 1.00 137.37 476 LEU D O 1
ATOM 12073 N N . MET D 1 485 ? 170.501 158.580 116.529 1.00 128.65 477 MET D N 1
ATOM 12074 C CA . MET D 1 485 ? 171.136 159.928 116.497 1.00 125.59 477 MET D CA 1
ATOM 12075 C C . MET D 1 485 ? 170.251 160.910 117.277 1.00 121.69 477 MET D C 1
ATOM 12076 O O . MET D 1 485 ? 170.789 161.615 118.164 1.00 120.60 477 MET D O 1
ATOM 12081 N N . TRP D 1 486 ? 168.948 160.929 116.975 1.00 118.38 478 TRP D N 1
ATOM 12082 C CA . TRP D 1 486 ? 167.945 161.827 117.614 1.00 117.47 478 TRP D CA 1
ATOM 12083 C C . TRP D 1 486 ? 167.893 161.606 119.134 1.00 116.87 478 TRP D C 1
ATOM 12084 O O . TRP D 1 486 ? 167.911 162.618 119.875 1.00 116.29 478 TRP D O 1
ATOM 12095 N N . THR D 1 487 ? 167.838 160.345 119.581 1.00 115.74 479 THR D N 1
ATOM 12096 C CA . THR D 1 487 ? 167.776 159.964 121.022 1.00 115.37 479 THR D CA 1
ATOM 12097 C C . THR D 1 487 ? 169.041 160.438 121.746 1.00 115.73 479 THR D C 1
ATOM 12098 O O . THR D 1 487 ? 168.914 161.014 122.848 1.00 116.23 479 THR D O 1
ATOM 12102 N N . MET D 1 488 ? 170.212 160.191 121.152 1.00 117.12 480 MET D N 1
ATOM 12103 C CA . MET D 1 488 ? 171.526 160.592 121.723 1.00 118.62 480 MET D CA 1
ATOM 12104 C C . MET D 1 488 ? 171.666 162.120 121.706 1.00 120.91 480 MET D C 1
ATOM 12105 O O . MET D 1 488 ? 172.284 162.648 122.657 1.00 123.63 480 MET D O 1
ATOM 12110 N N . LEU D 1 489 ? 171.126 162.803 120.685 1.00 121.18 481 LEU D N 1
ATOM 12111 C CA . LEU D 1 489 ? 171.085 164.293 120.647 1.00 121.69 481 LEU D CA 1
ATOM 12112 C C . LEU D 1 489 ? 170.235 164.799 121.821 1.00 120.76 481 LEU D C 1
ATOM 12113 O O . LEU D 1 489 ? 170.716 165.706 122.522 1.00 121.11 481 LEU D O 1
ATOM 12118 N N . PHE D 1 490 ? 169.043 164.226 122.037 1.00 120.04 482 PHE D N 1
ATOM 12119 C CA . PHE D 1 490 ? 168.134 164.573 123.167 1.00 120.36 482 PHE D CA 1
ATOM 12120 C C . PHE D 1 490 ? 168.881 164.470 124.505 1.00 119.78 482 PHE D C 1
ATOM 12121 O O . PHE D 1 490 ? 168.815 165.438 125.301 1.00 121.28 482 PHE D O 1
ATOM 12129 N N . LEU D 1 491 ? 169.575 163.352 124.749 1.00 118.10 483 LEU D N 1
ATOM 12130 C CA . LEU D 1 491 ? 170.318 163.119 126.021 1.00 117.00 483 LEU D CA 1
ATOM 12131 C C . LEU D 1 491 ? 171.555 164.025 126.083 1.00 117.15 483 LEU D C 1
ATOM 12132 O O . LEU D 1 491 ? 171.846 164.519 127.191 1.00 117.18 483 LEU D O 1
ATOM 12137 N N . GLY D 1 492 ? 172.233 164.259 124.952 1.00 117.50 484 GLY D N 1
ATOM 12138 C CA . GLY D 1 492 ? 173.303 165.272 124.827 1.00 118.62 484 GLY D CA 1
ATOM 12139 C C . GLY D 1 492 ? 172.850 166.629 125.347 1.00 119.50 484 GLY D C 1
ATOM 12140 O O . GLY D 1 492 ? 173.553 167.201 126.216 1.00 121.21 484 GLY D O 1
ATOM 12141 N N . GLN D 1 493 ? 171.695 167.106 124.862 1.00 117.81 485 GLN D N 1
ATOM 12142 C CA . GLN D 1 493 ? 171.047 168.379 125.287 1.00 116.26 485 GLN D CA 1
ATOM 12143 C C . GLN D 1 493 ? 170.704 168.301 126.779 1.00 116.52 485 GLN D C 1
ATOM 12144 O O . GLN D 1 493 ? 171.065 169.249 127.506 1.00 118.88 485 GLN D O 1
ATOM 12150 N N . GLY D 1 494 ? 170.045 167.214 127.202 1.00 115.45 486 GLY D N 1
ATOM 12151 C CA . GLY D 1 494 ? 169.625 166.975 128.599 1.00 114.99 486 GLY D CA 1
ATOM 12152 C C . GLY D 1 494 ? 170.781 167.061 129.581 1.00 115.35 486 GLY D C 1
ATOM 12153 O O . GLY D 1 494 ? 170.634 167.767 130.605 1.00 115.63 486 GLY D O 1
ATOM 12154 N N . ILE D 1 495 ? 171.894 166.383 129.283 1.00 115.24 487 ILE D N 1
ATOM 12155 C CA . ILE D 1 495 ? 173.116 166.370 130.143 1.00 116.40 487 ILE D CA 1
ATOM 12156 C C . ILE D 1 495 ? 173.704 167.786 130.189 1.00 116.73 487 ILE D C 1
ATOM 12157 O O . ILE D 1 495 ? 173.943 168.275 131.315 1.00 116.39 487 ILE D O 1
ATOM 12162 N N . GLN D 1 496 ? 173.921 168.416 129.026 1.00 117.70 488 GLN D N 1
ATOM 12163 C CA . GLN D 1 496 ? 174.569 169.755 128.928 1.00 119.02 488 GLN D CA 1
ATOM 12164 C C . GLN D 1 496 ? 173.779 170.773 129.764 1.00 120.00 488 GLN D C 1
ATOM 12165 O O . GLN D 1 496 ? 174.401 171.393 130.654 1.00 124.09 488 GLN D O 1
ATOM 12171 N N . VAL D 1 497 ? 172.467 170.906 129.526 1.00 118.25 489 VAL D N 1
ATOM 12172 C CA . VAL D 1 497 ? 171.587 171.887 130.239 1.00 116.54 489 VAL D CA 1
ATOM 12173 C C . VAL D 1 497 ? 171.583 171.568 131.742 1.00 116.88 489 VAL D C 1
ATOM 12174 O O . VAL D 1 497 ? 171.732 172.527 132.538 1.00 119.63 489 VAL D O 1
ATOM 12178 N N . SER D 1 498 ? 171.441 170.288 132.117 1.00 115.06 490 SER D N 1
ATOM 12179 C CA . SER D 1 498 ? 171.381 169.844 133.535 1.00 114.33 490 SER D CA 1
ATOM 12180 C C . SER D 1 498 ? 172.653 170.299 134.256 1.00 114.68 490 SER D C 1
ATOM 12181 O O . SER D 1 498 ? 172.535 171.145 135.161 1.00 114.05 490 SER D O 1
ATOM 12184 N N . LEU D 1 499 ? 173.815 169.813 133.810 1.00 115.50 491 LEU D N 1
ATOM 12185 C CA . LEU D 1 499 ? 175.133 170.039 134.468 1.00 116.30 491 LEU D CA 1
ATOM 12186 C C . LEU D 1 499 ? 175.506 171.530 134.461 1.00 118.01 491 LEU D C 1
ATOM 12187 O O . LEU D 1 499 ? 176.132 171.964 135.452 1.00 120.69 491 LEU D O 1
ATOM 12192 N N . TYR D 1 500 ? 175.137 172.292 133.422 1.00 118.78 492 TYR D N 1
ATOM 12193 C CA . TYR D 1 500 ? 175.454 173.745 133.324 1.00 119.32 492 TYR D CA 1
ATOM 12194 C C . TYR D 1 500 ? 174.570 174.553 134.286 1.00 120.02 492 TYR D C 1
ATOM 12195 O O . TYR D 1 500 ? 175.086 175.541 134.855 1.00 120.75 492 TYR D O 1
ATOM 12204 N N . CYS D 1 501 ? 173.306 174.157 134.477 1.00 121.44 493 CYS D N 1
ATOM 12205 C CA . CYS D 1 501 ? 172.394 174.764 135.488 1.00 124.26 493 CYS D CA 1
ATOM 12206 C C . CYS D 1 501 ? 172.901 174.453 136.906 1.00 124.99 493 CYS D C 1
ATOM 12207 O O . CYS D 1 501 ? 172.908 175.389 137.744 1.00 127.16 493 CYS D O 1
ATOM 12210 N N . GLN D 1 502 ? 173.315 173.202 137.158 1.00 123.33 494 GLN D N 1
ATOM 12211 C CA . GLN D 1 502 ? 173.929 172.755 138.443 1.00 121.37 494 GLN D CA 1
ATOM 12212 C C . GLN D 1 502 ? 175.161 173.615 138.738 1.00 121.76 494 GLN D C 1
ATOM 12213 O O . GLN D 1 502 ? 175.267 174.117 139.873 1.00 122.48 494 GLN D O 1
ATOM 12219 N N . GLU D 1 503 ? 176.047 173.775 137.748 1.00 121.78 495 GLU D N 1
ATOM 12220 C CA . GLU D 1 503 ? 177.340 174.496 137.897 1.00 122.18 495 GLU D CA 1
ATOM 12221 C C . GLU D 1 503 ? 177.088 175.995 138.111 1.00 122.50 495 GLU D C 1
ATOM 12222 O O . GLU D 1 503 ? 177.823 176.585 138.917 1.00 122.99 495 GLU D O 1
ATOM 12228 N N . TRP D 1 504 ? 176.097 176.585 137.431 1.00 122.88 496 TRP D N 1
ATOM 12229 C CA . TRP D 1 504 ? 175.741 178.029 137.558 1.00 123.04 496 TRP D CA 1
ATOM 12230 C C . TRP D 1 504 ? 175.062 178.311 138.907 1.00 125.46 496 TRP D C 1
ATOM 12231 O O . TRP D 1 504 ? 175.191 179.461 139.380 1.00 127.30 496 TRP D O 1
ATOM 12242 N N . TYR D 1 505 ? 174.394 177.321 139.514 1.00 126.60 497 TYR D N 1
ATOM 12243 C CA . TYR D 1 505 ? 173.671 177.471 140.809 1.00 127.57 497 TYR D CA 1
ATOM 12244 C C . TYR D 1 505 ? 174.393 176.748 141.959 1.00 127.80 497 TYR D C 1
ATOM 12245 O O . TYR D 1 505 ? 173.828 176.732 143.074 1.00 129.49 497 TYR D O 1
ATOM 12254 N N . ALA D 1 506 ? 175.589 176.193 141.722 1.00 127.29 498 ALA D N 1
ATOM 12255 C CA . ALA D 1 506 ? 176.540 175.742 142.770 1.00 127.40 498 ALA D CA 1
ATOM 12256 C C . ALA D 1 506 ? 177.813 176.605 142.761 1.00 127.78 498 ALA D C 1
ATOM 12257 O O . ALA D 1 506 ? 178.695 176.343 143.605 1.00 128.74 498 ALA D O 1
ATOM 12259 N N . ARG D 1 507 ? 177.907 177.585 141.849 1.00 127.58 499 ARG D N 1
ATOM 12260 C CA . ARG D 1 507 ? 178.958 178.641 141.820 1.00 127.62 499 ARG D CA 1
ATOM 12261 C C . ARG D 1 507 ? 178.323 179.996 142.173 1.00 127.85 499 ARG D C 1
ATOM 12262 O O . ARG D 1 507 ? 178.923 181.038 141.832 1.00 127.90 499 ARG D O 1
ATOM 12270 N N . ARG D 1 508 ? 177.160 179.981 142.837 1.00 127.91 500 ARG D N 1
ATOM 12271 C CA . ARG D 1 508 ? 176.377 181.191 143.205 1.00 127.80 500 ARG D CA 1
ATOM 12272 C C . ARG D 1 508 ? 175.431 180.851 144.364 1.00 127.49 500 ARG D C 1
ATOM 12273 O O . ARG D 1 508 ? 175.310 181.605 145.337 1.00 126.73 500 ARG D O 1
#

B-factor: mean 139.22, std 30.49, range [78.86, 235.62]